Protein 6NPH (pdb70)

Sequence (944 aa):
KFGWIKGVLVRCMLNIWGVMLFIRMTWIVGQAGIAYSCIIVIMATVVTTITGCSTSAIATNGFVRGGGAYYLISRSLGPEFGGSIGLIFAFANAVAVAMYVVGFAETVVELLMDSGLLMIDQTNDIRVIGTITVILLLGISVAGMEWEAKAQIFLLVILITAIFNYFIGSFIAVDSKKKFGFFSYDAGILAENFGPDFRGQTFFSVFSIFFPAATGILAGANISGDLADPQMAIPKGTLLAILITGLVYVGVAISAGACIVRDATGIESNFTLISNCTDAACKYGYDFSSCRPTVEGEVSSCKFGLHNDFQVMSVVSGFSPLISAGIFSATLSSALASLVSAPKVFQALCKDNIYPGIAIFGKGYGKNNEPLRGYFLTFGIALAFILIAELNVIAPIISNFFLASYALINFSVFHASLANSPGWRPSFKYYNMWASLAGAILCCVVMFIINWWAALLTNVIVLSLYIYVSYKKFGWIKGVLVRCMLNIWGVMLFIRMTWIVGQAGIAYSCIIVIMATVVTTITGCSTSAIATNGFVRGGGAYYLISRSLGPEFGGSIGLIFAFANAVAVAMYVVGFAETVVELLMDSGLLMIDQTNDIRVIGTITVILLLGISVAGMEWEAKAQIFLLVILITAIFNYFIGSFIAVDSKKKFGFFSYDAGILAENFGPDFRGQTFFSVFSIFFPAATGILAGANISGDLADPQMAIPKGTLLAILITGLVYVGVAISAGACIVRDATGIESNFTLISNCTDAACKYGYDFSSCRPTVEGEVSSCKFGLHNDFQVMSVVSGFSPLISAGIFSATLSSALASLVSAPKVFQALCKDNIYPGIAIFGKGYGKNNEPLRGYFLTFGIALAFILIAELNVIAPIISNFFLASYALINFSVFHASLANSPGWRPSFKYYNMWASLAGAILCCVVMFIINWWAALLTNVIVLSLYIYVSYK

GO terms:
  GO:0015377 chloride:monoatomic cation symporter activity (F, IDA)
  GO:0016323 basolateral plasma membrane (C, IDA)
  GO:0042472 inner ear morphogenesis (P, IMP)
  GO:0043583 ear development (P, IMP)
  GO:0048798 swim bladder inflation (P, IMP)
  GO:0042802 identical protein binding (F, IPI)

B-factor: mean 64.35, std 16.83, range [41.0, 135.26]

Radius of gyration: 33.5 Å; Cα contacts (8 Å, |Δi|>4): 1575; chains: 2; bounding box: 89×59×74 Å

Secondary structure (DSSP, 8-state):
-B-HIIIIIHHHHHHHS-STTTSSSHHHHHHS-HHHHHHHHHHHHHHHHHHHHHHHHHHTSS--SS--HHHHHHHHS-HHHHHHHHHHHHHHHHHHHHHHHHHHHHHHHHHHHHTT--SS-HHHHHHHHHHHHHHTHHHHHHH-HHHHHHHHHHHHHHHHHHHHHHHHHTT---TTTTTSS--SS-HHHHHHSSS---SS--TTTSHHHHGGGT--GGGTTT-STTBS-HHHHHHHHHHHHHHHHHHHHHHHHHHHHTT--S-B-S---S-SS--TT--SS--SS----S-S-SSSSS-----BSTTT-S-THHHHSSSTTTGGGGHHHHHHHHHHHHHTTHHHHHHHHTTTT-SSGGGGTT--BTTTTB-HHHHHHHHHHHHHHHTS--HHHHHHHHHHHHHHHHHHHHHHHHHHHHHT-TT-----TT--HHHHHHHHHHHHHHHHHH-HHHHHHHHHHHHHHHHHHHT-/-B-HIIIIIHHHHHHHS-STTTSSSHHHHHHS-HHHHHHHHHHHHHHHHHHHHHHHHHHTSS--SS--HHHHHHHHS-HHHHHHHHHHHHHHHHHHHHHHHHHHHHHHHHHHHHTT--SS-HHHHHHHHHHHHHHTHHHHHHH-HHHHHHHHHHHHHHHHHHHHHHHHHTT---TTTTTSS--SS-HHHHHHSSS---SS--TTTSHHHHGGGT--GGGTTT-STTBS-HHHHHHHHHHHHHHHHHHHHHHHHHHHHTT--S-B-S---S-SS--TT--SS--SS----S-S-SSSSS-----BSTTT-S-THHHHSSSTTTGGGGHHHHHHHHHHHHHTTHHHHHHHHTTTT-SSGGGGTT--BTTTTB-HHHHHHHHHHHHHHHTS--HHHHHHHHHHHHHHHHHHHHHHHHHHHHHT-TT-----TT--HHHHHHHHHHHHHHHHHH-HHHHHHHHHHHHHHHHHHHT-

InterPro domains:
  IPR002443 Solute carrier family 12 member 1/2 [PR01207] (268-276)
  IPR002443 Solute carrier family 12 member 1/2 [PR01207] (507-517)
  IPR002443 Solute carrier family 12 member 1/2 [PR01207] (661-672)
  IPR002444 Solute carrier family 12 member 2 [PR01208] (29-41)
  IPR002444 Solute carrier family 12 member 2 [PR01208] (1005-1014)
  IPR002444 Solute carrier family 12 member 2 [PR01208] (1040-1052)
  IPR004841 Amino acid permease/SLC12A domain [PF00324] (212-717)
  IPR004842 SLC12A transporter family [PTHR11827] (140-1134)
  IPR004842 SLC12A transporter family [TIGR00930] (138-1136)
  IPR013612 Amino acid permease, N-terminal [PF08403] (124-175)
  IPR018491 SLC12A transporter, C-terminal [PF03522] (726-1136)

Organism: Danio rerio (NCBI:txid7955)

Structure (mmCIF, N/CA/C/O backbone):
data_6NPH
#
_entry.id   6NPH
#
_cell.length_a   1
_cell.length_b   1
_cell.length_c   1
_cell.angle_alpha   90
_cell.angle_beta   90
_cell.angle_gamma   90
#
_symmetry.space_group_name_H-M   'P 1'
#
loop_
_entity.id
_entity.type
_entity.pdbx_description
1 polymer 'Solute carrier family 12 (sodium/potassium/chloride transporter), member 2'
2 non-polymer '(2S)-3-(hexadecanoyloxy)-2-[(9Z)-octadec-9-enoyloxy]propyl 2-(trimethylammonio)ethyl phosphate'
3 non-polymer 'POTASSIUM ION'
4 non-polymer 'CHLORIDE ION'
#
loop_
_atom_site.group_PDB
_atom_site.id
_atom_site.type_symbol
_atom_site.label_atom_id
_atom_site.label_alt_id
_atom_site.label_comp_id
_atom_site.label_asym_id
_atom_site.label_entity_id
_atom_site.label_seq_id
_atom_site.pdbx_PDB_ins_code
_atom_site.Cartn_x
_atom_site.Cartn_y
_atom_site.Cartn_z
_atom_site.occupancy
_atom_site.B_iso_or_equiv
_atom_site.auth_seq_id
_atom_site.auth_comp_id
_atom_site.auth_asym_id
_atom_site.auth_atom_id
_atom_site.pdbx_PDB_model_num
ATOM 1 N N . LYS A 1 1 ? 77.593 127.156 121.409 1.00 73.20 206 LYS A N 1
ATOM 2 C CA . LYS A 1 1 ? 78.283 125.900 121.154 1.00 73.20 206 LYS A CA 1
ATOM 3 C C . LYS A 1 1 ? 77.626 125.155 120.009 1.00 73.20 206 LYS A C 1
ATOM 4 O O . LYS A 1 1 ? 76.402 125.077 119.933 1.00 73.20 206 LYS A O 1
ATOM 10 N N . PHE A 1 2 ? 78.440 124.598 119.124 1.00 70.55 207 PHE A N 1
ATOM 11 C CA . PHE A 1 2 ? 77.943 123.870 117.970 1.00 70.55 207 PHE A CA 1
ATOM 12 C C . PHE A 1 2 ? 77.968 122.369 118.216 1.00 70.55 207 PHE A C 1
ATOM 13 O O . PHE A 1 2 ? 78.742 121.858 119.025 1.00 70.55 207 PHE A O 1
ATOM 21 N N . GLY A 1 3 ? 77.114 121.662 117.486 1.00 67.26 208 GLY A N 1
ATOM 22 C CA . GLY A 1 3 ? 77.172 120.221 117.447 1.00 67.26 208 GLY A CA 1
ATOM 23 C C . GLY A 1 3 ? 78.299 119.742 116.560 1.00 67.26 208 GLY A C 1
ATOM 24 O O . GLY A 1 3 ? 79.070 120.518 116.001 1.00 67.26 208 GLY A O 1
ATOM 25 N N . TRP A 1 4 ? 78.393 118.424 116.420 1.00 62.90 209 TRP A N 1
ATOM 26 C CA . TRP A 1 4 ? 79.464 117.877 115.606 1.00 62.90 209 TRP A CA 1
ATOM 27 C C . TRP A 1 4 ? 79.193 118.009 114.119 1.00 62.90 209 TRP A C 1
ATOM 28 O O . TRP A 1 4 ? 80.145 118.031 113.336 1.00 62.90 209 TRP A O 1
ATOM 39 N N . ILE A 1 5 ? 77.931 118.098 113.710 1.00 61.03 210 ILE A N 1
ATOM 40 C CA . ILE A 1 5 ? 77.621 118.263 112.295 1.00 61.03 210 ILE A CA 1
ATOM 41 C C . ILE A 1 5 ? 77.914 119.686 111.852 1.00 61.03 210 ILE A C 1
ATOM 42 O O . ILE A 1 5 ? 78.809 119.922 111.034 1.00 61.03 210 ILE A O 1
ATOM 47 N N . LYS A 1 6 ? 77.221 120.653 112.449 1.00 63.50 211 LYS A N 1
ATOM 48 C CA . LYS A 1 6 ? 77.288 122.035 112.000 1.00 63.50 211 LYS A CA 1
ATOM 49 C C . LYS A 1 6 ? 78.600 122.705 112.364 1.00 63.50 211 LYS A C 1
ATOM 50 O O . LYS A 1 6 ? 78.931 123.743 111.786 1.00 63.50 211 LYS A O 1
ATOM 56 N N . GLY A 1 7 ? 79.352 122.146 113.300 1.00 61.78 212 GLY A N 1
ATOM 57 C CA . GLY A 1 7 ? 80.556 122.794 113.764 1.00 61.78 212 GLY A CA 1
ATOM 58 C C . GLY A 1 7 ? 81.831 122.175 113.245 1.00 61.78 212 GLY A C 1
ATOM 59 O O . GLY A 1 7 ? 82.854 122.853 113.156 1.00 61.78 212 GLY A O 1
ATOM 60 N N . VAL A 1 8 ? 81.802 120.888 112.916 1.00 58.10 213 VAL A N 1
ATOM 61 C CA . VAL A 1 8 ? 82.973 120.180 112.418 1.00 58.10 213 VAL A CA 1
ATOM 62 C C . VAL A 1 8 ? 82.761 119.677 110.998 1.00 58.10 213 VAL A C 1
ATOM 63 O O . VAL A 1 8 ? 83.602 119.897 110.123 1.00 58.10 213 VAL A O 1
ATOM 67 N N . LEU A 1 9 ? 81.626 119.019 110.739 1.00 54.93 214 LEU A N 1
ATOM 68 C CA . LEU A 1 9 ? 81.455 118.330 109.465 1.00 54.93 214 LEU A CA 1
ATOM 69 C C . LEU A 1 9 ? 81.253 119.312 108.323 1.00 54.93 214 LEU A C 1
ATOM 70 O O . LEU A 1 9 ? 81.884 119.182 107.268 1.00 54.93 214 LEU A O 1
ATOM 75 N N . VAL A 1 10 ? 80.402 120.316 108.525 1.00 55.84 215 VAL A N 1
ATOM 76 C CA . VAL A 1 10 ? 80.141 121.300 107.485 1.00 55.84 215 VAL A CA 1
ATOM 77 C C . VAL A 1 10 ? 81.361 122.186 107.267 1.00 55.84 215 VAL A C 1
ATOM 78 O O . VAL A 1 10 ? 81.699 122.525 106.127 1.00 55.84 215 VAL A O 1
ATOM 82 N N . ARG A 1 11 ? 82.083 122.508 108.344 1.00 56.52 216 ARG A N 1
ATOM 83 C CA . ARG A 1 11 ? 83.311 123.289 108.229 1.00 56.52 216 ARG A CA 1
ATOM 84 C C . ARG A 1 11 ? 84.393 122.552 107.460 1.00 56.52 216 ARG A C 1
ATOM 85 O O . ARG A 1 11 ? 85.028 123.138 106.576 1.00 56.52 216 ARG A O 1
ATOM 93 N N . CYS A 1 12 ? 84.606 121.271 107.759 1.00 53.38 217 CYS A N 1
ATOM 94 C CA . CYS A 1 12 ? 85.635 120.520 107.060 1.00 53.38 217 CYS A CA 1
ATOM 95 C C . CYS A 1 12 ? 85.244 120.236 105.617 1.00 53.38 217 CYS A C 1
ATOM 96 O O . CYS A 1 12 ? 86.101 120.278 104.733 1.00 53.38 217 CYS A O 1
ATOM 99 N N . MET A 1 13 ? 83.963 119.977 105.343 1.00 52.96 218 MET A N 1
ATOM 100 C CA . MET A 1 13 ? 83.554 119.749 103.962 1.00 52.96 218 MET A CA 1
ATOM 101 C C . MET A 1 13 ? 83.581 121.027 103.142 1.00 52.96 218 MET A C 1
ATOM 102 O O . MET A 1 13 ? 83.782 120.970 101.929 1.00 52.96 218 MET A O 1
ATOM 107 N N . LEU A 1 14 ? 83.396 122.183 103.766 1.00 51.99 219 LEU A N 1
ATOM 108 C CA . LEU A 1 14 ? 83.509 123.415 103.005 1.00 51.99 219 LEU A CA 1
ATOM 109 C C . LEU A 1 14 ? 84.952 123.838 102.812 1.00 51.99 219 LEU A C 1
ATOM 110 O O . LEU A 1 14 ? 85.267 124.482 101.810 1.00 51.99 219 LEU A O 1
ATOM 115 N N . ASN A 1 15 ? 85.840 123.504 103.747 1.00 49.73 220 ASN A N 1
ATOM 116 C CA . ASN A 1 15 ? 87.240 123.841 103.540 1.00 49.73 220 ASN A CA 1
ATOM 117 C C . ASN A 1 15 ? 87.918 122.887 102.569 1.00 49.73 220 ASN A C 1
ATOM 118 O O . ASN A 1 15 ? 88.802 123.307 101.821 1.00 49.73 220 ASN A O 1
ATOM 123 N N . ILE A 1 16 ? 87.515 121.616 102.546 1.00 47.41 221 ILE A N 1
ATOM 124 C CA . ILE A 1 16 ? 88.188 120.644 101.690 1.00 47.41 221 ILE A CA 1
ATOM 125 C C . ILE A 1 16 ? 87.803 120.852 100.231 1.00 47.41 221 ILE A C 1
ATOM 126 O O . ILE A 1 16 ? 88.666 120.906 99.350 1.00 47.41 221 ILE A O 1
ATOM 131 N N . TRP A 1 17 ? 86.512 120.990 99.951 1.00 49.03 222 TRP A N 1
ATOM 132 C CA . TRP A 1 17 ? 86.051 121.215 98.586 1.00 49.03 222 TRP A CA 1
ATOM 133 C C . TRP A 1 17 ? 86.389 122.633 98.157 1.00 49.03 222 TRP A C 1
ATOM 134 O O . TRP A 1 17 ? 85.838 123.597 98.691 1.00 49.03 222 TRP A O 1
ATOM 145 N N . GLY A 1 18 ? 87.295 122.767 97.197 1.00 49.91 223 GLY A N 1
ATOM 146 C CA . GLY A 1 18 ? 87.817 124.064 96.821 1.00 49.91 223 GLY A CA 1
ATOM 147 C C . GLY A 1 18 ? 87.992 124.270 95.334 1.00 49.91 223 GLY A C 1
ATOM 148 O O . GLY A 1 18 ? 87.038 124.135 94.567 1.00 49.91 223 GLY A O 1
ATOM 149 N N . VAL A 1 19 ? 89.213 124.615 94.922 1.00 51.36 224 VAL A N 1
ATOM 150 C CA . VAL A 1 19 ? 89.480 124.938 93.523 1.00 51.36 224 VAL A CA 1
ATOM 151 C C . VAL A 1 19 ? 89.429 123.690 92.657 1.00 51.36 224 VAL A C 1
ATOM 152 O O . VAL A 1 19 ? 88.733 123.653 91.639 1.00 51.36 224 VAL A O 1
ATOM 156 N N . MET A 1 20 ? 90.157 122.647 93.048 1.00 50.71 225 MET A N 1
ATOM 157 C CA . MET A 1 20 ? 90.421 121.525 92.158 1.00 50.71 225 MET A CA 1
ATOM 158 C C . MET A 1 20 ? 89.215 120.638 91.913 1.00 50.71 225 MET A C 1
ATOM 159 O O . MET A 1 20 ? 89.315 119.732 91.089 1.00 50.71 225 MET A O 1
ATOM 164 N N . LEU A 1 21 ? 88.088 120.864 92.582 1.00 53.16 226 LEU A N 1
ATOM 165 C CA . LEU A 1 21 ? 86.934 119.997 92.383 1.00 53.16 226 LEU A CA 1
ATOM 166 C C . LEU A 1 21 ? 86.278 120.248 91.033 1.00 53.16 226 LEU A C 1
ATOM 167 O O . LEU A 1 21 ? 85.938 119.302 90.317 1.00 53.16 226 LEU A O 1
ATOM 172 N N . PHE A 1 22 ? 86.093 121.510 90.662 1.00 54.92 227 PHE A N 1
ATOM 173 C CA . PHE A 1 22 ? 85.429 121.826 89.407 1.00 54.92 227 PHE A CA 1
ATOM 174 C C . PHE A 1 22 ? 86.376 122.315 88.327 1.00 54.92 227 PHE A C 1
ATOM 175 O O . PHE A 1 22 ? 86.054 122.189 87.143 1.00 54.92 227 PHE A O 1
ATOM 183 N N . ILE A 1 23 ? 87.526 122.856 88.700 1.00 56.21 228 ILE A N 1
ATOM 184 C CA . ILE A 1 23 ? 88.462 123.411 87.734 1.00 56.21 228 ILE A CA 1
ATOM 185 C C . ILE A 1 23 ? 89.425 122.354 87.215 1.00 56.21 228 ILE A C 1
ATOM 186 O O . ILE A 1 23 ? 89.600 122.198 86.006 1.00 56.21 228 ILE A O 1
ATOM 191 N N . ARG A 1 24 ? 90.060 121.592 88.103 1.00 55.74 229 ARG A N 1
ATOM 192 C CA . ARG A 1 24 ? 91.229 120.813 87.722 1.00 55.74 229 ARG A CA 1
ATOM 193 C C . ARG A 1 24 ? 91.118 119.334 88.072 1.00 55.74 229 ARG A C 1
ATOM 194 O O . ARG A 1 24 ? 92.138 118.691 88.287 1.00 55.74 229 ARG A O 1
ATOM 202 N N . MET A 1 25 ? 89.918 118.763 88.140 1.00 53.90 230 MET A N 1
ATOM 203 C CA . MET A 1 25 ? 89.848 117.309 88.267 1.00 53.90 230 MET A CA 1
ATOM 204 C C . MET A 1 25 ? 89.917 116.639 86.907 1.00 53.90 230 MET A C 1
ATOM 205 O O . MET A 1 25 ? 90.629 115.644 86.734 1.00 53.90 230 MET A O 1
ATOM 210 N N . THR A 1 26 ? 89.186 117.182 85.935 1.00 54.88 231 THR A N 1
ATOM 211 C CA . THR A 1 26 ? 89.169 116.620 84.594 1.00 54.88 231 THR A CA 1
ATOM 212 C C . THR A 1 26 ? 90.519 116.747 83.906 1.00 54.88 231 THR A C 1
ATOM 213 O O . THR A 1 26 ? 90.895 115.871 83.127 1.00 54.88 231 THR A O 1
ATOM 217 N N . TRP A 1 27 ? 91.276 117.801 84.207 1.00 54.23 232 TRP A N 1
ATOM 218 C CA . TRP A 1 27 ? 92.642 117.898 83.709 1.00 54.23 232 TRP A CA 1
ATOM 219 C C . TRP A 1 27 ? 93.539 116.835 84.321 1.00 54.23 232 TRP A C 1
ATOM 220 O O . TRP A 1 27 ? 94.478 116.373 83.671 1.00 54.23 232 TRP A O 1
ATOM 231 N N . ILE A 1 28 ? 93.256 116.417 85.552 1.00 52.24 233 ILE A N 1
ATOM 232 C CA . ILE A 1 28 ? 94.067 115.393 86.198 1.00 52.24 233 ILE A CA 1
ATOM 233 C C . ILE A 1 28 ? 93.737 114.020 85.627 1.00 52.24 233 ILE A C 1
ATOM 234 O O . ILE A 1 28 ? 94.626 113.183 85.439 1.00 52.24 233 ILE A O 1
ATOM 239 N N . VAL A 1 29 ? 92.473 113.787 85.274 1.00 53.50 234 VAL A N 1
ATOM 240 C CA . VAL A 1 29 ? 92.152 112.566 84.536 1.00 53.50 234 VAL A CA 1
ATOM 241 C C . VAL A 1 29 ? 92.672 112.644 83.101 1.00 53.50 234 VAL A C 1
ATOM 242 O O . VAL A 1 29 ? 92.900 111.618 82.457 1.00 53.50 234 VAL A O 1
ATOM 246 N N . GLY A 1 30 ? 92.883 113.847 82.575 1.00 56.50 235 GLY A N 1
ATOM 247 C CA . GLY A 1 30 ? 93.438 113.957 81.237 1.00 56.50 235 GLY A CA 1
ATOM 248 C C . GLY A 1 30 ? 94.922 113.650 81.191 1.00 56.50 235 GLY A C 1
ATOM 249 O O . GLY A 1 30 ? 95.386 112.920 80.313 1.00 56.50 235 GLY A O 1
ATOM 250 N N . GLN A 1 31 ? 95.685 114.208 82.131 1.00 57.37 236 GLN A N 1
ATOM 251 C CA . GLN A 1 31 ? 97.129 113.995 82.154 1.00 57.37 236 GLN A CA 1
ATOM 252 C C . GLN A 1 31 ? 97.469 112.569 82.550 1.00 57.37 236 GLN A C 1
ATOM 253 O O . GLN A 1 31 ? 98.082 111.829 81.779 1.00 57.37 236 GLN A O 1
ATOM 259 N N . ALA A 1 32 ? 97.056 112.153 83.737 1.00 55.29 237 ALA A N 1
ATOM 260 C CA . ALA A 1 32 ? 97.221 110.772 84.163 1.00 55.29 237 ALA A CA 1
ATOM 261 C C . ALA A 1 32 ? 96.115 109.924 83.544 1.00 55.29 237 ALA A C 1
ATOM 262 O O . ALA A 1 32 ? 95.421 110.339 82.617 1.00 55.29 237 ALA A O 1
ATOM 264 N N . GLY A 1 33 ? 95.938 108.702 84.026 1.00 56.45 238 GLY A N 1
ATOM 265 C CA . GLY A 1 33 ? 94.839 107.871 83.599 1.00 56.45 238 GLY A CA 1
ATOM 266 C C . GLY A 1 33 ? 93.661 107.984 84.542 1.00 56.45 238 GLY A C 1
ATOM 267 O O . GLY A 1 33 ? 93.576 108.881 85.380 1.00 56.45 238 GLY A O 1
ATOM 268 N N . ILE A 1 34 ? 92.728 107.052 84.391 1.00 56.13 239 ILE A N 1
ATOM 269 C CA . ILE A 1 34 ? 91.751 106.841 85.447 1.00 56.13 239 ILE A CA 1
ATOM 270 C C . ILE A 1 34 ? 92.403 106.115 86.610 1.00 56.13 239 ILE A C 1
ATOM 271 O O . ILE A 1 34 ? 92.187 106.461 87.780 1.00 56.13 239 ILE A O 1
ATOM 276 N N . ALA A 1 35 ? 93.264 105.143 86.297 1.00 55.10 240 ALA A N 1
ATOM 277 C CA . ALA A 1 35 ? 93.905 104.325 87.318 1.00 55.10 240 ALA A CA 1
ATOM 278 C C . ALA A 1 35 ? 94.886 105.137 88.150 1.00 55.10 240 ALA A C 1
ATOM 279 O O . ALA A 1 35 ? 94.875 105.064 89.385 1.00 55.10 240 ALA A O 1
ATOM 281 N N . TYR A 1 36 ? 95.727 105.934 87.494 1.00 54.41 241 TYR A N 1
ATOM 282 C CA . TYR A 1 36 ? 96.701 106.731 88.225 1.00 54.41 241 TYR A CA 1
ATOM 283 C C . TYR A 1 36 ? 96.043 107.846 89.018 1.00 54.41 241 TYR A C 1
ATOM 284 O O . TYR A 1 36 ? 96.512 108.176 90.105 1.00 54.41 241 TYR A O 1
ATOM 293 N N . SER A 1 37 ? 94.950 108.419 88.518 1.00 51.07 242 SER A N 1
ATOM 294 C CA . SER A 1 37 ? 94.270 109.449 89.293 1.00 51.07 242 SER A CA 1
ATOM 295 C C . SER A 1 37 ? 93.551 108.860 90.498 1.00 51.07 242 SER A C 1
ATOM 296 O O . SER A 1 37 ? 93.500 109.499 91.553 1.00 51.07 242 SER A O 1
ATOM 299 N N . CYS A 1 38 ? 93.025 107.637 90.385 1.00 51.84 243 CYS A N 1
ATOM 300 C CA . CYS A 1 38 ? 92.462 106.982 91.562 1.00 51.84 243 CYS A CA 1
ATOM 301 C C . CYS A 1 38 ? 93.544 106.630 92.576 1.00 51.84 243 CYS A C 1
ATOM 302 O O . CYS A 1 38 ? 93.317 106.725 93.786 1.00 51.84 243 CYS A O 1
ATOM 305 N N . ILE A 1 39 ? 94.735 106.256 92.102 1.00 48.74 244 ILE A N 1
ATOM 306 C CA . ILE A 1 39 ? 95.865 106.017 93.000 1.00 48.74 244 ILE A CA 1
ATOM 307 C C . ILE A 1 39 ? 96.286 107.310 93.697 1.00 48.74 244 ILE A C 1
ATOM 308 O O . ILE A 1 39 ? 96.616 107.312 94.889 1.00 48.74 244 ILE A O 1
ATOM 313 N N . ILE A 1 40 ? 96.210 108.435 92.983 1.00 46.69 245 ILE A N 1
ATOM 314 C CA . ILE A 1 40 ? 96.531 109.748 93.549 1.00 46.69 245 ILE A CA 1
ATOM 315 C C . ILE A 1 40 ? 95.543 110.125 94.652 1.00 46.69 245 ILE A C 1
ATOM 316 O O . ILE A 1 40 ? 95.935 110.584 95.735 1.00 46.69 245 ILE A O 1
ATOM 321 N N . VAL A 1 41 ? 94.248 109.917 94.397 1.00 45.57 246 VAL A N 1
ATOM 322 C CA . VAL A 1 41 ? 93.224 110.243 95.386 1.00 45.57 246 VAL A CA 1
ATOM 323 C C . VAL A 1 41 ? 93.342 109.338 96.608 1.00 45.57 246 VAL A C 1
ATOM 324 O O . VAL A 1 41 ? 93.206 109.795 97.749 1.00 45.57 246 VAL A O 1
ATOM 328 N N . ILE A 1 42 ? 93.659 108.060 96.397 1.00 44.91 247 ILE A N 1
ATOM 329 C CA . ILE A 1 42 ? 93.814 107.136 97.517 1.00 44.91 247 ILE A CA 1
ATOM 330 C C . ILE A 1 42 ? 95.056 107.475 98.343 1.00 44.91 247 ILE A C 1
ATOM 331 O O . ILE A 1 42 ? 95.030 107.388 99.575 1.00 44.91 247 ILE A O 1
ATOM 336 N N . MET A 1 43 ? 96.130 107.947 97.700 1.00 48.61 248 MET A N 1
ATOM 337 C CA . MET A 1 43 ? 97.320 108.355 98.449 1.00 48.61 248 MET A CA 1
ATOM 338 C C . MET A 1 43 ? 97.071 109.605 99.284 1.00 48.61 248 MET A C 1
ATOM 339 O O . MET A 1 43 ? 97.507 109.681 100.442 1.00 48.61 248 MET A O 1
ATOM 344 N N . ALA A 1 44 ? 96.375 110.594 98.717 1.00 43.48 249 ALA A N 1
ATOM 345 C CA . ALA A 1 44 ? 96.059 111.795 99.484 1.00 43.48 249 ALA A CA 1
ATOM 346 C C . ALA A 1 44 ? 95.089 111.501 100.621 1.00 43.48 249 ALA A C 1
ATOM 347 O O . ALA A 1 44 ? 95.204 112.088 101.703 1.00 43.48 249 ALA A O 1
ATOM 349 N N . THR A 1 45 ? 94.162 110.566 100.410 1.00 43.25 250 THR A N 1
ATOM 350 C CA . THR A 1 45 ? 93.259 110.141 101.471 1.00 43.25 250 THR A CA 1
ATOM 351 C C . THR A 1 45 ? 93.985 109.358 102.558 1.00 43.25 250 THR A C 1
ATOM 352 O O . THR A 1 45 ? 93.636 109.478 103.732 1.00 43.25 250 THR A O 1
ATOM 356 N N . VAL A 1 46 ? 95.016 108.590 102.204 1.00 42.35 251 VAL A N 1
ATOM 357 C CA . VAL A 1 46 ? 95.802 107.879 103.210 1.00 42.35 251 VAL A CA 1
ATOM 358 C C . VAL A 1 46 ? 96.571 108.860 104.087 1.00 42.35 251 VAL A C 1
ATOM 359 O O . VAL A 1 46 ? 96.570 108.741 105.323 1.00 42.35 251 VAL A O 1
ATOM 363 N N . VAL A 1 47 ? 97.196 109.865 103.465 1.00 41.77 252 VAL A N 1
ATOM 364 C CA . VAL A 1 47 ? 97.922 110.897 104.209 1.00 41.77 252 VAL A CA 1
ATOM 365 C C . VAL A 1 47 ? 96.983 111.662 105.139 1.00 41.77 252 VAL A C 1
ATOM 366 O O . VAL A 1 47 ? 97.266 111.832 106.334 1.00 41.77 252 VAL A O 1
ATOM 370 N N . THR A 1 48 ? 95.825 112.084 104.627 1.00 41.64 253 THR A N 1
ATOM 371 C CA . THR A 1 48 ? 94.924 112.856 105.469 1.00 41.64 253 THR A CA 1
ATOM 372 C C . THR A 1 48 ? 94.190 112.003 106.495 1.00 41.64 253 THR A C 1
ATOM 373 O O . THR A 1 48 ? 93.818 112.525 107.541 1.00 41.64 253 THR A O 1
ATOM 377 N N . THR A 1 49 ? 94.027 110.703 106.266 1.00 41.86 254 THR A N 1
ATOM 378 C CA . THR A 1 49 ? 93.420 109.853 107.283 1.00 41.86 254 THR A CA 1
ATOM 379 C C . THR A 1 49 ? 94.375 109.614 108.440 1.00 41.86 254 THR A C 1
ATOM 380 O O . THR A 1 49 ? 93.960 109.624 109.605 1.00 41.86 254 THR A O 1
ATOM 384 N N . ILE A 1 50 ? 95.662 109.420 108.142 1.00 41.00 255 ILE A N 1
ATOM 385 C CA . ILE A 1 50 ? 96.649 109.279 109.209 1.00 41.00 255 ILE A CA 1
ATOM 386 C C . ILE A 1 50 ? 96.786 110.581 109.996 1.00 41.00 255 ILE A C 1
ATOM 387 O O . ILE A 1 50 ? 96.848 110.571 111.234 1.00 41.00 255 ILE A O 1
ATOM 392 N N . THR A 1 51 ? 96.766 111.724 109.303 1.00 41.50 256 THR A N 1
ATOM 393 C CA . THR A 1 51 ? 96.827 113.002 110.007 1.00 41.50 256 THR A CA 1
ATOM 394 C C . THR A 1 51 ? 95.550 113.286 110.792 1.00 41.50 256 THR A C 1
ATOM 395 O O . THR A 1 51 ? 95.603 113.927 111.844 1.00 41.50 256 THR A O 1
ATOM 399 N N . GLY A 1 52 ? 94.403 112.792 110.328 1.00 44.21 257 GLY A N 1
ATOM 400 C CA . GLY A 1 52 ? 93.182 112.941 111.094 1.00 44.21 257 GLY A CA 1
ATOM 401 C C . GLY A 1 52 ? 93.160 112.087 112.339 1.00 44.21 257 GLY A C 1
ATOM 402 O O . GLY A 1 52 ? 92.638 112.511 113.372 1.00 44.21 257 GLY A O 1
ATOM 403 N N . CYS A 1 53 ? 93.743 110.889 112.273 1.00 44.68 258 CYS A N 1
ATOM 404 C CA . CYS A 1 53 ? 93.889 110.075 113.476 1.00 44.68 258 CYS A CA 1
ATOM 405 C C . CYS A 1 53 ? 94.857 110.711 114.466 1.00 44.68 258 CYS A C 1
ATOM 406 O O . CYS A 1 53 ? 94.628 110.661 115.676 1.00 44.68 258 CYS A O 1
ATOM 409 N N . SER A 1 54 ? 95.923 111.343 113.975 1.00 44.09 259 SER A N 1
ATOM 410 C CA . SER A 1 54 ? 96.845 112.041 114.872 1.00 44.09 259 SER A CA 1
ATOM 411 C C . SER A 1 54 ? 96.203 113.272 115.507 1.00 44.09 259 SER A C 1
ATOM 412 O O . SER A 1 54 ? 96.423 113.556 116.690 1.00 44.09 259 SER A O 1
ATOM 415 N N . THR A 1 55 ? 95.397 114.007 114.743 1.00 46.44 260 THR A N 1
ATOM 416 C CA . THR A 1 55 ? 94.692 115.158 115.294 1.00 46.44 260 THR A CA 1
ATOM 417 C C . THR A 1 55 ? 93.640 114.732 116.307 1.00 46.44 260 THR A C 1
ATOM 418 O O . THR A 1 55 ? 93.439 115.406 117.321 1.00 46.44 260 THR A O 1
ATOM 422 N N . SER A 1 56 ? 92.981 113.599 116.070 1.00 48.24 261 SER A N 1
ATOM 423 C CA . SER A 1 56 ? 92.036 113.070 117.043 1.00 48.24 261 SER A CA 1
ATOM 424 C C . SER A 1 56 ? 92.733 112.591 118.309 1.00 48.24 261 SER A C 1
ATOM 425 O O . SER A 1 56 ? 92.188 112.735 119.409 1.00 48.24 261 SER A O 1
ATOM 428 N N . ALA A 1 57 ? 93.935 112.033 118.175 1.00 48.19 262 ALA A N 1
ATOM 429 C CA . ALA A 1 57 ? 94.712 111.658 119.345 1.00 48.19 262 ALA A CA 1
ATOM 430 C C . ALA A 1 57 ? 95.152 112.869 120.150 1.00 48.19 262 ALA A C 1
ATOM 431 O O . ALA A 1 57 ? 95.272 112.777 121.372 1.00 48.19 262 ALA A O 1
ATOM 433 N N . ILE A 1 58 ? 95.422 113.997 119.495 1.00 50.08 263 ILE A N 1
ATOM 434 C CA . ILE A 1 58 ? 95.679 115.225 120.247 1.00 50.08 263 ILE A CA 1
ATOM 435 C C . ILE A 1 58 ? 94.404 115.713 120.922 1.00 50.08 263 ILE A C 1
ATOM 436 O O . ILE A 1 58 ? 94.413 116.097 122.095 1.00 50.08 263 ILE A O 1
ATOM 441 N N . ALA A 1 59 ? 93.283 115.677 120.204 1.00 52.83 264 ALA A N 1
ATOM 442 C CA . ALA A 1 59 ? 92.046 116.262 120.703 1.00 52.83 264 ALA A CA 1
ATOM 443 C C . ALA A 1 59 ? 91.399 115.452 121.812 1.00 52.83 264 ALA A C 1
ATOM 444 O O . ALA A 1 59 ? 90.560 115.992 122.534 1.00 52.83 264 ALA A O 1
ATOM 446 N N . THR A 1 60 ? 91.742 114.176 121.966 1.00 56.67 265 THR A N 1
ATOM 447 C CA . THR A 1 60 ? 91.199 113.380 123.056 1.00 56.67 265 THR A CA 1
ATOM 448 C C . THR A 1 60 ? 92.147 113.278 124.247 1.00 56.67 265 THR A C 1
ATOM 449 O O . THR A 1 60 ? 92.004 112.367 125.065 1.00 56.67 265 THR A O 1
ATOM 453 N N . ASN A 1 61 ? 93.113 114.179 124.358 1.00 62.81 266 ASN A N 1
ATOM 454 C CA . ASN A 1 61 ? 94.079 114.160 125.456 1.00 62.81 266 ASN A CA 1
ATOM 455 C C . ASN A 1 61 ? 93.680 115.149 126.551 1.00 62.81 266 ASN A C 1
ATOM 456 O O . ASN A 1 61 ? 94.433 116.051 126.908 1.00 62.81 266 ASN A O 1
ATOM 461 N N . GLY A 1 62 ? 92.477 114.968 127.097 1.00 74.79 267 GLY A N 1
ATOM 462 C CA . GLY A 1 62 ? 91.962 115.921 128.070 1.00 74.79 267 GLY A CA 1
ATOM 463 C C . GLY A 1 62 ? 91.699 117.276 127.431 1.00 74.79 267 GLY A C 1
ATOM 464 O O . GLY A 1 62 ? 91.394 117.373 126.238 1.00 74.79 267 GLY A O 1
ATOM 465 N N . PHE A 1 63 ? 91.820 118.331 128.249 1.00 83.22 268 PHE A N 1
ATOM 466 C CA . PHE A 1 63 ? 91.906 119.736 127.812 1.00 83.22 268 PHE A CA 1
ATOM 467 C C . PHE A 1 63 ? 90.688 120.175 126.994 1.00 83.22 268 PHE A C 1
ATOM 468 O O . PHE A 1 63 ? 90.791 120.512 125.814 1.00 83.22 268 PHE A O 1
ATOM 476 N N . VAL A 1 64 ? 89.523 120.162 127.639 1.00 89.79 269 VAL A N 1
ATOM 477 C CA . VAL A 1 64 ? 88.286 120.476 126.928 1.00 89.79 269 VAL A CA 1
ATOM 478 C C . VAL A 1 64 ? 88.185 121.973 126.662 1.00 89.79 269 VAL A C 1
ATOM 479 O O . VAL A 1 64 ? 88.219 122.422 125.510 1.00 89.79 269 VAL A O 1
ATOM 483 N N . ARG A 1 65 ? 88.101 122.765 127.724 1.00 94.60 270 ARG A N 1
ATOM 484 C CA . ARG A 1 65 ? 87.712 124.162 127.609 1.00 94.60 270 ARG A CA 1
ATOM 485 C C . ARG A 1 65 ? 88.876 125.033 127.151 1.00 94.60 270 ARG A C 1
ATOM 486 O O . ARG A 1 65 ? 90.044 124.753 127.435 1.00 94.60 270 ARG A O 1
ATOM 494 N N . GLY A 1 66 ? 88.535 126.104 126.436 1.00 87.19 271 GLY A N 1
ATOM 495 C CA . GLY A 1 66 ? 89.518 127.044 125.940 1.00 87.19 271 GLY A CA 1
ATOM 496 C C . GLY A 1 66 ? 90.351 126.469 124.818 1.00 87.19 271 GLY A C 1
ATOM 497 O O . GLY A 1 66 ? 91.551 126.261 124.987 1.00 87.19 271 GLY A O 1
ATOM 498 N N . GLY A 1 67 ? 89.736 126.202 123.675 1.00 79.50 272 GLY A N 1
ATOM 499 C CA . GLY A 1 67 ? 90.385 125.490 122.595 1.00 79.50 272 GLY A CA 1
ATOM 500 C C . GLY A 1 67 ? 90.924 126.369 121.484 1.00 79.50 272 GLY A C 1
ATOM 501 O O . GLY A 1 67 ? 91.133 127.574 121.639 1.00 79.50 272 GLY A O 1
ATOM 502 N N . GLY A 1 68 ? 91.124 125.739 120.340 1.00 70.79 273 GLY A N 1
ATOM 503 C CA . GLY A 1 68 ? 91.843 126.323 119.226 1.00 70.79 273 GLY A CA 1
ATOM 504 C C . GLY A 1 68 ? 92.679 125.246 118.566 1.00 70.79 273 GLY A C 1
ATOM 505 O O . GLY A 1 68 ? 92.701 124.098 118.993 1.00 70.79 273 GLY A O 1
ATOM 506 N N . ALA A 1 69 ? 93.372 125.641 117.502 1.00 66.72 274 ALA A N 1
ATOM 507 C CA . ALA A 1 69 ? 94.248 124.687 116.833 1.00 66.72 274 ALA A CA 1
ATOM 508 C C . ALA A 1 69 ? 95.634 124.697 117.448 1.00 66.72 274 ALA A C 1
ATOM 509 O O . ALA A 1 69 ? 96.232 123.642 117.670 1.00 66.72 274 ALA A O 1
ATOM 511 N N . TYR A 1 70 ? 96.161 125.889 117.716 1.00 65.24 275 TYR A N 1
ATOM 512 C CA . TYR A 1 70 ? 97.473 125.997 118.330 1.00 65.24 275 TYR A CA 1
ATOM 513 C C . TYR A 1 70 ? 97.445 125.565 119.787 1.00 65.24 275 TYR A C 1
ATOM 514 O O . TYR A 1 70 ? 98.438 125.027 120.286 1.00 65.24 275 TYR A O 1
ATOM 523 N N . TYR A 1 71 ? 96.314 125.760 120.466 1.00 68.88 276 TYR A N 1
ATOM 524 C CA . TYR A 1 71 ? 96.242 125.521 121.902 1.00 68.88 276 TYR A CA 1
ATOM 525 C C . TYR A 1 71 ? 96.375 124.041 122.228 1.00 68.88 276 TYR A C 1
ATOM 526 O O . TYR A 1 71 ? 97.154 123.665 123.109 1.00 68.88 276 TYR A O 1
ATOM 535 N N . LEU A 1 72 ? 95.636 123.190 121.512 1.00 66.92 277 LEU A N 1
ATOM 536 C CA . LEU A 1 72 ? 95.669 121.753 121.764 1.00 66.92 277 LEU A CA 1
ATOM 537 C C . LEU A 1 72 ? 97.039 121.160 121.470 1.00 66.92 277 LEU A C 1
ATOM 538 O O . LEU A 1 72 ? 97.549 120.347 122.251 1.00 66.92 277 LEU A O 1
ATOM 543 N N . ILE A 1 73 ? 97.657 121.585 120.370 1.00 61.01 278 ILE A N 1
ATOM 544 C CA . ILE A 1 73 ? 98.957 121.057 119.985 1.00 61.01 278 ILE A CA 1
ATOM 545 C C . ILE A 1 73 ? 100.028 121.516 120.962 1.00 61.01 278 ILE A C 1
ATOM 546 O O . ILE A 1 73 ? 100.833 120.711 121.438 1.00 61.01 278 ILE A O 1
ATOM 551 N N . SER A 1 74 ? 100.027 122.801 121.318 1.00 62.57 279 SER A N 1
ATOM 552 C CA . SER A 1 74 ? 101.069 123.314 122.191 1.00 62.57 279 SER A CA 1
ATOM 553 C C . SER A 1 74 ? 100.875 122.912 123.640 1.00 62.57 279 SER A C 1
ATOM 554 O O . SER A 1 74 ? 101.811 123.045 124.429 1.00 62.57 279 SER A O 1
ATOM 557 N N . ARG A 1 75 ? 99.690 122.447 124.023 1.00 67.32 280 ARG A N 1
ATOM 558 C CA . ARG A 1 75 ? 99.483 122.047 125.406 1.00 67.32 280 ARG A CA 1
ATOM 559 C C . ARG A 1 75 ? 99.586 120.548 125.610 1.00 67.32 280 ARG A C 1
ATOM 560 O O . ARG A 1 75 ? 99.973 120.115 126.696 1.00 67.32 280 ARG A O 1
ATOM 568 N N . SER A 1 76 ? 99.261 119.741 124.598 1.00 63.66 281 SER A N 1
ATOM 569 C CA . SER A 1 76 ? 99.491 118.307 124.712 1.00 63.66 281 SER A CA 1
ATOM 570 C C . SER A 1 76 ? 100.957 117.969 124.494 1.00 63.66 281 SER A C 1
ATOM 571 O O . SER A 1 76 ? 101.558 117.234 125.280 1.00 63.66 281 SER A O 1
ATOM 574 N N . LEU A 1 77 ? 101.540 118.486 123.423 1.00 58.77 282 LEU A N 1
ATOM 575 C CA . LEU A 1 77 ? 102.960 118.351 123.150 1.00 58.77 282 LEU A CA 1
ATOM 576 C C . LEU A 1 77 ? 103.668 119.592 123.685 1.00 58.77 282 LEU A C 1
ATOM 577 O O . LEU A 1 77 ? 103.064 120.428 124.355 1.00 58.77 282 LEU A O 1
ATOM 582 N N . GLY A 1 78 ? 104.948 119.739 123.403 1.00 57.74 283 GLY A N 1
ATOM 583 C CA . GLY A 1 78 ? 105.697 120.828 123.977 1.00 57.74 283 GLY A CA 1
ATOM 584 C C . GLY A 1 78 ? 105.517 122.116 123.214 1.00 57.74 283 GLY A C 1
ATOM 585 O O . GLY A 1 78 ? 104.714 122.226 122.290 1.00 57.74 283 GLY A O 1
ATOM 586 N N . PRO A 1 79 ? 106.274 123.138 123.617 1.00 54.15 284 PRO A N 1
ATOM 587 C CA . PRO A 1 79 ? 106.313 124.365 122.821 1.00 54.15 284 PRO A CA 1
ATOM 588 C C . PRO A 1 79 ? 107.222 124.276 121.616 1.00 54.15 284 PRO A C 1
ATOM 589 O O . PRO A 1 79 ? 107.053 125.072 120.687 1.00 54.15 284 PRO A O 1
ATOM 593 N N . GLU A 1 80 ? 108.165 123.329 121.594 1.00 54.59 285 GLU A N 1
ATOM 594 C CA . GLU A 1 80 ? 109.102 123.224 120.480 1.00 54.59 285 GLU A CA 1
ATOM 595 C C . GLU A 1 80 ? 108.414 122.720 119.227 1.00 54.59 285 GLU A C 1
ATOM 596 O O . GLU A 1 80 ? 108.637 123.251 118.136 1.00 54.59 285 GLU A O 1
ATOM 602 N N . PHE A 1 81 ? 107.583 121.689 119.361 1.00 52.57 286 PHE A N 1
ATOM 603 C CA . PHE A 1 81 ? 106.777 121.256 118.232 1.00 52.57 286 PHE A CA 1
ATOM 604 C C . PHE A 1 81 ? 105.620 122.202 117.986 1.00 52.57 286 PHE A C 1
ATOM 605 O O . PHE A 1 81 ? 105.264 122.441 116.831 1.00 52.57 286 PHE A O 1
ATOM 613 N N . GLY A 1 82 ? 105.047 122.765 119.049 1.00 51.30 287 GLY A N 1
ATOM 614 C CA . GLY A 1 82 ? 103.855 123.580 118.898 1.00 51.30 287 GLY A CA 1
ATOM 615 C C . GLY A 1 82 ? 104.106 124.884 118.171 1.00 51.30 287 GLY A C 1
ATOM 616 O O . GLY A 1 82 ? 103.308 125.289 117.325 1.00 51.30 287 GLY A O 1
ATOM 617 N N . GLY A 1 83 ? 105.230 125.539 118.458 1.00 51.38 288 GLY A N 1
ATOM 618 C CA . GLY A 1 83 ? 105.536 126.789 117.784 1.00 51.38 288 GLY A CA 1
ATOM 619 C C . GLY A 1 83 ? 105.871 126.604 116.318 1.00 51.38 288 GLY A C 1
ATOM 620 O O . GLY A 1 83 ? 105.466 127.406 115.474 1.00 51.38 288 GLY A O 1
ATOM 621 N N . SER A 1 84 ? 106.590 125.532 115.990 1.00 50.24 289 SER A N 1
ATOM 622 C CA . SER A 1 84 ? 106.928 125.270 114.597 1.00 50.24 289 SER A CA 1
ATOM 623 C C . SER A 1 84 ? 105.707 124.841 113.794 1.00 50.24 289 SER A C 1
ATOM 624 O O . SER A 1 84 ? 105.547 125.263 112.642 1.00 50.24 289 SER A O 1
ATOM 627 N N . ILE A 1 85 ? 104.826 124.024 114.384 1.00 48.53 290 ILE A N 1
ATOM 628 C CA . ILE A 1 85 ? 103.582 123.654 113.710 1.00 48.53 290 ILE A CA 1
ATOM 629 C C . ILE A 1 85 ? 102.697 124.876 113.511 1.00 48.53 290 ILE A C 1
ATOM 630 O O . ILE A 1 85 ? 102.120 125.065 112.434 1.00 48.53 290 ILE A O 1
ATOM 635 N N . GLY A 1 86 ? 102.621 125.754 114.515 1.00 49.23 291 GLY A N 1
ATOM 636 C CA . GLY A 1 86 ? 101.875 126.990 114.378 1.00 49.23 291 GLY A CA 1
ATOM 637 C C . GLY A 1 86 ? 102.394 127.921 113.306 1.00 49.23 291 GLY A C 1
ATOM 638 O O . GLY A 1 86 ? 101.593 128.454 112.536 1.00 49.23 291 GLY A O 1
ATOM 639 N N . LEU A 1 87 ? 103.715 128.082 113.197 1.00 48.04 292 LEU A N 1
ATOM 640 C CA . LEU A 1 87 ? 104.281 128.959 112.176 1.00 48.04 292 LEU A CA 1
ATOM 641 C C . LEU A 1 87 ? 104.104 128.395 110.770 1.00 48.04 292 LEU A C 1
ATOM 642 O O . LEU A 1 87 ? 103.712 129.125 109.850 1.00 48.04 292 LEU A O 1
ATOM 647 N N . ILE A 1 88 ? 104.367 127.097 110.585 1.00 46.81 293 ILE A N 1
ATOM 648 C CA . ILE A 1 88 ? 104.242 126.499 109.258 1.00 46.81 293 ILE A CA 1
ATOM 649 C C . ILE A 1 88 ? 102.780 126.432 108.831 1.00 46.81 293 ILE A C 1
ATOM 650 O O . ILE A 1 88 ? 102.451 126.674 107.666 1.00 46.81 293 ILE A O 1
ATOM 655 N N . PHE A 1 89 ? 101.870 126.192 109.776 1.00 48.87 294 PHE A N 1
ATOM 656 C CA . PHE A 1 89 ? 100.453 126.134 109.448 1.00 48.87 294 PHE A CA 1
ATOM 657 C C . PHE A 1 89 ? 99.887 127.517 109.147 1.00 48.87 294 PHE A C 1
ATOM 658 O O . PHE A 1 89 ? 99.048 127.666 108.248 1.00 48.87 294 PHE A O 1
ATOM 666 N N . ALA A 1 90 ? 100.348 128.542 109.870 1.00 47.94 295 ALA A N 1
ATOM 667 C CA . ALA A 1 90 ? 99.933 129.905 109.573 1.00 47.94 295 ALA A CA 1
ATOM 668 C C . ALA A 1 90 ? 100.397 130.335 108.192 1.00 47.94 295 ALA A C 1
ATOM 669 O O . ALA A 1 90 ? 99.619 130.918 107.426 1.00 47.94 295 ALA A O 1
ATOM 671 N N . PHE A 1 91 ? 101.646 130.015 107.838 1.00 45.75 296 PHE A N 1
ATOM 672 C CA . PHE A 1 91 ? 102.134 130.359 106.507 1.00 45.75 296 PHE A CA 1
ATOM 673 C C . PHE A 1 91 ? 101.428 129.566 105.418 1.00 45.75 296 PHE A C 1
ATOM 674 O O . PHE A 1 91 ? 101.184 130.100 104.332 1.00 45.75 296 PHE A O 1
ATOM 682 N N . ALA A 1 92 ? 101.071 128.311 105.699 1.00 45.60 297 ALA A N 1
ATOM 683 C CA . ALA A 1 92 ? 100.393 127.484 104.711 1.00 45.60 297 ALA A CA 1
ATOM 684 C C . ALA A 1 92 ? 99.004 128.009 104.400 1.00 45.60 297 ALA A C 1
ATOM 685 O O . ALA A 1 92 ? 98.608 128.062 103.233 1.00 45.60 297 ALA A O 1
ATOM 687 N N . ASN A 1 93 ? 98.254 128.433 105.418 1.00 46.31 298 ASN A N 1
ATOM 688 C CA . ASN A 1 93 ? 96.936 128.996 105.136 1.00 46.31 298 ASN A CA 1
ATOM 689 C C . ASN A 1 93 ? 97.039 130.373 104.489 1.00 46.31 298 ASN A C 1
ATOM 690 O O . ASN A 1 93 ? 96.242 130.707 103.596 1.00 46.31 298 ASN A O 1
ATOM 695 N N . ALA A 1 94 ? 98.038 131.166 104.894 1.00 47.48 299 ALA A N 1
ATOM 696 C CA . ALA A 1 94 ? 98.228 132.486 104.309 1.00 47.48 299 ALA A CA 1
ATOM 697 C C . ALA A 1 94 ? 98.593 132.413 102.837 1.00 47.48 299 ALA A C 1
ATOM 698 O O . ALA A 1 94 ? 98.198 133.285 102.061 1.00 47.48 299 ALA A O 1
ATOM 700 N N . VAL A 1 95 ? 99.321 131.380 102.425 1.00 47.24 300 VAL A N 1
ATOM 701 C CA . VAL A 1 95 ? 99.610 131.216 101.007 1.00 47.24 300 VAL A CA 1
ATOM 702 C C . VAL A 1 95 ? 98.492 130.474 100.273 1.00 47.24 300 VAL A C 1
ATOM 703 O O . VAL A 1 95 ? 98.338 130.659 99.061 1.00 47.24 300 VAL A O 1
ATOM 707 N N . ALA A 1 96 ? 97.662 129.697 100.981 1.00 46.60 301 ALA A N 1
ATOM 708 C CA . ALA A 1 96 ? 96.551 129.007 100.328 1.00 46.60 301 ALA A CA 1
ATOM 709 C C . ALA A 1 96 ? 95.436 129.957 99.927 1.00 46.60 301 ALA A C 1
ATOM 710 O O . ALA A 1 96 ? 94.687 129.657 98.984 1.00 46.60 301 ALA A O 1
ATOM 712 N N . VAL A 1 97 ? 95.293 131.075 100.655 1.00 49.24 302 VAL A N 1
ATOM 713 C CA . VAL A 1 97 ? 94.360 132.144 100.270 1.00 49.24 302 VAL A CA 1
ATOM 714 C C . VAL A 1 97 ? 94.580 132.577 98.823 1.00 49.24 302 VAL A C 1
ATOM 715 O O . VAL A 1 97 ? 93.624 132.734 98.047 1.00 49.24 302 VAL A O 1
ATOM 719 N N . ALA A 1 98 ? 95.845 132.716 98.427 1.00 49.76 303 ALA A N 1
ATOM 720 C CA . ALA A 1 98 ? 96.184 133.117 97.069 1.00 49.76 303 ALA A CA 1
ATOM 721 C C . ALA A 1 98 ? 95.782 132.067 96.050 1.00 49.76 303 ALA A C 1
ATOM 722 O O . ALA A 1 98 ? 95.319 132.415 94.964 1.00 49.76 303 ALA A O 1
ATOM 724 N N . MET A 1 99 ? 95.929 130.784 96.387 1.00 50.03 304 MET A N 1
ATOM 725 C CA . MET A 1 99 ? 95.557 129.719 95.460 1.00 50.03 304 MET A CA 1
ATOM 726 C C . MET A 1 99 ? 94.060 129.703 95.205 1.00 50.03 304 MET A C 1
ATOM 727 O O . MET A 1 99 ? 93.620 129.602 94.049 1.00 50.03 304 MET A O 1
ATOM 732 N N . TYR A 1 100 ? 93.267 129.857 96.268 1.00 51.02 305 TYR A N 1
ATOM 733 C CA . TYR A 1 100 ? 91.815 129.856 96.101 1.00 51.02 305 TYR A CA 1
ATOM 734 C C . TYR A 1 100 ? 91.330 131.082 95.331 1.00 51.02 305 TYR A C 1
ATOM 735 O O . TYR A 1 100 ? 90.490 130.959 94.428 1.00 51.02 305 TYR A O 1
ATOM 744 N N . VAL A 1 101 ? 91.868 132.268 95.625 1.00 54.33 306 VAL A N 1
ATOM 745 C CA . VAL A 1 101 ? 91.372 133.423 94.881 1.00 54.33 306 VAL A CA 1
ATOM 746 C C . VAL A 1 101 ? 91.951 133.508 93.472 1.00 54.33 306 VAL A C 1
ATOM 747 O O . VAL A 1 101 ? 91.321 134.114 92.601 1.00 54.33 306 VAL A O 1
ATOM 751 N N . VAL A 1 102 ? 93.086 132.864 93.188 1.00 56.38 307 VAL A N 1
ATOM 752 C CA . VAL A 1 102 ? 93.563 132.800 91.811 1.00 56.38 307 VAL A CA 1
ATOM 753 C C . VAL A 1 102 ? 92.693 131.852 90.995 1.00 56.38 307 VAL A C 1
ATOM 754 O O . VAL A 1 102 ? 92.381 132.131 89.832 1.00 56.38 307 VAL A O 1
ATOM 758 N N . GLY A 1 103 ? 92.234 130.752 91.605 1.00 58.50 308 GLY A N 1
ATOM 759 C CA . GLY A 1 103 ? 91.261 129.899 90.927 1.00 58.50 308 GLY A CA 1
ATOM 760 C C . GLY A 1 103 ? 89.942 130.600 90.645 1.00 58.50 308 GLY A C 1
ATOM 761 O O . GLY A 1 103 ? 89.373 130.465 89.552 1.00 58.50 308 GLY A O 1
ATOM 762 N N . PHE A 1 104 ? 89.460 131.389 91.613 1.00 59.23 309 PHE A N 1
ATOM 763 C CA . PHE A 1 104 ? 88.250 132.184 91.404 1.00 59.23 309 PHE A CA 1
ATOM 764 C C . PHE A 1 104 ? 88.430 133.203 90.285 1.00 59.23 309 PHE A C 1
ATOM 765 O O . PHE A 1 104 ? 87.551 133.355 89.423 1.00 59.23 309 PHE A O 1
ATOM 773 N N . ALA A 1 105 ? 89.564 133.907 90.282 1.00 63.63 310 ALA A N 1
ATOM 774 C CA . ALA A 1 105 ? 89.814 134.924 89.271 1.00 63.63 310 ALA A CA 1
ATOM 775 C C . ALA A 1 105 ? 89.972 134.311 87.892 1.00 63.63 310 ALA A C 1
ATOM 776 O O . ALA A 1 105 ? 89.537 134.899 86.903 1.00 63.63 310 ALA A O 1
ATOM 778 N N . GLU A 1 106 ? 90.563 133.120 87.808 1.00 65.67 311 GLU A N 1
ATOM 779 C CA . GLU A 1 106 ? 90.706 132.444 86.524 1.00 65.67 311 GLU A CA 1
ATOM 780 C C . GLU A 1 106 ? 89.354 132.028 85.965 1.00 65.67 311 GLU A C 1
ATOM 781 O O . GLU A 1 106 ? 89.112 132.155 84.757 1.00 65.67 311 GLU A O 1
ATOM 787 N N . THR A 1 107 ? 88.446 131.572 86.837 1.00 66.63 312 THR A N 1
ATOM 788 C CA . THR A 1 107 ? 87.092 131.246 86.390 1.00 66.63 312 THR A CA 1
ATOM 789 C C . THR A 1 107 ? 86.341 132.480 85.899 1.00 66.63 312 THR A C 1
ATOM 790 O O . THR A 1 107 ? 85.655 132.430 84.869 1.00 66.63 312 THR A O 1
ATOM 794 N N . VAL A 1 108 ? 86.470 133.599 86.616 1.00 68.72 313 VAL A N 1
ATOM 795 C CA . VAL A 1 108 ? 85.787 134.826 86.207 1.00 68.72 313 VAL A CA 1
ATOM 796 C C . VAL A 1 108 ? 86.375 135.370 84.907 1.00 68.72 313 VAL A C 1
ATOM 797 O O . VAL A 1 108 ? 85.645 135.864 84.040 1.00 68.72 313 VAL A O 1
ATOM 801 N N . VAL A 1 109 ? 87.687 135.222 84.716 1.00 72.60 314 VAL A N 1
ATOM 802 C CA . VAL A 1 109 ? 88.329 135.698 83.493 1.00 72.60 314 VAL A CA 1
ATOM 803 C C . VAL A 1 109 ? 87.909 134.859 82.293 1.00 72.60 314 VAL A C 1
ATOM 804 O O . VAL A 1 109 ? 87.633 135.399 81.216 1.00 72.60 314 VAL A O 1
ATOM 808 N N . GLU A 1 110 ? 87.809 133.536 82.460 1.00 76.91 315 GLU A N 1
ATOM 809 C CA . GLU A 1 110 ? 87.332 132.706 81.357 1.00 76.91 315 GLU A CA 1
ATOM 810 C C . GLU A 1 110 ? 85.859 132.949 81.054 1.00 76.91 315 GLU A C 1
ATOM 811 O O . GLU A 1 110 ? 85.456 132.894 79.885 1.00 76.91 315 GLU A O 1
ATOM 817 N N . LEU A 1 111 ? 85.053 133.258 82.074 1.00 75.95 316 LEU A N 1
ATOM 818 C CA . LEU A 1 111 ? 83.665 133.627 81.813 1.00 75.95 316 LEU A CA 1
ATOM 819 C C . LEU A 1 111 ? 83.558 134.965 81.096 1.00 75.95 316 LEU A C 1
ATOM 820 O O . LEU A 1 111 ? 82.635 135.163 80.302 1.00 75.95 316 LEU A O 1
ATOM 825 N N . LEU A 1 112 ? 84.477 135.891 81.364 1.00 79.68 317 LEU A N 1
ATOM 826 C CA . LEU A 1 112 ? 84.467 137.158 80.640 1.00 79.68 317 LEU A CA 1
ATOM 827 C C . LEU A 1 112 ? 84.939 136.978 79.205 1.00 79.68 317 LEU A C 1
ATOM 828 O O . LEU A 1 112 ? 84.394 137.599 78.287 1.00 79.68 317 LEU A O 1
ATOM 833 N N . MET A 1 113 ? 85.952 136.137 78.990 1.00 84.90 318 MET A N 1
ATOM 834 C CA . MET A 1 113 ? 86.465 135.916 77.643 1.00 84.90 318 MET A CA 1
ATOM 835 C C . MET A 1 113 ? 85.520 135.088 76.789 1.00 84.90 318 MET A C 1
ATOM 836 O O . MET A 1 113 ? 85.624 135.134 75.560 1.00 84.90 318 MET A O 1
ATOM 841 N N . ASP A 1 114 ? 84.617 134.318 77.400 1.00 87.53 319 ASP A N 1
ATOM 842 C CA . ASP A 1 114 ? 83.559 133.704 76.604 1.00 87.53 319 ASP A CA 1
ATOM 843 C C . ASP A 1 114 ? 82.589 134.752 76.073 1.00 87.53 319 ASP A C 1
ATOM 844 O O . ASP A 1 114 ? 81.956 134.540 75.035 1.00 87.53 319 ASP A O 1
ATOM 849 N N . SER A 1 115 ? 82.461 135.876 76.768 1.00 87.89 320 SER A N 1
ATOM 850 C CA . SER A 1 115 ? 81.778 137.056 76.262 1.00 87.89 320 SER A CA 1
ATOM 851 C C . SER A 1 115 ? 82.812 137.956 75.582 1.00 87.89 320 SER A C 1
ATOM 852 O O . SER A 1 115 ? 83.920 137.517 75.266 1.00 87.89 320 SER A O 1
ATOM 855 N N . GLY A 1 116 ? 82.469 139.210 75.329 1.00 90.74 321 GLY A N 1
ATOM 856 C CA . GLY A 1 116 ? 83.433 140.113 74.743 1.00 90.74 321 GLY A CA 1
ATOM 857 C C . GLY A 1 116 ? 84.240 140.947 75.713 1.00 90.74 321 GLY A C 1
ATOM 858 O O . GLY A 1 116 ? 85.082 141.738 75.278 1.00 90.74 321 GLY A O 1
ATOM 859 N N . LEU A 1 117 ? 84.021 140.797 77.014 1.00 91.23 322 LEU A N 1
ATOM 860 C CA . LEU A 1 117 ? 84.702 141.619 78.005 1.00 91.23 322 LEU A CA 1
ATOM 861 C C . LEU A 1 117 ? 86.149 141.165 78.155 1.00 91.23 322 LEU A C 1
ATOM 862 O O . LEU A 1 117 ? 86.409 140.049 78.615 1.00 91.23 322 LEU A O 1
ATOM 867 N N . LEU A 1 118 ? 87.088 142.030 77.778 1.00 94.66 323 LEU A N 1
ATOM 868 C CA . LEU A 1 118 ? 88.509 141.700 77.870 1.00 94.66 323 LEU A CA 1
ATOM 869 C C . LEU A 1 118 ? 89.293 143.002 77.964 1.00 94.66 323 LEU A C 1
ATOM 870 O O . LEU A 1 118 ? 89.414 143.718 76.968 1.00 94.66 323 LEU A O 1
ATOM 875 N N . MET A 1 119 ? 89.823 143.304 79.150 1.00 94.18 324 MET A N 1
ATOM 876 C CA . MET A 1 119 ? 90.512 144.573 79.365 1.00 94.18 324 MET A CA 1
ATOM 877 C C . MET A 1 119 ? 91.970 144.506 78.920 1.00 94.18 324 MET A C 1
ATOM 878 O O . MET A 1 119 ? 92.396 145.242 78.025 1.00 94.18 324 MET A O 1
ATOM 883 N N . ILE A 1 120 ? 92.751 143.631 79.551 1.00 88.72 325 ILE A N 1
ATOM 884 C CA . ILE A 1 120 ? 94.159 143.417 79.234 1.00 88.72 325 ILE A CA 1
ATOM 885 C C . ILE A 1 120 ? 94.282 141.945 78.864 1.00 88.72 325 ILE A C 1
ATOM 886 O O . ILE A 1 120 ? 93.265 141.270 78.678 1.00 88.72 325 ILE A O 1
ATOM 891 N N . ASP A 1 121 ? 95.510 141.448 78.700 1.00 86.82 326 ASP A N 1
ATOM 892 C CA . ASP A 1 121 ? 95.755 140.037 78.411 1.00 86.82 326 ASP A CA 1
ATOM 893 C C . ASP A 1 121 ? 95.222 139.126 79.525 1.00 86.82 326 ASP A C 1
ATOM 894 O O . ASP A 1 121 ? 94.835 139.570 80.608 1.00 86.82 326 ASP A O 1
ATOM 899 N N . GLN A 1 122 ? 95.218 137.821 79.237 1.00 83.55 327 GLN A N 1
ATOM 900 C CA . GLN A 1 122 ? 94.531 136.870 80.105 1.00 83.55 327 GLN A CA 1
ATOM 901 C C . GLN A 1 122 ? 95.241 136.706 81.440 1.00 83.55 327 GLN A C 1
ATOM 902 O O . GLN A 1 122 ? 94.589 136.568 82.478 1.00 83.55 327 GLN A O 1
ATOM 908 N N . THR A 1 123 ? 96.569 136.738 81.444 1.00 77.35 328 THR A N 1
ATOM 909 C CA . THR A 1 123 ? 97.296 136.605 82.698 1.00 77.35 328 THR A CA 1
ATOM 910 C C . THR A 1 123 ? 97.370 137.899 83.492 1.00 77.35 328 THR A C 1
ATOM 911 O O . THR A 1 123 ? 97.781 137.863 84.653 1.00 77.35 328 THR A O 1
ATOM 915 N N . ASN A 1 124 ? 97.002 139.034 82.903 1.00 78.01 329 ASN A N 1
ATOM 916 C CA . ASN A 1 124 ? 96.940 140.285 83.643 1.00 78.01 329 ASN A CA 1
ATOM 917 C C . ASN A 1 124 ? 95.547 140.597 84.155 1.00 78.01 329 ASN A C 1
ATOM 918 O O . ASN A 1 124 ? 95.407 141.419 85.063 1.00 78.01 329 ASN A O 1
ATOM 923 N N . ASP A 1 125 ? 94.515 139.979 83.586 1.00 79.65 330 ASP A N 1
ATOM 924 C CA . ASP A 1 125 ? 93.176 140.129 84.134 1.00 79.65 330 ASP A CA 1
ATOM 925 C C . ASP A 1 125 ? 92.990 139.307 85.397 1.00 79.65 330 ASP A C 1
ATOM 926 O O . ASP A 1 125 ? 92.158 139.655 86.240 1.00 79.65 330 ASP A O 1
ATOM 931 N N . ILE A 1 126 ? 93.744 138.219 85.540 1.00 71.61 331 ILE A N 1
ATOM 932 C CA . ILE A 1 126 ? 93.727 137.454 86.779 1.00 71.61 331 ILE A CA 1
ATOM 933 C C . ILE A 1 126 ? 94.393 138.245 87.896 1.00 71.61 331 ILE A C 1
ATOM 934 O O . ILE A 1 126 ? 93.975 138.179 89.056 1.00 71.61 331 ILE A O 1
ATOM 939 N N . ARG A 1 127 ? 95.422 139.028 87.564 1.00 69.14 332 ARG A N 1
ATOM 940 C CA . ARG A 1 127 ? 96.053 139.887 88.558 1.00 69.14 332 ARG A CA 1
ATOM 941 C C . ARG A 1 127 ? 95.136 141.020 88.989 1.00 69.14 332 ARG A C 1
ATOM 942 O O . ARG A 1 127 ? 95.200 141.458 90.139 1.00 69.14 332 ARG A O 1
ATOM 950 N N . VAL A 1 128 ? 94.283 141.505 88.091 1.00 69.78 333 VAL A N 1
ATOM 951 C CA . VAL A 1 128 ? 93.390 142.605 88.433 1.00 69.78 333 VAL A CA 1
ATOM 952 C C . VAL A 1 128 ? 92.190 142.100 89.221 1.00 69.78 333 VAL A C 1
ATOM 953 O O . VAL A 1 128 ? 91.873 142.624 90.292 1.00 69.78 333 VAL A O 1
ATOM 957 N N . ILE A 1 129 ? 91.512 141.071 88.707 1.00 69.07 334 ILE A N 1
ATOM 958 C CA . ILE A 1 129 ? 90.341 140.515 89.383 1.00 69.07 334 ILE A CA 1
ATOM 959 C C . ILE A 1 129 ? 90.740 139.820 90.677 1.00 69.07 334 ILE A C 1
ATOM 960 O O . ILE A 1 129 ? 90.016 139.890 91.674 1.00 69.07 334 ILE A O 1
ATOM 965 N N . GLY A 1 130 ? 91.917 139.198 90.708 1.00 67.57 335 GLY A N 1
ATOM 966 C CA . GLY A 1 130 ? 92.393 138.579 91.931 1.00 67.57 335 GLY A CA 1
ATOM 967 C C . GLY A 1 130 ? 92.761 139.570 93.016 1.00 67.57 335 GLY A C 1
ATOM 968 O O . GLY A 1 130 ? 92.684 139.248 94.202 1.00 67.57 335 GLY A O 1
ATOM 969 N N . THR A 1 131 ? 93.156 140.785 92.636 1.00 67.85 336 THR A N 1
ATOM 970 C CA . THR A 1 131 ? 93.461 141.809 93.629 1.00 67.85 336 THR A CA 1
ATOM 971 C C . THR A 1 131 ? 92.192 142.403 94.226 1.00 67.85 336 THR A C 1
ATOM 972 O O . THR A 1 131 ? 92.142 142.677 95.428 1.00 67.85 336 THR A O 1
ATOM 976 N N . ILE A 1 132 ? 91.158 142.599 93.408 1.00 66.28 337 ILE A N 1
ATOM 977 C CA . ILE A 1 132 ? 89.899 143.143 93.905 1.00 66.28 337 ILE A CA 1
ATOM 978 C C . ILE A 1 132 ? 89.210 142.144 94.827 1.00 66.28 337 ILE A C 1
ATOM 979 O O . ILE A 1 132 ? 88.618 142.521 95.843 1.00 66.28 337 ILE A O 1
ATOM 984 N N . THR A 1 133 ? 89.313 140.858 94.521 1.00 65.30 338 THR A N 1
ATOM 985 C CA . THR A 1 133 ? 88.615 139.852 95.305 1.00 65.30 338 THR A CA 1
ATOM 986 C C . THR A 1 133 ? 89.355 139.445 96.570 1.00 65.30 338 THR A C 1
ATOM 987 O O . THR A 1 133 ? 88.828 138.635 97.332 1.00 65.30 338 THR A O 1
ATOM 991 N N . VAL A 1 134 ? 90.554 139.960 96.815 1.00 65.13 339 VAL A N 1
ATOM 992 C CA . VAL A 1 134 ? 91.232 139.721 98.080 1.00 65.13 339 VAL A CA 1
ATOM 993 C C . VAL A 1 134 ? 91.228 140.955 98.975 1.00 65.13 339 VAL A C 1
ATOM 994 O O . VAL A 1 134 ? 91.437 140.818 100.189 1.00 65.13 339 VAL A O 1
ATOM 998 N N . ILE A 1 135 ? 90.961 142.147 98.436 1.00 66.59 340 ILE A N 1
ATOM 999 C CA . ILE A 1 135 ? 90.698 143.295 99.295 1.00 66.59 340 ILE A CA 1
ATOM 1000 C C . ILE A 1 135 ? 89.223 143.410 99.634 1.00 66.59 340 ILE A C 1
ATOM 1001 O O . ILE A 1 135 ? 88.862 144.203 100.513 1.00 66.59 340 ILE A O 1
ATOM 1006 N N . LEU A 1 136 ? 88.357 142.653 98.963 1.00 66.34 341 LEU A N 1
ATOM 1007 C CA . LEU A 1 136 ? 86.972 142.517 99.390 1.00 66.34 341 LEU A CA 1
ATOM 1008 C C . LEU A 1 136 ? 86.783 141.359 100.347 1.00 66.34 341 LEU A C 1
ATOM 1009 O O . LEU A 1 136 ? 85.896 141.411 101.202 1.00 66.34 341 LEU A O 1
ATOM 1014 N N . LEU A 1 137 ? 87.589 140.307 100.208 1.00 66.46 342 LEU A N 1
ATOM 1015 C CA . LEU A 1 137 ? 87.584 139.229 101.186 1.00 66.46 342 LEU A CA 1
ATOM 1016 C C . LEU A 1 137 ? 88.205 139.669 102.501 1.00 66.46 342 LEU A C 1
ATOM 1017 O O . LEU A 1 137 ? 87.900 139.092 103.547 1.00 66.46 342 LEU A O 1
ATOM 1022 N N . LEU A 1 138 ? 89.083 140.672 102.468 1.00 67.97 343 LEU A N 1
ATOM 1023 C CA . LEU A 1 138 ? 89.638 141.208 103.703 1.00 67.97 343 LEU A CA 1
ATOM 1024 C C . LEU A 1 138 ? 88.608 142.023 104.468 1.00 67.97 343 LEU A C 1
ATOM 1025 O O . LEU A 1 138 ? 88.619 142.024 105.702 1.00 67.97 343 LEU A O 1
ATOM 1030 N N . GLY A 1 139 ? 87.712 142.713 103.760 1.00 70.70 344 GLY A N 1
ATOM 1031 C CA . GLY A 1 139 ? 86.709 143.519 104.437 1.00 70.70 344 GLY A CA 1
ATOM 1032 C C . GLY A 1 139 ? 85.661 142.683 105.146 1.00 70.70 344 GLY A C 1
ATOM 1033 O O . GLY A 1 139 ? 85.161 143.070 106.205 1.00 70.70 344 GLY A O 1
ATOM 1034 N N . ILE A 1 140 ? 85.328 141.521 104.580 1.00 70.37 345 ILE A N 1
ATOM 1035 C CA . ILE A 1 140 ? 84.379 140.612 105.213 1.00 70.37 345 ILE A CA 1
ATOM 1036 C C . ILE A 1 140 ? 84.967 140.031 106.490 1.00 70.37 345 ILE A C 1
ATOM 1037 O O . ILE A 1 140 ? 84.264 139.855 107.490 1.00 70.37 345 ILE A O 1
ATOM 1042 N N . SER A 1 141 ? 86.273 139.768 106.494 1.00 71.34 346 SER A N 1
ATOM 1043 C CA . SER A 1 141 ? 86.904 139.126 107.637 1.00 71.34 346 SER A CA 1
ATOM 1044 C C . SER A 1 141 ? 87.030 140.050 108.838 1.00 71.34 346 SER A C 1
ATOM 1045 O O . SER A 1 141 ? 87.109 139.563 109.969 1.00 71.34 346 SER A O 1
ATOM 1048 N N . VAL A 1 142 ? 87.047 141.363 108.629 1.00 75.45 347 VAL A N 1
ATOM 1049 C CA . VAL A 1 142 ? 87.161 142.311 109.726 1.00 75.45 347 VAL A CA 1
ATOM 1050 C C . VAL A 1 142 ? 85.900 143.126 109.923 1.00 75.45 347 VAL A C 1
ATOM 1051 O O . VAL A 1 142 ? 85.867 143.980 110.817 1.00 75.45 347 VAL A O 1
ATOM 1055 N N . ALA A 1 143 ? 84.858 142.902 109.127 1.00 79.33 348 ALA A N 1
ATOM 1056 C CA . ALA A 1 143 ? 83.622 143.627 109.376 1.00 79.33 348 ALA A CA 1
ATOM 1057 C C . ALA A 1 143 ? 82.350 142.801 109.281 1.00 79.33 348 ALA A C 1
ATOM 1058 O O . ALA A 1 143 ? 81.296 143.314 109.663 1.00 79.33 348 ALA A O 1
ATOM 1060 N N . GLY A 1 144 ? 82.389 141.565 108.795 1.00 84.07 349 GLY A N 1
ATOM 1061 C CA . GLY A 1 144 ? 81.162 140.825 108.566 1.00 84.07 349 GLY A CA 1
ATOM 1062 C C . GLY A 1 144 ? 81.197 139.379 109.013 1.00 84.07 349 GLY A C 1
ATOM 1063 O O . GLY A 1 144 ? 80.571 138.519 108.388 1.00 84.07 349 GLY A O 1
ATOM 1064 N N . MET A 1 145 ? 81.918 139.099 110.098 1.00 90.02 350 MET A N 1
ATOM 1065 C CA . MET A 1 145 ? 82.110 137.731 110.565 1.00 90.02 350 MET A CA 1
ATOM 1066 C C . MET A 1 145 ? 80.865 137.125 111.199 1.00 90.02 350 MET A C 1
ATOM 1067 O O . MET A 1 145 ? 80.833 135.909 111.412 1.00 90.02 350 MET A O 1
ATOM 1072 N N . GLU A 1 146 ? 79.852 137.929 111.511 1.00 92.73 351 GLU A N 1
ATOM 1073 C CA . GLU A 1 146 ? 78.666 137.405 112.175 1.00 92.73 351 GLU A CA 1
ATOM 1074 C C . GLU A 1 146 ? 77.784 136.619 111.214 1.00 92.73 351 GLU A C 1
ATOM 1075 O O . GLU A 1 146 ? 77.254 135.564 111.578 1.00 92.73 351 GLU A O 1
ATOM 1081 N N . TRP A 1 147 ? 77.619 137.112 109.987 1.00 91.93 352 TRP A N 1
ATOM 1082 C CA . TRP A 1 147 ? 76.753 136.459 109.012 1.00 91.93 352 TRP A CA 1
ATOM 1083 C C . TRP A 1 147 ? 77.378 135.198 108.432 1.00 91.93 352 TRP A C 1
ATOM 1084 O O . TRP A 1 147 ? 76.653 134.342 107.907 1.00 91.93 352 TRP A O 1
ATOM 1095 N N . GLU A 1 148 ? 78.704 135.076 108.522 1.00 85.14 353 GLU A N 1
ATOM 1096 C CA . GLU A 1 148 ? 79.425 133.961 107.922 1.00 85.14 353 GLU A CA 1
ATOM 1097 C C . GLU A 1 148 ? 79.121 132.646 108.630 1.00 85.14 353 GLU A C 1
ATOM 1098 O O . GLU A 1 148 ? 79.200 131.579 108.015 1.00 85.14 353 GLU A O 1
ATOM 1104 N N . ALA A 1 149 ? 78.755 132.699 109.906 1.00 83.81 354 ALA A N 1
ATOM 1105 C CA . ALA A 1 149 ? 78.361 131.488 110.607 1.00 83.81 354 ALA A CA 1
ATOM 1106 C C . ALA A 1 149 ? 76.994 130.986 110.174 1.00 83.81 354 ALA A C 1
ATOM 1107 O O . ALA A 1 149 ? 76.688 129.809 110.382 1.00 83.81 354 ALA A O 1
ATOM 1109 N N . LYS A 1 150 ? 76.167 131.848 109.588 1.00 83.81 355 LYS A N 1
ATOM 1110 C CA . LYS A 1 150 ? 74.880 131.421 109.059 1.00 83.81 355 LYS A CA 1
ATOM 1111 C C . LYS A 1 150 ? 74.944 131.081 107.581 1.00 83.81 355 LYS A C 1
ATOM 1112 O O . LYS A 1 150 ? 74.150 130.262 107.106 1.00 83.81 355 LYS A O 1
ATOM 1118 N N . ALA A 1 151 ? 75.875 131.690 106.849 1.00 77.14 356 ALA A N 1
ATOM 1119 C CA . ALA A 1 151 ? 75.939 131.510 105.404 1.00 77.14 356 ALA A CA 1
ATOM 1120 C C . ALA A 1 151 ? 76.547 130.182 104.971 1.00 77.14 356 ALA A C 1
ATOM 1121 O O . ALA A 1 151 ? 76.473 129.850 103.781 1.00 77.14 356 ALA A O 1
ATOM 1123 N N . GLN A 1 152 ? 77.129 129.408 105.885 1.00 71.28 357 GLN A N 1
ATOM 1124 C CA . GLN A 1 152 ? 77.881 128.241 105.443 1.00 71.28 357 GLN A CA 1
ATOM 1125 C C . GLN A 1 152 ? 76.978 127.079 105.051 1.00 71.28 357 GLN A C 1
ATOM 1126 O O . GLN A 1 152 ? 77.339 126.301 104.160 1.00 71.28 357 GLN A O 1
ATOM 1132 N N . ILE A 1 153 ? 75.783 126.976 105.634 1.00 69.41 358 ILE A N 1
ATOM 1133 C CA . ILE A 1 153 ? 74.858 125.940 105.185 1.00 69.41 358 ILE A CA 1
ATOM 1134 C C . ILE A 1 153 ? 74.284 126.295 103.813 1.00 69.41 358 ILE A C 1
ATOM 1135 O O . ILE A 1 153 ? 74.003 125.406 102.999 1.00 69.41 358 ILE A O 1
ATOM 1140 N N . PHE A 1 154 ? 74.226 127.600 103.542 1.00 69.25 359 PHE A N 1
ATOM 1141 C CA . PHE A 1 154 ? 73.787 128.095 102.216 1.00 69.25 359 PHE A CA 1
ATOM 1142 C C . PHE A 1 154 ? 74.844 127.669 101.197 1.00 69.25 359 PHE A C 1
ATOM 1143 O O . PHE A 1 154 ? 74.484 127.078 100.173 1.00 69.25 359 PHE A O 1
ATOM 1151 N N . LEU A 1 155 ? 76.117 127.936 101.504 1.00 62.07 360 LEU A N 1
ATOM 1152 C CA . LEU A 1 155 ? 77.225 127.586 100.618 1.00 62.07 360 LEU A CA 1
ATOM 1153 C C . LEU A 1 155 ? 77.291 126.083 100.371 1.00 62.07 360 LEU A C 1
ATOM 1154 O O . LEU A 1 155 ? 77.564 125.641 99.248 1.00 62.07 360 LEU A O 1
ATOM 1159 N N . LEU A 1 156 ? 76.999 125.283 101.394 1.00 61.29 361 LEU A N 1
ATOM 1160 C CA . LEU A 1 156 ? 77.044 123.837 101.217 1.00 61.29 361 LEU A CA 1
ATOM 1161 C C . LEU A 1 156 ? 75.885 123.333 100.364 1.00 61.29 361 LEU A C 1
ATOM 1162 O O . LEU A 1 156 ? 76.060 122.409 99.561 1.00 61.29 361 LEU A O 1
ATOM 1167 N N . VAL A 1 157 ? 74.695 123.925 100.500 1.00 62.59 362 VAL A N 1
ATOM 1168 C CA . VAL A 1 157 ? 73.610 123.481 99.626 1.00 62.59 362 VAL A CA 1
ATOM 1169 C C . VAL A 1 157 ? 73.700 124.071 98.230 1.00 62.59 362 VAL A C 1
ATOM 1170 O O . VAL A 1 157 ? 72.994 123.603 97.335 1.00 62.59 362 VAL A O 1
ATOM 1174 N N . ILE A 1 158 ? 74.538 125.083 98.008 1.00 61.26 363 ILE A N 1
ATOM 1175 C CA . ILE A 1 158 ? 74.870 125.443 96.633 1.00 61.26 363 ILE A CA 1
ATOM 1176 C C . ILE A 1 158 ? 75.844 124.432 96.040 1.00 61.26 363 ILE A C 1
ATOM 1177 O O . ILE A 1 158 ? 75.665 123.962 94.906 1.00 61.26 363 ILE A O 1
ATOM 1182 N N . LEU A 1 159 ? 76.858 124.048 96.822 1.00 59.07 364 LEU A N 1
ATOM 1183 C CA . LEU A 1 159 ? 77.920 123.170 96.340 1.00 59.07 364 LEU A CA 1
ATOM 1184 C C . LEU A 1 159 ? 77.414 121.764 96.029 1.00 59.07 364 LEU A C 1
ATOM 1185 O O . LEU A 1 159 ? 77.783 121.176 95.002 1.00 59.07 364 LEU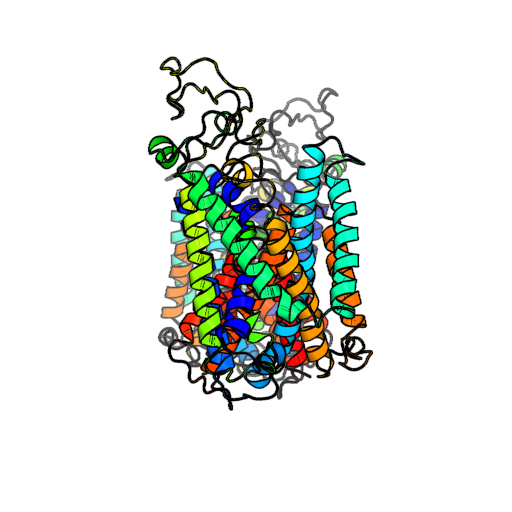 A O 1
ATOM 1190 N N . ILE A 1 160 ? 76.567 121.206 96.896 1.00 61.10 365 ILE A N 1
ATOM 1191 C CA . ILE A 1 160 ? 76.081 119.849 96.658 1.00 61.10 365 ILE A CA 1
ATOM 1192 C C . ILE A 1 160 ? 75.090 119.823 95.495 1.00 61.10 365 ILE A C 1
ATOM 1193 O O . ILE A 1 160 ? 75.038 118.843 94.738 1.00 61.10 365 ILE A O 1
ATOM 1198 N N . THR A 1 161 ? 74.347 120.911 95.277 1.00 63.31 366 THR A N 1
ATOM 1199 C CA . THR A 1 161 ? 73.515 120.982 94.079 1.00 63.31 366 THR A CA 1
ATOM 1200 C C . THR A 1 161 ? 74.352 121.096 92.815 1.00 63.31 366 THR A C 1
ATOM 1201 O O . THR A 1 161 ? 73.959 120.559 91.778 1.00 63.31 366 THR A O 1
ATOM 1205 N N . ALA A 1 162 ? 75.512 121.756 92.886 1.00 61.17 367 ALA A N 1
ATOM 1206 C CA . ALA A 1 162 ? 76.433 121.767 91.749 1.00 61.17 367 ALA A CA 1
ATOM 1207 C C . ALA A 1 162 ? 76.952 120.370 91.426 1.00 61.17 367 ALA A C 1
ATOM 1208 O O . ALA A 1 162 ? 77.012 119.974 90.251 1.00 61.17 367 ALA A O 1
ATOM 1210 N N . ILE A 1 163 ? 77.326 119.611 92.460 1.00 59.94 368 ILE A N 1
ATOM 1211 C CA . ILE A 1 163 ? 77.834 118.253 92.266 1.00 59.94 368 ILE A CA 1
ATOM 1212 C C . ILE A 1 163 ? 76.755 117.343 91.687 1.00 59.94 368 ILE A C 1
ATOM 1213 O O . ILE A 1 163 ? 77.013 116.560 90.761 1.00 59.94 368 ILE A O 1
ATOM 1218 N N . PHE A 1 164 ? 75.526 117.454 92.190 1.00 64.12 369 PHE A N 1
ATOM 1219 C CA . PHE A 1 164 ? 74.441 116.647 91.641 1.00 64.12 369 PHE A CA 1
ATOM 1220 C C . PHE A 1 164 ? 74.070 117.076 90.231 1.00 64.12 369 PHE A C 1
ATOM 1221 O O . PHE A 1 164 ? 73.674 116.231 89.424 1.00 64.12 369 PHE A O 1
ATOM 1229 N N . ASN A 1 165 ? 74.219 118.365 89.915 1.00 65.75 370 ASN A N 1
ATOM 1230 C CA . ASN A 1 165 ? 73.989 118.850 88.559 1.00 65.75 370 ASN A CA 1
ATOM 1231 C C . ASN A 1 165 ? 74.961 118.224 87.578 1.00 65.75 370 ASN A C 1
ATOM 1232 O O . ASN A 1 165 ? 74.555 117.770 86.503 1.00 65.75 370 ASN A O 1
ATOM 1237 N N . TYR A 1 166 ? 76.241 118.156 87.952 1.00 62.64 371 TYR A N 1
ATOM 1238 C CA . TYR A 1 166 ? 77.230 117.505 87.095 1.00 62.64 371 TYR A CA 1
ATOM 1239 C C . TYR A 1 166 ? 76.941 116.015 86.938 1.00 62.64 371 TYR A C 1
ATOM 1240 O O . TYR A 1 166 ? 76.971 115.477 85.821 1.00 62.64 371 TYR A O 1
ATOM 1249 N N . PHE A 1 167 ? 76.646 115.333 88.049 1.00 61.53 372 PHE A N 1
ATOM 1250 C CA . PHE A 1 167 ? 76.509 113.881 87.995 1.00 61.53 372 PHE A CA 1
ATOM 1251 C C . PHE A 1 167 ? 75.232 113.439 87.295 1.00 61.53 372 PHE A C 1
ATOM 1252 O O . PHE A 1 167 ? 75.206 112.348 86.720 1.00 61.53 372 PHE A O 1
ATOM 1260 N N . ILE A 1 168 ? 74.170 114.248 87.314 1.00 64.26 373 ILE A N 1
ATOM 1261 C CA . ILE A 1 168 ? 72.998 113.888 86.523 1.00 64.26 373 ILE A CA 1
ATOM 1262 C C . ILE A 1 168 ? 73.058 114.457 85.116 1.00 64.26 373 ILE A C 1
ATOM 1263 O O . ILE A 1 168 ? 72.297 114.009 84.251 1.00 64.26 373 ILE A O 1
ATOM 1268 N N . GLY A 1 169 ? 73.936 115.426 84.851 1.00 66.69 374 GLY A N 1
ATOM 1269 C CA . GLY A 1 169 ? 74.130 115.842 83.481 1.00 66.69 374 GLY A CA 1
ATOM 1270 C C . GLY A 1 169 ? 75.040 114.937 82.695 1.00 66.69 374 GLY A C 1
ATOM 1271 O O . GLY A 1 169 ? 75.044 115.005 81.464 1.00 66.69 374 GLY A O 1
ATOM 1272 N N . SER A 1 170 ? 75.829 114.108 83.385 1.00 67.12 375 SER A N 1
ATOM 1273 C CA . SER A 1 170 ? 76.660 113.133 82.683 1.00 67.12 375 SER A CA 1
ATOM 1274 C C . SER A 1 170 ? 75.832 112.101 81.933 1.00 67.12 375 SER A C 1
ATOM 1275 O O . SER A 1 170 ? 76.226 111.669 80.847 1.00 67.12 375 SER A O 1
ATOM 1278 N N . PHE A 1 171 ? 74.685 111.703 82.475 1.00 68.03 376 PHE A N 1
ATOM 1279 C CA . PHE A 1 171 ? 73.884 110.649 81.866 1.00 68.03 376 PHE A CA 1
ATOM 1280 C C . PHE A 1 171 ? 73.038 111.131 80.696 1.00 68.03 376 PHE A C 1
ATOM 1281 O O . PHE A 1 171 ? 72.453 110.300 79.996 1.00 68.03 376 PHE A O 1
ATOM 1289 N N . ILE A 1 172 ? 72.946 112.437 80.469 1.00 70.96 377 ILE A N 1
ATOM 1290 C CA . ILE A 1 172 ? 72.086 112.983 79.428 1.00 70.96 377 ILE A CA 1
ATOM 1291 C C . ILE A 1 172 ? 72.953 113.204 78.195 1.00 70.96 377 ILE A C 1
ATOM 1292 O O . ILE A 1 172 ? 73.728 114.156 78.127 1.00 70.96 377 ILE A O 1
ATOM 1297 N N . ALA A 1 173 ? 72.813 112.323 77.212 1.00 74.50 378 ALA A N 1
ATOM 1298 C CA . ALA A 1 173 ? 73.568 112.425 75.970 1.00 74.50 378 ALA A CA 1
ATOM 1299 C C . ALA A 1 173 ? 72.938 113.495 75.092 1.00 74.50 378 ALA A C 1
ATOM 1300 O O . ALA A 1 173 ? 71.838 113.307 74.567 1.00 74.50 378 ALA A O 1
ATOM 1302 N N . VAL A 1 174 ? 73.631 114.615 74.931 1.00 75.78 379 VAL A N 1
ATOM 1303 C CA . VAL A 1 174 ? 73.183 115.706 74.078 1.00 75.78 379 VAL A CA 1
ATOM 1304 C C . VAL A 1 174 ? 74.078 115.740 72.850 1.00 75.78 379 VAL A C 1
ATOM 1305 O O . VAL A 1 174 ? 75.307 115.707 72.971 1.00 75.78 379 VAL A O 1
ATOM 1309 N N . ASP A 1 175 ? 73.464 115.777 71.665 1.00 80.27 380 ASP A N 1
ATOM 1310 C CA . ASP A 1 175 ? 74.230 115.798 70.426 1.00 80.27 380 ASP A CA 1
ATOM 1311 C C . ASP A 1 175 ? 74.935 117.124 70.196 1.00 80.27 380 ASP A C 1
ATOM 1312 O O . ASP A 1 175 ? 75.903 117.170 69.432 1.00 80.27 380 ASP A O 1
ATOM 1317 N N . SER A 1 176 ? 74.477 118.200 70.824 1.00 78.01 381 SER A N 1
ATOM 1318 C CA . SER A 1 176 ? 75.166 119.474 70.707 1.00 78.01 381 SER A CA 1
ATOM 1319 C C . SER A 1 176 ? 76.418 119.542 71.564 1.00 78.01 381 SER A C 1
ATOM 1320 O O . SER A 1 176 ? 77.319 120.324 71.255 1.00 78.01 381 SER A O 1
ATOM 1323 N N . LYS A 1 177 ? 76.490 118.750 72.634 1.00 75.51 382 LYS A N 1
ATOM 1324 C CA . LYS A 1 177 ? 77.651 118.772 73.510 1.00 75.51 382 LYS A CA 1
ATOM 1325 C C . LYS A 1 177 ? 78.818 117.980 72.953 1.00 75.51 382 LYS A C 1
ATOM 1326 O O . LYS A 1 177 ? 79.952 118.207 73.380 1.00 75.51 382 LYS A O 1
ATOM 1332 N N . LYS A 1 178 ? 78.573 117.061 72.017 1.00 81.28 383 LYS A N 1
ATOM 1333 C CA . LYS A 1 178 ? 79.645 116.559 71.174 1.00 81.28 383 LYS A CA 1
ATOM 1334 C C . LYS A 1 178 ? 80.224 117.710 70.367 1.00 81.28 383 LYS A C 1
ATOM 1335 O O . LYS A 1 178 ? 79.541 118.700 70.101 1.00 81.28 383 LYS A O 1
ATOM 1341 N N . LYS A 1 179 ? 81.470 117.518 69.920 1.00 81.81 384 LYS A N 1
ATOM 1342 C CA . LYS A 1 179 ? 82.489 118.430 69.398 1.00 81.81 384 LYS A CA 1
ATOM 1343 C C . LYS A 1 179 ? 83.170 119.210 70.517 1.00 81.81 384 LYS A C 1
ATOM 1344 O O . LYS A 1 179 ? 84.203 119.824 70.271 1.00 81.81 384 LYS A O 1
ATOM 1350 N N . PHE A 1 180 ? 82.681 119.150 71.751 1.00 79.05 385 PHE A N 1
ATOM 1351 C CA . PHE A 1 180 ? 83.450 119.609 72.898 1.00 79.05 385 PHE A CA 1
ATOM 1352 C C . PHE A 1 180 ? 83.986 118.440 73.704 1.00 79.05 385 PHE A C 1
ATOM 1353 O O . PHE A 1 180 ? 84.236 118.575 74.903 1.00 79.05 385 PHE A O 1
ATOM 1361 N N . GLY A 1 181 ? 84.185 117.295 73.061 1.00 75.84 386 GLY A N 1
ATOM 1362 C CA . GLY A 1 181 ? 84.278 116.073 73.819 1.00 75.84 386 GLY A CA 1
ATOM 1363 C C . GLY A 1 181 ? 82.880 115.691 74.258 1.00 75.84 386 GLY A C 1
ATOM 1364 O O . GLY A 1 181 ? 81.890 116.062 73.628 1.00 75.84 386 GLY A O 1
ATOM 1365 N N . PHE A 1 182 ? 82.804 114.957 75.364 1.00 73.50 387 PHE A N 1
ATOM 1366 C CA . PHE A 1 182 ? 81.558 114.564 76.020 1.00 73.50 387 PHE A CA 1
ATOM 1367 C C . PHE A 1 182 ? 80.586 113.800 75.131 1.00 73.50 387 PHE A C 1
ATOM 1368 O O . PHE A 1 182 ? 79.637 114.368 74.586 1.00 73.50 387 PHE A O 1
ATOM 1376 N N . PHE A 1 183 ? 80.883 112.544 74.885 1.00 77.75 388 PHE A N 1
ATOM 1377 C CA . PHE A 1 183 ? 79.864 111.603 74.467 1.00 77.75 388 PHE A CA 1
ATOM 1378 C C . PHE A 1 183 ? 79.213 111.045 75.731 1.00 77.75 388 PHE A C 1
ATOM 1379 O O . PHE A 1 183 ? 79.437 111.543 76.834 1.00 77.75 388 PHE A O 1
ATOM 1387 N N . SER A 1 184 ? 78.413 109.997 75.611 1.00 77.49 389 SER A N 1
ATOM 1388 C CA . SER A 1 184 ? 77.742 109.432 76.776 1.00 77.49 389 SER A CA 1
ATOM 1389 C C . SER A 1 184 ? 78.726 108.589 77.591 1.00 77.49 389 SER A C 1
ATOM 1390 O O . SER A 1 184 ? 79.938 108.614 77.373 1.00 77.49 389 SER A O 1
ATOM 1393 N N . TYR A 1 185 ? 78.221 107.835 78.559 1.00 71.44 390 TYR A N 1
ATOM 1394 C CA . TYR A 1 185 ? 79.053 106.829 79.202 1.00 71.44 390 TYR A CA 1
ATOM 1395 C C . TYR A 1 185 ? 79.336 105.713 78.212 1.00 71.44 390 TYR A C 1
ATOM 1396 O O . TYR A 1 185 ? 78.421 104.999 77.794 1.00 71.44 390 TYR A O 1
ATOM 1405 N N . ASP A 1 186 ? 80.593 105.578 77.816 1.00 78.40 391 ASP A N 1
ATOM 1406 C CA . ASP A 1 186 ? 80.978 104.652 76.767 1.00 78.40 391 ASP A CA 1
ATOM 1407 C C . ASP A 1 186 ? 82.121 103.774 77.249 1.00 78.40 391 ASP A C 1
ATOM 1408 O O . ASP A 1 186 ? 82.923 104.180 78.089 1.00 78.40 391 ASP A O 1
ATOM 1413 N N . ALA A 1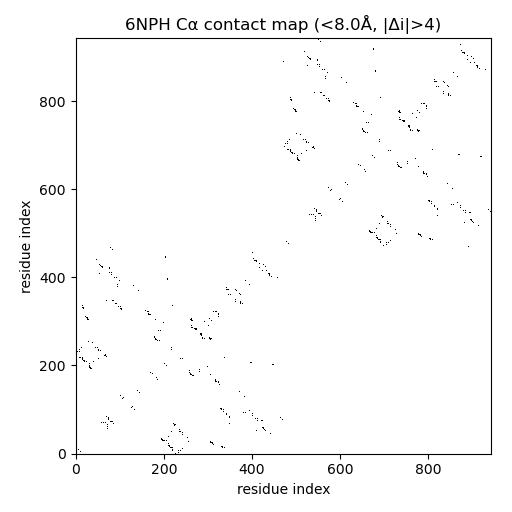 187 ? 82.185 102.559 76.711 1.00 75.20 392 ALA A N 1
ATOM 1414 C CA . ALA A 1 187 ? 83.271 101.658 77.066 1.00 75.20 392 ALA A CA 1
ATOM 1415 C C . ALA A 1 187 ? 84.544 101.968 76.296 1.00 75.20 392 ALA A C 1
ATOM 1416 O O . ALA A 1 187 ? 85.644 101.708 76.797 1.00 75.20 392 ALA A O 1
ATOM 1418 N N . GLY A 1 188 ? 84.418 102.519 75.089 1.00 73.51 393 GLY A N 1
ATOM 1419 C CA . GLY A 1 188 ? 85.600 102.851 74.316 1.00 73.51 393 GLY A CA 1
ATOM 1420 C C . GLY A 1 188 ? 86.371 104.007 74.914 1.00 73.51 393 GLY A C 1
ATOM 1421 O O . GLY A 1 188 ? 87.602 103.977 74.977 1.00 73.51 393 GLY A O 1
ATOM 1422 N N . ILE A 1 189 ? 85.656 105.021 75.399 1.00 70.34 394 ILE A N 1
ATOM 1423 C CA . ILE A 1 189 ? 86.300 106.158 76.041 1.00 70.34 394 ILE A CA 1
ATOM 1424 C C . ILE A 1 189 ? 86.874 105.757 77.392 1.00 70.34 394 ILE A C 1
ATOM 1425 O O . ILE A 1 189 ? 87.922 106.268 77.805 1.00 70.34 394 ILE A O 1
ATOM 1430 N N . LEU A 1 190 ? 86.224 104.818 78.083 1.00 68.45 395 LEU A N 1
ATOM 1431 C CA . LEU A 1 190 ? 86.739 104.315 79.351 1.00 68.45 395 LEU A CA 1
ATOM 1432 C C . LEU A 1 190 ? 88.019 103.517 79.154 1.00 68.45 395 LEU A C 1
ATOM 1433 O O . LEU A 1 190 ? 88.949 103.621 79.958 1.00 68.45 395 LEU A O 1
ATOM 1438 N N . ALA A 1 191 ? 88.091 102.722 78.088 1.00 69.31 396 ALA A N 1
ATOM 1439 C CA . ALA A 1 191 ? 89.318 101.989 77.815 1.00 69.31 396 ALA A CA 1
ATOM 1440 C C . ALA A 1 191 ? 90.418 102.892 77.282 1.00 69.31 396 ALA A C 1
ATOM 1441 O O . ALA A 1 191 ? 91.596 102.647 77.552 1.00 69.31 396 ALA A O 1
ATOM 1443 N N . GLU A 1 192 ? 90.061 103.934 76.534 1.00 71.45 397 GLU A N 1
ATOM 1444 C CA . GLU A 1 192 ? 91.066 104.841 75.997 1.00 71.45 397 GLU A CA 1
ATOM 1445 C C . GLU A 1 192 ? 91.665 105.729 77.079 1.00 71.45 397 GLU A C 1
ATOM 1446 O O . GLU A 1 192 ? 92.874 105.980 77.069 1.00 71.45 397 GLU A O 1
ATOM 1452 N N . ASN A 1 193 ? 90.854 106.201 78.024 1.00 65.94 398 ASN A N 1
ATOM 1453 C CA . ASN A 1 193 ? 91.345 107.060 79.093 1.00 65.94 398 ASN A CA 1
ATOM 1454 C C . ASN A 1 193 ? 91.952 106.291 80.258 1.00 65.94 398 ASN A C 1
ATOM 1455 O O . ASN A 1 193 ? 92.353 106.913 81.242 1.00 65.94 398 ASN A O 1
ATOM 1460 N N . PHE A 1 194 ? 92.026 104.964 80.179 1.00 65.56 399 PHE A N 1
ATOM 1461 C CA . PHE A 1 194 ? 92.595 104.140 81.246 1.00 65.56 399 PHE A CA 1
ATOM 1462 C C . PHE A 1 194 ? 94.075 103.949 80.942 1.00 65.56 399 PHE A C 1
ATOM 1463 O O . PHE A 1 194 ? 94.498 102.966 80.336 1.00 65.56 399 PHE A O 1
ATOM 1471 N N . GLY A 1 195 ? 94.874 104.918 81.352 1.00 62.49 400 GLY A N 1
ATOM 1472 C CA . GLY A 1 195 ? 96.286 104.865 81.077 1.00 62.49 400 GLY A CA 1
ATOM 1473 C C . GLY A 1 195 ? 96.859 106.236 80.816 1.00 62.49 400 GLY A C 1
ATOM 1474 O O . GLY A 1 195 ? 96.231 107.082 80.177 1.00 62.49 400 GLY A O 1
ATOM 1475 N N . PRO A 1 196 ? 98.080 106.468 81.281 1.00 60.23 401 PRO A N 1
ATOM 1476 C CA . PRO A 1 196 ? 98.602 107.832 81.359 1.00 60.23 401 PRO A CA 1
ATOM 1477 C C . PRO A 1 196 ? 98.965 108.405 80.002 1.00 60.23 401 PRO A C 1
ATOM 1478 O O . PRO A 1 196 ? 99.220 107.687 79.037 1.00 60.23 401 PRO A O 1
ATOM 1482 N N . ASP A 1 197 ? 98.955 109.732 79.935 1.00 63.38 402 ASP A N 1
ATOM 1483 C CA . ASP A 1 197 ? 99.470 110.437 78.772 1.00 63.38 402 ASP A CA 1
ATOM 1484 C C . ASP A 1 197 ? 100.585 111.403 79.131 1.00 63.38 402 ASP A C 1
ATOM 1485 O O . ASP A 1 197 ? 101.636 111.379 78.479 1.00 63.38 402 ASP A O 1
ATOM 1490 N N . PHE A 1 198 ? 100.383 112.238 80.152 1.00 57.51 403 PHE A N 1
ATOM 1491 C CA . PHE A 1 198 ? 101.408 113.100 80.753 1.00 57.51 403 PHE A CA 1
ATOM 1492 C C . PHE A 1 198 ? 102.018 114.049 79.723 1.00 57.51 403 PHE A C 1
ATOM 1493 O O . PHE A 1 198 ? 103.205 114.008 79.414 1.00 57.51 403 PHE A O 1
ATOM 1501 N N . ARG A 1 199 ? 101.165 114.911 79.189 1.00 66.65 404 ARG A N 1
ATOM 1502 C CA . ARG A 1 199 ? 101.531 115.789 78.084 1.00 66.65 404 ARG A CA 1
ATOM 1503 C C . ARG A 1 199 ? 102.160 117.068 78.637 1.00 66.65 404 ARG A C 1
ATOM 1504 O O . ARG A 1 199 ? 101.612 118.164 78.555 1.00 66.65 404 ARG A O 1
ATOM 1512 N N . GLY A 1 200 ? 103.348 116.903 79.209 1.00 58.84 405 GLY A N 1
ATOM 1513 C CA . GLY A 1 200 ? 104.096 118.003 79.783 1.00 58.84 405 GLY A CA 1
ATOM 1514 C C . GLY A 1 200 ? 104.333 117.901 81.271 1.00 58.84 405 GLY A C 1
ATOM 1515 O O . GLY A 1 200 ? 105.107 118.700 81.809 1.00 58.84 405 GLY A O 1
ATOM 1516 N N . GLN A 1 201 ? 103.704 116.950 81.952 1.00 55.54 406 GLN A N 1
ATOM 1517 C CA . GLN A 1 201 ? 103.821 116.759 83.390 1.00 55.54 406 GLN A CA 1
ATOM 1518 C C . GLN A 1 201 ? 104.369 115.364 83.674 1.00 55.54 406 GLN A C 1
ATOM 1519 O O . GLN A 1 201 ? 104.781 114.640 82.771 1.00 55.54 406 GLN A O 1
ATOM 1525 N N . THR A 1 202 ? 104.372 114.996 84.952 1.00 51.87 407 THR A N 1
ATOM 1526 C CA . THR A 1 202 ? 104.724 113.659 85.402 1.00 51.87 407 THR A CA 1
ATOM 1527 C C . THR A 1 202 ? 103.794 113.279 86.538 1.00 51.87 407 THR A C 1
ATOM 1528 O O . THR A 1 202 ? 103.070 114.114 87.070 1.00 51.87 407 THR A O 1
ATOM 1532 N N . PHE A 1 203 ? 103.803 112.003 86.904 1.00 50.85 408 PHE A N 1
ATOM 1533 C CA . PHE A 1 203 ? 103.321 111.618 88.220 1.00 50.85 408 PHE A CA 1
ATOM 1534 C C . PHE A 1 203 ? 104.240 112.261 89.244 1.00 50.85 408 PHE A C 1
ATOM 1535 O O . PHE A 1 203 ? 105.447 112.375 89.010 1.00 50.85 408 PHE A O 1
ATOM 1543 N N . PHE A 1 204 ? 103.653 112.709 90.358 1.00 48.02 409 PHE A N 1
ATOM 1544 C CA . PHE A 1 204 ? 104.177 113.578 91.418 1.00 48.02 409 PHE A CA 1
ATOM 1545 C C . PHE A 1 204 ? 104.322 115.019 90.974 1.00 48.02 409 PHE A C 1
ATOM 1546 O O . PHE A 1 204 ? 104.691 115.859 91.787 1.00 48.02 409 PHE A O 1
ATOM 1554 N N . SER A 1 205 ? 104.051 115.336 89.717 1.00 48.35 410 SER A N 1
ATOM 1555 C CA . SER A 1 205 ? 103.767 116.700 89.315 1.00 48.35 410 SER A CA 1
ATOM 1556 C C . SER A 1 205 ? 102.279 116.955 89.206 1.00 48.35 410 SER A C 1
ATOM 1557 O O . SER A 1 205 ? 101.834 118.084 89.416 1.00 48.35 410 SER A O 1
ATOM 1560 N N . VAL A 1 206 ? 101.512 115.917 88.883 1.00 47.63 411 VAL A N 1
ATOM 1561 C CA . VAL A 1 206 ? 100.060 115.972 88.925 1.00 47.63 411 VAL A CA 1
ATOM 1562 C C . VAL A 1 206 ? 99.565 115.768 90.353 1.00 47.63 411 VAL A C 1
ATOM 1563 O O . VAL A 1 206 ? 98.547 116.346 90.751 1.00 47.63 411 VAL A O 1
ATOM 1567 N N . PHE A 1 207 ? 100.286 114.975 91.149 1.00 45.78 412 PHE A N 1
ATOM 1568 C CA . PHE A 1 207 ? 99.948 114.806 92.559 1.00 45.78 412 PHE A CA 1
ATOM 1569 C C . PHE A 1 207 ? 100.109 116.107 93.329 1.00 45.78 412 PHE A C 1
ATOM 1570 O O . PHE A 1 207 ? 99.334 116.387 94.247 1.00 45.78 412 PHE A O 1
ATOM 1578 N N . SER A 1 208 ? 101.118 116.905 92.988 1.00 45.96 413 SER A N 1
ATOM 1579 C CA . SER A 1 208 ? 101.338 118.158 93.694 1.00 45.96 413 SER A CA 1
ATOM 1580 C C . SER A 1 208 ? 100.264 119.181 93.393 1.00 45.96 413 SER A C 1
ATOM 1581 O O . SER A 1 208 ? 100.063 120.099 94.189 1.00 45.96 413 SER A O 1
ATOM 1584 N N . ILE A 1 209 ? 99.576 119.049 92.267 1.00 47.15 414 ILE A N 1
ATOM 1585 C CA . ILE A 1 209 ? 98.443 119.908 91.969 1.00 47.15 414 ILE A CA 1
ATOM 1586 C C . ILE A 1 209 ? 97.143 119.320 92.515 1.00 47.15 414 ILE A C 1
ATOM 1587 O O . ILE A 1 209 ? 96.225 120.069 92.862 1.00 47.15 414 ILE A O 1
ATOM 1592 N N . PHE A 1 210 ? 97.047 117.997 92.660 1.00 45.25 415 PHE A N 1
ATOM 1593 C CA . PHE A 1 210 ? 95.847 117.454 93.285 1.00 45.25 415 PHE A CA 1
ATOM 1594 C C . PHE A 1 210 ? 95.822 117.720 94.778 1.00 45.25 415 PHE A C 1
ATOM 1595 O O . PHE A 1 210 ? 94.772 118.081 95.310 1.00 45.25 415 PHE A O 1
ATOM 1603 N N . PHE A 1 211 ? 96.947 117.509 95.466 1.00 44.74 416 PHE A N 1
ATOM 1604 C CA . PHE A 1 211 ? 96.948 117.453 96.929 1.00 44.74 416 PHE A CA 1
ATOM 1605 C C . PHE A 1 211 ? 96.392 118.675 97.673 1.00 44.74 416 PHE A C 1
ATOM 1606 O O . PHE A 1 211 ? 95.880 118.474 98.787 1.00 44.74 416 PHE A O 1
ATOM 1614 N N . PRO A 1 212 ? 96.404 119.910 97.151 1.00 44.88 417 PRO A N 1
ATOM 1615 C CA . PRO A 1 212 ? 95.602 120.960 97.796 1.00 44.88 417 PRO A CA 1
ATOM 1616 C C . PRO A 1 212 ? 94.107 120.698 97.849 1.00 44.88 417 PRO A C 1
ATOM 1617 O O . PRO A 1 212 ? 93.427 121.330 98.659 1.00 44.88 417 PRO A O 1
ATOM 1621 N N . ALA A 1 213 ? 93.568 119.787 97.041 1.00 45.44 418 ALA A N 1
ATOM 1622 C CA . ALA A 1 213 ? 92.165 119.425 97.163 1.00 45.44 418 ALA A CA 1
ATOM 1623 C C . ALA A 1 213 ? 91.889 118.485 98.320 1.00 45.44 418 ALA A C 1
ATOM 1624 O O . ALA A 1 213 ? 90.722 118.225 98.613 1.00 45.44 418 ALA A O 1
ATOM 1626 N N . ALA A 1 214 ? 92.916 117.961 98.975 1.00 44.42 419 ALA A N 1
ATOM 1627 C CA . ALA A 1 214 ? 92.724 117.113 100.136 1.00 44.42 419 ALA A CA 1
ATOM 1628 C C . ALA A 1 214 ? 93.036 117.819 101.445 1.00 44.42 419 ALA A C 1
ATOM 1629 O O . ALA A 1 214 ? 92.705 117.289 102.505 1.00 44.42 419 ALA A O 1
ATOM 1631 N N . THR A 1 215 ? 93.655 118.992 101.399 1.00 45.70 420 THR A N 1
ATOM 1632 C CA . THR A 1 215 ? 93.967 119.747 102.598 1.00 45.70 420 THR A CA 1
ATOM 1633 C C . THR A 1 215 ? 92.724 120.456 103.114 1.00 45.70 420 THR A C 1
ATOM 1634 O O . THR A 1 215 ? 91.666 120.453 102.488 1.00 45.70 420 THR A O 1
ATOM 1638 N N . GLY A 1 216 ? 92.859 121.096 104.264 1.00 47.85 421 GLY A N 1
ATOM 1639 C CA . GLY A 1 216 ? 91.744 121.753 104.899 1.00 47.85 421 GLY A CA 1
ATOM 1640 C C . GLY A 1 216 ? 91.059 120.939 105.964 1.00 47.85 421 GLY A C 1
ATOM 1641 O O . GLY A 1 216 ? 89.971 121.320 106.401 1.00 47.85 421 GLY A O 1
ATOM 1642 N N . ILE A 1 217 ? 91.665 119.836 106.407 1.00 49.28 422 ILE A N 1
ATOM 1643 C CA . ILE A 1 217 ? 91.020 118.949 107.369 1.00 49.28 422 ILE A CA 1
ATOM 1644 C C . ILE A 1 217 ? 91.104 119.448 108.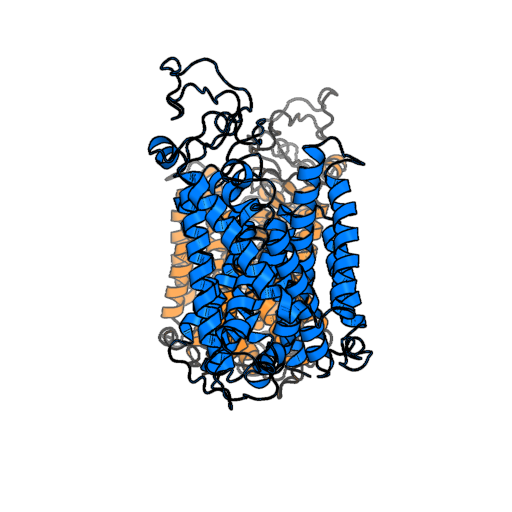798 1.00 49.28 422 ILE A C 1
ATOM 1645 O O . ILE A 1 217 ? 90.388 118.932 109.660 1.00 49.28 422 ILE A O 1
ATOM 1650 N N . LEU A 1 218 ? 91.949 120.436 109.085 1.00 53.38 423 LEU A N 1
ATOM 1651 C CA . LEU A 1 218 ? 92.030 121.008 110.421 1.00 53.38 423 LEU A CA 1
ATOM 1652 C C . LEU A 1 218 ? 91.117 122.203 110.594 1.00 53.38 423 LEU A C 1
ATOM 1653 O O . LEU A 1 218 ? 91.401 123.071 111.421 1.00 53.38 423 LEU A O 1
ATOM 1658 N N . ALA A 1 219 ? 90.041 122.283 109.819 1.00 55.00 424 ALA A N 1
ATOM 1659 C CA . ALA A 1 219 ? 89.062 123.341 109.991 1.00 55.00 424 ALA A CA 1
ATOM 1660 C C . ALA A 1 219 ? 88.096 123.053 111.126 1.00 55.00 424 ALA A C 1
ATOM 1661 O O . ALA A 1 219 ? 87.395 123.964 111.573 1.00 55.00 424 ALA A O 1
ATOM 1663 N N . GLY A 1 220 ? 88.031 121.810 111.585 1.00 61.12 425 GLY A N 1
ATOM 1664 C CA . GLY A 1 220 ? 87.184 121.452 112.698 1.00 61.12 425 GLY A CA 1
ATOM 1665 C C . GLY A 1 220 ? 87.921 121.586 114.006 1.00 61.12 425 GLY A C 1
ATOM 1666 O O . GLY A 1 220 ? 87.344 121.998 115.012 1.00 61.12 425 GLY A O 1
ATOM 1667 N N . ALA A 1 221 ? 89.207 121.250 114.005 1.00 61.24 426 ALA A N 1
ATOM 1668 C CA . ALA A 1 221 ? 90.031 121.434 115.187 1.00 61.24 426 ALA A CA 1
ATOM 1669 C C . ALA A 1 221 ? 90.437 122.884 115.402 1.00 61.24 426 ALA A C 1
ATOM 1670 O O . ALA A 1 221 ? 90.936 123.216 116.479 1.00 61.24 426 ALA A O 1
ATOM 1672 N N . ASN A 1 222 ? 90.234 123.753 114.416 1.00 62.86 427 ASN A N 1
ATOM 1673 C CA . ASN A 1 222 ? 90.575 125.161 114.554 1.00 62.86 427 ASN A CA 1
ATOM 1674 C C . ASN A 1 222 ? 89.565 125.943 115.374 1.00 62.86 427 ASN A C 1
ATOM 1675 O O . ASN A 1 222 ? 89.829 127.103 115.700 1.00 62.86 427 ASN A O 1
ATOM 1680 N N . ILE A 1 223 ? 88.470 125.278 115.748 1.00 67.00 428 ILE A N 1
ATOM 1681 C CA . ILE A 1 223 ? 87.419 125.890 116.613 1.00 67.00 428 ILE A CA 1
ATOM 1682 C C . ILE A 1 223 ? 87.039 124.895 117.718 1.00 67.00 428 ILE A C 1
ATOM 1683 O O . ILE A 1 223 ? 85.934 124.346 117.649 1.00 67.00 428 ILE A O 1
ATOM 1688 N N . SER A 1 224 ? 87.920 124.665 118.698 1.00 71.03 429 SER A N 1
ATOM 1689 C CA . SER A 1 224 ? 87.602 123.740 119.768 1.00 71.03 429 SER A CA 1
ATOM 1690 C C . SER A 1 224 ? 86.995 124.443 120.966 1.00 71.03 429 SER A C 1
ATOM 1691 O O . SER A 1 224 ? 86.376 123.784 121.807 1.00 71.03 429 SER A O 1
ATOM 1694 N N . GLY A 1 225 ? 87.156 125.754 121.061 1.00 74.40 430 GLY A N 1
ATOM 1695 C CA . GLY A 1 225 ? 86.512 126.531 122.088 1.00 74.40 430 GLY A CA 1
ATOM 1696 C C . GLY A 1 225 ? 85.093 126.913 121.778 1.00 74.40 430 GLY A C 1
ATOM 1697 O O . GLY A 1 225 ? 84.415 127.487 122.632 1.00 74.40 430 GLY A O 1
ATOM 1698 N N . ASP A 1 226 ? 84.617 126.611 120.573 1.00 72.77 431 ASP A N 1
ATOM 1699 C CA . ASP A 1 226 ? 83.240 126.871 120.187 1.00 72.77 431 ASP A CA 1
ATOM 1700 C C . ASP A 1 226 ? 82.438 125.596 119.994 1.00 72.77 431 ASP A C 1
ATOM 1701 O O . ASP A 1 226 ? 81.318 125.653 119.484 1.00 72.77 431 ASP A O 1
ATOM 1706 N N . LEU A 1 227 ? 82.980 124.453 120.381 1.00 70.87 432 LEU A N 1
ATOM 1707 C CA . LEU A 1 227 ? 82.284 123.187 120.241 1.00 70.87 432 LEU A CA 1
ATOM 1708 C C . LEU A 1 227 ? 81.627 122.792 121.554 1.00 70.87 432 LEU A C 1
ATOM 1709 O O . LEU A 1 227 ? 82.001 123.260 122.629 1.00 70.87 432 LEU A O 1
ATOM 1714 N N . ALA A 1 228 ? 80.629 121.917 121.451 1.00 71.24 433 ALA A N 1
ATOM 1715 C CA . ALA A 1 228 ? 79.960 121.417 122.644 1.00 71.24 433 ALA A CA 1
ATOM 1716 C C . ALA A 1 228 ? 80.851 120.441 123.395 1.00 71.24 433 ALA A C 1
ATOM 1717 O O . ALA A 1 228 ? 81.181 120.653 124.566 1.00 71.24 433 ALA A O 1
ATOM 1719 N N . ASP A 1 229 ? 81.254 119.364 122.729 1.00 72.53 434 ASP A N 1
ATOM 1720 C CA . ASP A 1 229 ? 82.092 118.329 123.327 1.00 72.53 434 ASP A CA 1
ATOM 1721 C C . ASP A 1 229 ? 83.180 117.974 122.326 1.00 72.53 434 ASP A C 1
ATOM 1722 O O . ASP A 1 229 ? 82.956 117.128 121.445 1.00 72.53 434 ASP A O 1
ATOM 1727 N N . PRO A 1 230 ? 84.359 118.594 122.423 1.00 67.92 435 PRO A N 1
ATOM 1728 C CA . PRO A 1 230 ? 85.394 118.373 121.405 1.00 67.92 435 PRO A CA 1
ATOM 1729 C C . PRO A 1 230 ? 86.002 116.985 121.412 1.00 67.92 435 PRO A C 1
ATOM 1730 O O . PRO A 1 230 ? 86.629 116.609 120.420 1.00 67.92 435 PRO A O 1
ATOM 1734 N N . GLN A 1 231 ? 85.812 116.233 122.490 1.00 69.31 436 GLN A N 1
ATOM 1735 C CA . GLN A 1 231 ? 86.347 114.850 122.564 1.00 69.31 436 GLN A CA 1
ATOM 1736 C C . GLN A 1 231 ? 85.591 113.939 121.588 1.00 69.31 436 GLN A C 1
ATOM 1737 O O . GLN A 1 231 ? 86.158 112.907 121.209 1.00 69.31 436 GLN A O 1
ATOM 1743 N N . MET A 1 232 ? 84.352 114.288 121.223 1.00 69.13 437 MET A N 1
ATOM 1744 C CA . MET A 1 232 ? 83.527 113.398 120.361 1.00 69.13 437 MET A CA 1
ATOM 1745 C C . MET A 1 232 ? 83.222 114.063 119.018 1.00 69.13 437 MET A C 1
ATOM 1746 O O . MET A 1 232 ? 82.825 113.342 118.096 1.00 69.13 437 MET A O 1
ATOM 1751 N N . ALA A 1 233 ? 83.399 115.379 118.915 1.00 61.24 438 ALA A N 1
ATOM 1752 C CA . ALA A 1 233 ? 83.068 116.078 117.685 1.00 61.24 438 ALA A CA 1
ATOM 1753 C C . ALA A 1 233 ? 84.214 116.113 116.695 1.00 61.24 438 ALA A C 1
ATOM 1754 O O . ALA A 1 233 ? 83.976 116.034 115.489 1.00 61.24 438 ALA A O 1
ATOM 1756 N N . ILE A 1 234 ? 85.447 116.237 117.166 1.00 58.16 439 ILE A N 1
ATOM 1757 C CA . ILE A 1 234 ? 86.594 116.379 116.273 1.00 58.16 439 ILE A CA 1
ATOM 1758 C C . ILE A 1 234 ? 86.982 115.049 115.622 1.00 58.16 439 ILE A C 1
ATOM 1759 O O . ILE A 1 234 ? 87.203 115.051 114.405 1.00 58.16 439 ILE A O 1
ATOM 1764 N N . PRO A 1 235 ? 87.066 113.892 116.306 1.00 55.56 440 PRO A N 1
ATOM 1765 C CA . PRO A 1 235 ? 87.313 112.653 115.547 1.00 55.56 440 PRO A CA 1
ATOM 1766 C C . PRO A 1 235 ? 86.162 112.207 114.665 1.00 55.56 440 PRO A C 1
ATOM 1767 O O . PRO A 1 235 ? 86.396 111.453 113.718 1.00 55.56 440 PRO A O 1
ATOM 1771 N N . LYS A 1 236 ? 84.937 112.645 114.929 1.00 57.63 441 LYS A N 1
ATOM 1772 C CA . LYS A 1 236 ? 83.795 112.204 114.137 1.00 57.63 441 LYS A CA 1
ATOM 1773 C C . LYS A 1 236 ? 83.727 112.945 112.810 1.00 57.63 441 LYS A C 1
ATOM 1774 O O . LYS A 1 236 ? 83.777 112.334 111.736 1.00 57.63 441 LYS A O 1
ATOM 1780 N N . GLY A 1 237 ? 83.620 114.270 112.876 1.00 54.18 442 GLY A N 1
ATOM 1781 C CA . GLY A 1 237 ? 83.405 115.057 111.680 1.00 54.18 442 GLY A CA 1
ATOM 1782 C C . GLY A 1 237 ? 84.590 115.091 110.744 1.00 54.18 442 GLY A C 1
ATOM 1783 O O . GLY A 1 237 ? 84.408 115.109 109.527 1.00 54.18 442 GLY A O 1
ATOM 1784 N N . THR A 1 238 ? 85.808 115.071 111.287 1.00 50.35 443 THR A N 1
ATOM 1785 C CA . THR A 1 238 ? 87.002 115.095 110.449 1.00 50.35 443 THR A CA 1
ATOM 1786 C C . THR A 1 238 ? 87.131 113.818 109.633 1.00 50.35 443 THR A C 1
ATOM 1787 O O . THR A 1 238 ? 87.261 113.861 108.402 1.00 50.35 443 THR A O 1
ATOM 1791 N N . LEU A 1 239 ? 87.060 112.670 110.297 1.00 48.56 444 LEU A N 1
ATOM 1792 C CA . LEU A 1 239 ? 87.196 111.399 109.610 1.00 48.56 444 LEU A CA 1
ATOM 1793 C C . LEU A 1 239 ? 85.959 111.023 108.812 1.00 48.56 444 LEU A C 1
ATOM 1794 O O . LEU A 1 239 ? 86.034 110.094 108.006 1.00 48.56 444 LEU A O 1
ATOM 1799 N N . LEU A 1 240 ? 84.830 111.701 109.007 1.00 48.71 445 LEU A N 1
ATOM 1800 C CA . LEU A 1 240 ? 83.715 111.509 108.090 1.00 48.71 445 LEU A CA 1
ATOM 1801 C C . LEU A 1 240 ? 83.819 112.404 106.861 1.00 48.71 445 LEU A C 1
ATOM 1802 O O . LEU A 1 240 ? 83.495 111.968 105.749 1.00 48.71 445 LEU A O 1
ATOM 1807 N N . ALA A 1 241 ? 84.279 113.645 107.038 1.00 47.98 446 ALA A N 1
ATOM 1808 C CA . ALA A 1 241 ? 84.420 114.566 105.920 1.00 47.98 446 ALA A CA 1
ATOM 1809 C C . ALA A 1 241 ? 85.508 114.117 104.963 1.00 47.98 446 ALA A C 1
ATOM 1810 O O . ALA A 1 241 ? 85.377 114.298 103.747 1.00 47.98 446 ALA A O 1
ATOM 1812 N N . ILE A 1 242 ? 86.576 113.512 105.492 1.00 45.00 447 ILE A N 1
ATOM 1813 C CA . ILE A 1 242 ? 87.640 112.975 104.645 1.00 45.00 447 ILE A CA 1
ATOM 1814 C C . ILE A 1 242 ? 87.108 111.865 103.744 1.00 45.00 447 ILE A C 1
ATOM 1815 O O . ILE A 1 242 ? 87.367 111.853 102.534 1.00 45.00 447 ILE A O 1
ATOM 1820 N N . LEU A 1 243 ? 86.289 110.971 104.302 1.00 46.49 448 LEU A N 1
ATOM 1821 C CA . LEU A 1 243 ? 85.710 109.873 103.533 1.00 46.49 448 LEU A CA 1
ATOM 1822 C C . LEU A 1 243 ? 84.729 110.370 102.480 1.00 46.49 448 LEU A C 1
ATOM 1823 O O . LEU A 1 243 ? 84.765 109.910 101.331 1.00 46.49 448 LEU A O 1
ATOM 1828 N N . ILE A 1 244 ? 83.867 111.324 102.846 1.00 46.89 449 ILE A N 1
ATOM 1829 C CA . ILE A 1 244 ? 82.864 111.836 101.913 1.00 46.89 449 ILE A CA 1
ATOM 1830 C C . ILE A 1 244 ? 83.524 112.561 100.745 1.00 46.89 449 ILE A C 1
ATOM 1831 O O . ILE A 1 244 ? 83.212 112.297 99.574 1.00 46.89 449 ILE A O 1
ATOM 1836 N N . THR A 1 245 ? 84.474 113.455 101.040 1.00 46.22 450 THR A N 1
ATOM 1837 C CA . THR A 1 245 ? 85.116 114.207 99.971 1.00 46.22 450 THR A CA 1
ATOM 1838 C C . THR A 1 245 ? 86.015 113.329 99.110 1.00 46.22 450 THR A C 1
ATOM 1839 O O . THR A 1 245 ? 86.091 113.543 97.895 1.00 46.22 450 THR A O 1
ATOM 1843 N N . GLY A 1 246 ? 86.659 112.316 99.694 1.00 46.45 451 GLY A N 1
ATOM 1844 C CA . GLY A 1 246 ? 87.447 111.399 98.889 1.00 46.45 451 GLY A CA 1
ATOM 1845 C C . GLY A 1 246 ? 86.604 110.560 97.951 1.00 46.45 451 GLY A C 1
ATOM 1846 O O . GLY A 1 246 ? 86.994 110.319 96.803 1.00 46.45 451 GLY A O 1
ATOM 1847 N N . LEU A 1 247 ? 85.428 110.122 98.410 1.00 46.54 452 LEU A N 1
ATOM 1848 C CA . LEU A 1 247 ? 84.548 109.373 97.520 1.00 46.54 452 LEU A CA 1
ATOM 1849 C C . LEU A 1 247 ? 83.980 110.247 96.413 1.00 46.54 452 LEU A C 1
ATOM 1850 O O . LEU A 1 247 ? 83.797 109.767 95.289 1.00 46.54 452 LEU A O 1
ATOM 1855 N N . VAL A 1 248 ? 83.715 111.525 96.696 1.00 46.56 453 VAL A N 1
ATOM 1856 C CA . VAL A 1 248 ? 83.256 112.412 95.630 1.00 46.56 453 VAL A CA 1
ATOM 1857 C C . VAL A 1 248 ? 84.368 112.666 94.614 1.00 46.56 453 VAL A C 1
ATOM 1858 O O . VAL A 1 248 ? 84.106 112.716 93.406 1.00 46.56 453 VAL A O 1
ATOM 1862 N N . TYR A 1 249 ? 85.626 112.753 95.064 1.00 45.28 454 TYR A N 1
ATOM 1863 C CA . TYR A 1 249 ? 86.742 112.909 94.128 1.00 45.28 454 TYR A CA 1
ATOM 1864 C C . TYR A 1 249 ? 86.926 111.678 93.248 1.00 45.28 454 TYR A C 1
ATOM 1865 O O . TYR A 1 249 ? 87.174 111.808 92.044 1.00 45.28 454 TYR A O 1
ATOM 1874 N N . VAL A 1 250 ? 86.795 110.480 93.822 1.00 47.48 455 VAL A N 1
ATOM 1875 C CA . VAL A 1 250 ? 86.925 109.256 93.031 1.00 47.48 455 VAL A CA 1
ATOM 1876 C C . VAL A 1 250 ? 85.780 109.130 92.028 1.00 47.48 455 VAL A C 1
ATOM 1877 O O . VAL A 1 250 ? 85.996 108.762 90.863 1.00 47.48 455 VAL A O 1
ATOM 1881 N N . GLY A 1 251 ? 84.562 109.483 92.442 1.00 49.81 456 GLY A N 1
ATOM 1882 C CA . GLY A 1 251 ? 83.438 109.447 91.522 1.00 49.81 456 GLY A CA 1
ATOM 1883 C C . GLY A 1 251 ? 83.563 110.447 90.390 1.00 49.81 456 GLY A C 1
ATOM 1884 O O . GLY A 1 251 ? 83.262 110.127 89.240 1.00 49.81 456 GLY A O 1
ATOM 1885 N N . VAL A 1 252 ? 84.045 111.653 90.694 1.00 52.43 457 VAL A N 1
ATOM 1886 C CA . VAL A 1 252 ? 84.252 112.673 89.668 1.00 52.43 457 VAL A CA 1
ATOM 1887 C C . VAL A 1 252 ? 85.332 112.239 88.687 1.00 52.43 457 VAL A C 1
ATOM 1888 O O . VAL A 1 252 ? 85.176 112.400 87.473 1.00 52.43 457 VAL A O 1
ATOM 1892 N N . ALA A 1 253 ? 86.406 111.621 89.186 1.00 53.51 458 ALA A N 1
ATOM 1893 C CA . ALA A 1 253 ? 87.496 111.181 88.318 1.00 53.51 458 ALA A CA 1
ATOM 1894 C C . ALA A 1 253 ? 87.056 110.067 87.372 1.00 53.51 458 ALA A C 1
ATOM 1895 O O . ALA A 1 253 ? 87.306 110.139 86.163 1.00 53.51 458 ALA A O 1
ATOM 1897 N N . ILE A 1 254 ? 86.371 109.048 87.896 1.00 54.57 459 ILE A N 1
ATOM 1898 C CA . ILE A 1 254 ? 85.934 107.937 87.052 1.00 54.57 459 ILE A CA 1
ATOM 1899 C C . ILE A 1 254 ? 84.855 108.387 86.070 1.00 54.57 459 ILE A C 1
ATOM 1900 O O . ILE A 1 254 ? 84.886 108.027 84.883 1.00 54.57 459 ILE A O 1
ATOM 1905 N N . SER A 1 255 ? 83.920 109.226 86.528 1.00 58.24 460 SER A N 1
ATOM 1906 C CA . SER A 1 255 ? 82.853 109.703 85.662 1.00 58.24 460 SER A CA 1
ATOM 1907 C C . SER A 1 255 ? 83.364 110.643 84.584 1.00 58.24 460 SER A C 1
ATOM 1908 O O . SER A 1 255 ? 82.833 110.645 83.473 1.00 58.24 460 SER A O 1
ATOM 1911 N N . ALA A 1 256 ? 84.391 111.438 84.876 1.00 59.77 461 ALA A N 1
ATOM 1912 C CA . ALA A 1 256 ? 84.959 112.294 83.847 1.00 59.77 461 ALA A CA 1
ATOM 1913 C C . ALA A 1 256 ? 85.766 111.485 82.851 1.00 59.77 461 ALA A C 1
ATOM 1914 O O . ALA A 1 256 ? 85.743 111.771 81.653 1.00 59.77 461 ALA A O 1
ATOM 1916 N N . GLY A 1 257 ? 86.479 110.464 83.320 1.00 62.75 462 GLY A N 1
ATOM 1917 C CA . GLY A 1 257 ? 87.298 109.688 82.413 1.00 62.75 462 GLY A CA 1
ATOM 1918 C C . GLY A 1 257 ? 86.505 108.790 81.494 1.00 62.75 462 GLY A C 1
ATOM 1919 O O . GLY A 1 257 ? 86.950 108.493 80.385 1.00 62.75 462 GLY A O 1
ATOM 1920 N N . ALA A 1 258 ? 85.326 108.353 81.921 1.00 65.21 463 ALA A N 1
ATOM 1921 C CA . ALA A 1 258 ? 84.572 107.393 81.130 1.00 65.21 463 ALA A CA 1
ATOM 1922 C C . ALA A 1 258 ? 83.558 108.028 80.188 1.00 65.21 463 ALA A C 1
ATOM 1923 O O . ALA A 1 258 ? 82.736 107.306 79.624 1.00 65.21 463 ALA A O 1
ATOM 1925 N N . CYS A 1 259 ? 83.560 109.349 80.021 1.00 68.38 464 CYS A N 1
ATOM 1926 C CA . CYS A 1 259 ? 82.622 109.947 79.083 1.00 68.38 464 CYS A CA 1
ATOM 1927 C C . CYS A 1 259 ? 83.159 111.126 78.283 1.00 68.38 464 CYS A C 1
ATOM 1928 O O . CYS A 1 259 ? 82.410 111.673 77.473 1.00 68.38 464 CYS A O 1
ATOM 1931 N N . ILE A 1 260 ? 84.412 111.536 78.464 1.00 64.75 465 ILE A N 1
ATOM 1932 C CA . ILE A 1 260 ? 84.987 112.667 77.743 1.00 64.75 465 ILE A CA 1
ATOM 1933 C C . ILE A 1 260 ? 86.287 112.209 77.097 1.00 64.75 465 ILE A C 1
ATOM 1934 O O . ILE A 1 260 ? 87.096 111.536 77.741 1.00 64.75 465 ILE A O 1
ATOM 1939 N N . VAL A 1 261 ? 86.486 112.563 75.830 1.00 66.14 466 VAL A N 1
ATOM 1940 C CA . VAL A 1 261 ? 87.725 112.218 75.150 1.00 66.14 466 VAL A CA 1
ATOM 1941 C C . VAL A 1 261 ? 88.786 113.269 75.451 1.00 66.14 466 VAL A C 1
ATOM 1942 O O . VAL A 1 261 ? 88.489 114.381 75.883 1.00 66.14 466 VAL A O 1
ATOM 1946 N N . ARG A 1 262 ? 90.045 112.908 75.207 1.00 64.60 467 ARG A N 1
ATOM 1947 C CA . ARG A 1 262 ? 91.154 113.755 75.630 1.00 64.60 467 ARG A CA 1
ATOM 1948 C C . ARG A 1 262 ? 91.321 114.998 74.766 1.00 64.60 467 ARG A C 1
ATOM 1949 O O . ARG A 1 262 ? 91.678 116.055 75.289 1.00 64.60 467 ARG A O 1
ATOM 1957 N N . ASP A 1 263 ? 91.085 114.906 73.461 1.00 74.91 468 ASP A N 1
ATOM 1958 C CA . ASP A 1 263 ? 91.187 116.063 72.583 1.00 74.91 468 ASP A CA 1
ATOM 1959 C C . ASP A 1 263 ? 89.946 116.144 71.711 1.00 74.91 468 ASP A C 1
ATOM 1960 O O . ASP A 1 263 ? 89.344 115.121 71.383 1.00 74.91 468 ASP A O 1
ATOM 1965 N N . ALA A 1 264 ? 89.577 117.369 71.333 1.00 78.34 469 ALA A N 1
ATOM 1966 C CA . ALA A 1 264 ? 88.391 117.596 70.517 1.00 78.34 469 ALA A CA 1
ATOM 1967 C C . ALA A 1 264 ? 88.457 118.970 69.872 1.00 78.34 469 ALA A C 1
ATOM 1968 O O . ALA A 1 264 ? 88.683 119.964 70.562 1.00 78.34 469 ALA A O 1
ATOM 1970 N N . THR A 1 265 ? 88.247 119.022 68.560 1.00 84.43 470 THR A N 1
ATOM 1971 C CA . THR A 1 265 ? 88.046 120.286 67.866 1.00 84.43 470 THR A CA 1
ATOM 1972 C C . THR A 1 265 ? 86.612 120.741 68.042 1.00 84.43 470 THR A C 1
ATOM 1973 O O . THR A 1 265 ? 85.680 119.954 67.878 1.00 84.43 470 THR A O 1
ATOM 1977 N N . GLY A 1 266 ? 86.423 122.030 68.292 1.00 85.25 471 GLY A N 1
ATOM 1978 C CA . GLY A 1 266 ? 85.081 122.542 68.499 1.00 85.25 471 GLY A CA 1
ATOM 1979 C C . GLY A 1 266 ? 84.280 122.798 67.237 1.00 85.25 471 GLY A C 1
ATOM 1980 O O . GLY A 1 266 ? 83.549 123.788 67.155 1.00 85.25 471 GLY A O 1
ATOM 1981 N N . ILE A 1 267 ? 84.402 121.911 66.251 1.00 87.27 472 ILE A N 1
ATOM 1982 C CA . ILE A 1 267 ? 83.726 122.018 64.965 1.00 87.27 472 ILE A CA 1
ATOM 1983 C C . ILE A 1 267 ? 82.900 120.756 64.783 1.00 87.27 472 ILE A C 1
ATOM 1984 O O . ILE A 1 267 ? 83.433 119.645 64.887 1.00 87.27 472 ILE A O 1
ATOM 1989 N N . GLU A 1 268 ? 81.609 120.918 64.506 1.00 95.35 473 GLU A N 1
ATOM 1990 C CA . GLU A 1 268 ? 80.751 119.758 64.325 1.00 95.35 473 GLU A CA 1
ATOM 1991 C C . GLU A 1 268 ? 80.996 119.112 62.965 1.00 95.35 473 GLU A C 1
ATOM 1992 O O . GLU A 1 268 ? 81.454 119.748 62.015 1.00 95.35 473 GLU A O 1
ATOM 1998 N N . SER A 1 269 ? 80.687 117.823 62.885 1.00 102.99 474 SER A N 1
ATOM 1999 C CA . SER A 1 269 ? 80.867 117.049 61.668 1.00 102.99 474 SER A CA 1
ATOM 2000 C C . SER A 1 269 ? 79.524 116.508 61.208 1.00 102.99 474 SER A C 1
ATOM 2001 O O . SER A 1 269 ? 78.721 116.045 62.022 1.00 102.99 474 SER A O 1
ATOM 2004 N N . ASN A 1 270 ? 79.297 116.553 59.894 1.00 110.32 475 ASN A N 1
ATOM 2005 C CA . ASN A 1 270 ? 78.026 116.115 59.333 1.00 110.32 475 ASN A CA 1
ATOM 2006 C C . ASN A 1 270 ? 77.885 114.599 59.327 1.00 110.32 475 ASN A C 1
ATOM 2007 O O . ASN A 1 270 ? 76.761 114.094 59.242 1.00 110.32 475 ASN A O 1
ATOM 2012 N N . PHE A 1 271 ? 78.987 113.866 59.426 1.00 111.23 476 PHE A N 1
ATOM 2013 C CA . PHE A 1 271 ? 78.935 112.414 59.402 1.00 111.23 476 PHE A CA 1
ATOM 2014 C C . PHE A 1 271 ? 78.410 111.864 60.723 1.00 111.23 476 PHE A C 1
ATOM 2015 O O . PHE A 1 271 ? 78.473 112.520 61.765 1.00 111.23 476 PHE A O 1
ATOM 2023 N N . THR A 1 272 ? 77.878 110.644 60.665 1.00 113.91 477 THR A N 1
ATOM 2024 C CA . THR A 1 272 ? 77.466 109.909 61.853 1.00 113.91 477 THR A CA 1
ATOM 2025 C C . THR A 1 272 ? 78.321 108.678 62.114 1.00 113.91 477 THR A C 1
ATOM 2026 O O . THR A 1 272 ? 78.355 108.189 63.243 1.00 113.91 477 THR A O 1
ATOM 2030 N N . LEU A 1 273 ? 79.023 108.177 61.101 1.00 119.11 478 LEU A N 1
ATOM 2031 C CA . LEU A 1 273 ? 80.043 107.150 61.277 1.00 119.11 478 LEU A CA 1
ATOM 2032 C C . LEU A 1 273 ? 81.161 107.417 60.282 1.00 119.11 478 LEU A C 1
ATOM 2033 O O . LEU A 1 273 ? 80.914 107.471 59.074 1.00 119.11 478 LEU A O 1
ATOM 2038 N N . ILE A 1 274 ? 82.366 107.667 60.810 1.00 123.45 479 ILE A N 1
ATOM 2039 C CA . ILE A 1 274 ? 83.586 108.023 60.019 1.00 123.45 479 ILE A CA 1
ATOM 2040 C C . ILE A 1 274 ? 84.161 106.796 59.301 1.00 123.45 479 ILE A C 1
ATOM 2041 O O . ILE A 1 274 ? 83.917 105.669 59.771 1.00 123.45 479 ILE A O 1
ATOM 2046 N N . SER A 1 275 ? 84.903 107.026 58.208 1.00 131.65 480 SER A N 1
ATOM 2047 C CA . SER A 1 275 ? 85.533 105.948 57.461 1.00 131.65 480 SER A CA 1
ATOM 2048 C C . SER A 1 275 ? 86.494 105.179 58.357 1.00 131.65 480 SER A C 1
ATOM 2049 O O . SER A 1 275 ? 87.221 105.766 59.162 1.00 131.65 480 SER A O 1
ATOM 2052 N N . ASN A 1 276 ? 86.493 103.853 58.213 1.00 135.14 481 ASN A N 1
ATOM 2053 C CA . ASN A 1 276 ? 87.198 102.962 59.136 1.00 135.14 481 ASN A CA 1
ATOM 2054 C C . ASN A 1 276 ? 88.694 102.997 58.841 1.00 135.14 481 ASN A C 1
ATOM 2055 O O . ASN A 1 276 ? 89.277 102.078 58.263 1.00 135.14 481 ASN A O 1
ATOM 2060 N N . CYS A 1 277 ? 89.325 104.089 59.260 1.00 135.26 482 CYS A N 1
ATOM 2061 C CA . CYS A 1 277 ? 90.763 104.238 59.125 1.00 135.26 482 CYS A CA 1
ATOM 2062 C C . CYS A 1 277 ? 91.411 104.841 60.360 1.00 135.26 482 CYS A C 1
ATOM 2063 O O . CYS A 1 277 ? 92.638 104.978 60.383 1.00 135.26 482 CYS A O 1
ATOM 2066 N N . THR A 1 278 ? 90.637 105.198 61.384 1.00 128.05 483 THR A N 1
ATOM 2067 C CA . THR A 1 278 ? 91.177 105.803 62.592 1.00 128.05 483 THR A CA 1
ATOM 2068 C C . THR A 1 278 ? 91.099 104.861 63.785 1.00 128.05 483 THR A C 1
ATOM 2069 O O . THR A 1 278 ? 92.141 104.513 64.351 1.00 128.05 483 THR A O 1
ATOM 2073 N N . ASP A 1 279 ? 89.890 104.414 64.138 1.00 120.81 484 ASP A N 1
ATOM 2074 C CA . ASP A 1 279 ? 89.600 103.621 65.337 1.00 120.81 484 ASP A CA 1
ATOM 2075 C C . ASP A 1 279 ? 90.166 104.284 66.593 1.00 120.81 484 ASP A C 1
ATOM 2076 O O . ASP A 1 279 ? 91.030 103.744 67.283 1.00 120.81 484 ASP A O 1
ATOM 2081 N N . ALA A 1 280 ? 89.675 105.490 66.861 1.00 109.33 485 ALA A N 1
ATOM 2082 C CA . ALA A 1 280 ? 90.059 106.267 68.031 1.00 109.33 485 ALA A CA 1
ATOM 2083 C C . ALA A 1 280 ? 88.855 106.520 68.926 1.00 109.33 485 ALA A C 1
ATOM 2084 O O . ALA A 1 280 ? 88.699 107.603 69.494 1.00 109.33 485 ALA A O 1
ATOM 2086 N N . ALA A 1 281 ? 87.957 105.535 69.001 1.00 101.05 486 ALA A N 1
ATOM 2087 C CA . ALA A 1 281 ? 86.807 105.419 69.902 1.00 101.05 486 ALA A CA 1
ATOM 2088 C C . ALA A 1 281 ? 85.713 106.454 69.675 1.00 101.05 486 ALA A C 1
ATOM 2089 O O . ALA A 1 281 ? 84.675 106.372 70.333 1.00 101.05 486 ALA A O 1
ATOM 2091 N N . CYS A 1 282 ? 85.889 107.407 68.765 1.00 101.49 487 CYS A N 1
ATOM 2092 C CA . CYS A 1 282 ? 84.825 108.337 68.406 1.00 101.49 487 CYS A CA 1
ATOM 2093 C C . CYS A 1 282 ? 84.206 107.837 67.107 1.00 101.49 487 CYS A C 1
ATOM 2094 O O . CYS A 1 282 ? 84.430 108.367 66.020 1.00 101.49 487 CYS A O 1
ATOM 2097 N N . LYS A 1 283 ? 83.421 106.773 67.242 1.00 102.63 488 LYS A N 1
ATOM 2098 C CA . LYS A 1 283 ? 82.628 106.194 66.170 1.00 102.63 488 LYS A CA 1
ATOM 2099 C C . LYS A 1 283 ? 81.304 106.912 65.980 1.00 102.63 488 LYS A C 1
ATOM 2100 O O . LYS A 1 283 ? 80.492 106.478 65.159 1.00 102.63 488 LYS A O 1
ATOM 2106 N N . TYR A 1 284 ? 81.071 107.991 66.721 1.00 97.42 489 TYR A N 1
ATOM 2107 C CA . TYR A 1 284 ? 79.853 108.781 66.653 1.00 97.42 489 TYR A CA 1
ATOM 2108 C C . TYR A 1 284 ? 79.865 109.786 65.516 1.00 97.42 489 TYR A C 1
ATOM 2109 O O . TYR A 1 284 ? 78.988 110.652 65.469 1.00 97.42 489 TYR A O 1
ATOM 2118 N N . GLY A 1 285 ? 80.825 109.694 64.606 1.00 102.32 490 GLY A N 1
ATOM 2119 C CA . GLY A 1 285 ? 80.913 110.602 63.490 1.00 102.32 490 GLY A CA 1
ATOM 2120 C C . GLY A 1 285 ? 81.907 111.720 63.649 1.00 102.32 490 GLY A C 1
ATOM 2121 O O . GLY A 1 285 ? 81.891 112.652 62.840 1.00 102.32 490 GLY A O 1
ATOM 2122 N N . TYR A 1 286 ? 82.777 111.655 64.649 1.00 93.78 491 TYR A N 1
ATOM 2123 C CA . TYR A 1 286 ? 83.730 112.717 64.924 1.00 93.78 491 TYR A CA 1
ATOM 2124 C C . TYR A 1 286 ? 85.140 112.191 64.744 1.00 93.78 491 TYR A C 1
ATOM 2125 O O . TYR A 1 286 ? 85.483 111.126 65.261 1.00 93.78 491 TYR A O 1
ATOM 2134 N N . ASP A 1 287 ? 85.939 112.926 63.989 1.00 94.01 492 ASP A N 1
ATOM 2135 C CA . ASP A 1 287 ? 87.325 112.576 63.714 1.00 94.01 492 ASP A CA 1
ATOM 2136 C C . ASP A 1 287 ? 88.191 113.587 64.448 1.00 94.01 492 ASP A C 1
ATOM 2137 O O . ASP A 1 287 ? 88.395 114.707 63.971 1.00 94.01 492 ASP A O 1
ATOM 2142 N N . PHE A 1 288 ? 88.694 113.195 65.614 1.00 87.30 493 PHE A N 1
ATOM 2143 C CA . PHE A 1 288 ? 89.447 114.098 66.472 1.00 87.30 493 PHE A CA 1
ATOM 2144 C C . PHE A 1 288 ? 90.950 113.947 66.294 1.00 87.30 493 PHE A C 1
ATOM 2145 O O . PHE A 1 288 ? 91.717 114.193 67.230 1.00 87.30 493 PHE A O 1
ATOM 2153 N N . SER A 1 289 ? 91.381 113.543 65.105 1.00 93.57 494 SER A N 1
ATOM 2154 C CA . SER A 1 289 ? 92.775 113.651 64.721 1.00 93.57 494 SER A CA 1
ATOM 2155 C C . SER A 1 289 ? 93.069 115.084 64.290 1.00 93.57 494 SER A C 1
ATOM 2156 O O . SER A 1 289 ? 92.173 115.930 64.220 1.00 93.57 494 SER A O 1
ATOM 2159 N N . SER A 1 290 ? 94.346 115.347 63.995 1.00 95.53 495 SER A N 1
ATOM 2160 C CA . SER A 1 290 ? 94.937 116.682 63.837 1.00 95.53 495 SER A CA 1
ATOM 2161 C C . SER A 1 290 ? 94.756 117.547 65.079 1.00 95.53 495 SER A C 1
ATOM 2162 O O . SER A 1 290 ? 94.711 118.777 64.985 1.00 95.53 495 SER A O 1
ATOM 2165 N N . CYS A 1 291 ? 94.641 116.918 66.243 1.00 93.57 496 CYS A N 1
ATOM 2166 C CA . CYS A 1 291 ? 94.740 117.600 67.521 1.00 93.57 496 CYS A CA 1
ATOM 2167 C C . CYS A 1 291 ? 95.669 116.904 68.487 1.00 93.57 496 CYS A C 1
ATOM 2168 O O . CYS A 1 291 ? 96.085 117.530 69.467 1.00 93.57 496 CYS A O 1
ATOM 2171 N N . ARG A 1 292 ? 95.993 115.639 68.259 1.00 97.41 497 ARG A N 1
ATOM 2172 C CA . ARG A 1 292 ? 97.060 115.000 69.000 1.00 97.41 497 ARG A CA 1
ATOM 2173 C C . ARG A 1 292 ? 98.395 115.639 68.622 1.00 97.41 497 ARG A C 1
ATOM 2174 O O . ARG A 1 292 ? 98.625 115.944 67.449 1.00 97.41 497 ARG A O 1
ATOM 2182 N N . PRO A 1 293 ? 99.274 115.879 69.589 1.00 98.17 498 PRO A N 1
ATOM 2183 C CA . PRO A 1 293 ? 100.524 116.574 69.285 1.00 98.17 498 PRO A CA 1
ATOM 2184 C C . PRO A 1 293 ? 101.485 115.678 68.527 1.00 98.17 498 PRO A C 1
ATOM 2185 O O . PRO A 1 293 ? 101.503 114.456 68.695 1.00 98.17 498 PRO A O 1
ATOM 2189 N N . THR A 1 294 ? 102.282 116.307 67.665 1.00 105.48 499 THR A N 1
ATOM 2190 C CA . THR A 1 294 ? 103.171 115.560 66.786 1.00 105.48 499 THR A CA 1
ATOM 2191 C C . THR A 1 294 ? 104.375 115.021 67.545 1.00 105.48 499 THR A C 1
ATOM 2192 O O . THR A 1 294 ? 104.558 113.806 67.662 1.00 105.48 499 THR A O 1
ATOM 2196 N N . VAL A 1 295 ? 105.200 115.915 68.080 1.00 110.47 500 VAL A N 1
ATOM 2197 C CA . VAL A 1 295 ? 106.381 115.523 68.837 1.00 110.47 500 VAL A CA 1
ATOM 2198 C C . VAL A 1 295 ? 105.976 115.224 70.271 1.00 110.47 500 VAL A C 1
ATOM 2199 O O . VAL A 1 295 ? 104.843 115.499 70.678 1.00 110.47 500 VAL A O 1
ATOM 2203 N N . GLU A 1 296 ? 106.894 114.647 71.042 1.00 116.15 501 GLU A N 1
ATOM 2204 C CA . GLU A 1 296 ? 106.683 114.395 72.465 1.00 116.15 501 GLU A CA 1
ATOM 2205 C C . GLU A 1 296 ? 107.345 115.460 73.323 1.00 116.15 501 GLU A C 1
ATOM 2206 O O . GLU A 1 296 ? 107.862 115.171 74.404 1.00 116.15 501 GLU A O 1
ATOM 2212 N N . GLY A 1 297 ? 107.351 116.701 72.850 1.00 114.61 502 GLY A N 1
ATOM 2213 C CA . GLY A 1 297 ? 107.927 117.795 73.601 1.00 114.61 502 GLY A CA 1
ATOM 2214 C C . GLY A 1 297 ? 107.102 119.058 73.490 1.00 114.61 502 GLY A C 1
ATOM 2215 O O . GLY A 1 297 ? 107.629 120.167 73.616 1.00 114.61 502 GLY A O 1
ATOM 2216 N N . GLU A 1 298 ? 105.802 118.902 73.251 1.00 107.96 503 GLU A N 1
ATOM 2217 C CA . GLU A 1 298 ? 104.921 120.041 73.062 1.00 107.96 503 GLU A CA 1
ATOM 2218 C C . GLU A 1 298 ? 103.524 119.693 73.556 1.00 107.96 503 GLU A C 1
ATOM 2219 O O . GLU A 1 298 ? 103.160 118.523 73.699 1.00 107.96 503 GLU A O 1
ATOM 2225 N N . VAL A 1 299 ? 102.751 120.735 73.826 1.00 98.27 504 VAL A N 1
ATOM 2226 C CA . VAL A 1 299 ? 101.356 120.594 74.201 1.00 98.27 504 VAL A CA 1
ATOM 2227 C C . VAL A 1 299 ? 100.516 120.593 72.929 1.00 98.27 504 VAL A C 1
ATOM 2228 O O . VAL A 1 299 ? 100.972 120.990 71.853 1.00 98.27 504 VAL A O 1
ATOM 2232 N N . SER A 1 300 ? 99.284 120.110 73.040 1.00 90.59 505 SER A N 1
ATOM 2233 C CA . SER A 1 300 ? 98.402 120.028 71.889 1.00 90.59 505 SER A CA 1
ATOM 2234 C C . SER A 1 300 ? 97.881 121.400 71.507 1.00 90.59 505 SER A C 1
ATOM 2235 O O . SER A 1 300 ? 97.574 122.228 72.367 1.00 90.59 505 SER A O 1
ATOM 2238 N N . SER A 1 301 ? 97.778 121.635 70.205 1.00 90.62 506 SER A N 1
ATOM 2239 C CA . SER A 1 301 ? 97.172 122.852 69.677 1.00 90.62 506 SER A CA 1
ATOM 2240 C C . SER A 1 301 ? 95.689 122.647 69.406 1.00 90.62 506 SER A C 1
ATOM 2241 O O . SER A 1 301 ? 95.181 122.922 68.322 1.00 90.62 506 SER A O 1
ATOM 2244 N N . CYS A 1 302 ? 94.991 122.146 70.412 1.00 86.29 507 CYS A N 1
ATOM 2245 C CA . CYS A 1 302 ? 93.554 121.967 70.414 1.00 86.29 507 CYS A CA 1
ATOM 2246 C C . CYS A 1 302 ? 92.947 122.993 71.356 1.00 86.29 507 CYS A C 1
ATOM 2247 O O . CYS A 1 302 ? 93.634 123.880 71.868 1.00 86.29 507 CYS A O 1
ATOM 2250 N N . LYS A 1 303 ? 91.650 122.876 71.592 1.00 79.57 508 LYS A N 1
ATOM 2251 C CA . LYS A 1 303 ? 90.951 123.837 72.428 1.00 79.57 508 LYS A CA 1
ATOM 2252 C C . LYS A 1 303 ? 89.984 123.219 73.422 1.00 79.57 508 LYS A C 1
ATOM 2253 O O . LYS A 1 303 ? 89.587 123.909 74.364 1.00 79.57 508 LYS A O 1
ATOM 2259 N N . PHE A 1 304 ? 89.600 121.955 73.260 1.00 75.59 509 PHE A N 1
ATOM 2260 C CA . PHE A 1 304 ? 88.623 121.319 74.127 1.00 75.59 509 PHE A CA 1
ATOM 2261 C C . PHE A 1 304 ? 89.096 119.908 74.443 1.00 75.59 509 PHE A C 1
ATOM 2262 O O . PHE A 1 304 ? 90.178 119.490 74.028 1.00 75.59 509 PHE A O 1
ATOM 2270 N N . GLY A 1 305 ? 88.281 119.171 75.185 1.00 69.08 510 GLY A N 1
ATOM 2271 C CA . GLY A 1 305 ? 88.647 117.850 75.655 1.00 69.08 510 GLY A CA 1
ATOM 2272 C C . GLY A 1 305 ? 89.124 117.874 77.091 1.00 69.08 510 GLY A C 1
ATOM 2273 O O . GLY A 1 305 ? 89.082 118.894 77.779 1.00 69.08 510 GLY A O 1
ATOM 2274 N N . LEU A 1 306 ? 89.594 116.713 77.549 1.00 61.58 511 LEU A N 1
ATOM 2275 C CA . LEU A 1 306 ? 90.078 116.607 78.921 1.00 61.58 511 LEU A CA 1
ATOM 2276 C C . LEU A 1 306 ? 91.395 117.337 79.118 1.00 61.58 511 LEU A C 1
ATOM 2277 O O . LEU A 1 306 ? 91.659 117.846 80.209 1.00 61.58 511 LEU A O 1
ATOM 2282 N N . HIS A 1 307 ? 92.221 117.416 78.086 1.00 64.31 512 HIS A N 1
ATOM 2283 C CA . HIS A 1 307 ? 93.560 117.963 78.223 1.00 64.31 512 HIS A CA 1
ATOM 2284 C C . HIS A 1 307 ? 93.608 119.477 78.175 1.00 64.31 512 HIS A C 1
ATOM 2285 O O . HIS A 1 307 ? 94.602 120.059 78.617 1.00 64.31 512 HIS A O 1
ATOM 2292 N N . ASN A 1 308 ? 92.577 120.129 77.653 1.00 71.55 513 ASN A N 1
ATOM 2293 C CA . ASN A 1 308 ? 92.761 121.471 77.124 1.00 71.55 513 ASN A CA 1
ATOM 2294 C C . ASN A 1 308 ? 91.949 122.551 77.818 1.00 71.55 513 ASN A C 1
ATOM 2295 O O . ASN A 1 308 ? 92.512 123.591 78.172 1.00 71.55 513 ASN A O 1
ATOM 2300 N N . ASP A 1 309 ? 90.645 122.370 78.004 1.00 71.62 514 ASP A N 1
ATOM 2301 C CA . ASP A 1 309 ? 89.804 123.548 78.183 1.00 71.62 514 ASP A CA 1
ATOM 2302 C C . ASP A 1 309 ? 89.600 123.985 79.628 1.00 71.62 514 ASP A C 1
ATOM 2303 O O . ASP A 1 309 ? 89.101 125.097 79.838 1.00 71.62 514 ASP A O 1
ATOM 2308 N N . PHE A 1 310 ? 89.895 123.129 80.611 1.00 62.97 515 PHE A N 1
ATOM 2309 C CA . PHE A 1 310 ? 89.844 123.373 82.059 1.00 62.97 515 PHE A CA 1
ATOM 2310 C C . PHE A 1 310 ? 88.445 123.589 82.619 1.00 62.97 515 PHE A C 1
ATOM 2311 O O . PHE A 1 310 ? 88.307 123.684 83.834 1.00 62.97 515 PHE A O 1
ATOM 2319 N N . GLN A 1 311 ? 87.407 123.670 81.793 1.00 68.63 516 GLN A N 1
ATOM 2320 C CA . GLN A 1 311 ? 86.067 123.989 82.265 1.00 68.63 516 GLN A CA 1
ATOM 2321 C C . GLN A 1 311 ? 85.046 123.026 81.693 1.00 68.63 516 GLN A C 1
ATOM 2322 O O . GLN A 1 311 ? 83.890 123.391 81.486 1.00 68.63 516 GLN A O 1
ATOM 2328 N N . VAL A 1 312 ? 85.457 121.785 81.438 1.00 67.82 517 VAL A N 1
ATOM 2329 C CA . VAL A 1 312 ? 84.579 120.844 80.757 1.00 67.82 517 VAL A CA 1
ATOM 2330 C C . VAL A 1 312 ? 83.486 120.311 81.665 1.00 67.82 517 VAL A C 1
ATOM 2331 O O . VAL A 1 312 ? 82.513 119.741 81.167 1.00 67.82 517 VAL A O 1
ATOM 2335 N N . MET A 1 313 ? 83.582 120.519 82.980 1.00 67.30 518 MET A N 1
ATOM 2336 C CA . MET A 1 313 ? 82.477 120.142 83.851 1.00 67.30 518 MET A CA 1
ATOM 2337 C C . MET A 1 313 ? 81.276 121.058 83.682 1.00 67.30 518 MET A C 1
ATOM 2338 O O . MET A 1 313 ? 80.154 120.639 83.972 1.00 67.30 518 MET A O 1
ATOM 2343 N N . SER A 1 314 ? 81.478 122.284 83.206 1.00 68.91 519 SER A N 1
ATOM 2344 C CA . SER A 1 314 ? 80.354 123.132 82.840 1.00 68.91 519 SER A CA 1
ATOM 2345 C C . SER A 1 314 ? 79.711 122.709 81.531 1.00 68.91 519 SER A C 1
ATOM 2346 O O . SER A 1 314 ? 78.552 123.052 81.288 1.00 68.91 519 SER A O 1
ATOM 2349 N N . VAL A 1 315 ? 80.437 121.990 80.679 1.00 68.52 520 VAL A N 1
ATOM 2350 C CA . VAL A 1 315 ? 79.850 121.473 79.451 1.00 68.52 520 VAL A CA 1
ATOM 2351 C C . VAL A 1 315 ? 79.020 120.232 79.739 1.00 68.52 520 VAL A C 1
ATOM 2352 O O . VAL A 1 315 ? 77.916 120.077 79.213 1.00 68.52 520 VAL A O 1
ATOM 2356 N N . VAL A 1 316 ? 79.523 119.349 80.602 1.00 69.05 521 VAL A N 1
ATOM 2357 C CA . VAL A 1 316 ? 78.818 118.121 80.955 1.00 69.05 521 VAL A CA 1
ATOM 2358 C C . VAL A 1 316 ? 77.557 118.418 81.765 1.00 69.05 521 VAL A C 1
ATOM 2359 O O . VAL A 1 316 ? 76.569 117.681 81.673 1.00 69.05 521 VAL A O 1
ATOM 2363 N N . SER A 1 317 ? 77.547 119.523 82.511 1.00 71.13 522 SER A N 1
ATOM 2364 C CA . SER A 1 317 ? 76.465 119.851 83.433 1.00 71.13 522 SER A CA 1
ATOM 2365 C C . SER A 1 317 ? 75.150 120.105 82.710 1.00 71.13 522 SER A C 1
ATOM 2366 O O . SER A 1 317 ? 75.119 120.589 81.578 1.00 71.13 522 SER A O 1
ATOM 2369 N N . GLY A 1 318 ? 74.054 119.764 83.387 1.00 70.85 523 GLY A N 1
ATOM 2370 C CA . GLY A 1 318 ? 72.741 119.938 82.791 1.00 70.85 523 GLY A CA 1
ATOM 2371 C C . GLY A 1 318 ? 72.356 121.397 82.659 1.00 70.85 523 GLY A C 1
ATOM 2372 O O . GLY A 1 318 ? 71.850 121.829 81.622 1.00 70.85 523 GLY A O 1
ATOM 2373 N N . PHE A 1 319 ? 72.591 122.176 83.706 1.00 76.26 524 PHE A N 1
ATOM 2374 C CA . PHE A 1 319 ? 72.451 123.624 83.644 1.00 76.26 524 PHE A CA 1
ATOM 2375 C C . PHE A 1 319 ? 73.769 124.233 84.089 1.00 76.26 524 PHE A C 1
ATOM 2376 O O . PHE A 1 319 ? 74.098 124.210 85.277 1.00 76.26 524 PHE A O 1
ATOM 2384 N N . SER A 1 320 ? 74.596 124.606 83.112 1.00 75.73 525 SER A N 1
ATOM 2385 C CA . SER A 1 320 ? 75.981 125.123 83.308 1.00 75.73 525 SER A CA 1
ATOM 2386 C C . SER A 1 320 ? 76.120 126.513 83.950 1.00 75.73 525 SER A C 1
ATOM 2387 O O . SER A 1 320 ? 77.010 126.667 84.799 1.00 75.73 525 SER A O 1
ATOM 2390 N N . PRO A 1 321 ? 75.302 127.528 83.604 1.00 78.98 526 PRO A N 1
ATOM 2391 C CA . PRO A 1 321 ? 75.544 128.915 84.055 1.00 78.98 526 PRO A CA 1
ATOM 2392 C C . PRO A 1 321 ? 75.497 129.316 85.535 1.00 78.98 526 PRO A C 1
ATOM 2393 O O . PRO A 1 321 ? 76.358 130.043 85.978 1.00 78.98 526 PRO A O 1
ATOM 2397 N N . LEU A 1 322 ? 74.494 128.811 86.238 1.00 78.55 527 LEU A N 1
ATOM 2398 C CA . LEU A 1 322 ? 74.155 129.144 87.607 1.00 78.55 527 LEU A CA 1
ATOM 2399 C C . LEU A 1 322 ? 74.512 128.026 88.565 1.00 78.55 527 LEU A C 1
ATOM 2400 O O . LEU A 1 322 ? 75.062 128.286 89.638 1.00 78.55 527 LEU A O 1
ATOM 2405 N N . ILE A 1 323 ? 74.224 126.780 88.205 1.00 73.66 528 ILE A N 1
ATOM 2406 C CA . ILE A 1 323 ? 74.456 125.722 89.171 1.00 73.66 528 ILE A CA 1
ATOM 2407 C C . ILE A 1 323 ? 75.924 125.342 89.199 1.00 73.66 528 ILE A C 1
ATOM 2408 O O . ILE A 1 323 ? 76.493 125.151 90.273 1.00 73.66 528 ILE A O 1
ATOM 2413 N N . SER A 1 324 ? 76.597 125.298 88.048 1.00 69.77 529 SER A N 1
ATOM 2414 C CA . SER A 1 324 ? 78.028 125.035 88.063 1.00 69.77 529 SER A CA 1
ATOM 2415 C C . SER A 1 324 ? 78.846 126.297 88.310 1.00 69.77 529 SER A C 1
ATOM 2416 O O . SER A 1 324 ? 80.069 126.277 88.147 1.00 69.77 529 SER A O 1
ATOM 2419 N N . ALA A 1 325 ? 78.190 127.393 88.697 1.00 67.65 530 ALA A N 1
ATOM 2420 C CA . ALA A 1 325 ? 78.807 128.514 89.390 1.00 67.65 530 ALA A CA 1
ATOM 2421 C C . ALA A 1 325 ? 78.776 128.333 90.902 1.00 67.65 530 ALA A C 1
ATOM 2422 O O . ALA A 1 325 ? 78.623 129.308 91.642 1.00 67.65 530 ALA A O 1
ATOM 2424 N N . GLY A 1 326 ? 78.829 127.086 91.366 1.00 62.00 531 GLY A N 1
ATOM 2425 C CA . GLY A 1 326 ? 79.295 126.701 92.673 1.00 62.00 531 GLY A CA 1
ATOM 2426 C C . GLY A 1 326 ? 80.796 126.700 92.801 1.00 62.00 531 GLY A C 1
ATOM 2427 O O . GLY A 1 326 ? 81.314 126.441 93.889 1.00 62.00 531 GLY A O 1
ATOM 2428 N N . ILE A 1 327 ? 81.509 126.983 91.703 1.00 60.11 532 ILE A N 1
ATOM 2429 C CA . ILE A 1 327 ? 82.933 127.300 91.767 1.00 60.11 532 ILE A CA 1
ATOM 2430 C C . ILE A 1 327 ? 83.160 128.513 92.651 1.00 60.11 532 ILE A C 1
ATOM 2431 O O . ILE A 1 327 ? 84.114 128.560 93.437 1.00 60.11 532 ILE A O 1
ATOM 2436 N N . PHE A 1 328 ? 82.274 129.504 92.545 1.00 59.05 533 PHE A N 1
ATOM 2437 C CA . PHE A 1 328 ? 82.390 130.703 93.363 1.00 59.05 533 PHE A CA 1
ATOM 2438 C C . PHE A 1 328 ? 82.164 130.373 94.828 1.00 59.05 533 PHE A C 1
ATOM 2439 O O . PHE A 1 328 ? 82.909 130.841 95.692 1.00 59.05 533 PHE A O 1
ATOM 2447 N N . SER A 1 329 ? 81.190 129.506 95.109 1.00 57.59 534 SER A N 1
ATOM 2448 C CA . SER A 1 329 ? 80.916 129.074 96.476 1.00 57.59 534 SER A CA 1
ATOM 2449 C C . SER A 1 329 ? 82.095 128.320 97.073 1.00 57.59 534 SER A C 1
ATOM 2450 O O . SER A 1 329 ? 82.549 128.641 98.175 1.00 57.59 534 SER A O 1
ATOM 2453 N N . ALA A 1 330 ? 82.642 127.359 96.323 1.00 54.40 535 ALA A N 1
ATOM 2454 C CA . ALA A 1 330 ? 83.742 126.534 96.813 1.00 54.40 535 ALA A CA 1
ATOM 2455 C C . ALA A 1 330 ? 85.007 127.351 97.037 1.00 54.40 535 ALA A C 1
ATOM 2456 O O . ALA A 1 330 ? 85.596 127.309 98.127 1.00 54.40 535 ALA A O 1
ATOM 2458 N N . THR A 1 331 ? 85.416 128.134 96.032 1.00 53.26 536 THR A N 1
ATOM 2459 C CA . THR A 1 331 ? 86.650 128.903 96.134 1.00 53.26 536 THR A CA 1
ATOM 2460 C C . THR A 1 331 ? 86.550 130.011 97.171 1.00 53.26 536 THR A C 1
ATOM 2461 O O . THR A 1 331 ? 87.484 130.203 97.955 1.00 53.26 536 THR A O 1
ATOM 2465 N N . LEU A 1 332 ? 85.433 130.745 97.213 1.00 54.45 537 LEU A N 1
ATOM 2466 C CA . LEU A 1 332 ? 85.336 131.838 98.168 1.00 54.45 537 LEU A CA 1
ATOM 2467 C C . LEU A 1 332 ? 85.140 131.336 99.590 1.00 54.45 537 LEU A C 1
ATOM 2468 O O . LEU A 1 332 ? 85.651 131.960 100.522 1.00 54.45 537 LEU A O 1
ATOM 2473 N N . SER A 1 333 ? 84.466 130.197 99.785 1.00 51.52 538 SER A N 1
ATOM 2474 C CA . SER A 1 333 ? 84.351 129.640 101.125 1.00 51.52 538 SER A CA 1
ATOM 2475 C C . SER A 1 333 ? 85.692 129.138 101.636 1.00 51.52 538 SER A C 1
ATOM 2476 O O . SER A 1 333 ? 86.032 129.359 102.802 1.00 51.52 538 SER A O 1
ATOM 2479 N N . SER A 1 334 ? 86.489 128.498 100.773 1.00 51.41 539 SER A N 1
ATOM 2480 C CA . SER A 1 334 ? 87.797 128.029 101.216 1.00 51.41 539 SER A CA 1
ATOM 2481 C C . SER A 1 334 ? 88.767 129.185 101.440 1.00 51.41 539 SER A C 1
ATOM 2482 O O . SER A 1 334 ? 89.554 129.160 102.395 1.00 51.41 539 SER A O 1
ATOM 2485 N N . ALA A 1 335 ? 88.704 130.225 100.603 1.00 52.30 540 ALA A N 1
ATOM 2486 C CA . ALA A 1 335 ? 89.575 131.382 100.789 1.00 52.30 540 ALA A CA 1
ATOM 2487 C C . ALA A 1 335 ? 89.199 132.173 102.028 1.00 52.30 540 ALA A C 1
ATOM 2488 O O . ALA A 1 335 ? 90.073 132.708 102.716 1.00 52.30 540 ALA A O 1
ATOM 2490 N N . LEU A 1 336 ? 87.908 132.260 102.336 1.00 56.95 541 LEU A N 1
ATOM 2491 C CA . LEU A 1 336 ? 87.495 132.964 103.536 1.00 56.95 541 LEU A CA 1
ATOM 2492 C C . LEU A 1 336 ? 87.786 132.150 104.785 1.00 56.95 541 LEU A C 1
ATOM 2493 O O . LEU A 1 336 ? 88.073 132.723 105.837 1.00 56.95 541 LEU A O 1
ATOM 2498 N N . ALA A 1 337 ? 87.738 130.822 104.694 1.00 53.16 542 ALA A N 1
ATOM 2499 C CA . ALA A 1 337 ? 88.117 130.006 105.838 1.00 53.16 542 ALA A CA 1
ATOM 2500 C C . ALA A 1 337 ? 89.617 130.036 106.078 1.00 53.16 542 ALA A C 1
ATOM 2501 O O . ALA A 1 337 ? 90.058 129.850 107.213 1.00 53.16 542 ALA A O 1
ATOM 2503 N N . SER A 1 338 ? 90.415 130.248 105.038 1.00 52.45 543 SER A N 1
ATOM 2504 C CA . SER A 1 338 ? 91.852 130.372 105.234 1.00 52.45 543 SER A CA 1
ATOM 2505 C C . SER A 1 338 ? 92.305 131.793 105.537 1.00 52.45 543 SER A C 1
ATOM 2506 O O . SER A 1 338 ? 93.435 131.978 105.994 1.00 52.45 543 SER A O 1
ATOM 2509 N N . LEU A 1 339 ? 91.470 132.801 105.293 1.00 57.27 544 LEU A N 1
ATOM 2510 C CA . LEU A 1 339 ? 91.836 134.159 105.671 1.00 57.27 544 LEU A CA 1
ATOM 2511 C C . LEU A 1 339 ? 91.594 134.443 107.142 1.00 57.27 544 LEU A C 1
ATOM 2512 O O . LEU A 1 339 ? 92.197 135.370 107.680 1.00 57.27 544 LEU A O 1
ATOM 2517 N N . VAL A 1 340 ? 90.718 133.692 107.808 1.00 57.48 545 VAL A N 1
ATOM 2518 C CA . VAL A 1 340 ? 90.471 133.913 109.228 1.00 57.48 545 VAL A CA 1
ATOM 2519 C C . VAL A 1 340 ? 91.210 132.925 110.108 1.00 57.48 545 VAL A C 1
ATOM 2520 O O . VAL A 1 340 ? 91.223 133.099 111.335 1.00 57.48 545 VAL A O 1
ATOM 2524 N N . SER A 1 341 ? 91.834 131.904 109.530 1.00 56.28 546 SER A N 1
ATOM 2525 C CA . SER A 1 341 ? 92.500 130.868 110.300 1.00 56.28 546 SER A CA 1
ATOM 2526 C C . SER A 1 341 ? 94.003 131.051 110.387 1.00 56.28 546 SER A C 1
ATOM 2527 O O . SER A 1 341 ? 94.624 130.495 111.293 1.00 56.28 546 SER A O 1
ATOM 2530 N N . ALA A 1 342 ? 94.600 131.787 109.472 1.00 56.54 547 ALA A N 1
ATOM 2531 C CA . ALA A 1 342 ? 96.023 132.084 109.552 1.00 56.54 547 ALA A CA 1
ATOM 2532 C C . ALA A 1 342 ? 96.370 133.215 110.526 1.00 56.54 547 ALA A C 1
ATOM 2533 O O . ALA A 1 342 ? 97.383 133.085 111.218 1.00 56.54 547 ALA A O 1
ATOM 2535 N N . PRO A 1 343 ? 95.629 134.336 110.629 1.00 60.23 548 PRO A N 1
ATOM 2536 C CA . PRO A 1 343 ? 95.938 135.272 111.716 1.00 60.23 548 PRO A CA 1
ATOM 2537 C C . PRO A 1 343 ? 95.508 134.783 113.076 1.00 60.23 548 PRO A C 1
ATOM 2538 O O . PRO A 1 343 ? 96.029 135.278 114.075 1.00 60.23 548 PRO A O 1
ATOM 2542 N N . LYS A 1 344 ? 94.571 133.845 113.150 1.00 60.07 549 LYS A N 1
ATOM 2543 C CA . LYS A 1 344 ? 94.131 133.323 114.437 1.00 60.07 549 LYS A CA 1
ATOM 2544 C C . LYS A 1 344 ? 95.226 132.492 115.091 1.00 60.07 549 LYS A C 1
ATOM 2545 O O . LYS A 1 344 ? 95.562 132.699 116.265 1.00 60.07 549 LYS A O 1
ATOM 2551 N N . VAL A 1 345 ? 95.796 131.553 114.333 1.00 59.28 550 VAL A N 1
ATOM 2552 C CA . VAL A 1 345 ? 96.908 130.726 114.798 1.00 59.28 550 VAL A CA 1
ATOM 2553 C C . VAL A 1 345 ? 98.125 131.587 115.103 1.00 59.28 550 VAL A C 1
ATOM 2554 O O . VAL A 1 345 ? 98.801 131.398 116.119 1.00 59.28 550 VAL A O 1
ATOM 2558 N N . PHE A 1 346 ? 98.388 132.578 114.257 1.00 60.91 551 PHE A N 1
ATOM 2559 C CA . PHE A 1 346 ? 99.546 133.438 114.449 1.00 60.91 551 PHE A CA 1
ATOM 2560 C C . PHE A 1 346 ? 99.373 134.372 115.639 1.00 60.91 551 PHE A C 1
ATOM 2561 O O . PHE A 1 346 ? 100.353 134.682 116.319 1.00 60.91 551 PHE A O 1
ATOM 2569 N N . GLN A 1 347 ? 98.150 134.822 115.922 1.00 66.84 552 GLN A N 1
ATOM 2570 C CA . GLN A 1 347 ? 97.953 135.632 117.118 1.00 66.84 552 GLN A CA 1
ATOM 2571 C C . GLN A 1 347 ? 98.032 134.788 118.375 1.00 66.84 552 GLN A C 1
ATOM 2572 O O . GLN A 1 347 ? 98.519 135.263 119.401 1.00 66.84 552 GLN A O 1
ATOM 2578 N N . ALA A 1 348 ? 97.566 133.541 118.321 1.00 63.93 553 ALA A N 1
ATOM 2579 C CA . ALA A 1 348 ? 97.716 132.666 119.478 1.00 63.93 553 ALA A CA 1
ATOM 2580 C C . ALA A 1 348 ? 99.170 132.294 119.712 1.00 63.93 553 ALA A C 1
ATOM 2581 O O . ALA A 1 348 ? 99.568 132.048 120.851 1.00 63.93 553 ALA A O 1
ATOM 2583 N N . LEU A 1 349 ? 99.970 132.250 118.652 1.00 63.14 554 LEU A N 1
ATOM 2584 C CA . LEU A 1 349 ? 101.394 131.980 118.790 1.00 63.14 554 LEU A CA 1
ATOM 2585 C C . LEU A 1 349 ? 102.152 133.203 119.284 1.00 63.14 554 LEU A C 1
ATOM 2586 O O . LEU A 1 349 ? 103.103 133.074 120.055 1.00 63.14 554 LEU A O 1
ATOM 2591 N N . CYS A 1 350 ? 101.747 134.398 118.872 1.00 66.36 555 CYS A N 1
ATOM 2592 C CA . CYS A 1 350 ? 102.449 135.601 119.294 1.00 66.36 555 CYS A CA 1
ATOM 2593 C C . CYS A 1 350 ? 102.065 136.069 120.689 1.00 66.36 555 CYS A C 1
ATOM 2594 O O . CYS A 1 350 ? 102.588 137.091 121.140 1.00 66.36 555 CYS A O 1
ATOM 2597 N N . LYS A 1 351 ? 101.164 135.373 121.375 1.00 67.37 556 LYS A N 1
ATOM 2598 C CA . LYS A 1 351 ? 100.867 135.694 122.762 1.00 67.37 556 LYS A CA 1
ATOM 2599 C C . LYS A 1 351 ? 101.759 134.944 123.736 1.00 67.37 556 LYS A C 1
ATOM 2600 O O . LYS A 1 351 ? 102.029 135.453 124.826 1.00 67.37 556 LYS A O 1
ATOM 2606 N N . ASP A 1 352 ? 102.208 133.745 123.386 1.00 68.01 557 ASP A N 1
ATOM 2607 C CA . ASP A 1 352 ? 103.307 133.103 124.092 1.00 68.01 557 ASP A CA 1
ATOM 2608 C C . ASP A 1 352 ? 104.593 133.589 123.453 1.00 68.01 557 ASP A C 1
ATOM 2609 O O . ASP A 1 352 ? 104.845 133.299 122.282 1.00 68.01 557 ASP A O 1
ATOM 2614 N N . ASN A 1 353 ? 105.417 134.311 124.203 1.00 69.15 558 ASN A N 1
ATOM 2615 C CA . ASN A 1 353 ? 106.631 134.884 123.625 1.00 69.15 558 ASN A CA 1
ATOM 2616 C C . ASN A 1 353 ? 107.661 133.777 123.417 1.00 69.15 558 ASN A C 1
ATOM 2617 O O . ASN A 1 353 ? 108.628 133.627 124.164 1.00 69.15 558 ASN A O 1
ATOM 2622 N N . ILE A 1 354 ? 107.445 132.989 122.368 1.00 61.79 559 ILE A N 1
ATOM 2623 C CA . ILE A 1 354 ? 108.356 131.911 122.010 1.00 61.79 559 ILE A CA 1
ATOM 2624 C C . ILE A 1 354 ? 109.446 132.410 121.086 1.00 61.79 559 ILE A C 1
ATOM 2625 O O . ILE A 1 354 ? 110.635 132.281 121.381 1.00 61.79 559 ILE A O 1
ATOM 2630 N N . TYR A 1 355 ? 109.056 132.994 119.964 1.00 59.64 560 TYR A N 1
ATOM 2631 C CA . TYR A 1 355 ? 109.930 133.628 118.996 1.00 59.64 560 TYR A CA 1
ATOM 2632 C C . TYR A 1 355 ? 110.026 135.116 119.285 1.00 59.64 560 TYR A C 1
ATOM 2633 O O . TYR A 1 355 ? 109.020 135.740 119.623 1.00 59.64 560 TYR A O 1
ATOM 2642 N N . PRO A 1 356 ? 111.225 135.695 119.191 1.00 65.19 561 PRO A N 1
ATOM 2643 C CA . PRO A 1 356 ? 111.464 137.011 119.799 1.00 65.19 561 PRO A CA 1
ATOM 2644 C C . PRO A 1 356 ? 110.740 138.192 119.172 1.00 65.19 561 PRO A C 1
ATOM 2645 O O . PRO A 1 356 ? 110.034 138.922 119.872 1.00 65.19 561 PRO A O 1
ATOM 2649 N N . GLY A 1 357 ? 110.886 138.389 117.872 1.00 69.57 562 GLY A N 1
ATOM 2650 C CA . GLY A 1 357 ? 110.527 139.677 117.321 1.00 69.57 562 GLY A CA 1
ATOM 2651 C C . GLY A 1 357 ? 109.118 139.830 116.833 1.00 69.57 562 GLY A C 1
ATOM 2652 O O . GLY A 1 357 ? 108.712 140.944 116.497 1.00 69.57 562 GLY A O 1
ATOM 2653 N N . ILE A 1 358 ? 108.344 138.752 116.800 1.00 69.06 563 ILE A N 1
ATOM 2654 C CA . ILE A 1 358 ? 107.071 138.767 116.096 1.00 69.06 563 ILE A CA 1
ATOM 2655 C C . ILE A 1 358 ? 105.942 139.181 117.024 1.00 69.06 563 ILE A C 1
ATOM 2656 O O . ILE A 1 358 ? 104.770 139.084 116.657 1.00 69.06 563 ILE A O 1
ATOM 2661 N N . ALA A 1 359 ? 106.278 139.687 118.211 1.00 71.15 564 ALA A N 1
ATOM 2662 C CA . ALA A 1 359 ? 105.286 139.900 119.260 1.00 71.15 564 ALA A CA 1
ATOM 2663 C C . ALA A 1 359 ? 104.317 141.039 118.975 1.00 71.15 564 ALA A C 1
ATOM 2664 O O . ALA A 1 359 ? 103.343 141.189 119.717 1.00 71.15 564 ALA A O 1
ATOM 2666 N N . ILE A 1 360 ? 104.545 141.835 117.930 1.00 72.89 565 ILE A N 1
ATOM 2667 C CA . ILE A 1 360 ? 103.641 142.937 117.628 1.00 72.89 565 ILE A CA 1
ATOM 2668 C C . ILE A 1 360 ? 102.408 142.491 116.861 1.00 72.89 565 ILE A C 1
ATOM 2669 O O . ILE A 1 360 ? 101.442 143.254 116.772 1.00 72.89 565 ILE A O 1
ATOM 2674 N N . PHE A 1 361 ? 102.405 141.286 116.301 1.00 71.85 566 PHE A N 1
ATOM 2675 C CA . PHE A 1 361 ? 101.222 140.770 115.615 1.00 71.85 566 PHE A CA 1
ATOM 2676 C C . PHE A 1 361 ? 100.327 139.987 116.565 1.00 71.85 566 PHE A C 1
ATOM 2677 O O . PHE A 1 361 ? 99.858 138.904 116.241 1.00 71.85 566 PHE A O 1
ATOM 2685 N N . GLY A 1 362 ? 100.066 140.536 117.741 1.00 76.60 567 GLY A N 1
ATOM 2686 C CA . GLY A 1 362 ? 99.224 139.860 118.699 1.00 76.60 567 GLY A CA 1
ATOM 2687 C C . GLY A 1 362 ? 98.216 140.802 119.307 1.00 76.60 567 GLY A C 1
ATOM 2688 O O . GLY A 1 362 ? 97.269 140.379 119.974 1.00 76.60 567 GLY A O 1
ATOM 2689 N N . LYS A 1 363 ? 98.405 142.093 119.063 1.00 86.91 568 LYS A N 1
ATOM 2690 C CA . LYS A 1 363 ? 97.583 143.126 119.680 1.00 86.91 568 LYS A CA 1
ATOM 2691 C C . LYS A 1 363 ? 96.282 143.221 118.906 1.00 86.91 568 LYS A C 1
ATOM 2692 O O . LYS A 1 363 ? 96.204 143.892 117.877 1.00 86.91 568 LYS A O 1
ATOM 2698 N N . GLY A 1 364 ? 95.253 142.546 119.398 1.00 89.36 569 GLY A N 1
ATOM 2699 C CA . GLY A 1 364 ? 93.981 142.546 118.713 1.00 89.36 569 GLY A CA 1
ATOM 2700 C C . GLY A 1 364 ? 93.196 143.823 118.912 1.00 89.36 569 GLY A C 1
ATOM 2701 O O . GLY A 1 364 ? 92.767 144.127 120.026 1.00 89.36 569 GLY A O 1
ATOM 2702 N N . TYR A 1 365 ? 93.006 144.579 117.838 1.00 92.20 570 TYR A N 1
ATOM 2703 C CA . TYR A 1 365 ? 92.185 145.774 117.906 1.00 92.20 570 TYR A CA 1
ATOM 2704 C C . TYR A 1 365 ? 90.712 145.401 118.025 1.00 92.20 570 TYR A C 1
ATOM 2705 O O . TYR A 1 365 ? 90.274 144.338 117.583 1.00 92.20 570 TYR A O 1
ATOM 2714 N N . GLY A 1 366 ? 89.946 146.291 118.637 1.00 97.83 571 GLY A N 1
ATOM 2715 C CA . GLY A 1 366 ? 88.513 146.101 118.737 1.00 97.83 571 GLY A CA 1
ATOM 2716 C C . GLY A 1 366 ? 88.081 145.396 120.009 1.00 97.83 571 GLY A C 1
ATOM 2717 O O . GLY A 1 366 ? 88.793 145.342 121.015 1.00 97.83 571 GLY A O 1
ATOM 2718 N N . LYS A 1 367 ? 86.873 144.839 119.946 1.00 101.77 572 LYS A N 1
ATOM 2719 C CA . LYS A 1 367 ? 86.223 144.235 121.102 1.00 101.77 572 LYS A CA 1
ATOM 2720 C C . LYS A 1 367 ? 86.431 142.735 121.199 1.00 101.77 572 LYS A C 1
ATOM 2721 O O . LYS A 1 367 ? 86.491 142.201 122.310 1.00 101.77 572 LYS A O 1
ATOM 2727 N N . ASN A 1 368 ? 86.535 142.044 120.069 1.00 100.74 573 ASN A N 1
ATOM 2728 C CA . ASN A 1 368 ? 86.804 140.614 120.050 1.00 100.74 573 ASN A CA 1
ATOM 2729 C C . ASN A 1 368 ? 88.289 140.304 119.970 1.00 100.74 573 ASN A C 1
ATOM 2730 O O . ASN A 1 368 ? 88.653 139.124 119.912 1.00 100.74 573 ASN A O 1
ATOM 2735 N N . ASN A 1 369 ? 89.136 141.343 119.977 1.00 93.18 574 ASN A N 1
ATOM 2736 C CA . ASN A 1 369 ? 90.592 141.244 119.828 1.00 93.18 574 ASN A CA 1
ATOM 2737 C C . ASN A 1 369 ? 90.976 140.489 118.558 1.00 93.18 574 ASN A C 1
ATOM 2738 O O . ASN A 1 369 ? 91.772 139.551 118.579 1.00 93.18 574 ASN A O 1
ATOM 2743 N N . GLU A 1 370 ? 90.386 140.894 117.452 1.00 88.12 575 GLU A N 1
ATOM 2744 C CA . GLU A 1 370 ? 90.772 140.332 116.171 1.00 88.12 575 GLU A CA 1
ATOM 2745 C C . GLU A 1 370 ? 92.127 140.893 115.766 1.00 88.12 575 GLU A C 1
ATOM 2746 O O . GLU A 1 370 ? 92.329 142.107 115.833 1.00 88.12 575 GLU A O 1
ATOM 2752 N N . PRO A 1 371 ? 93.072 140.056 115.366 1.00 76.62 576 PRO A N 1
ATOM 2753 C CA . PRO A 1 371 ? 94.417 140.562 115.080 1.00 76.62 576 PRO A CA 1
ATOM 2754 C C . PRO A 1 371 ? 94.492 141.301 113.758 1.00 76.62 576 PRO A C 1
ATOM 2755 O O . PRO A 1 371 ? 94.578 140.681 112.699 1.00 76.62 576 PRO A O 1
ATOM 2759 N N . LEU A 1 372 ? 94.513 142.628 113.799 1.00 76.57 577 LEU A N 1
ATOM 2760 C CA . LEU A 1 372 ? 94.445 143.370 112.550 1.00 76.57 577 LEU A CA 1
ATOM 2761 C C . LEU A 1 372 ? 95.788 143.418 111.842 1.00 76.57 577 LEU A C 1
ATOM 2762 O O . LEU A 1 372 ? 95.834 143.390 110.606 1.00 76.57 577 LEU A O 1
ATOM 2767 N N . ARG A 1 373 ? 96.883 143.474 112.598 1.00 75.89 578 ARG A N 1
ATOM 2768 C CA . ARG A 1 373 ? 98.201 143.364 111.988 1.00 75.89 578 ARG A CA 1
ATOM 2769 C C . ARG A 1 373 ? 98.423 141.977 111.403 1.00 75.89 578 ARG A C 1
ATOM 2770 O O . ARG A 1 373 ? 99.081 141.842 110.366 1.00 75.89 578 ARG A O 1
ATOM 2778 N N . GLY A 1 374 ? 97.847 140.947 112.024 1.00 69.75 579 GLY A N 1
ATOM 2779 C CA . GLY A 1 374 ? 97.901 139.619 111.441 1.00 69.75 579 GLY A CA 1
ATOM 2780 C C . GLY A 1 374 ? 97.094 139.507 110.162 1.00 69.75 579 GLY A C 1
ATOM 2781 O O . GLY A 1 374 ? 97.523 138.852 109.208 1.00 69.75 579 GLY A O 1
ATOM 2782 N N . TYR A 1 375 ? 95.924 140.156 110.118 1.00 69.05 580 TYR A N 1
ATOM 2783 C CA . TYR A 1 375 ? 95.123 140.176 108.898 1.00 69.05 580 TYR A CA 1
ATOM 2784 C C . TYR A 1 375 ? 95.846 140.902 107.776 1.00 69.05 580 TYR A C 1
ATOM 2785 O O . TYR A 1 375 ? 95.809 140.463 106.623 1.00 69.05 580 TYR A O 1
ATOM 2794 N N . PHE A 1 376 ? 96.547 141.990 108.098 1.00 69.48 581 PHE A N 1
ATOM 2795 C CA . PHE A 1 376 ? 97.250 142.719 107.048 1.00 69.48 581 PHE A CA 1
ATOM 2796 C C . PHE A 1 376 ? 98.505 141.984 106.596 1.00 69.48 581 PHE A C 1
ATOM 2797 O O . PHE A 1 376 ? 98.865 142.054 105.418 1.00 69.48 581 PHE A O 1
ATOM 2805 N N . LEU A 1 377 ? 99.154 141.237 107.493 1.00 65.37 582 LEU A N 1
ATOM 2806 C CA . LEU A 1 377 ? 100.293 140.418 107.083 1.00 65.37 582 LEU A CA 1
ATOM 2807 C C . LEU A 1 377 ? 99.853 139.250 106.209 1.00 65.37 582 LEU A C 1
ATOM 2808 O O . LEU A 1 377 ? 100.532 138.912 105.231 1.00 65.37 582 LEU A O 1
ATOM 2813 N N . THR A 1 378 ? 98.718 138.627 106.538 1.00 62.73 583 THR A N 1
ATOM 2814 C CA . THR A 1 378 ? 98.182 137.561 105.697 1.00 62.73 583 THR A CA 1
ATOM 2815 C C . THR A 1 378 ? 97.756 138.097 104.339 1.00 62.73 583 THR A C 1
ATOM 2816 O O . THR A 1 378 ? 97.995 137.455 103.313 1.00 62.73 583 THR A O 1
ATOM 2820 N N . PHE A 1 379 ? 97.163 139.292 104.314 1.00 63.27 584 PHE A N 1
ATOM 2821 C CA . PHE A 1 379 ? 96.820 139.945 103.056 1.00 63.27 584 PHE A CA 1
ATOM 2822 C C . PHE A 1 379 ? 98.054 140.270 102.223 1.00 63.27 584 PHE A C 1
ATOM 2823 O O . PHE A 1 379 ? 98.022 140.120 101.001 1.00 63.27 584 PHE A O 1
ATOM 2831 N N . GLY A 1 380 ? 99.158 140.659 102.860 1.00 60.55 585 GLY A N 1
ATOM 2832 C CA . GLY A 1 380 ? 100.380 140.912 102.113 1.00 60.55 585 GLY A CA 1
ATOM 2833 C C . GLY A 1 380 ? 101.009 139.653 101.544 1.00 60.55 585 GLY A C 1
ATOM 2834 O O . GLY A 1 380 ? 101.440 139.635 100.387 1.00 60.55 585 GLY A O 1
ATOM 2835 N N . ILE A 1 381 ? 101.056 138.581 102.341 1.00 56.85 586 ILE A N 1
ATOM 2836 C CA . ILE A 1 381 ? 101.622 137.315 101.871 1.00 56.85 586 ILE A CA 1
ATOM 2837 C C . ILE A 1 381 ? 100.749 136.708 100.776 1.00 56.85 586 ILE A C 1
ATOM 2838 O O . ILE A 1 381 ? 101.257 136.127 99.811 1.00 56.85 586 ILE A O 1
ATOM 2843 N N . ALA A 1 382 ? 99.431 136.883 100.870 1.00 55.58 587 ALA A N 1
ATOM 2844 C CA . ALA A 1 382 ? 98.547 136.390 99.822 1.00 55.58 587 ALA A CA 1
ATOM 2845 C C . ALA A 1 382 ? 98.687 137.207 98.548 1.00 55.58 587 ALA A C 1
ATOM 2846 O O . ALA A 1 382 ? 98.777 136.639 97.455 1.00 55.58 587 ALA A O 1
ATOM 2848 N N . LEU A 1 383 ? 98.736 138.536 98.665 1.00 57.66 588 LEU A N 1
ATOM 2849 C CA . LEU A 1 383 ? 98.837 139.392 97.494 1.00 57.66 588 LEU A CA 1
ATOM 2850 C C . LEU A 1 383 ? 100.187 139.282 96.806 1.00 57.66 588 LEU A C 1
ATOM 2851 O O . LEU A 1 383 ? 100.283 139.587 95.617 1.00 57.66 588 LEU A O 1
ATOM 2856 N N . ALA A 1 384 ? 101.230 138.847 97.514 1.00 57.40 589 ALA A N 1
ATOM 2857 C CA . ALA A 1 384 ? 102.489 138.582 96.829 1.00 57.40 589 ALA A CA 1
ATOM 2858 C C . ALA A 1 384 ? 102.390 137.373 95.909 1.00 57.40 589 ALA A C 1
ATOM 2859 O O . ALA A 1 384 ? 103.046 137.341 94.866 1.00 57.40 589 ALA A O 1
ATOM 2861 N N . PHE A 1 385 ? 101.572 136.385 96.262 1.00 56.58 590 PHE A N 1
ATOM 2862 C CA . PHE A 1 385 ? 101.429 135.177 95.461 1.00 56.58 590 PHE A CA 1
ATOM 2863 C C . PHE A 1 385 ? 100.289 135.248 94.453 1.00 56.58 590 PHE A C 1
ATOM 2864 O O . PHE A 1 385 ? 100.248 134.421 93.541 1.00 56.58 590 PHE A O 1
ATOM 2872 N N . ILE A 1 386 ? 99.357 136.192 94.598 1.00 57.28 591 ILE A N 1
ATOM 2873 C CA . ILE A 1 386 ? 98.322 136.366 93.582 1.00 57.28 591 ILE A CA 1
ATOM 2874 C C . ILE A 1 386 ? 98.928 136.919 92.297 1.00 57.28 591 ILE A C 1
ATOM 2875 O O . ILE A 1 386 ? 98.493 136.567 91.194 1.00 57.28 591 ILE A O 1
ATOM 2880 N N . LEU A 1 387 ? 99.989 137.721 92.406 1.00 59.89 592 LEU A N 1
ATOM 2881 C CA . LEU A 1 387 ? 100.673 138.258 91.233 1.00 59.89 592 LEU A CA 1
ATOM 2882 C C . LEU A 1 387 ? 101.382 137.195 90.401 1.00 59.89 592 LEU A C 1
ATOM 2883 O O . LEU A 1 387 ? 101.783 137.494 89.275 1.00 59.89 592 LEU A O 1
ATOM 2888 N N . ILE A 1 388 ? 101.565 135.983 90.918 1.00 59.64 593 ILE A N 1
ATOM 2889 C CA . ILE A 1 388 ? 101.884 134.826 90.067 1.00 59.64 593 ILE A CA 1
ATOM 2890 C C . ILE A 1 388 ? 100.541 134.2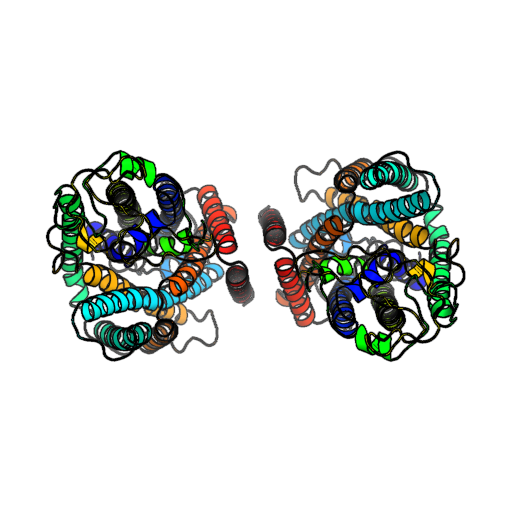74 89.621 1.00 59.64 593 ILE A C 1
ATOM 2891 O O . ILE A 1 388 ? 99.988 133.337 90.195 1.00 59.64 593 ILE A O 1
ATOM 2896 N N . ALA A 1 389 ? 100.003 134.852 88.554 1.00 63.67 594 ALA A N 1
ATOM 2897 C CA . ALA A 1 389 ? 98.618 134.585 88.177 1.00 63.67 594 ALA A CA 1
ATOM 2898 C C . ALA A 1 389 ? 98.483 133.280 87.390 1.00 63.67 594 ALA A C 1
ATOM 2899 O O . ALA A 1 389 ? 97.992 133.240 86.265 1.00 63.67 594 ALA A O 1
ATOM 2901 N N . GLU A 1 390 ? 98.901 132.188 88.021 1.00 61.12 595 GLU A N 1
ATOM 2902 C CA . GLU A 1 390 ? 98.868 130.875 87.393 1.00 61.12 595 GLU A CA 1
ATOM 2903 C C . GLU A 1 390 ? 98.700 129.842 88.489 1.00 61.12 595 GLU A C 1
ATOM 2904 O O . GLU A 1 390 ? 99.500 129.806 89.420 1.00 61.12 595 GLU A O 1
ATOM 2910 N N . LEU A 1 391 ? 97.670 129.008 88.372 1.00 55.08 596 LEU A N 1
ATOM 2911 C CA . LEU A 1 391 ? 97.339 128.074 89.439 1.00 55.08 596 LEU A CA 1
ATOM 2912 C C . LEU A 1 391 ? 98.339 126.933 89.534 1.00 55.08 596 LEU A C 1
ATOM 2913 O O . LEU A 1 391 ? 98.654 126.474 90.638 1.00 55.08 596 LEU A O 1
ATOM 2918 N N . ASN A 1 392 ? 98.862 126.477 88.400 1.00 54.86 597 ASN A N 1
ATOM 2919 C CA . ASN A 1 392 ? 99.729 125.311 88.365 1.00 54.86 597 ASN A CA 1
ATOM 2920 C C . ASN A 1 392 ? 101.118 125.571 88.925 1.00 54.86 597 ASN A C 1
ATOM 2921 O O . ASN A 1 392 ? 101.878 124.617 89.098 1.00 54.86 597 ASN A O 1
ATOM 2926 N N . VAL A 1 393 ? 101.477 126.821 89.201 1.00 52.98 598 VAL A N 1
ATOM 2927 C CA . VAL A 1 393 ? 102.699 127.115 89.934 1.00 52.98 598 VAL A CA 1
ATOM 2928 C C . VAL A 1 393 ? 102.434 127.524 91.376 1.00 52.98 598 VAL A C 1
ATOM 2929 O O . VAL A 1 393 ? 103.357 127.442 92.199 1.00 52.98 598 VAL A O 1
ATOM 2933 N N . ILE A 1 394 ? 101.222 127.960 91.717 1.00 49.80 599 ILE A N 1
ATOM 2934 C CA . ILE A 1 394 ? 100.909 128.209 93.117 1.00 49.80 599 ILE A CA 1
ATOM 2935 C C . ILE A 1 394 ? 100.704 126.897 93.850 1.00 49.80 599 ILE A C 1
ATOM 2936 O O . ILE A 1 394 ? 101.202 126.720 94.963 1.00 49.80 599 ILE A O 1
ATOM 2941 N N . ALA A 1 395 ? 100.003 125.952 93.222 1.00 46.64 600 ALA A N 1
ATOM 2942 C CA . ALA A 1 395 ? 99.560 124.747 93.924 1.00 46.64 600 ALA A CA 1
ATOM 2943 C C . ALA A 1 395 ? 100.663 123.817 94.440 1.00 46.64 600 ALA A C 1
ATOM 2944 O O . ALA A 1 395 ? 100.460 123.236 95.521 1.00 46.64 600 ALA A O 1
ATOM 2946 N N . PRO A 1 396 ? 101.817 123.618 93.776 1.00 45.64 601 PRO A N 1
ATOM 2947 C CA . PRO A 1 396 ? 102.880 122.850 94.445 1.00 45.64 601 PRO A CA 1
ATOM 2948 C C . PRO A 1 396 ? 103.476 123.515 95.675 1.00 45.64 601 PRO A C 1
ATOM 2949 O O . PRO A 1 396 ? 103.973 122.799 96.549 1.00 45.64 601 PRO A O 1
ATOM 2953 N N . ILE A 1 397 ? 103.417 124.843 95.793 1.00 44.13 602 ILE A N 1
ATOM 2954 C CA . ILE A 1 397 ? 103.901 125.515 96.998 1.00 44.13 602 ILE A CA 1
ATOM 2955 C C . ILE A 1 397 ? 103.008 125.180 98.185 1.00 44.13 602 ILE A C 1
ATOM 2956 O O . ILE A 1 397 ? 103.486 124.871 99.287 1.00 44.13 602 ILE A O 1
ATOM 2961 N N . ILE A 1 398 ? 101.693 125.238 97.968 1.00 44.18 603 ILE A N 1
ATOM 2962 C CA . ILE A 1 398 ? 100.725 124.910 99.008 1.00 44.18 603 ILE A CA 1
ATOM 2963 C C . ILE A 1 398 ? 100.838 123.447 99.376 1.00 44.18 603 ILE A C 1
ATOM 2964 O O . ILE A 1 398 ? 100.694 123.072 100.546 1.00 44.18 603 ILE A O 1
ATOM 2969 N N . SER A 1 399 ? 101.102 122.599 98.379 1.00 44.17 604 SER A N 1
ATOM 2970 C CA . SER A 1 399 ? 101.283 121.178 98.635 1.00 44.17 604 SER A CA 1
ATOM 2971 C C . SER A 1 399 ? 102.509 120.925 99.496 1.00 44.17 604 SER A C 1
ATOM 2972 O O . SER A 1 399 ? 102.459 120.116 100.427 1.00 44.17 604 SER A O 1
ATOM 2975 N N . ASN A 1 400 ? 103.597 121.651 99.235 1.00 44.14 605 ASN A N 1
ATOM 2976 C CA . ASN A 1 400 ? 104.812 121.542 100.037 1.00 44.14 605 ASN A CA 1
ATOM 2977 C C . ASN A 1 400 ? 104.581 121.940 101.489 1.00 44.14 605 ASN A C 1
ATOM 2978 O O . ASN A 1 400 ? 104.954 121.199 102.407 1.00 44.14 605 ASN A O 1
ATOM 2983 N N . PHE A 1 401 ? 103.940 123.084 101.723 1.00 44.10 606 PHE A N 1
ATOM 2984 C CA . PHE A 1 401 ? 103.771 123.529 103.106 1.00 44.10 606 PHE A CA 1
ATOM 2985 C C . PHE A 1 401 ? 102.718 122.736 103.870 1.00 44.10 606 PHE A C 1
ATOM 2986 O O . PHE A 1 401 ? 102.865 122.533 105.082 1.00 44.10 606 PHE A O 1
ATOM 2994 N N . PHE A 1 402 ? 101.687 122.226 103.203 1.00 43.93 607 PHE A N 1
ATOM 2995 C CA . PHE A 1 402 ? 100.741 121.393 103.929 1.00 43.93 607 PHE A CA 1
ATOM 2996 C C . PHE A 1 402 ? 101.278 119.996 104.191 1.00 43.93 607 PHE A C 1
ATOM 2997 O O . PHE A 1 402 ? 100.968 119.414 105.237 1.00 43.93 607 PHE A O 1
ATOM 3005 N N . LEU A 1 403 ? 102.099 119.449 103.290 1.00 42.18 608 LEU A N 1
ATOM 3006 C CA . LEU A 1 403 ? 102.783 118.203 103.603 1.00 42.18 608 LEU A CA 1
ATOM 3007 C C . LEU A 1 403 ? 103.766 118.384 104.748 1.00 42.18 608 LEU A C 1
ATOM 3008 O O . LEU A 1 403 ? 103.909 117.481 105.575 1.00 42.18 608 LEU A O 1
ATOM 3013 N N . ALA A 1 404 ? 104.405 119.554 104.843 1.00 42.23 609 ALA A N 1
ATOM 3014 C CA . ALA A 1 404 ? 105.295 119.827 105.968 1.00 42.23 609 ALA A CA 1
ATOM 3015 C C . ALA A 1 404 ? 104.540 119.897 107.288 1.00 42.23 609 ALA A C 1
ATOM 3016 O O . ALA A 1 404 ? 104.983 119.316 108.285 1.00 42.23 609 ALA A O 1
ATOM 3018 N N . SER A 1 405 ? 103.396 120.591 107.315 1.00 42.29 610 SER A N 1
ATOM 3019 C CA . SER A 1 405 ? 102.619 120.701 108.551 1.00 42.29 610 SER A CA 1
ATOM 3020 C C . SER A 1 405 ? 102.055 119.356 108.991 1.00 42.29 610 SER A C 1
ATOM 3021 O O . SER A 1 405 ? 102.074 119.028 110.185 1.00 42.29 610 SER A O 1
ATOM 3024 N N . TYR A 1 406 ? 101.573 118.550 108.043 1.00 43.17 611 TYR A N 1
ATOM 3025 C CA . TYR A 1 406 ? 101.024 117.247 108.400 1.00 43.17 611 TYR A CA 1
ATOM 3026 C C . TYR A 1 406 ? 102.114 116.276 108.837 1.00 43.17 611 TYR A C 1
ATOM 3027 O O . TYR A 1 406 ? 101.893 115.468 109.751 1.00 43.17 611 TYR A O 1
ATOM 3036 N N . ALA A 1 407 ? 103.301 116.361 108.229 1.00 43.07 612 ALA A N 1
ATOM 3037 C CA . ALA A 1 407 ? 104.426 115.551 108.673 1.00 43.07 612 ALA A CA 1
ATOM 3038 C C . ALA A 1 407 ? 104.865 115.933 110.074 1.00 43.07 612 ALA A C 1
ATOM 3039 O O . ALA A 1 407 ? 105.221 115.062 110.873 1.00 43.07 612 ALA A O 1
ATOM 3041 N N . LEU A 1 408 ? 104.826 117.226 110.396 1.00 44.91 613 LEU A N 1
ATOM 3042 C CA . LEU A 1 408 ? 105.184 117.665 111.740 1.00 44.91 613 LEU A CA 1
ATOM 3043 C C . LEU A 1 408 ? 104.180 117.188 112.777 1.00 44.91 613 LEU A C 1
ATOM 3044 O O . LEU A 1 408 ? 104.573 116.806 113.881 1.00 44.91 613 LEU A O 1
ATOM 3049 N N . ILE A 1 409 ? 102.886 117.188 112.441 1.00 42.36 614 ILE A N 1
ATOM 3050 C CA . ILE A 1 409 ? 101.866 116.716 113.383 1.00 42.36 614 ILE A CA 1
ATOM 3051 C C . ILE A 1 409 ? 102.036 115.227 113.661 1.00 42.36 614 ILE A C 1
ATOM 3052 O O . ILE A 1 409 ? 102.023 114.783 114.822 1.00 42.36 614 ILE A O 1
ATOM 3057 N N . ASN A 1 410 ? 102.237 114.441 112.599 1.00 43.86 615 ASN A N 1
ATOM 3058 C CA . ASN A 1 410 ? 102.401 113.000 112.760 1.00 43.86 615 ASN A CA 1
ATOM 3059 C C . ASN A 1 410 ? 103.679 112.657 113.514 1.00 43.86 615 ASN A C 1
ATOM 3060 O O . ASN A 1 410 ? 103.675 111.782 114.389 1.00 43.86 615 ASN A O 1
ATOM 3065 N N . PHE A 1 411 ? 104.772 113.362 113.227 1.00 46.53 616 PHE A N 1
ATOM 3066 C CA . PHE A 1 411 ? 106.006 113.092 113.945 1.00 46.53 616 PHE A CA 1
ATOM 3067 C C . PHE A 1 411 ? 105.932 113.554 115.387 1.00 46.53 616 PHE A C 1
ATOM 3068 O O . PHE A 1 411 ? 106.551 112.936 116.251 1.00 46.53 616 PHE A O 1
ATOM 3076 N N . SER A 1 412 ? 105.166 114.603 115.680 1.00 46.49 617 SER A N 1
ATOM 3077 C CA . SER A 1 412 ? 105.072 115.058 117.059 1.00 46.49 617 SER A CA 1
ATOM 3078 C C . SER A 1 412 ? 104.268 114.090 117.911 1.00 46.49 617 SER A C 1
ATOM 3079 O O . SER A 1 412 ? 104.634 113.831 119.063 1.00 46.49 617 SER A O 1
ATOM 3082 N N . VAL A 1 413 ? 103.194 113.510 117.364 1.00 46.66 618 VAL A N 1
ATOM 3083 C CA . VAL A 1 413 ? 102.477 112.531 118.181 1.00 46.66 618 VAL A CA 1
ATOM 3084 C C . VAL A 1 413 ? 103.252 111.223 118.286 1.00 46.66 618 VAL A C 1
ATOM 3085 O O . VAL A 1 413 ? 103.192 110.561 119.330 1.00 46.66 618 VAL A O 1
ATOM 3089 N N . PHE A 1 414 ? 104.030 110.850 117.258 1.00 46.77 619 PHE A N 1
ATOM 3090 C CA . PHE A 1 414 ? 104.891 109.675 117.396 1.00 46.77 619 PHE A CA 1
ATOM 3091 C C . PHE A 1 414 ? 105.957 109.898 118.452 1.00 46.77 619 PHE A C 1
ATOM 3092 O O . PHE A 1 414 ? 106.231 109.008 119.260 1.00 46.77 619 PHE A O 1
ATOM 3100 N N . HIS A 1 415 ? 106.578 111.075 118.450 1.00 50.82 620 HIS A N 1
ATOM 3101 C CA . HIS A 1 415 ? 107.650 111.359 119.386 1.00 50.82 620 HIS A CA 1
ATOM 3102 C C . HIS A 1 415 ? 107.134 111.490 120.806 1.00 50.82 620 HIS A C 1
ATOM 3103 O O . HIS A 1 415 ? 107.834 111.116 121.747 1.00 50.82 620 HIS A O 1
ATOM 3110 N N . ALA A 1 416 ? 105.911 111.987 120.987 1.00 51.15 621 ALA A N 1
ATOM 311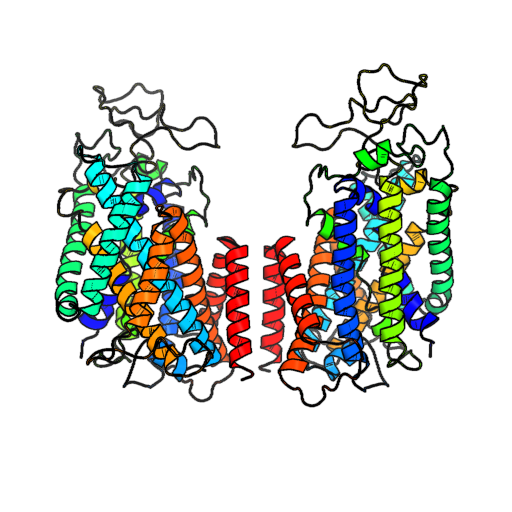1 C CA . ALA A 1 416 ? 105.348 112.031 122.327 1.00 51.15 621 ALA A CA 1
ATOM 3112 C C . ALA A 1 416 ? 104.947 110.650 122.814 1.00 51.15 621 ALA A C 1
ATOM 3113 O O . ALA A 1 416 ? 105.043 110.376 124.011 1.00 51.15 621 ALA A O 1
ATOM 3115 N N . SER A 1 417 ? 104.498 109.768 121.921 1.00 51.63 622 SER A N 1
ATOM 3116 C CA . SER A 1 417 ? 104.214 108.404 122.353 1.00 51.63 622 SER A CA 1
ATOM 3117 C C . SER A 1 417 ? 105.490 107.634 122.650 1.00 51.63 622 SER A C 1
ATOM 3118 O O . SER A 1 417 ? 105.513 106.796 123.554 1.00 51.63 622 SER A O 1
ATOM 3121 N N . LEU A 1 418 ? 106.559 107.898 121.904 1.00 53.02 623 LEU A N 1
ATOM 3122 C CA . LEU A 1 418 ? 107.805 107.165 122.088 1.00 53.02 623 LEU A CA 1
ATOM 3123 C C . LEU A 1 418 ? 108.559 107.641 123.316 1.00 53.02 623 LEU A C 1
ATOM 3124 O O . LEU A 1 418 ? 109.068 106.827 124.090 1.00 53.02 623 LEU A O 1
ATOM 3129 N N . ALA A 1 419 ? 108.626 108.955 123.517 1.00 56.33 624 ALA A N 1
ATOM 3130 C CA . ALA A 1 419 ? 109.407 109.530 124.597 1.00 56.33 624 ALA A CA 1
ATOM 3131 C C . ALA A 1 419 ? 108.771 109.347 125.959 1.00 56.33 624 ALA A C 1
ATOM 3132 O O . ALA A 1 419 ? 109.443 109.623 126.956 1.00 56.33 624 ALA A O 1
ATOM 3134 N N . ASN A 1 420 ? 107.517 108.895 126.015 1.00 61.28 625 ASN A N 1
ATOM 3135 C CA . ASN A 1 420 ? 106.699 108.814 127.226 1.00 61.28 625 ASN A CA 1
ATOM 3136 C C . ASN A 1 420 ? 106.638 110.170 127.925 1.00 61.28 625 ASN A C 1
ATOM 3137 O O . ASN A 1 420 ? 107.183 110.376 129.005 1.00 61.28 625 ASN A O 1
ATOM 3142 N N . SER A 1 421 ? 105.993 111.101 127.229 1.00 62.57 626 SER A N 1
ATOM 3143 C CA . SER A 1 421 ? 105.794 112.447 127.737 1.00 62.57 626 SER A CA 1
ATOM 3144 C C . SER A 1 421 ? 104.930 112.413 129.000 1.00 62.57 626 SER A C 1
ATOM 3145 O O . SER A 1 421 ? 104.163 111.467 129.204 1.00 62.57 626 SER A O 1
ATOM 3148 N N . PRO A 1 422 ? 105.060 113.413 129.885 1.00 65.60 627 PRO A N 1
ATOM 3149 C CA . PRO A 1 422 ? 104.340 113.334 131.170 1.00 65.60 627 PRO A CA 1
ATOM 3150 C C . PRO A 1 422 ? 102.827 113.438 131.061 1.00 65.60 627 PRO A C 1
ATOM 3151 O O . PRO A 1 422 ? 102.119 112.702 131.757 1.00 65.60 627 PRO A O 1
ATOM 3155 N N . GLY A 1 423 ? 102.306 114.310 130.212 1.00 61.55 628 GLY A N 1
ATOM 3156 C CA . GLY A 1 423 ? 100.869 114.457 130.137 1.00 61.55 628 GLY A CA 1
ATOM 3157 C C . GLY A 1 423 ? 100.259 113.946 128.851 1.00 61.55 628 GLY A C 1
ATOM 3158 O O . GLY A 1 423 ? 99.358 114.579 128.298 1.00 61.55 628 GLY A O 1
ATOM 3159 N N . TRP A 1 424 ? 100.725 112.801 128.368 1.00 56.54 629 TRP A N 1
ATOM 3160 C CA . TRP A 1 424 ? 100.319 112.285 127.065 1.00 56.54 629 TRP A CA 1
ATOM 3161 C C . TRP A 1 424 ? 99.650 110.928 127.250 1.00 56.54 629 TRP A C 1
ATOM 3162 O O . TRP A 1 424 ? 100.325 109.899 127.322 1.00 56.54 629 TRP A O 1
ATOM 3173 N N . ARG A 1 425 ? 98.319 110.938 127.319 1.00 61.35 630 ARG A N 1
ATOM 3174 C CA . ARG A 1 425 ? 97.503 109.701 127.425 1.00 61.35 630 ARG A CA 1
ATOM 3175 C C . ARG A 1 425 ? 96.377 109.821 126.397 1.00 61.35 630 ARG A C 1
ATOM 3176 O O . ARG A 1 425 ? 95.249 110.122 126.811 1.00 61.35 630 ARG A O 1
ATOM 3184 N N . PRO A 1 426 ? 96.622 109.588 125.089 1.00 58.72 631 PRO A N 1
ATOM 3185 C CA . PRO A 1 426 ? 95.601 109.814 124.059 1.00 58.72 631 PRO A CA 1
ATOM 3186 C C . PRO A 1 426 ? 94.518 108.746 123.992 1.00 58.72 631 PRO A C 1
ATOM 3187 O O . PRO A 1 426 ? 94.671 107.747 123.286 1.00 58.72 631 PRO A O 1
ATOM 3191 N N . SER A 1 427 ? 93.426 108.918 124.729 1.00 60.00 632 SER A N 1
ATOM 3192 C CA . SER A 1 427 ? 92.351 107.933 124.688 1.00 60.00 632 SER A CA 1
ATOM 3193 C C . SER A 1 427 ? 91.530 107.997 123.407 1.00 60.00 632 SER A C 1
ATOM 3194 O O . SER A 1 427 ? 90.354 108.365 123.445 1.00 60.00 632 SER A O 1
ATOM 3197 N N . PHE A 1 428 ? 92.126 107.630 122.277 1.00 55.29 633 PHE A N 1
ATOM 3198 C CA . PHE A 1 428 ? 91.424 107.517 121.009 1.00 55.29 633 PHE A CA 1
ATOM 3199 C C . PHE A 1 428 ? 91.638 106.111 120.483 1.00 55.29 633 PHE A C 1
ATOM 3200 O O . PHE A 1 428 ? 92.749 105.584 120.544 1.00 55.29 633 PHE A O 1
ATOM 3208 N N . LYS A 1 429 ? 90.568 105.509 119.965 1.00 59.06 634 LYS A N 1
ATOM 3209 C CA . LYS A 1 429 ? 90.563 104.073 119.712 1.00 59.06 634 LYS A CA 1
ATOM 3210 C C . LYS A 1 429 ? 91.421 103.685 118.514 1.00 59.06 634 LYS A C 1
ATOM 3211 O O . LYS A 1 429 ? 91.952 102.573 118.474 1.00 59.06 634 LYS A O 1
ATOM 3217 N N . TYR A 1 430 ? 91.582 104.572 117.543 1.00 58.60 635 TYR A N 1
ATOM 3218 C CA . TYR A 1 430 ? 92.254 104.252 116.291 1.00 58.60 635 TYR A CA 1
ATOM 3219 C C . TYR A 1 430 ? 93.531 105.057 116.124 1.00 58.60 635 TYR A C 1
ATOM 3220 O O . TYR A 1 430 ? 93.841 105.543 115.041 1.00 58.60 635 TYR A O 1
ATOM 3229 N N . TYR A 1 431 ? 94.290 105.209 117.197 1.00 54.07 636 TYR A N 1
ATOM 3230 C CA . TYR A 1 431 ? 95.577 105.877 117.148 1.00 54.07 636 TYR A CA 1
ATOM 3231 C C . TYR A 1 431 ? 96.669 104.865 117.444 1.00 54.07 636 TYR A C 1
ATOM 3232 O O . TYR A 1 431 ? 96.603 104.152 118.447 1.00 54.07 636 TYR A O 1
ATOM 3241 N N . ASN A 1 432 ? 97.668 104.813 116.575 1.00 55.11 637 ASN A N 1
ATOM 3242 C CA . ASN A 1 432 ? 98.842 103.977 116.748 1.00 55.11 637 ASN A CA 1
ATOM 3243 C C . ASN A 1 432 ? 100.050 104.825 116.402 1.00 55.11 637 ASN A C 1
ATOM 3244 O O . ASN A 1 432 ? 99.993 105.620 115.466 1.00 55.11 637 ASN A O 1
ATOM 3249 N N . MET A 1 433 ? 101.133 104.678 117.158 1.00 54.14 638 MET A N 1
ATOM 3250 C CA . MET A 1 433 ? 102.280 105.551 116.941 1.00 54.14 638 MET A CA 1
ATOM 3251 C C . MET A 1 433 ? 103.045 105.185 115.682 1.00 54.14 638 MET A C 1
ATOM 3252 O O . MET A 1 433 ? 103.682 106.051 115.073 1.00 54.14 638 MET A O 1
ATOM 3257 N N . TRP A 1 434 ? 102.980 103.925 115.261 1.00 54.53 639 TRP A N 1
ATOM 3258 C CA . TRP A 1 434 ? 103.708 103.523 114.070 1.00 54.53 639 TRP A CA 1
ATOM 3259 C C . TRP A 1 434 ? 102.979 103.931 112.806 1.00 54.53 639 TRP A C 1
ATOM 3260 O O . TRP A 1 434 ? 103.621 104.185 111.785 1.00 54.53 639 TRP A O 1
ATOM 3271 N N . ALA A 1 435 ? 101.655 104.056 112.869 1.00 49.62 640 ALA A N 1
ATOM 3272 C CA . ALA A 1 435 ? 100.919 104.654 111.765 1.00 49.62 640 ALA A CA 1
ATOM 3273 C C . ALA A 1 435 ? 101.258 106.130 111.613 1.00 49.62 640 ALA A C 1
ATOM 3274 O O . ALA A 1 435 ? 101.390 106.626 110.490 1.00 49.62 640 ALA A O 1
ATOM 3276 N N . SER A 1 436 ? 101.446 106.835 112.727 1.00 47.09 641 SER A N 1
ATOM 3277 C CA . SER A 1 436 ? 101.860 108.231 112.663 1.00 47.09 641 SER A CA 1
ATOM 3278 C C . SER A 1 436 ? 103.276 108.374 112.124 1.00 47.09 641 SER A C 1
ATOM 3279 O O . SER A 1 436 ? 103.555 109.294 111.350 1.00 47.09 641 SER A O 1
ATOM 3282 N N . LEU A 1 437 ? 104.179 107.473 112.511 1.00 47.70 642 LEU A N 1
ATOM 3283 C CA . LEU A 1 437 ? 105.531 107.508 111.961 1.00 47.70 642 LEU A CA 1
ATOM 3284 C C . LEU A 1 437 ? 105.532 107.221 110.465 1.00 47.70 642 LEU A C 1
ATOM 3285 O O . LEU A 1 437 ? 106.261 107.871 109.706 1.00 47.70 642 LEU A O 1
ATOM 3290 N N . ALA A 1 438 ? 104.706 106.270 110.023 1.00 49.44 643 ALA A N 1
ATOM 3291 C CA . ALA A 1 438 ? 104.597 105.974 108.599 1.00 49.44 643 ALA A CA 1
ATOM 3292 C C . ALA A 1 438 ? 104.032 107.155 107.824 1.00 49.44 643 ALA A C 1
ATOM 3293 O O . ALA A 1 438 ? 104.504 107.464 106.726 1.00 49.44 643 ALA A O 1
ATOM 3295 N N . GLY A 1 439 ? 103.051 107.852 108.400 1.00 46.96 644 GLY A N 1
ATOM 3296 C CA . GLY A 1 439 ? 102.513 109.036 107.751 1.00 46.96 644 GLY A CA 1
ATOM 3297 C C . GLY A 1 439 ? 103.509 110.176 107.668 1.00 46.96 644 GLY A C 1
ATOM 3298 O O . GLY A 1 439 ? 103.565 110.883 106.661 1.00 46.96 644 GLY A O 1
ATOM 3299 N N . ALA A 1 440 ? 104.332 110.351 108.705 1.00 46.71 645 ALA A N 1
ATOM 3300 C CA . ALA A 1 440 ? 105.333 111.414 108.680 1.00 46.71 645 ALA A CA 1
ATOM 3301 C C . ALA A 1 440 ? 106.434 111.128 107.670 1.00 46.71 645 ALA A C 1
ATOM 3302 O O . ALA A 1 440 ? 106.860 112.031 106.938 1.00 46.71 645 ALA A O 1
ATOM 3304 N N . ILE A 1 441 ? 106.898 109.878 107.606 1.00 49.42 646 ILE A N 1
ATOM 3305 C CA . ILE A 1 441 ? 107.919 109.505 106.628 1.00 49.42 646 ILE A CA 1
ATOM 3306 C C . ILE A 1 441 ? 107.370 109.618 105.211 1.00 49.42 646 ILE A C 1
ATOM 3307 O O . ILE A 1 441 ? 108.056 110.108 104.307 1.00 49.42 646 ILE A O 1
ATOM 3312 N N . LEU A 1 442 ? 106.108 109.231 105.010 1.00 47.88 647 LEU A N 1
ATOM 3313 C CA . LEU A 1 442 ? 105.490 109.326 103.692 1.00 47.88 647 LEU A CA 1
ATOM 3314 C C . LEU A 1 442 ? 105.318 110.772 103.248 1.00 47.88 647 LEU A C 1
ATOM 3315 O O . LEU A 1 442 ? 105.602 111.101 102.091 1.00 47.88 647 LEU A O 1
ATOM 3320 N N . CYS A 1 443 ? 104.903 111.657 104.159 1.00 47.07 648 CYS A N 1
ATOM 3321 C CA . CYS A 1 443 ? 104.768 113.069 103.814 1.00 47.07 648 CYS A CA 1
ATOM 3322 C C . CYS A 1 443 ? 106.116 113.713 103.519 1.00 47.07 648 CYS A C 1
ATOM 3323 O O . CYS A 1 443 ? 106.226 114.511 102.587 1.00 47.07 648 CYS A O 1
ATOM 3326 N N . CYS A 1 444 ? 107.158 113.357 104.276 1.00 48.83 649 CYS A N 1
ATOM 3327 C CA . CYS A 1 444 ? 108.478 113.936 104.032 1.00 48.83 649 CYS A CA 1
ATOM 3328 C C . CYS A 1 444 ? 109.079 113.450 102.714 1.00 48.83 649 CYS A C 1
ATOM 3329 O O . CYS A 1 444 ? 109.675 114.239 101.968 1.00 48.83 649 CYS A O 1
ATOM 3332 N N . VAL A 1 445 ? 108.904 112.168 102.390 1.00 47.97 650 VAL A N 1
ATOM 3333 C CA . VAL A 1 445 ? 109.457 111.637 101.150 1.00 47.97 650 VAL A CA 1
ATOM 3334 C C . VAL A 1 445 ? 108.710 112.195 99.945 1.00 47.97 650 VAL A C 1
ATOM 3335 O O . VAL A 1 445 ? 109.329 112.545 98.934 1.00 47.97 650 VAL A O 1
ATOM 3339 N N . VAL A 1 446 ? 107.385 112.344 100.042 1.00 44.26 651 VAL A N 1
ATOM 3340 C CA . VAL A 1 446 ? 106.629 112.929 98.937 1.00 44.26 651 VAL A CA 1
ATOM 3341 C C . VAL A 1 446 ? 106.970 114.406 98.770 1.00 44.26 651 VAL A C 1
ATOM 3342 O O . VAL A 1 446 ? 107.119 114.897 97.643 1.00 44.26 651 VAL A O 1
ATOM 3346 N N . MET A 1 447 ? 107.180 115.115 99.882 1.00 47.31 652 MET A N 1
ATOM 3347 C CA . MET A 1 447 ? 107.603 116.511 99.838 1.00 47.31 652 MET A CA 1
ATOM 3348 C C . MET A 1 447 ? 108.968 116.669 99.180 1.00 47.31 652 MET A C 1
ATOM 3349 O O . MET A 1 447 ? 109.213 117.662 98.492 1.00 47.31 652 MET A O 1
ATOM 3354 N N . PHE A 1 448 ? 109.849 115.682 99.331 1.00 47.39 653 PHE A N 1
ATOM 3355 C CA . PHE A 1 448 ? 111.127 115.745 98.629 1.00 47.39 653 PHE A CA 1
ATOM 3356 C C . PHE A 1 448 ? 111.032 115.321 97.169 1.00 47.39 653 PHE A C 1
ATOM 3357 O O . PHE A 1 448 ? 111.799 115.822 96.347 1.00 47.39 653 PHE A O 1
ATOM 3365 N N . ILE A 1 449 ? 110.129 114.401 96.825 1.00 47.33 654 ILE A N 1
ATOM 3366 C CA . ILE A 1 449 ? 109.977 113.995 95.428 1.00 47.33 654 ILE A CA 1
ATOM 3367 C C . ILE A 1 449 ? 109.389 115.131 94.600 1.00 47.33 654 ILE A C 1
ATOM 3368 O O . ILE A 1 449 ? 109.792 115.349 93.453 1.00 47.33 654 ILE A O 1
ATOM 3373 N N . ILE A 1 450 ? 108.465 115.899 95.185 1.00 47.56 655 ILE A N 1
ATOM 3374 C CA . ILE A 1 450 ? 107.800 116.986 94.464 1.00 47.56 655 ILE A CA 1
ATOM 3375 C C . ILE A 1 450 ? 108.795 118.077 94.078 1.00 47.56 655 ILE A C 1
ATOM 3376 O O . ILE A 1 450 ? 108.856 118.498 92.919 1.00 47.56 655 ILE A O 1
ATOM 3381 N N . ASN A 1 451 ? 109.607 118.526 95.033 1.00 50.16 656 ASN A N 1
ATOM 3382 C CA . ASN A 1 451 ? 110.593 119.576 94.782 1.00 50.16 656 ASN A CA 1
ATOM 3383 C C . ASN A 1 451 ? 111.634 119.499 95.886 1.00 50.16 656 ASN A C 1
ATOM 3384 O O . ASN A 1 451 ? 111.315 119.811 97.032 1.00 50.16 656 ASN A O 1
ATOM 3389 N N . TRP A 1 452 ? 112.868 119.116 95.555 1.00 49.54 657 TRP A N 1
ATOM 3390 C CA . TRP A 1 452 ? 113.810 118.777 96.615 1.00 49.54 657 TRP A CA 1
ATOM 3391 C C . TRP A 1 452 ? 114.406 119.995 97.301 1.00 49.54 657 TRP A C 1
ATOM 3392 O O . TRP A 1 452 ? 114.715 119.921 98.490 1.00 49.54 657 TRP A O 1
ATOM 3403 N N . TRP A 1 453 ? 114.594 121.111 96.602 1.00 49.81 658 TRP A N 1
ATOM 3404 C CA . TRP A 1 453 ? 115.245 122.237 97.263 1.00 49.81 658 TRP A CA 1
ATOM 3405 C C . TRP A 1 453 ? 114.280 123.032 98.126 1.00 49.81 658 TRP A C 1
ATOM 3406 O O . TRP A 1 453 ? 114.681 123.543 99.174 1.00 49.81 658 TRP A O 1
ATOM 3417 N N . ALA A 1 454 ? 113.008 123.110 97.737 1.00 46.73 659 ALA A N 1
ATOM 3418 C CA . ALA A 1 454 ? 111.999 123.686 98.617 1.00 46.73 659 ALA A CA 1
ATOM 3419 C C . ALA A 1 454 ? 111.774 122.813 99.840 1.00 46.73 659 ALA A C 1
ATOM 3420 O O . ALA A 1 454 ? 111.565 123.323 100.945 1.00 46.73 659 ALA A O 1
ATOM 3422 N N . ALA A 1 455 ? 111.844 121.496 99.668 1.00 46.26 660 ALA A N 1
ATOM 3423 C CA . ALA A 1 455 ? 111.749 120.592 100.804 1.00 46.26 660 ALA A CA 1
ATOM 3424 C C . ALA A 1 455 ? 112.944 120.735 101.731 1.00 46.26 660 ALA A C 1
ATOM 3425 O O . ALA A 1 455 ? 112.787 120.711 102.953 1.00 46.26 660 ALA A O 1
ATOM 3427 N N . LEU A 1 456 ? 114.142 120.894 101.170 1.00 48.66 661 LEU A N 1
ATOM 3428 C CA . LEU A 1 456 ? 115.335 121.074 101.990 1.00 48.66 661 LEU A CA 1
ATOM 3429 C C . LEU A 1 456 ? 115.289 122.388 102.752 1.00 48.66 661 LEU A C 1
ATOM 3430 O O . LEU A 1 456 ? 115.657 122.436 103.929 1.00 48.66 661 LEU A O 1
ATOM 3435 N N . LEU A 1 457 ? 114.796 123.446 102.110 1.00 49.07 662 LEU A N 1
ATOM 3436 C CA . LEU A 1 457 ? 114.614 124.724 102.786 1.00 49.07 662 LEU A CA 1
ATOM 3437 C C . LEU A 1 457 ? 113.616 124.617 103.930 1.00 49.07 662 LEU A C 1
ATOM 3438 O O . LEU A 1 457 ? 113.884 125.094 105.035 1.00 49.07 662 LEU A O 1
ATOM 3443 N N . THR A 1 458 ? 112.471 123.972 103.689 1.00 48.30 663 THR A N 1
ATOM 3444 C CA . THR A 1 458 ? 111.443 123.858 104.721 1.00 48.30 663 THR A CA 1
ATOM 3445 C C . THR A 1 458 ? 111.914 123.003 105.891 1.00 48.30 663 THR A C 1
ATOM 3446 O O . THR A 1 458 ? 111.674 123.349 107.053 1.00 48.30 663 THR A O 1
ATOM 3450 N N . ASN A 1 459 ? 112.638 121.920 105.609 1.00 49.63 664 ASN A N 1
ATOM 3451 C CA . ASN A 1 459 ? 113.126 121.053 106.674 1.00 49.63 664 ASN A CA 1
ATOM 3452 C C . ASN A 1 459 ? 114.224 121.721 107.488 1.00 49.63 664 ASN A C 1
ATOM 3453 O O . ASN A 1 459 ? 114.280 121.546 108.710 1.00 49.63 664 ASN A O 1
ATOM 3458 N N . VAL A 1 460 ? 115.090 122.507 106.841 1.00 49.90 665 VAL A N 1
ATOM 3459 C CA . VAL A 1 460 ? 116.126 123.235 107.568 1.00 49.90 665 VAL A CA 1
ATOM 3460 C C . VAL A 1 460 ? 115.509 124.313 108.450 1.00 49.90 665 VAL A C 1
ATOM 3461 O O . VAL A 1 460 ? 115.922 124.496 109.602 1.00 49.90 665 VAL A O 1
ATOM 3465 N N . ILE A 1 461 ? 114.479 125.003 107.949 1.00 49.89 666 ILE A N 1
ATOM 3466 C CA . ILE A 1 461 ? 113.790 126.028 108.733 1.00 49.89 666 ILE A CA 1
ATOM 3467 C C . ILE A 1 461 ? 113.097 125.416 109.945 1.00 49.89 666 ILE A C 1
ATOM 3468 O O . ILE A 1 461 ? 113.181 125.949 111.056 1.00 49.89 666 ILE A O 1
ATOM 3473 N N . VAL A 1 462 ? 112.452 124.265 109.767 1.00 48.70 667 VAL A N 1
ATOM 3474 C CA . VAL A 1 462 ? 111.752 123.620 110.876 1.00 48.70 667 VAL A CA 1
ATOM 3475 C C . VAL A 1 462 ? 112.738 123.068 111.908 1.00 48.70 667 VAL A C 1
ATOM 3476 O O . VAL A 1 462 ? 112.504 123.171 113.121 1.00 48.70 667 VAL A O 1
ATOM 3480 N N . LEU A 1 463 ? 113.877 122.553 111.435 1.00 51.08 668 LEU A N 1
ATOM 3481 C CA . LEU A 1 463 ? 114.955 122.058 112.337 1.00 51.08 668 LEU A CA 1
ATOM 3482 C C . LEU A 1 463 ? 115.523 123.234 113.141 1.00 51.08 668 LEU A C 1
ATOM 3483 O O . LEU A 1 463 ? 115.818 123.031 114.318 1.00 51.08 668 LEU A O 1
ATOM 3488 N N . SER A 1 464 ? 115.699 124.404 112.516 1.00 50.57 669 SER A N 1
ATOM 3489 C CA . SER A 1 464 ? 116.209 125.582 113.208 1.00 50.57 669 SER A CA 1
ATOM 3490 C C . SER A 1 464 ? 115.217 126.102 114.235 1.00 50.57 669 SER A C 1
ATOM 3491 O O . SER A 1 464 ? 115.606 126.483 115.341 1.00 50.57 669 SER A O 1
ATOM 3494 N N . LEU A 1 465 ? 113.931 126.109 113.897 1.00 50.88 670 LEU A N 1
ATOM 3495 C CA . LEU A 1 465 ? 112.919 126.545 114.849 1.00 50.88 670 LEU A CA 1
ATOM 3496 C C . LEU A 1 465 ? 112.705 125.548 115.978 1.00 50.88 670 LEU A C 1
ATOM 3497 O O . LEU A 1 465 ? 112.174 125.924 117.019 1.00 50.88 670 LEU A O 1
ATOM 3502 N N . TYR A 1 466 ? 113.077 124.286 115.799 1.00 52.80 671 TYR A N 1
ATOM 3503 C CA . TYR A 1 466 ? 113.016 123.350 116.916 1.00 52.80 671 TYR A CA 1
ATOM 3504 C C . TYR A 1 466 ? 114.204 123.532 117.855 1.00 52.80 671 TYR A C 1
ATOM 3505 O O . TYR A 1 466 ? 114.040 123.573 119.083 1.00 52.80 671 TYR A O 1
ATOM 3514 N N . ILE A 1 467 ? 115.412 123.642 117.292 1.00 52.31 672 ILE A N 1
ATOM 3515 C CA . ILE A 1 467 ? 116.612 123.810 118.108 1.00 52.31 672 ILE A CA 1
ATOM 3516 C C . ILE A 1 467 ? 116.650 125.180 118.780 1.00 52.31 672 ILE A C 1
ATOM 3517 O O . ILE A 1 467 ? 117.245 125.322 119.852 1.00 52.31 672 ILE A O 1
ATOM 3522 N N . TYR A 1 468 ? 115.970 126.184 118.227 1.00 54.88 673 TYR A N 1
ATOM 3523 C CA . TYR A 1 468 ? 115.903 127.473 118.905 1.00 54.88 673 TYR A CA 1
ATOM 3524 C C . TYR A 1 468 ? 115.075 127.396 120.179 1.00 54.88 673 TYR A C 1
ATOM 3525 O O . TYR A 1 468 ? 115.476 127.920 121.220 1.00 54.88 673 TYR A O 1
ATOM 3534 N N . VAL A 1 469 ? 113.907 126.763 120.115 1.00 53.37 674 VAL A N 1
ATOM 3535 C CA . VAL A 1 469 ? 113.031 126.720 121.277 1.00 53.37 674 VAL A CA 1
ATOM 3536 C C . VAL A 1 469 ? 113.507 125.696 122.299 1.00 53.37 674 VAL A C 1
ATOM 3537 O O . VAL A 1 469 ? 113.195 125.833 123.487 1.00 53.37 674 VAL A O 1
ATOM 3541 N N . SER A 1 470 ? 114.291 124.697 121.888 1.00 55.17 675 SER A N 1
ATOM 3542 C CA . SER A 1 470 ? 114.827 123.747 122.860 1.00 55.17 675 SER A CA 1
ATOM 3543 C C . SER A 1 470 ? 115.814 124.416 123.811 1.00 55.17 675 SER A C 1
ATOM 3544 O O . SER A 1 470 ? 115.688 124.306 125.033 1.00 55.17 675 SER A O 1
ATOM 3547 N N . TYR A 1 471 ? 116.803 125.116 123.273 1.00 57.76 676 TYR A N 1
ATOM 3548 C CA . TYR A 1 471 ? 117.801 125.783 124.101 1.00 57.76 676 TYR A CA 1
ATOM 3549 C C . TYR A 1 471 ? 117.500 127.277 124.182 1.00 57.76 676 TYR A C 1
ATOM 3550 O O . TYR A 1 471 ? 118.164 128.114 123.575 1.00 57.76 676 TYR A O 1
ATOM 3559 N N . LYS A 1 472 ? 116.475 127.596 124.963 1.00 60.19 677 LYS A N 1
ATOM 3560 C CA . LYS A 1 472 ? 116.105 128.980 125.228 1.00 60.19 677 LYS A CA 1
ATOM 3561 C C . LYS A 1 472 ? 116.163 129.239 126.726 1.00 60.19 677 LYS A C 1
ATOM 3562 O O . LYS A 1 472 ? 116.081 130.379 127.179 1.00 60.19 677 LYS A O 1
ATOM 3568 N N . LYS B 1 1 ? 155.414 105.817 121.391 1.00 72.02 206 LYS B N 1
ATOM 3569 C CA . LYS B 1 1 ? 154.721 107.072 121.140 1.00 72.02 206 LYS B CA 1
ATOM 3570 C C . LYS B 1 1 ? 155.375 107.822 119.997 1.00 72.02 206 LYS B C 1
ATOM 3571 O O . LYS B 1 1 ? 156.599 107.902 119.920 1.00 72.02 206 LYS B O 1
ATOM 3577 N N . PHE B 1 2 ? 154.559 108.379 119.114 1.00 69.18 207 PHE B N 1
ATOM 3578 C CA . PHE B 1 2 ? 155.053 109.111 117.961 1.00 69.18 207 PHE B CA 1
ATOM 3579 C C . PHE B 1 2 ? 155.026 110.612 118.212 1.00 69.18 207 PHE B C 1
ATOM 3580 O O . PHE B 1 2 ? 154.251 111.119 119.023 1.00 69.18 207 PHE B O 1
ATOM 3588 N N . GLY B 1 3 ? 155.878 111.323 117.483 1.00 66.56 208 GLY B N 1
ATOM 3589 C CA . GLY B 1 3 ? 155.817 112.763 117.448 1.00 66.56 208 GLY B CA 1
ATOM 3590 C C . GLY B 1 3 ? 154.688 113.243 116.563 1.00 66.56 208 GLY B C 1
ATOM 3591 O O . GLY B 1 3 ? 153.918 112.467 116.002 1.00 66.56 208 GLY B O 1
ATOM 3592 N N . TRP B 1 4 ? 154.591 114.561 116.427 1.00 62.58 209 TRP B N 1
ATOM 3593 C CA . TRP B 1 4 ? 153.518 115.108 115.616 1.00 62.58 209 TRP B CA 1
ATOM 3594 C C . TRP B 1 4 ? 153.787 114.981 114.128 1.00 62.58 209 TRP B C 1
ATOM 3595 O O . TRP B 1 4 ? 152.835 114.959 113.346 1.00 62.58 209 TRP B O 1
ATOM 3606 N N . ILE B 1 5 ? 155.050 114.895 113.717 1.00 61.04 210 ILE B N 1
ATOM 3607 C CA . ILE B 1 5 ? 155.358 114.734 112.301 1.00 61.04 210 ILE B CA 1
ATOM 3608 C C . ILE B 1 5 ? 155.067 113.312 111.855 1.00 61.04 210 ILE B C 1
ATOM 3609 O O . ILE B 1 5 ? 154.172 113.076 111.037 1.00 61.04 210 ILE B O 1
ATOM 3614 N N . LYS B 1 6 ? 155.763 112.345 112.448 1.00 63.80 211 LYS B N 1
ATOM 3615 C CA . LYS B 1 6 ? 155.697 110.964 111.996 1.00 63.80 211 LYS B CA 1
ATOM 3616 C C . LYS B 1 6 ? 154.387 110.290 112.359 1.00 63.80 211 LYS B C 1
ATOM 3617 O O . LYS B 1 6 ? 154.058 109.253 111.779 1.00 63.80 211 LYS B O 1
ATOM 3623 N N . GLY B 1 7 ? 153.636 110.845 113.297 1.00 61.75 212 GLY B N 1
ATOM 3624 C CA . GLY B 1 7 ? 152.433 110.194 113.761 1.00 61.75 212 GLY B CA 1
ATOM 3625 C C . GLY B 1 7 ? 151.157 110.812 113.246 1.00 61.75 212 GLY B C 1
ATOM 3626 O O . GLY B 1 7 ? 150.135 110.132 113.156 1.00 61.75 212 GLY B O 1
ATOM 3627 N N . VAL B 1 8 ? 151.183 112.100 112.920 1.00 58.39 213 VAL B N 1
ATOM 3628 C CA . VAL B 1 8 ? 150.010 112.806 112.425 1.00 58.39 213 VAL B CA 1
ATOM 3629 C C . VAL B 1 8 ? 150.219 113.314 111.007 1.00 58.39 213 VAL B C 1
ATOM 3630 O O . VAL B 1 8 ? 149.378 113.095 110.132 1.00 58.39 213 VAL B O 1
ATOM 3634 N N . LEU B 1 9 ? 151.352 113.975 110.748 1.00 55.10 214 LEU B N 1
ATOM 3635 C CA . LEU B 1 9 ? 151.520 114.667 109.476 1.00 55.10 214 LEU B CA 1
ATOM 3636 C C . LEU B 1 9 ? 151.723 113.689 108.330 1.00 55.10 214 LEU B C 1
ATOM 3637 O O . LEU B 1 9 ? 151.091 113.821 107.277 1.00 55.10 214 LEU B O 1
ATOM 3642 N N . VAL B 1 10 ? 152.576 112.687 108.529 1.00 55.76 215 VAL B N 1
ATOM 3643 C CA . VAL B 1 10 ? 152.838 111.705 107.486 1.00 55.76 215 VAL B CA 1
ATOM 3644 C C . VAL B 1 10 ? 151.620 110.818 107.267 1.00 55.76 215 VAL B C 1
ATOM 3645 O O . VAL B 1 10 ? 151.281 110.481 106.127 1.00 55.76 215 VAL B O 1
ATOM 3649 N N . ARG B 1 11 ? 150.900 110.491 108.344 1.00 56.61 216 ARG B N 1
ATOM 3650 C CA . ARG B 1 11 ? 149.673 109.708 108.229 1.00 56.61 216 ARG B CA 1
ATOM 3651 C C . ARG B 1 11 ? 148.588 110.446 107.463 1.00 56.61 216 ARG B C 1
ATOM 3652 O O . ARG B 1 11 ? 147.954 109.861 106.578 1.00 56.61 216 ARG B O 1
ATOM 3660 N N . CYS B 1 12 ? 148.374 111.725 107.765 1.00 53.13 217 CYS B N 1
ATOM 3661 C CA . CYS B 1 12 ? 147.342 112.476 107.069 1.00 53.13 217 CYS B CA 1
ATOM 3662 C C . CYS B 1 12 ? 147.731 112.765 105.627 1.00 53.13 217 CYS B C 1
ATOM 3663 O O . CYS B 1 12 ? 146.873 112.724 104.744 1.00 53.13 217 CYS B O 1
ATOM 3666 N N . MET B 1 13 ? 149.012 113.027 105.352 1.00 52.94 218 MET B N 1
ATOM 3667 C CA . MET B 1 13 ? 149.418 113.260 103.971 1.00 52.94 218 MET B CA 1
ATOM 3668 C C . MET B 1 13 ? 149.392 111.984 103.148 1.00 52.94 218 MET B C 1
ATOM 3669 O O . MET B 1 13 ? 149.190 112.044 101.935 1.00 52.94 218 MET B O 1
ATOM 3674 N N . LEU B 1 14 ? 149.581 110.827 103.769 1.00 52.23 219 LEU B N 1
ATOM 3675 C CA . LEU B 1 14 ? 149.469 109.596 103.004 1.00 52.23 219 LEU B CA 1
ATOM 3676 C C . LEU B 1 14 ? 148.027 109.171 102.812 1.00 52.23 219 LEU B C 1
ATOM 3677 O O . LEU B 1 14 ? 147.712 108.529 101.808 1.00 52.23 219 LEU B O 1
ATOM 3682 N N . ASN B 1 15 ? 147.139 109.500 103.749 1.00 49.87 220 ASN B N 1
ATOM 3683 C CA . ASN B 1 15 ? 145.739 109.161 103.542 1.00 49.87 220 ASN B CA 1
ATOM 3684 C C . ASN B 1 15 ? 145.059 110.117 102.575 1.00 49.87 220 ASN B C 1
ATOM 3685 O O . ASN B 1 15 ? 144.174 109.698 101.827 1.00 49.87 220 ASN B O 1
ATOM 3690 N N . ILE B 1 16 ? 145.459 111.389 102.555 1.00 47.35 221 ILE B N 1
ATOM 3691 C CA . ILE B 1 16 ? 144.784 112.362 101.702 1.00 47.35 221 ILE B CA 1
ATOM 3692 C C . ILE B 1 16 ? 145.167 112.158 100.242 1.00 47.35 221 ILE B C 1
ATOM 3693 O O . ILE B 1 16 ? 144.303 112.105 99.362 1.00 47.35 221 ILE B O 1
ATOM 3698 N N . TRP B 1 17 ? 146.457 112.024 99.960 1.00 49.24 222 TRP B N 1
ATOM 3699 C CA . TRP B 1 17 ? 146.918 111.804 98.594 1.00 49.24 222 TRP B CA 1
ATOM 3700 C C . TRP B 1 17 ? 146.582 110.385 98.162 1.00 49.24 222 TRP B C 1
ATOM 3701 O O . TRP B 1 17 ? 147.135 109.422 98.693 1.00 49.24 222 TRP B O 1
ATOM 3712 N N . GLY B 1 18 ? 145.675 110.253 97.202 1.00 50.53 223 GLY B N 1
ATOM 3713 C CA . GLY B 1 18 ? 145.155 108.956 96.824 1.00 50.53 223 GLY B CA 1
ATOM 3714 C C . GLY B 1 18 ? 144.979 108.754 95.336 1.00 50.53 223 GLY B C 1
ATOM 3715 O O . GLY B 1 18 ? 145.931 108.892 94.569 1.00 50.53 223 GLY B O 1
ATOM 3716 N N . VAL B 1 19 ? 143.758 108.407 94.925 1.00 51.94 224 VAL B N 1
ATOM 3717 C CA . VAL B 1 19 ? 143.490 108.088 93.526 1.00 51.94 224 VAL B CA 1
ATOM 3718 C C . VAL B 1 19 ? 143.537 109.338 92.662 1.00 51.94 224 VAL B C 1
ATOM 3719 O O . VAL B 1 19 ? 144.233 109.379 91.644 1.00 51.94 224 VAL B O 1
ATOM 3723 N N . MET B 1 20 ? 142.807 110.379 93.057 1.00 51.11 225 MET B N 1
ATOM 3724 C CA . MET B 1 20 ? 142.541 111.502 92.171 1.00 51.11 225 MET B CA 1
ATOM 3725 C C . MET B 1 20 ? 143.745 112.393 91.926 1.00 51.11 225 MET B C 1
ATOM 3726 O O . MET B 1 20 ? 143.642 113.301 91.105 1.00 51.11 225 MET B O 1
ATOM 3731 N N . LEU B 1 21 ? 144.873 112.167 92.594 1.00 53.56 226 LEU B N 1
ATOM 3732 C CA . LEU B 1 21 ? 146.025 113.036 92.396 1.00 53.56 226 LEU B CA 1
ATOM 3733 C C . LEU B 1 21 ? 146.680 112.791 91.044 1.00 53.56 226 LEU B C 1
ATOM 3734 O O . LEU B 1 21 ? 147.018 113.739 90.331 1.00 53.56 226 LEU B O 1
ATOM 3739 N N . PHE B 1 22 ? 146.867 111.529 90.669 1.00 54.97 227 PHE B N 1
ATOM 3740 C CA . PHE B 1 22 ? 147.530 111.219 89.413 1.00 54.97 227 PHE B CA 1
ATOM 3741 C C . PHE B 1 22 ? 146.583 110.731 88.332 1.00 54.97 227 PHE B C 1
ATOM 3742 O O . PHE B 1 22 ? 146.903 110.860 87.149 1.00 54.97 227 PHE B O 1
ATOM 3750 N N . ILE B 1 23 ? 145.434 110.186 88.705 1.00 56.71 228 ILE B N 1
ATOM 3751 C CA . ILE B 1 23 ? 144.498 109.632 87.739 1.00 56.71 228 ILE B CA 1
ATOM 3752 C C . ILE B 1 23 ? 143.532 110.689 87.225 1.00 56.71 228 ILE B C 1
ATOM 3753 O O . ILE B 1 23 ? 143.356 110.848 86.016 1.00 56.71 228 ILE B O 1
ATOM 3758 N N . ARG B 1 24 ? 142.897 111.448 88.115 1.00 56.26 229 ARG B N 1
ATOM 3759 C CA . ARG B 1 24 ? 141.726 112.225 87.737 1.00 56.26 229 ARG B CA 1
ATOM 3760 C C . ARG B 1 24 ? 141.834 113.703 88.091 1.00 56.26 229 ARG B C 1
ATOM 3761 O O . ARG B 1 24 ? 140.813 114.343 88.309 1.00 56.26 229 ARG B O 1
ATOM 3769 N N . MET B 1 25 ? 143.034 114.276 88.159 1.00 54.09 230 MET B N 1
ATOM 3770 C CA . MET B 1 25 ? 143.101 115.730 88.290 1.00 54.09 230 MET B CA 1
ATOM 3771 C C . MET B 1 25 ? 143.029 116.403 86.932 1.00 54.09 230 MET B C 1
ATOM 3772 O O . MET B 1 25 ? 142.315 117.398 86.763 1.00 54.09 230 MET B O 1
ATOM 3777 N N . THR B 1 26 ? 143.760 115.865 85.958 1.00 54.39 231 THR B N 1
ATOM 3778 C CA . THR B 1 26 ? 143.774 116.430 84.618 1.00 54.39 231 THR B CA 1
ATOM 3779 C C . THR B 1 26 ? 142.424 116.302 83.932 1.00 54.39 231 THR B C 1
ATOM 3780 O O . THR B 1 26 ? 142.045 117.180 83.156 1.00 54.39 231 THR B O 1
ATOM 3784 N N . TRP B 1 27 ? 141.669 115.246 84.231 1.00 54.29 232 TRP B N 1
ATOM 3785 C CA . TRP B 1 27 ? 140.303 115.148 83.734 1.00 54.29 232 TRP B CA 1
ATOM 3786 C C . TRP B 1 27 ? 139.404 116.208 84.350 1.00 54.29 232 TRP B C 1
ATOM 3787 O O . TRP B 1 27 ? 138.464 116.670 83.702 1.00 54.29 232 TRP B O 1
ATOM 3798 N N . ILE B 1 28 ? 139.688 116.622 85.582 1.00 52.22 233 ILE B N 1
ATOM 3799 C CA . ILE B 1 28 ? 138.876 117.643 86.231 1.00 52.22 233 ILE B CA 1
ATOM 3800 C C . ILE B 1 28 ? 139.202 119.019 85.664 1.00 52.22 233 ILE B C 1
ATOM 3801 O O . ILE B 1 28 ? 138.312 119.855 85.479 1.00 52.22 233 ILE B O 1
ATOM 3806 N N . VAL B 1 29 ? 140.466 119.255 85.310 1.00 53.14 234 VAL B N 1
ATOM 3807 C CA . VAL B 1 29 ? 140.784 120.479 84.575 1.00 53.14 234 VAL B CA 1
ATOM 3808 C C . VAL B 1 29 ? 140.262 120.403 83.140 1.00 53.14 234 VAL B C 1
ATOM 3809 O O . VAL B 1 29 ? 140.031 121.431 82.499 1.00 53.14 234 VAL B O 1
ATOM 3813 N N . GLY B 1 30 ? 140.053 119.202 82.611 1.00 55.77 235 GLY B N 1
ATOM 3814 C CA . GLY B 1 30 ? 139.496 119.095 81.274 1.00 55.77 235 GLY B CA 1
ATOM 3815 C C . GLY B 1 30 ? 138.012 119.398 81.230 1.00 55.77 235 GLY B C 1
ATOM 3816 O O . GLY B 1 30 ? 137.546 120.130 80.355 1.00 55.77 235 GLY B O 1
ATOM 3817 N N . GLN B 1 31 ? 137.250 118.837 82.170 1.00 56.81 236 GLN B N 1
ATOM 3818 C CA . GLN B 1 31 ? 135.806 119.047 82.195 1.00 56.81 236 GLN B CA 1
ATOM 3819 C C . GLN B 1 31 ? 135.464 120.471 82.595 1.00 56.81 236 GLN B C 1
ATOM 3820 O O . GLN B 1 31 ? 134.849 121.212 81.827 1.00 56.81 236 GLN B O 1
ATOM 3826 N N . ALA B 1 32 ? 135.878 120.884 83.783 1.00 55.14 237 ALA B N 1
ATOM 3827 C CA . ALA B 1 32 ? 135.710 122.264 84.212 1.00 55.14 237 ALA B CA 1
ATOM 3828 C C . ALA B 1 32 ? 136.814 123.116 83.595 1.00 55.14 237 ALA B C 1
ATOM 3829 O O . ALA B 1 32 ? 137.508 122.704 82.666 1.00 55.14 237 ALA B O 1
ATOM 3831 N N . GLY B 1 33 ? 136.989 124.337 84.080 1.00 56.31 238 GLY B N 1
ATOM 3832 C CA . GLY B 1 33 ? 138.087 125.171 83.654 1.00 56.31 238 GLY B CA 1
ATOM 3833 C C . GLY B 1 33 ? 139.266 125.058 84.595 1.00 56.31 238 GLY B C 1
ATOM 3834 O O . GLY B 1 33 ? 139.353 124.159 85.430 1.00 56.31 238 GLY B O 1
ATOM 3835 N N . ILE B 1 34 ? 140.197 125.992 84.445 1.00 56.19 239 ILE B N 1
ATOM 3836 C CA . ILE B 1 34 ? 141.174 126.202 85.500 1.00 56.19 239 ILE B CA 1
ATOM 3837 C C . ILE B 1 34 ? 140.522 126.924 86.667 1.00 56.19 239 ILE B C 1
ATOM 3838 O O . ILE B 1 34 ? 140.741 126.575 87.835 1.00 56.19 239 ILE B O 1
ATOM 3843 N N . ALA B 1 35 ? 139.660 127.894 86.357 1.00 54.50 240 ALA B N 1
ATOM 3844 C CA . ALA B 1 35 ? 139.018 128.709 87.381 1.00 54.50 240 ALA B CA 1
ATOM 3845 C C . ALA B 1 35 ? 138.040 127.893 88.212 1.00 54.50 240 ALA B C 1
ATOM 3846 O O . ALA B 1 35 ? 138.052 127.962 89.447 1.00 54.50 240 ALA B O 1
ATOM 3848 N N . TYR B 1 36 ? 137.199 127.096 87.554 1.00 53.90 241 TYR B N 1
ATOM 3849 C CA . TYR B 1 36 ? 136.227 126.295 88.285 1.00 53.90 241 TYR B CA 1
ATOM 3850 C C . TYR B 1 36 ? 136.889 125.179 89.074 1.00 53.90 241 TYR B C 1
ATOM 3851 O O . TYR B 1 36 ? 136.421 124.845 90.161 1.00 53.90 241 TYR B O 1
ATOM 3860 N N . SER B 1 37 ? 137.982 124.610 88.572 1.00 50.75 242 SER B N 1
ATOM 3861 C CA . SER B 1 37 ? 138.665 123.579 89.343 1.00 50.75 242 SER B CA 1
ATOM 3862 C C . SER B 1 37 ? 139.385 124.166 90.549 1.00 50.75 242 SER B C 1
ATOM 3863 O O . SER B 1 37 ? 139.438 123.524 91.601 1.00 50.75 242 SER B O 1
ATOM 3866 N N . CYS B 1 38 ? 139.908 125.390 90.438 1.00 52.17 243 CYS B N 1
ATOM 3867 C CA . CYS B 1 38 ? 140.471 126.043 91.616 1.00 52.17 243 CYS B CA 1
ATOM 3868 C C . CYS B 1 38 ? 139.389 126.391 92.632 1.00 52.17 243 CYS B C 1
ATOM 3869 O O . CYS B 1 38 ? 139.619 126.292 93.842 1.00 52.17 243 CYS B O 1
ATOM 3872 N N . ILE B 1 39 ? 138.197 126.763 92.161 1.00 48.84 244 ILE B N 1
ATOM 3873 C CA . ILE B 1 39 ? 137.068 126.997 93.061 1.00 48.84 244 ILE B CA 1
ATOM 3874 C C . ILE B 1 39 ? 136.650 125.702 93.755 1.00 48.84 244 ILE B C 1
ATOM 3875 O O . ILE B 1 39 ? 136.322 125.696 94.947 1.00 48.84 244 ILE B O 1
ATOM 3880 N N . ILE B 1 40 ? 136.728 124.579 93.038 1.00 46.86 245 ILE B N 1
ATOM 3881 C CA . ILE B 1 40 ? 136.410 123.264 93.600 1.00 46.86 245 ILE B CA 1
ATOM 3882 C C . ILE B 1 40 ? 137.400 122.886 94.701 1.00 46.86 245 ILE B C 1
ATOM 3883 O O . ILE B 1 40 ? 137.010 122.423 95.784 1.00 46.86 245 ILE B O 1
ATOM 3888 N N . VAL B 1 41 ? 138.694 123.097 94.445 1.00 45.73 246 VAL B N 1
ATOM 3889 C CA . VAL B 1 41 ? 139.720 122.770 95.432 1.00 45.73 246 VAL B CA 1
ATOM 3890 C C . VAL B 1 41 ? 139.602 123.672 96.657 1.00 45.73 246 VAL B C 1
ATOM 3891 O O . VAL B 1 41 ? 139.740 123.212 97.797 1.00 45.73 246 VAL B O 1
ATOM 3895 N N . ILE B 1 42 ? 139.281 124.950 96.450 1.00 45.37 247 ILE B N 1
ATOM 3896 C CA . ILE B 1 42 ? 139.127 125.870 97.573 1.00 45.37 247 ILE B CA 1
ATOM 3897 C C . ILE B 1 42 ? 137.886 125.527 98.399 1.00 45.37 247 ILE B C 1
ATOM 3898 O O . ILE B 1 42 ? 137.913 125.610 99.631 1.00 45.37 247 ILE B O 1
ATOM 3903 N N . MET B 1 43 ? 136.813 125.054 97.756 1.00 48.63 248 MET B N 1
ATOM 3904 C CA . MET B 1 43 ? 135.624 124.642 98.505 1.00 48.63 248 MET B CA 1
ATOM 3905 C C . MET B 1 43 ? 135.876 123.390 99.336 1.00 48.63 248 MET B C 1
ATOM 3906 O O . MET B 1 43 ? 135.441 123.310 100.495 1.00 48.63 248 MET B O 1
ATOM 3911 N N . ALA B 1 44 ? 136.573 122.405 98.766 1.00 43.58 249 ALA B N 1
ATOM 3912 C CA . ALA B 1 44 ? 136.893 121.202 99.529 1.00 43.58 249 ALA B CA 1
ATOM 3913 C C . ALA B 1 44 ? 137.864 121.494 100.666 1.00 43.58 249 ALA B C 1
ATOM 3914 O O . ALA B 1 44 ? 137.751 120.904 101.746 1.00 43.58 249 ALA B O 1
ATOM 3916 N N . THR B 1 45 ? 138.788 122.432 100.457 1.00 43.38 250 THR B N 1
ATOM 3917 C CA . THR B 1 45 ? 139.692 122.856 101.517 1.00 43.38 250 THR B CA 1
ATOM 3918 C C . THR B 1 45 ? 138.965 123.635 102.608 1.00 43.38 250 THR B C 1
ATOM 3919 O O . THR B 1 45 ? 139.316 123.512 103.780 1.00 43.38 250 THR B O 1
ATOM 3923 N N . VAL B 1 46 ? 137.933 124.401 102.257 1.00 43.00 251 VAL B N 1
ATOM 3924 C CA . VAL B 1 46 ? 137.146 125.108 103.266 1.00 43.00 251 VAL B CA 1
ATOM 3925 C C . VAL B 1 46 ? 136.381 124.123 104.141 1.00 43.00 251 VAL B C 1
ATOM 3926 O O . VAL B 1 46 ? 136.383 124.239 105.377 1.00 43.00 251 VAL B O 1
ATOM 3930 N N . VAL B 1 47 ? 135.757 123.119 103.517 1.00 42.11 252 VAL B N 1
ATOM 3931 C CA . VAL B 1 47 ? 135.034 122.083 104.259 1.00 42.11 252 VAL B CA 1
ATOM 3932 C C . VAL B 1 47 ? 135.975 121.318 105.186 1.00 42.11 252 VAL B C 1
ATOM 3933 O O . VAL B 1 47 ? 135.693 121.144 106.381 1.00 42.11 252 VAL B O 1
ATOM 3937 N N . THR B 1 48 ? 137.133 120.900 104.671 1.00 42.04 253 THR B N 1
ATOM 3938 C CA . THR B 1 48 ? 138.036 120.127 105.510 1.00 42.04 253 THR B CA 1
ATOM 3939 C C . THR B 1 48 ? 138.770 120.978 106.537 1.00 42.04 253 THR B C 1
ATOM 3940 O O . THR B 1 48 ? 139.144 120.454 107.582 1.00 42.04 253 THR B O 1
ATOM 3944 N N . THR B 1 49 ? 138.931 122.280 106.312 1.00 41.90 254 THR B N 1
ATOM 3945 C CA . THR B 1 49 ? 139.537 123.128 107.331 1.00 41.90 254 THR B CA 1
ATOM 3946 C C . THR B 1 49 ? 138.583 123.361 108.489 1.00 41.90 254 THR B C 1
ATOM 3947 O O . THR B 1 49 ? 138.999 123.350 109.654 1.00 41.90 254 THR B O 1
ATOM 3951 N N . ILE B 1 50 ? 137.296 123.554 108.194 1.00 41.23 255 ILE B N 1
ATOM 3952 C CA . ILE B 1 50 ? 136.309 123.690 109.262 1.00 41.23 255 ILE B CA 1
ATOM 3953 C C . ILE B 1 50 ? 136.176 122.386 110.045 1.00 41.23 255 ILE B C 1
ATOM 3954 O O . ILE B 1 50 ? 136.115 122.392 111.284 1.00 41.23 255 ILE B O 1
ATOM 3959 N N . THR B 1 51 ? 136.197 121.245 109.350 1.00 41.51 256 THR B N 1
ATOM 3960 C CA . THR B 1 51 ? 136.139 119.965 110.050 1.00 41.51 256 THR B CA 1
ATOM 3961 C C . THR B 1 51 ? 137.418 119.681 110.832 1.00 41.51 256 THR B C 1
ATOM 3962 O O . THR B 1 51 ? 137.367 119.037 111.883 1.00 41.51 256 THR B O 1
ATOM 3966 N N . GLY B 1 52 ? 138.563 120.179 110.369 1.00 44.40 257 GLY B N 1
ATOM 3967 C CA . GLY B 1 52 ? 139.785 120.030 111.133 1.00 44.40 257 GLY B CA 1
ATOM 3968 C C . GLY B 1 52 ? 139.808 120.881 112.380 1.00 44.40 257 GLY B C 1
ATOM 3969 O O . GLY B 1 52 ? 140.332 120.455 113.412 1.00 44.40 257 GLY B O 1
ATOM 3970 N N . CYS B 1 53 ? 139.222 122.077 112.318 1.00 44.48 258 CYS B N 1
ATOM 3971 C CA . CYS B 1 53 ? 139.075 122.888 113.524 1.00 44.48 258 CYS B CA 1
ATOM 3972 C C . CYS B 1 53 ? 138.110 122.248 114.513 1.00 44.48 258 CYS B C 1
ATOM 3973 O O . CYS B 1 53 ? 138.341 122.295 115.723 1.00 44.48 258 CYS B O 1
ATOM 3976 N N . SER B 1 54 ? 137.045 121.615 114.021 1.00 44.45 259 SER B N 1
ATOM 3977 C CA . SER B 1 54 ? 136.126 120.913 114.917 1.00 44.45 259 SER B CA 1
ATOM 3978 C C . SER B 1 54 ? 136.770 119.681 115.548 1.00 44.45 259 SER B C 1
ATOM 3979 O O . SER B 1 54 ? 136.552 119.394 116.731 1.00 44.45 259 SER B O 1
ATOM 3982 N N . THR B 1 55 ? 137.576 118.949 114.782 1.00 46.77 260 THR B N 1
ATOM 3983 C CA . THR B 1 55 ? 138.285 117.798 115.328 1.00 46.77 260 THR B CA 1
ATOM 3984 C C . THR B 1 55 ? 139.337 118.224 116.342 1.00 46.77 260 THR B C 1
ATOM 3985 O O . THR B 1 55 ? 139.540 117.547 117.353 1.00 46.77 260 THR B O 1
ATOM 3989 N N . SER B 1 56 ? 139.993 119.359 116.107 1.00 48.49 261 SER B N 1
ATOM 3990 C CA . SER B 1 56 ? 140.939 119.887 117.081 1.00 48.49 261 SER B CA 1
ATOM 3991 C C . SER B 1 56 ? 140.243 120.362 118.348 1.00 48.49 261 SER B C 1
ATOM 3992 O O . SER B 1 56 ? 140.789 120.216 119.447 1.00 48.49 261 SER B O 1
ATOM 3995 N N . ALA B 1 57 ? 139.039 120.917 118.217 1.00 48.86 262 ALA B N 1
ATOM 3996 C CA . ALA B 1 57 ? 138.263 121.287 119.389 1.00 48.86 262 ALA B CA 1
ATOM 3997 C C . ALA B 1 57 ? 137.826 120.074 120.191 1.00 48.86 262 ALA B C 1
ATOM 3998 O O . ALA B 1 57 ? 137.708 120.162 121.413 1.00 48.86 262 ALA B O 1
ATOM 4000 N N . ILE B 1 58 ? 137.557 118.947 119.534 1.00 50.74 263 ILE B N 1
ATOM 4001 C CA . ILE B 1 58 ? 137.304 117.716 120.282 1.00 50.74 263 ILE B CA 1
ATOM 4002 C C . ILE B 1 58 ? 138.580 117.229 120.954 1.00 50.74 263 ILE B C 1
ATOM 4003 O O . ILE B 1 58 ? 138.573 116.842 122.127 1.00 50.74 263 ILE B O 1
ATOM 4008 N N . ALA B 1 59 ? 139.701 117.269 120.236 1.00 52.95 264 ALA B N 1
ATOM 4009 C CA . ALA B 1 59 ? 140.939 116.685 120.732 1.00 52.95 264 ALA B CA 1
ATOM 4010 C C . ALA B 1 59 ? 141.586 117.494 121.842 1.00 52.95 264 ALA B C 1
ATOM 4011 O O . ALA B 1 59 ? 142.427 116.953 122.562 1.00 52.95 264 ALA B O 1
ATOM 4013 N N . THR B 1 60 ? 141.241 118.768 121.999 1.00 56.74 265 THR B N 1
ATOM 4014 C CA . THR B 1 60 ? 141.784 119.563 123.091 1.00 56.74 265 THR B CA 1
ATOM 4015 C C . THR B 1 60 ? 140.837 119.659 124.284 1.00 56.74 265 THR B C 1
ATOM 4016 O O . THR B 1 60 ? 140.979 120.568 125.104 1.00 56.74 265 THR B O 1
ATOM 4020 N N . ASN B 1 61 ? 139.872 118.756 124.393 1.00 63.75 266 ASN B N 1
ATOM 4021 C CA . ASN B 1 61 ? 138.907 118.770 125.493 1.00 63.75 266 ASN B CA 1
ATOM 4022 C C . ASN B 1 61 ? 139.310 117.779 126.584 1.00 63.75 266 ASN B C 1
ATOM 4023 O O . ASN B 1 61 ? 138.559 116.874 126.940 1.00 63.75 266 ASN B O 1
ATOM 4028 N N . GLY B 1 62 ? 140.513 117.961 127.130 1.00 76.78 267 GLY B N 1
ATOM 4029 C CA . GLY B 1 62 ? 141.031 117.006 128.099 1.00 76.78 267 GLY B CA 1
ATOM 4030 C C . GLY B 1 62 ? 141.296 115.653 127.456 1.00 76.78 267 GLY B C 1
ATOM 4031 O O . GLY B 1 62 ? 141.600 115.560 126.262 1.00 76.78 267 GLY B O 1
ATOM 4032 N N . PHE B 1 63 ? 141.178 114.596 128.272 1.00 85.52 268 PHE B N 1
ATOM 4033 C CA . PHE B 1 63 ? 141.094 113.192 127.830 1.00 85.52 268 PHE B CA 1
ATOM 4034 C C . PHE B 1 63 ? 142.312 112.758 127.010 1.00 85.52 268 PHE B C 1
ATOM 4035 O O . PHE B 1 63 ? 142.208 112.423 125.830 1.00 85.52 268 PHE B O 1
ATOM 4043 N N . VAL B 1 64 ? 143.477 112.771 127.654 1.00 91.44 269 VAL B N 1
ATOM 4044 C CA . VAL B 1 64 ? 144.714 112.462 126.941 1.00 91.44 269 VAL B CA 1
ATOM 4045 C C . VAL B 1 64 ? 144.818 110.965 126.670 1.00 91.44 269 VAL B C 1
ATOM 4046 O O . VAL B 1 64 ? 144.783 110.519 125.517 1.00 91.44 269 VAL B O 1
ATOM 4050 N N . ARG B 1 65 ? 144.905 110.170 127.731 1.00 96.77 270 ARG B N 1
ATOM 4051 C CA . ARG B 1 65 ? 145.296 108.775 127.611 1.00 96.77 270 ARG B CA 1
ATOM 4052 C C . ARG B 1 65 ? 144.134 107.903 127.152 1.00 96.77 270 ARG B C 1
ATOM 4053 O O . ARG B 1 65 ? 142.965 108.179 127.439 1.00 96.77 270 ARG B O 1
ATOM 4061 N N . GLY B 1 66 ? 144.475 106.834 126.434 1.00 88.55 271 GLY B N 1
ATOM 4062 C CA . GLY B 1 66 ? 143.494 105.894 125.936 1.00 88.55 271 GLY B CA 1
ATOM 4063 C C . GLY B 1 66 ? 142.658 106.470 124.817 1.00 88.55 271 GLY B C 1
ATOM 4064 O O . GLY B 1 66 ? 141.458 106.676 124.987 1.00 88.55 271 GLY B O 1
ATOM 4065 N N . GLY B 1 67 ? 143.271 106.742 123.674 1.00 80.22 272 GLY B N 1
ATOM 4066 C CA . GLY B 1 67 ? 142.620 107.455 122.597 1.00 80.22 272 GLY B CA 1
ATOM 4067 C C . GLY B 1 67 ? 142.081 106.578 121.484 1.00 80.22 272 GLY B C 1
ATOM 4068 O O . GLY B 1 67 ? 141.875 105.372 121.635 1.00 80.22 272 GLY B O 1
ATOM 4069 N N . GLY B 1 68 ? 141.879 107.210 120.342 1.00 71.57 273 GLY B N 1
ATOM 4070 C CA . GLY B 1 68 ? 141.160 106.628 119.227 1.00 71.57 273 GLY B CA 1
ATOM 4071 C C . GLY B 1 68 ? 140.321 107.706 118.571 1.00 71.57 273 GLY B C 1
ATOM 4072 O O . GLY B 1 68 ? 140.297 108.853 119.001 1.00 71.57 273 GLY B O 1
ATOM 4073 N N . ALA B 1 69 ? 139.628 107.312 117.506 1.00 67.37 274 ALA B N 1
ATOM 4074 C CA . ALA B 1 69 ? 138.748 108.267 116.841 1.00 67.37 274 ALA B CA 1
ATOM 4075 C C . ALA B 1 69 ? 137.363 108.252 117.458 1.00 67.37 274 ALA B C 1
ATOM 4076 O O . ALA B 1 69 ? 136.764 109.305 117.683 1.00 67.37 274 ALA B O 1
ATOM 4078 N N . TYR B 1 70 ? 136.839 107.058 117.723 1.00 66.12 275 TYR B N 1
ATOM 4079 C CA . TYR B 1 70 ? 135.527 106.946 118.339 1.00 66.12 275 TYR B CA 1
ATOM 4080 C C . TYR B 1 70 ? 135.557 107.374 119.797 1.00 66.12 275 TYR B C 1
ATOM 4081 O O . TYR B 1 70 ? 134.563 107.909 120.299 1.00 66.12 275 TYR B O 1
ATOM 4090 N N . TYR B 1 71 ? 136.689 107.179 120.474 1.00 70.34 276 TYR B N 1
ATOM 4091 C CA . TYR B 1 71 ? 136.762 107.415 121.910 1.00 70.34 276 TYR B CA 1
ATOM 4092 C C . TYR B 1 71 ? 136.626 108.893 122.241 1.00 70.34 276 TYR B C 1
ATOM 4093 O O . TYR B 1 71 ? 135.848 109.266 123.123 1.00 70.34 276 TYR B O 1
ATOM 4102 N N . LEU B 1 72 ? 137.363 109.748 121.526 1.00 68.13 277 LEU B N 1
ATOM 4103 C CA . LEU B 1 72 ? 137.328 111.185 121.782 1.00 68.13 277 LEU B CA 1
ATOM 4104 C C . LEU B 1 72 ? 135.957 111.775 121.491 1.00 68.13 277 LEU B C 1
ATOM 4105 O O . LEU B 1 72 ? 135.445 112.585 122.275 1.00 68.13 277 LEU B O 1
ATOM 4110 N N . ILE B 1 73 ? 135.338 111.352 120.390 1.00 62.49 278 ILE B N 1
ATOM 4111 C CA . ILE B 1 73 ? 134.036 111.879 120.009 1.00 62.49 278 ILE B CA 1
ATOM 4112 C C . ILE B 1 73 ? 132.967 111.415 120.986 1.00 62.49 278 ILE B C 1
ATOM 4113 O O . ILE B 1 73 ? 132.161 112.217 121.465 1.00 62.49 278 ILE B O 1
ATOM 4118 N N . SER B 1 74 ? 132.971 110.129 121.338 1.00 63.90 279 SER B N 1
ATOM 4119 C CA . SER B 1 74 ? 131.931 109.612 122.211 1.00 63.90 279 SER B CA 1
ATOM 4120 C C . SER B 1 74 ? 132.127 110.010 123.661 1.00 63.90 279 SER B C 1
ATOM 4121 O O . SER B 1 74 ? 131.192 109.873 124.451 1.00 63.90 279 SER B O 1
ATOM 4124 N N . ARG B 1 75 ? 133.311 110.476 124.044 1.00 68.97 280 ARG B N 1
ATOM 4125 C CA . ARG B 1 75 ? 133.518 110.873 125.428 1.00 68.97 280 ARG B CA 1
ATOM 4126 C C . ARG B 1 75 ? 133.413 112.371 125.636 1.00 68.97 280 ARG B C 1
ATOM 4127 O O . ARG B 1 75 ? 133.027 112.801 126.723 1.00 68.97 280 ARG B O 1
ATOM 4135 N N . SER B 1 76 ? 133.736 113.181 124.625 1.00 65.28 281 SER B N 1
ATOM 4136 C CA . SER B 1 76 ? 133.503 114.615 124.744 1.00 65.28 281 SER B CA 1
ATOM 4137 C C . SER B 1 76 ? 132.036 114.950 124.528 1.00 65.28 281 SER B C 1
ATOM 4138 O O . SER B 1 76 ? 131.434 115.683 125.317 1.00 65.28 281 SER B O 1
ATOM 4141 N N . LEU B 1 77 ? 131.453 114.435 123.456 1.00 60.42 282 LEU B N 1
ATOM 4142 C CA . LEU B 1 77 ? 130.032 114.569 123.186 1.00 60.42 282 LEU B CA 1
ATOM 4143 C C . LEU B 1 77 ? 129.327 113.325 123.718 1.00 60.42 282 LEU B C 1
ATOM 4144 O O . LEU B 1 77 ? 129.933 112.488 124.385 1.00 60.42 282 LEU B O 1
ATOM 4149 N N . GLY B 1 78 ? 128.046 113.176 123.437 1.00 58.84 283 GLY B N 1
ATOM 4150 C CA . GLY B 1 78 ? 127.300 112.084 124.009 1.00 58.84 283 GLY B CA 1
ATOM 4151 C C . GLY B 1 78 ? 127.482 110.798 123.243 1.00 58.84 283 GLY B C 1
ATOM 4152 O O . GLY B 1 78 ? 128.285 110.693 122.317 1.00 58.84 283 GLY B O 1
ATOM 4153 N N . PRO B 1 79 ? 126.728 109.774 123.644 1.00 55.30 284 PRO B N 1
ATOM 4154 C CA . PRO B 1 79 ? 126.690 108.549 122.844 1.00 55.30 284 PRO B CA 1
ATOM 4155 C C . PRO B 1 79 ? 125.779 108.639 121.641 1.00 55.30 284 PRO B C 1
ATOM 4156 O O . PRO B 1 79 ? 125.949 107.846 120.709 1.00 55.30 284 PRO B O 1
ATOM 4160 N N . GLU B 1 80 ? 124.835 109.584 121.622 1.00 55.57 285 GLU B N 1
ATOM 4161 C CA . GLU B 1 80 ? 123.896 109.691 120.509 1.00 55.57 285 GLU B CA 1
ATOM 4162 C C . GLU B 1 80 ? 124.581 110.200 119.257 1.00 55.57 285 GLU B C 1
ATOM 4163 O O . GLU B 1 80 ? 124.358 109.672 118.165 1.00 55.57 285 GLU B O 1
ATOM 4169 N N . PHE B 1 81 ? 125.411 111.232 119.393 1.00 52.58 286 PHE B N 1
ATOM 4170 C CA . PHE B 1 81 ? 126.214 111.670 118.264 1.00 52.58 286 PHE B CA 1
ATOM 4171 C C . PHE B 1 81 ? 127.373 110.726 118.014 1.00 52.58 286 PHE B C 1
ATOM 4172 O O . PHE B 1 81 ? 127.728 110.491 116.858 1.00 52.58 286 PHE B O 1
ATOM 4180 N N . GLY B 1 82 ? 127.948 110.161 119.075 1.00 51.45 287 GLY B N 1
ATOM 4181 C CA . GLY B 1 82 ? 129.142 109.349 118.921 1.00 51.45 287 GLY B CA 1
ATOM 4182 C C . GLY B 1 82 ? 128.892 108.047 118.190 1.00 51.45 287 GLY B C 1
ATOM 4183 O O . GLY B 1 82 ? 129.691 107.646 117.342 1.00 51.45 287 GLY B O 1
ATOM 4184 N N . GLY B 1 83 ? 127.770 107.389 118.477 1.00 51.31 288 GLY B N 1
ATOM 4185 C CA . GLY B 1 83 ? 127.465 106.141 117.800 1.00 51.31 288 GLY B CA 1
ATOM 4186 C C . GLY B 1 83 ? 127.128 106.329 116.334 1.00 51.31 288 GLY B C 1
ATOM 4187 O O . GLY B 1 83 ? 127.534 105.530 115.488 1.00 51.31 288 GLY B O 1
ATOM 4188 N N . SER B 1 84 ? 126.408 107.400 116.010 1.00 49.87 289 SER B N 1
ATOM 4189 C CA . SER B 1 84 ? 126.067 107.665 114.619 1.00 49.87 289 SER B CA 1
ATOM 4190 C C . SER B 1 84 ? 127.286 108.098 113.815 1.00 49.87 289 SER B C 1
ATOM 4191 O O . SER B 1 84 ? 127.445 107.680 112.661 1.00 49.87 289 SER B O 1
ATOM 4194 N N . ILE B 1 85 ? 128.167 108.916 114.407 1.00 48.50 290 ILE B N 1
ATOM 4195 C CA . ILE B 1 85 ? 129.409 109.290 113.732 1.00 48.50 290 ILE B CA 1
ATOM 4196 C C . ILE B 1 85 ? 130.296 108.070 113.528 1.00 48.50 290 ILE B C 1
ATOM 4197 O O . ILE B 1 85 ? 130.872 107.885 112.451 1.00 48.50 290 ILE B O 1
ATOM 4202 N N . GLY B 1 86 ? 130.374 107.190 114.530 1.00 48.89 291 GLY B N 1
ATOM 4203 C CA . GLY B 1 86 ? 131.123 105.955 114.389 1.00 48.89 291 GLY B CA 1
ATOM 4204 C C . GLY B 1 86 ? 130.605 105.026 113.315 1.00 48.89 291 GLY B C 1
ATOM 4205 O O . GLY B 1 86 ? 131.406 104.497 112.543 1.00 48.89 291 GLY B O 1
ATOM 4206 N N . LEU B 1 87 ? 129.284 104.863 113.207 1.00 47.95 292 LEU B N 1
ATOM 4207 C CA . LEU B 1 87 ? 128.718 103.987 112.185 1.00 47.95 292 LEU B CA 1
ATOM 4208 C C . LEU B 1 87 ? 128.892 104.556 110.779 1.00 47.95 292 LEU B C 1
ATOM 4209 O O . LEU B 1 87 ? 129.285 103.829 109.857 1.00 47.95 292 LEU B O 1
ATOM 4214 N N . ILE B 1 88 ? 128.627 105.854 110.598 1.00 46.38 293 ILE B N 1
ATOM 4215 C CA . ILE B 1 88 ? 128.749 106.455 109.273 1.00 46.38 293 ILE B CA 1
ATOM 4216 C C . ILE B 1 88 ? 130.211 106.527 108.844 1.00 46.38 293 ILE B C 1
ATOM 4217 O O . ILE B 1 88 ? 130.539 106.289 107.678 1.00 46.38 293 ILE B O 1
ATOM 4222 N N . PHE B 1 89 ? 131.121 106.766 109.789 1.00 48.52 294 PHE B N 1
ATOM 4223 C CA . PHE B 1 89 ? 132.538 106.827 109.459 1.00 48.52 294 PHE B CA 1
ATOM 4224 C C . PHE B 1 89 ? 133.105 105.446 109.155 1.00 48.52 294 PHE B C 1
ATOM 4225 O O . PHE B 1 89 ? 133.944 105.302 108.253 1.00 48.52 294 PHE B O 1
ATOM 4233 N N . ALA B 1 90 ? 132.647 104.418 109.875 1.00 47.46 295 ALA B N 1
ATOM 4234 C CA . ALA B 1 90 ? 133.065 103.057 109.573 1.00 47.46 295 ALA B CA 1
ATOM 4235 C C . ALA B 1 90 ? 132.600 102.630 108.192 1.00 47.46 295 ALA B C 1
ATOM 4236 O O . ALA B 1 90 ? 133.378 102.050 107.423 1.00 47.46 295 ALA B O 1
ATOM 4238 N N . PHE B 1 91 ? 131.350 102.948 107.840 1.00 44.87 296 PHE B N 1
ATOM 4239 C CA . PHE B 1 91 ? 130.861 102.607 106.510 1.00 44.87 296 PHE B CA 1
ATOM 4240 C C . PHE B 1 91 ? 131.565 103.405 105.422 1.00 44.87 296 PHE B C 1
ATOM 4241 O O . PHE B 1 91 ? 131.808 102.874 104.333 1.00 44.87 296 PHE B O 1
ATOM 4249 N N . ALA B 1 92 ? 131.920 104.659 105.705 1.00 45.35 297 ALA B N 1
ATOM 4250 C CA . ALA B 1 92 ? 132.595 105.491 104.719 1.00 45.35 297 ALA B CA 1
ATOM 4251 C C . ALA B 1 92 ? 133.985 104.969 104.405 1.00 45.35 297 ALA B C 1
ATOM 4252 O O . ALA B 1 92 ? 134.379 104.920 103.237 1.00 45.35 297 ALA B O 1
ATOM 4254 N N . ASN B 1 93 ? 134.736 104.544 105.421 1.00 46.03 298 ASN B N 1
ATOM 4255 C CA . ASN B 1 93 ? 136.055 103.984 105.136 1.00 46.03 298 ASN B CA 1
ATOM 4256 C C . ASN B 1 93 ? 135.954 102.609 104.485 1.00 46.03 298 ASN B C 1
ATOM 4257 O O . ASN B 1 93 ? 136.751 102.278 103.590 1.00 46.03 298 ASN B O 1
ATOM 4262 N N . ALA B 1 94 ? 134.957 101.813 104.890 1.00 46.68 299 ALA B N 1
ATOM 4263 C CA . ALA B 1 94 ? 134.769 100.493 104.300 1.00 46.68 299 ALA B CA 1
ATOM 4264 C C . ALA B 1 94 ? 134.402 100.570 102.829 1.00 46.68 299 ALA B C 1
ATOM 4265 O O . ALA B 1 94 ? 134.798 99.701 102.051 1.00 46.68 299 ALA B O 1
ATOM 4267 N N . VAL B 1 95 ? 133.672 101.603 102.421 1.00 46.63 300 VAL B N 1
ATOM 4268 C CA . VAL B 1 95 ? 133.381 101.770 101.004 1.00 46.63 300 VAL B CA 1
ATOM 4269 C C . VAL B 1 95 ? 134.496 102.516 100.271 1.00 46.63 300 VAL B C 1
ATOM 4270 O O . VAL B 1 95 ? 134.650 102.335 99.058 1.00 46.63 300 VAL B O 1
ATOM 4274 N N . ALA B 1 96 ? 135.326 103.293 100.979 1.00 46.55 301 ALA B N 1
ATOM 4275 C CA . ALA B 1 96 ? 136.434 103.986 100.328 1.00 46.55 301 ALA B CA 1
ATOM 4276 C C . ALA B 1 96 ? 137.551 103.040 99.923 1.00 46.55 301 ALA B C 1
ATOM 4277 O O . ALA B 1 96 ? 138.298 103.344 98.980 1.00 46.55 301 ALA B O 1
ATOM 4279 N N . VAL B 1 97 ? 137.697 101.920 100.647 1.00 49.03 302 VAL B N 1
ATOM 4280 C CA . VAL B 1 97 ? 138.631 100.854 100.258 1.00 49.03 302 VAL B CA 1
ATOM 4281 C C . VAL B 1 97 ? 138.411 100.424 98.810 1.00 49.03 302 VAL B C 1
ATOM 4282 O O . VAL B 1 97 ? 139.366 100.271 98.032 1.00 49.03 302 VAL B O 1
ATOM 4286 N N . ALA B 1 98 ? 137.145 100.284 98.415 1.00 50.21 303 ALA B N 1
ATOM 4287 C CA . ALA B 1 98 ? 136.806 99.887 97.057 1.00 50.21 303 ALA B CA 1
ATOM 4288 C C . ALA B 1 98 ? 137.204 100.939 96.040 1.00 50.21 303 ALA B C 1
ATOM 4289 O O . ALA B 1 98 ? 137.667 100.596 94.953 1.00 50.21 303 ALA B O 1
ATOM 4291 N N . MET B 1 99 ? 137.055 102.221 96.380 1.00 50.35 304 MET B N 1
ATOM 4292 C CA . MET B 1 99 ? 137.424 103.290 95.456 1.00 50.35 304 MET B CA 1
ATOM 4293 C C . MET B 1 99 ? 138.921 103.309 95.200 1.00 50.35 304 MET B C 1
ATOM 4294 O O . MET B 1 99 ? 139.359 103.414 94.044 1.00 50.35 304 MET B O 1
ATOM 4299 N N . TYR B 1 100 ? 139.716 103.154 96.262 1.00 51.35 305 TYR B N 1
ATOM 4300 C CA . TYR B 1 100 ? 141.167 103.158 96.093 1.00 51.35 305 TYR B CA 1
ATOM 4301 C C . TYR B 1 100 ? 141.654 101.935 95.319 1.00 51.35 305 TYR B C 1
ATOM 4302 O O . TYR B 1 100 ? 142.492 102.062 94.415 1.00 51.35 305 TYR B O 1
ATOM 4311 N N . VAL B 1 101 ? 141.118 100.747 95.610 1.00 54.79 306 VAL B N 1
ATOM 4312 C CA . VAL B 1 101 ? 141.616 99.595 94.863 1.00 54.79 306 VAL B CA 1
ATOM 4313 C C . VAL B 1 101 ? 141.035 99.513 93.454 1.00 54.79 306 VAL B C 1
ATOM 4314 O O . VAL B 1 101 ? 141.665 98.911 92.581 1.00 54.79 306 VAL B O 1
ATOM 4318 N N . VAL B 1 102 ? 139.899 100.155 93.173 1.00 56.15 307 VAL B N 1
ATOM 4319 C CA . VAL B 1 102 ? 139.420 100.223 91.797 1.00 56.15 307 VAL B CA 1
ATOM 4320 C C . VAL B 1 102 ? 140.287 101.175 90.983 1.00 56.15 307 VAL B C 1
ATOM 4321 O O . VAL B 1 102 ? 140.598 100.899 89.818 1.00 56.15 307 VAL B O 1
ATOM 4325 N N . GLY B 1 103 ? 140.745 102.274 91.594 1.00 58.02 308 GLY B N 1
ATOM 4326 C CA . GLY B 1 103 ? 141.715 103.130 90.918 1.00 58.02 308 GLY B CA 1
ATOM 4327 C C . GLY B 1 103 ? 143.036 102.432 90.633 1.00 58.02 308 GLY B C 1
ATOM 4328 O O . GLY B 1 103 ? 143.602 102.571 89.539 1.00 58.02 308 GLY B O 1
ATOM 4329 N N . PHE B 1 104 ? 143.519 101.642 91.597 1.00 59.38 309 PHE B N 1
ATOM 4330 C CA . PHE B 1 104 ? 144.731 100.850 91.385 1.00 59.38 309 PHE B CA 1
ATOM 4331 C C . PHE B 1 104 ? 144.552 99.833 90.263 1.00 59.38 309 PHE B C 1
ATOM 4332 O O . PHE B 1 104 ? 145.430 99.685 89.400 1.00 59.38 309 PHE B O 1
ATOM 4340 N N . ALA B 1 105 ? 143.419 99.127 90.260 1.00 63.24 310 ALA B N 1
ATOM 4341 C CA . ALA B 1 105 ? 143.169 98.113 89.247 1.00 63.24 310 ALA B CA 1
ATOM 4342 C C . ALA B 1 105 ? 143.009 98.729 87.869 1.00 63.24 310 ALA B C 1
ATOM 4343 O O . ALA B 1 105 ? 143.444 98.144 86.878 1.00 63.24 310 ALA B O 1
ATOM 4345 N N . GLU B 1 106 ? 142.415 99.919 87.790 1.00 64.90 311 GLU B N 1
ATOM 4346 C CA . GLU B 1 106 ? 142.270 100.599 86.508 1.00 64.90 311 GLU B CA 1
ATOM 4347 C C . GLU B 1 106 ? 143.620 101.018 85.948 1.00 64.90 311 GLU B C 1
ATOM 4348 O O . GLU B 1 106 ? 143.861 100.895 84.739 1.00 64.90 311 GLU B O 1
ATOM 4354 N N . THR B 1 107 ? 144.528 101.474 86.820 1.00 65.99 312 THR B N 1
ATOM 4355 C CA . THR B 1 107 ? 145.882 101.803 86.372 1.00 65.99 312 THR B CA 1
ATOM 4356 C C . THR B 1 107 ? 146.634 100.572 85.877 1.00 65.99 312 THR B C 1
ATOM 4357 O O . THR B 1 107 ? 147.319 100.626 84.846 1.00 65.99 312 THR B O 1
ATOM 4361 N N . VAL B 1 108 ? 146.508 99.451 86.591 1.00 68.19 313 VAL B N 1
ATOM 4362 C CA . VAL B 1 108 ? 147.193 98.227 86.178 1.00 68.19 313 VAL B CA 1
ATOM 4363 C C . VAL B 1 108 ? 146.604 97.685 84.877 1.00 68.19 313 VAL B C 1
ATOM 4364 O O . VAL B 1 108 ? 147.334 97.195 84.008 1.00 68.19 313 VAL B O 1
ATOM 4368 N N . VAL B 1 109 ? 145.292 97.831 84.688 1.00 71.78 314 VAL B N 1
ATOM 4369 C CA . VAL B 1 109 ? 144.649 97.357 83.465 1.00 71.78 314 VAL B CA 1
ATOM 4370 C C . VAL B 1 109 ? 145.067 98.200 82.266 1.00 71.78 314 VAL B C 1
ATOM 4371 O O . VAL B 1 109 ? 145.342 97.664 81.188 1.00 71.78 314 VAL B O 1
ATOM 4375 N N . GLU B 1 110 ? 145.164 99.522 82.437 1.00 76.23 315 GLU B N 1
ATOM 4376 C CA . GLU B 1 110 ? 145.638 100.357 81.335 1.00 76.23 315 GLU B CA 1
ATOM 4377 C C . GLU B 1 110 ? 147.111 100.117 81.030 1.00 76.23 315 GLU B C 1
ATOM 4378 O O . GLU B 1 110 ? 147.513 100.176 79.860 1.00 76.23 315 GLU B O 1
ATOM 4384 N N . LEU B 1 111 ? 147.919 99.807 82.048 1.00 74.61 316 LEU B N 1
ATOM 4385 C CA . LEU B 1 111 ? 149.307 99.441 81.785 1.00 74.61 316 LEU B CA 1
ATOM 4386 C C . LEU B 1 111 ? 149.417 98.106 81.065 1.00 74.61 316 LEU B C 1
ATOM 4387 O O . LEU B 1 111 ? 150.339 97.911 80.268 1.00 74.61 316 LEU B O 1
ATOM 4392 N N . LEU B 1 112 ? 148.499 97.177 81.331 1.00 77.83 317 LEU B N 1
ATOM 4393 C CA . LEU B 1 112 ? 148.511 95.912 80.603 1.00 77.83 317 LEU B CA 1
ATOM 4394 C C . LEU B 1 112 ? 148.037 96.095 79.169 1.00 77.83 317 LEU B C 1
ATOM 4395 O O . LEU B 1 112 ? 148.582 95.477 78.249 1.00 77.83 317 LEU B O 1
ATOM 4400 N N . MET B 1 113 ? 147.022 96.934 78.957 1.00 83.20 318 MET B N 1
ATOM 4401 C CA . MET B 1 113 ? 146.507 97.158 77.612 1.00 83.20 318 MET B CA 1
ATOM 4402 C C . MET B 1 113 ? 147.449 97.990 76.759 1.00 83.20 318 MET B C 1
ATOM 4403 O O . MET B 1 113 ? 147.344 97.947 75.530 1.00 83.20 318 MET B O 1
ATOM 4408 N N . ASP B 1 114 ? 148.351 98.761 77.371 1.00 85.51 319 ASP B N 1
ATOM 4409 C CA . ASP B 1 114 ? 149.408 99.378 76.576 1.00 85.51 319 ASP B CA 1
ATOM 4410 C C . ASP B 1 114 ? 150.379 98.334 76.041 1.00 85.51 319 ASP B C 1
ATOM 4411 O O . ASP B 1 114 ? 151.011 98.550 75.002 1.00 85.51 319 ASP B O 1
ATOM 4416 N N . SER B 1 115 ? 150.510 97.209 76.732 1.00 84.69 320 SER B N 1
ATOM 4417 C CA . SER B 1 115 ? 151.194 96.031 76.222 1.00 84.69 320 SER B CA 1
ATOM 4418 C C . SER B 1 115 ? 150.161 95.131 75.541 1.00 84.69 320 SER B C 1
ATOM 4419 O O . SER B 1 115 ? 149.052 95.569 75.228 1.00 84.69 320 SER B O 1
ATOM 4422 N N . GLY B 1 116 ? 150.506 93.879 75.285 1.00 87.12 321 GLY B N 1
ATOM 4423 C CA . GLY B 1 116 ? 149.544 92.975 74.697 1.00 87.12 321 GLY B CA 1
ATOM 4424 C C . GLY B 1 116 ? 148.739 92.137 75.665 1.00 87.12 321 GLY B C 1
ATOM 4425 O O . GLY B 1 116 ? 147.899 91.345 75.230 1.00 87.12 321 GLY B O 1
ATOM 4426 N N . LEU B 1 117 ? 148.960 92.284 76.967 1.00 88.21 322 LEU B N 1
ATOM 4427 C CA . LEU B 1 117 ? 148.282 91.457 77.957 1.00 88.21 322 LEU B CA 1
ATOM 4428 C C . LEU B 1 117 ? 146.834 91.909 78.110 1.00 88.21 322 LEU B C 1
ATOM 4429 O O . LEU B 1 117 ? 146.572 93.023 78.573 1.00 88.21 322 LEU B O 1
ATOM 4434 N N . LEU B 1 118 ? 145.896 91.043 77.731 1.00 92.17 323 LEU B N 1
ATOM 4435 C CA . LEU B 1 118 ? 144.475 91.370 77.826 1.00 92.17 323 LEU B CA 1
ATOM 4436 C C . LEU B 1 118 ? 143.693 90.066 77.917 1.00 92.17 323 LEU B C 1
ATOM 4437 O O . LEU B 1 118 ? 143.572 89.352 76.919 1.00 92.17 323 LEU B O 1
ATOM 4442 N N . MET B 1 119 ? 143.165 89.760 79.103 1.00 91.53 324 MET B N 1
ATOM 4443 C CA . MET B 1 119 ? 142.478 88.489 79.316 1.00 91.53 324 MET B CA 1
ATOM 4444 C C . MET B 1 119 ? 141.020 88.555 78.872 1.00 91.53 324 MET B C 1
ATOM 4445 O O . MET B 1 119 ? 140.594 87.820 77.975 1.00 91.53 324 MET B O 1
ATOM 4450 N N . ILE B 1 120 ? 140.264 89.416 79.546 1.00 87.02 325 ILE B N 1
ATOM 4451 C CA . ILE B 1 120 ? 138.843 89.657 79.172 1.00 87.02 325 ILE B CA 1
ATOM 4452 C C . ILE B 1 120 ? 138.706 91.142 78.824 1.00 87.02 325 ILE B C 1
ATOM 4453 O O . ILE B 1 120 ? 139.731 91.836 78.681 1.00 87.02 325 ILE B O 1
ATOM 4458 N N . ASP B 1 121 ? 137.474 91.606 78.664 1.00 84.97 326 ASP B N 1
ATOM 4459 C CA . ASP B 1 121 ? 137.226 93.018 78.380 1.00 84.97 326 ASP B CA 1
ATOM 4460 C C . ASP B 1 121 ? 137.758 93.926 79.495 1.00 84.97 326 ASP B C 1
ATOM 4461 O O . ASP B 1 121 ? 138.148 93.480 80.576 1.00 84.97 326 ASP B O 1
ATOM 4466 N N . GLN B 1 122 ? 137.759 95.232 79.211 1.00 81.91 327 GLN B N 1
ATOM 4467 C CA . GLN B 1 122 ? 138.446 96.182 80.080 1.00 81.91 327 GLN B CA 1
ATOM 4468 C C . GLN B 1 122 ? 137.737 96.342 81.417 1.00 81.91 327 GLN B C 1
ATOM 4469 O O . GLN B 1 122 ? 138.390 96.478 82.454 1.00 81.91 327 GLN B O 1
ATOM 4475 N N . THR B 1 123 ? 136.409 96.306 81.423 1.00 76.25 328 THR B N 1
ATOM 4476 C CA . THR B 1 123 ? 135.683 96.435 82.678 1.00 76.25 328 THR B CA 1
ATOM 4477 C C . THR B 1 123 ? 135.613 95.138 83.468 1.00 76.25 328 THR B C 1
ATOM 4478 O O . THR B 1 123 ? 135.203 95.171 84.629 1.00 76.25 328 THR B O 1
ATOM 4482 N N . ASN B 1 124 ? 135.982 94.006 82.876 1.00 77.18 329 ASN B N 1
ATOM 4483 C CA . ASN B 1 124 ? 136.048 92.753 83.612 1.00 77.18 329 ASN B CA 1
ATOM 4484 C C . ASN B 1 124 ? 137.442 92.443 84.122 1.00 77.18 329 ASN B C 1
ATOM 4485 O O . ASN B 1 124 ? 137.584 91.618 85.028 1.00 77.18 329 ASN B O 1
ATOM 4490 N N . ASP B 1 125 ? 138.472 93.064 83.553 1.00 78.46 330 ASP B N 1
ATOM 4491 C CA . ASP B 1 125 ? 139.812 92.915 84.100 1.00 78.46 330 ASP B CA 1
ATOM 4492 C C . ASP B 1 125 ? 139.998 93.734 85.364 1.00 78.46 330 ASP B C 1
ATOM 4493 O O . ASP B 1 125 ? 140.832 93.385 86.205 1.00 78.46 330 ASP B O 1
ATOM 4498 N N . ILE B 1 126 ? 139.242 94.820 85.511 1.00 70.72 331 ILE B N 1
ATOM 4499 C CA . ILE B 1 126 ? 139.259 95.582 86.752 1.00 70.72 331 ILE B CA 1
ATOM 4500 C C . ILE B 1 126 ? 138.595 94.786 87.868 1.00 70.72 331 ILE B C 1
ATOM 4501 O O . ILE B 1 126 ? 139.015 94.851 89.028 1.00 70.72 331 ILE B O 1
ATOM 4506 N N . ARG B 1 127 ? 137.568 94.003 87.535 1.00 68.74 332 ARG B N 1
ATOM 4507 C CA . ARG B 1 127 ? 136.940 93.140 88.528 1.00 68.74 332 ARG B CA 1
ATOM 4508 C C . ARG B 1 127 ? 137.859 92.007 88.954 1.00 68.74 332 ARG B C 1
ATOM 4509 O O . ARG B 1 127 ? 137.797 91.566 90.103 1.00 68.74 332 ARG B O 1
ATOM 4517 N N . VAL B 1 128 ? 138.712 91.526 88.054 1.00 69.26 333 VAL B N 1
ATOM 4518 C CA . VAL B 1 128 ? 139.607 90.427 88.392 1.00 69.26 333 VAL B CA 1
ATOM 4519 C C . VAL B 1 128 ? 140.807 90.933 89.180 1.00 69.26 333 VAL B C 1
ATOM 4520 O O . VAL B 1 128 ? 141.127 90.406 90.249 1.00 69.26 333 VAL B O 1
ATOM 4524 N N . ILE B 1 129 ? 141.483 91.964 88.668 1.00 68.50 334 ILE B N 1
ATOM 4525 C CA . ILE B 1 129 ? 142.653 92.520 89.344 1.00 68.50 334 ILE B CA 1
ATOM 4526 C C . ILE B 1 129 ? 142.255 93.211 90.640 1.00 68.50 334 ILE B C 1
ATOM 4527 O O . ILE B 1 129 ? 142.980 93.139 91.636 1.00 68.50 334 ILE B O 1
ATOM 4532 N N . GLY B 1 130 ? 141.076 93.831 90.674 1.00 67.06 335 GLY B N 1
ATOM 4533 C CA . GLY B 1 130 ? 140.601 94.446 91.900 1.00 67.06 335 GLY B CA 1
ATOM 4534 C C . GLY B 1 130 ? 140.237 93.450 92.982 1.00 67.06 335 GLY B C 1
ATOM 4535 O O . GLY B 1 130 ? 140.314 93.770 94.169 1.00 67.06 335 GLY B O 1
ATOM 4536 N N . THR B 1 131 ? 139.843 92.236 92.599 1.00 67.61 336 THR B N 1
ATOM 4537 C CA . THR B 1 131 ? 139.541 91.208 93.590 1.00 67.61 336 THR B CA 1
ATOM 4538 C C . THR B 1 131 ? 140.812 90.615 94.184 1.00 67.61 336 THR B C 1
ATOM 4539 O O . THR B 1 131 ? 140.864 90.338 95.386 1.00 67.61 336 THR B O 1
ATOM 4543 N N . ILE B 1 132 ? 141.846 90.424 93.364 1.00 65.85 337 ILE B N 1
ATOM 4544 C CA . ILE B 1 132 ? 143.106 89.881 93.858 1.00 65.85 337 ILE B CA 1
ATOM 4545 C C . ILE B 1 132 ? 143.794 90.878 94.782 1.00 65.85 337 ILE B C 1
ATOM 4546 O O . ILE B 1 132 ? 144.388 90.500 95.796 1.00 65.85 337 ILE B O 1
ATOM 4551 N N . THR B 1 133 ? 143.689 92.165 94.480 1.00 64.97 338 THR B N 1
ATOM 4552 C CA . THR B 1 133 ? 144.386 93.170 95.266 1.00 64.97 338 THR B CA 1
ATOM 4553 C C . THR B 1 133 ? 143.646 93.573 96.532 1.00 64.97 338 THR B C 1
ATOM 4554 O O . THR B 1 133 ? 144.173 94.382 97.297 1.00 64.97 338 THR B O 1
ATOM 4558 N N . VAL B 1 134 ? 142.448 93.055 96.777 1.00 64.50 339 VAL B N 1
ATOM 4559 C CA . VAL B 1 134 ? 141.771 93.289 98.044 1.00 64.50 339 VAL B CA 1
ATOM 4560 C C . VAL B 1 134 ? 141.779 92.052 98.936 1.00 64.50 339 VAL B C 1
ATOM 4561 O O . VAL B 1 134 ? 141.571 92.185 100.151 1.00 64.50 339 VAL B O 1
ATOM 4565 N N . ILE B 1 135 ? 142.047 90.863 98.393 1.00 66.00 340 ILE B N 1
ATOM 4566 C CA . ILE B 1 135 ? 142.313 89.712 99.248 1.00 66.00 340 ILE B CA 1
ATOM 4567 C C . ILE B 1 135 ? 143.789 89.599 99.586 1.00 66.00 340 ILE B C 1
ATOM 4568 O O . ILE B 1 135 ? 144.153 88.805 100.462 1.00 66.00 340 ILE B O 1
ATOM 4573 N N . LEU B 1 136 ? 144.653 90.360 98.916 1.00 65.90 341 LEU B N 1
ATOM 4574 C CA . LEU B 1 136 ? 146.038 90.498 99.341 1.00 65.90 341 LEU B CA 1
ATOM 4575 C C . LEU B 1 136 ? 146.226 91.653 100.301 1.00 65.90 341 LEU B C 1
ATOM 4576 O O . LEU B 1 136 ? 147.114 91.601 101.155 1.00 65.90 341 LEU B O 1
ATOM 4581 N N . LEU B 1 137 ? 145.418 92.704 100.166 1.00 65.84 342 LEU B N 1
ATOM 4582 C CA . LEU B 1 137 ? 145.422 93.77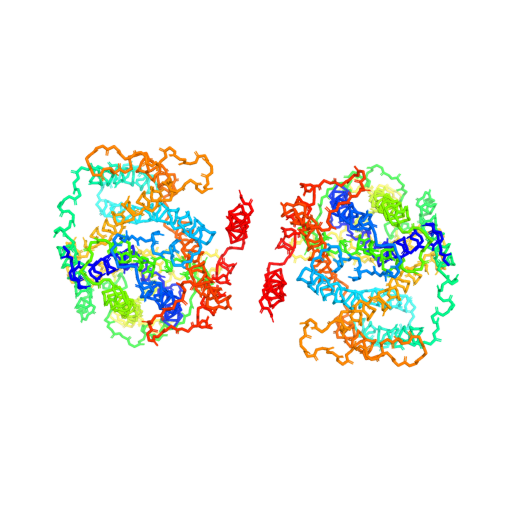9 101.147 1.00 65.84 342 LEU B CA 1
ATOM 4583 C C . LEU B 1 137 ? 144.803 93.335 102.461 1.00 65.84 342 LEU B C 1
ATOM 4584 O O . LEU B 1 137 ? 145.108 93.909 103.509 1.00 65.84 342 LEU B O 1
ATOM 4589 N N . LEU B 1 138 ? 143.928 92.330 102.427 1.00 68.00 343 LEU B N 1
ATOM 4590 C CA . LEU B 1 138 ? 143.375 91.790 103.661 1.00 68.00 343 LEU B CA 1
ATOM 4591 C C . LEU B 1 138 ? 144.407 90.974 104.423 1.00 68.00 343 LEU B C 1
ATOM 4592 O O . LEU B 1 138 ? 144.398 90.970 105.657 1.00 68.00 343 LEU B O 1
ATOM 4597 N N . GLY B 1 139 ? 145.303 90.288 103.712 1.00 70.68 344 GLY B N 1
ATOM 4598 C CA . GLY B 1 139 ? 146.309 89.483 104.385 1.00 70.68 344 GLY B CA 1
ATOM 4599 C C . GLY B 1 139 ? 147.356 90.319 105.095 1.00 70.68 344 GLY B C 1
ATOM 4600 O O . GLY B 1 139 ? 147.859 89.930 106.153 1.00 70.68 344 GLY B O 1
ATOM 4601 N N . ILE B 1 140 ? 147.686 91.483 104.532 1.00 70.40 345 ILE B N 1
ATOM 4602 C CA . ILE B 1 140 ? 148.634 92.392 105.166 1.00 70.40 345 ILE B CA 1
ATOM 4603 C C . ILE B 1 140 ? 148.046 92.968 106.446 1.00 70.40 345 ILE B C 1
ATOM 4604 O O . ILE B 1 140 ? 148.750 93.142 107.446 1.00 70.40 345 ILE B O 1
ATOM 4609 N N . SER B 1 141 ? 146.740 93.229 106.452 1.00 70.86 346 SER B N 1
ATOM 4610 C CA . SER B 1 141 ? 146.109 93.866 107.598 1.00 70.86 346 SER B CA 1
ATOM 4611 C C . SER B 1 141 ? 145.987 92.939 108.796 1.00 70.86 346 SER B C 1
ATOM 4612 O O . SER B 1 141 ? 145.908 93.422 109.928 1.00 70.86 346 SER B O 1
ATOM 4615 N N . VAL B 1 142 ? 145.971 91.627 108.584 1.00 75.83 347 VAL B N 1
ATOM 4616 C CA . VAL B 1 142 ? 145.861 90.676 109.678 1.00 75.83 347 VAL B CA 1
ATOM 4617 C C . VAL B 1 142 ? 147.124 89.862 109.871 1.00 75.83 347 VAL B C 1
ATOM 4618 O O . VAL B 1 142 ? 147.159 89.006 110.763 1.00 75.83 347 VAL B O 1
ATOM 4622 N N . ALA B 1 143 ? 148.165 90.091 109.075 1.00 79.82 348 ALA B N 1
ATOM 4623 C CA . ALA B 1 143 ? 149.402 89.367 109.320 1.00 79.82 348 ALA B CA 1
ATOM 4624 C C . ALA B 1 143 ? 150.672 90.195 109.226 1.00 79.82 348 ALA B C 1
ATOM 4625 O O . ALA B 1 143 ? 151.728 89.683 109.606 1.00 79.82 348 ALA B O 1
ATOM 462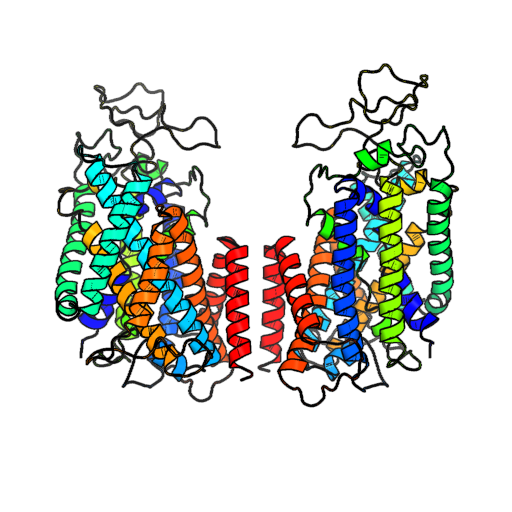7 N N . GLY B 1 144 ? 150.631 91.433 108.744 1.00 85.52 349 GLY B N 1
ATOM 4628 C CA . GLY B 1 144 ? 151.856 92.176 108.515 1.00 85.52 349 GLY B CA 1
ATOM 4629 C C . GLY B 1 144 ? 151.819 93.620 108.966 1.00 85.52 349 GLY B C 1
ATOM 4630 O O . GLY B 1 144 ? 152.442 94.483 108.343 1.00 85.52 349 GLY B O 1
ATOM 4631 N N . MET B 1 145 ? 151.098 93.897 110.053 1.00 90.40 350 MET B N 1
ATOM 4632 C CA . MET B 1 145 ? 150.904 95.263 110.523 1.00 90.40 350 MET B CA 1
ATOM 4633 C C . MET B 1 145 ? 152.148 95.869 111.158 1.00 90.40 350 MET B C 1
ATOM 4634 O O . MET B 1 145 ? 152.179 97.084 111.374 1.00 90.40 350 MET B O 1
ATOM 4639 N N . GLU B 1 146 ? 153.164 95.066 111.467 1.00 93.63 351 GLU B N 1
ATOM 4640 C CA . GLU B 1 146 ? 154.350 95.591 112.130 1.00 93.63 351 GLU B CA 1
ATOM 4641 C C . GLU B 1 146 ? 155.229 96.381 111.171 1.00 93.63 351 GLU B C 1
ATOM 4642 O O . GLU B 1 146 ? 155.757 97.436 111.536 1.00 93.63 351 GLU B O 1
ATOM 4648 N N . TRP B 1 147 ? 155.393 95.892 109.942 1.00 92.99 352 TRP B N 1
ATOM 4649 C CA . TRP B 1 147 ? 156.256 96.549 108.968 1.00 92.99 352 TRP B CA 1
ATOM 4650 C C . TRP B 1 147 ? 155.629 97.810 108.392 1.00 92.99 352 TRP B C 1
ATOM 4651 O O . TRP B 1 147 ? 156.352 98.670 107.869 1.00 92.99 352 TRP B O 1
ATOM 4662 N N . GLU B 1 148 ? 154.303 97.930 108.484 1.00 85.71 353 GLU B N 1
ATOM 4663 C CA . GLU B 1 148 ? 153.579 99.045 107.888 1.00 85.71 353 GLU B CA 1
ATOM 4664 C C . GLU B 1 148 ? 153.881 100.358 108.599 1.00 85.71 353 GLU B C 1
ATOM 4665 O O . GLU B 1 148 ? 153.800 101.427 107.987 1.00 85.71 353 GLU B O 1
ATOM 4671 N N . ALA B 1 149 ? 154.248 100.303 109.875 1.00 84.04 354 ALA B N 1
ATOM 4672 C CA . ALA B 1 149 ? 154.641 101.512 110.578 1.00 84.04 354 ALA B CA 1
ATOM 4673 C C . ALA B 1 149 ? 156.007 102.018 110.145 1.00 84.04 354 ALA B C 1
ATOM 4674 O O . ALA B 1 149 ? 156.311 103.196 110.356 1.00 84.04 354 ALA B O 1
ATOM 4676 N N . LYS B 1 150 ? 156.834 101.160 109.556 1.00 85.02 355 LYS B N 1
ATOM 4677 C CA . LYS B 1 150 ? 158.120 101.591 109.026 1.00 85.02 355 LYS B CA 1
ATOM 4678 C C . LYS B 1 150 ? 158.054 101.934 107.549 1.00 85.02 355 LYS B C 1
ATOM 4679 O O . LYS B 1 150 ? 158.845 102.756 107.076 1.00 85.02 355 LYS B O 1
ATOM 4685 N N . ALA B 1 151 ? 157.124 101.325 106.817 1.00 77.78 356 ALA B N 1
ATOM 4686 C CA . ALA B 1 151 ? 157.057 101.510 105.373 1.00 77.78 356 ALA B CA 1
ATOM 4687 C C . ALA B 1 151 ? 156.446 102.837 104.944 1.00 77.78 356 ALA B C 1
ATOM 4688 O O . ALA B 1 151 ? 156.518 103.173 103.754 1.00 77.78 356 ALA B O 1
ATOM 4690 N N . GLN B 1 152 ? 155.864 103.608 105.860 1.00 71.46 357 GLN B N 1
ATOM 4691 C CA . GLN B 1 152 ? 155.109 104.774 105.423 1.00 71.46 357 GLN B CA 1
ATOM 4692 C C . GLN B 1 152 ? 156.010 105.939 105.032 1.00 71.46 357 GLN B C 1
ATOM 4693 O O . GLN B 1 152 ? 155.646 106.719 104.144 1.00 71.46 357 GLN B O 1
ATOM 4699 N N . ILE B 1 153 ? 157.205 106.043 105.614 1.00 70.16 358 ILE B N 1
ATOM 4700 C CA . ILE B 1 153 ? 158.127 107.082 105.167 1.00 70.16 358 ILE B CA 1
ATOM 4701 C C . ILE B 1 153 ? 158.701 106.731 103.793 1.00 70.16 358 ILE B C 1
ATOM 4702 O O . ILE B 1 153 ? 158.978 107.624 102.982 1.00 70.16 358 ILE B O 1
ATOM 4707 N N . PHE B 1 154 ? 158.758 105.426 103.519 1.00 70.16 359 PHE B N 1
ATOM 4708 C CA . PHE B 1 154 ? 159.197 104.925 102.196 1.00 70.16 359 PHE B CA 1
ATOM 4709 C C . PHE B 1 154 ? 158.142 105.349 101.172 1.00 70.16 359 PHE B C 1
ATOM 4710 O O . PHE B 1 154 ? 158.508 105.926 100.141 1.00 70.16 359 PHE B O 1
ATOM 4718 N N . LEU B 1 155 ? 156.868 105.094 101.482 1.00 61.79 360 LEU B N 1
ATOM 4719 C CA . LEU B 1 155 ? 155.758 105.443 100.598 1.00 61.79 360 LEU B CA 1
ATOM 4720 C C . LEU B 1 155 ? 155.689 106.947 100.356 1.00 61.79 360 LEU B C 1
ATOM 4721 O O . LEU B 1 155 ? 155.414 107.391 99.235 1.00 61.79 360 LEU B O 1
ATOM 4726 N N . LEU B 1 156 ? 155.981 107.746 101.381 1.00 61.70 361 LEU B N 1
ATOM 4727 C CA . LEU B 1 156 ? 155.932 109.192 101.208 1.00 61.70 361 LEU B CA 1
ATOM 4728 C C . LEU B 1 156 ? 157.089 109.700 100.354 1.00 61.70 361 LEU B C 1
ATOM 4729 O O . LEU B 1 156 ? 156.912 110.626 99.555 1.00 61.70 361 LEU B O 1
ATOM 4734 N N . VAL B 1 157 ? 158.281 109.110 100.488 1.00 62.84 362 VAL B N 1
ATOM 4735 C CA . VAL B 1 157 ? 159.364 109.558 99.613 1.00 62.84 362 VAL B CA 1
ATOM 4736 C C . VAL B 1 157 ? 159.273 108.972 98.216 1.00 62.84 362 VAL B C 1
ATOM 4737 O O . VAL B 1 157 ? 159.977 109.444 97.321 1.00 62.84 362 VAL B O 1
ATOM 4741 N N . ILE B 1 158 ? 158.437 107.959 97.992 1.00 60.88 363 ILE B N 1
ATOM 4742 C CA . ILE B 1 158 ? 158.105 107.602 96.616 1.00 60.88 363 ILE B CA 1
ATOM 4743 C C . ILE B 1 158 ? 157.128 108.613 96.027 1.00 60.88 363 ILE B C 1
ATOM 4744 O O . ILE B 1 158 ? 157.304 109.086 94.895 1.00 60.88 363 ILE B O 1
ATOM 4749 N N . LEU B 1 159 ? 156.114 108.992 96.812 1.00 58.39 364 LEU B N 1
ATOM 4750 C CA . LEU B 1 159 ? 155.049 109.870 96.333 1.00 58.39 364 LEU B CA 1
ATOM 4751 C C . LEU B 1 159 ? 155.552 111.278 96.026 1.00 58.39 364 LEU B C 1
ATOM 4752 O O . LEU B 1 159 ? 155.181 111.867 95.001 1.00 58.39 364 LEU B O 1
ATOM 4757 N N . ILE B 1 160 ? 156.399 111.835 96.893 1.00 60.89 365 ILE B N 1
ATOM 4758 C CA . ILE B 1 160 ? 156.883 113.193 96.658 1.00 60.89 365 ILE B CA 1
ATOM 4759 C C . ILE B 1 160 ? 157.872 113.225 95.494 1.00 60.89 365 ILE B C 1
ATOM 4760 O O . ILE B 1 160 ? 157.921 114.206 94.739 1.00 60.89 365 ILE B O 1
ATOM 4765 N N . THR B 1 161 ? 158.617 112.139 95.272 1.00 62.86 366 THR B N 1
ATOM 4766 C CA . THR B 1 161 ? 159.448 112.073 94.073 1.00 62.86 366 THR B CA 1
ATOM 4767 C C . THR B 1 161 ? 158.610 111.960 92.809 1.00 62.86 366 THR B C 1
ATOM 4768 O O . THR B 1 161 ? 159.001 112.501 91.773 1.00 62.86 366 THR B O 1
ATOM 4772 N N . ALA B 1 162 ? 157.451 111.298 92.881 1.00 59.89 367 ALA B N 1
ATOM 4773 C CA . ALA B 1 162 ? 156.529 111.288 91.744 1.00 59.89 367 ALA B CA 1
ATOM 4774 C C . ALA B 1 162 ? 156.007 112.685 91.425 1.00 59.89 367 ALA B C 1
ATOM 4775 O O . ALA B 1 162 ? 155.944 113.084 90.252 1.00 59.89 367 ALA B O 1
ATOM 4777 N N . ILE B 1 163 ? 155.632 113.440 92.462 1.00 58.99 368 ILE B N 1
ATOM 4778 C CA . ILE B 1 163 ? 155.121 114.799 92.273 1.00 58.99 368 ILE B CA 1
ATOM 4779 C C . ILE B 1 163 ? 156.198 115.712 91.695 1.00 58.99 368 ILE B C 1
ATOM 4780 O O . ILE B 1 163 ? 155.938 116.497 90.771 1.00 58.99 368 ILE B O 1
ATOM 4785 N N . PHE B 1 164 ? 157.428 115.602 92.196 1.00 63.04 369 PHE B N 1
ATOM 4786 C CA . PHE B 1 164 ? 158.510 116.413 91.648 1.00 63.04 369 PHE B CA 1
ATOM 4787 C C . PHE B 1 164 ? 158.881 115.988 90.237 1.00 63.04 369 PHE B C 1
ATOM 4788 O O . PHE B 1 164 ? 159.274 116.836 89.431 1.00 63.04 369 PHE B O 1
ATOM 4796 N N . ASN B 1 165 ? 158.734 114.700 89.917 1.00 65.11 370 ASN B N 1
ATOM 4797 C CA . ASN B 1 165 ? 158.963 114.219 88.560 1.00 65.11 370 ASN B CA 1
ATOM 4798 C C . ASN B 1 165 ? 157.989 114.845 87.582 1.00 65.11 370 ASN B C 1
ATOM 4799 O O . ASN B 1 165 ? 158.392 115.303 86.507 1.00 65.11 370 ASN B O 1
ATOM 4804 N N . TYR B 1 166 ? 156.710 114.910 87.957 1.00 62.42 371 TYR B N 1
ATOM 4805 C CA . TYR B 1 166 ? 155.718 115.562 87.103 1.00 62.42 371 TYR B CA 1
ATOM 4806 C C . TYR B 1 166 ? 156.004 117.052 86.949 1.00 62.42 371 TYR B C 1
ATOM 4807 O O . TYR B 1 166 ? 155.971 117.593 85.834 1.00 62.42 371 TYR B O 1
ATOM 4816 N N . PHE B 1 167 ? 156.299 117.732 88.062 1.00 61.07 372 PHE B N 1
ATOM 4817 C CA . PHE B 1 167 ? 156.433 119.184 88.012 1.00 61.07 372 PHE B CA 1
ATOM 4818 C C . PHE B 1 167 ? 157.708 119.631 87.311 1.00 61.07 372 PHE B C 1
ATOM 4819 O O . PHE B 1 167 ? 157.732 120.723 86.740 1.00 61.07 372 PHE B O 1
ATOM 4827 N N . ILE B 1 168 ? 158.772 118.824 87.327 1.00 64.11 373 ILE B N 1
ATOM 4828 C CA . ILE B 1 168 ? 159.942 119.188 86.536 1.00 64.11 373 ILE B CA 1
ATOM 4829 C C . ILE B 1 168 ? 159.882 118.623 85.127 1.00 64.11 373 ILE B C 1
ATOM 4830 O O . ILE B 1 168 ? 160.641 119.074 84.263 1.00 64.11 373 ILE B O 1
ATOM 4835 N N . GLY B 1 169 ? 159.005 117.653 84.861 1.00 66.63 374 GLY B N 1
ATOM 4836 C CA . GLY B 1 169 ? 158.810 117.240 83.490 1.00 66.63 374 GLY B CA 1
ATOM 4837 C C . GLY B 1 169 ? 157.898 118.146 82.708 1.00 66.63 374 GLY B C 1
ATOM 4838 O O . GLY B 1 169 ? 157.893 118.081 81.477 1.00 66.63 374 GLY B O 1
ATOM 4839 N N . SER B 1 170 ? 157.108 118.971 83.400 1.00 67.15 375 SER B N 1
ATOM 4840 C CA . SER B 1 170 ? 156.274 119.946 82.703 1.00 67.15 375 SER B CA 1
ATOM 4841 C C . SER B 1 170 ? 157.100 120.982 81.954 1.00 67.15 375 SER B C 1
ATOM 4842 O O . SER B 1 170 ? 156.704 121.416 80.870 1.00 67.15 375 SER B O 1
ATOM 4845 N N . PHE B 1 171 ? 158.246 121.381 82.496 1.00 68.28 376 PHE B N 1
ATOM 4846 C CA . PHE B 1 171 ? 159.045 122.437 81.888 1.00 68.28 376 PHE B CA 1
ATOM 4847 C C . PHE B 1 171 ? 159.890 121.960 80.717 1.00 68.28 376 PHE B C 1
ATOM 4848 O O . PHE B 1 171 ? 160.473 122.795 80.018 1.00 68.28 376 PHE B O 1
ATOM 4856 N N . ILE B 1 172 ? 159.984 120.655 80.486 1.00 70.42 377 ILE B N 1
ATOM 4857 C CA . ILE B 1 172 ? 160.844 120.114 79.442 1.00 70.42 377 ILE B CA 1
ATOM 4858 C C . ILE B 1 172 ? 159.976 119.895 78.210 1.00 70.42 377 ILE B C 1
ATOM 4859 O O . ILE B 1 172 ? 159.203 118.941 78.140 1.00 70.42 377 ILE B O 1
ATOM 4864 N N . ALA B 1 173 ? 160.114 120.779 77.229 1.00 74.91 378 ALA B N 1
ATOM 4865 C CA . ALA B 1 173 ? 159.357 120.679 75.987 1.00 74.91 378 ALA B CA 1
ATOM 4866 C C . ALA B 1 173 ? 159.988 119.613 75.106 1.00 74.91 378 ALA B C 1
ATOM 4867 O O . ALA B 1 173 ? 161.088 119.803 74.580 1.00 74.91 378 ALA B O 1
ATOM 4869 N N . VAL B 1 174 ? 159.297 118.491 74.943 1.00 76.46 379 VAL B N 1
ATOM 4870 C CA . VAL B 1 174 ? 159.746 117.403 74.086 1.00 76.46 379 VAL B CA 1
ATOM 4871 C C . VAL B 1 174 ? 158.850 117.371 72.859 1.00 76.46 379 VAL B C 1
ATOM 4872 O O . VAL B 1 174 ? 157.621 117.401 72.981 1.00 76.46 379 VAL B O 1
ATOM 4876 N N . ASP B 1 175 ? 159.463 117.339 71.673 1.00 81.21 380 ASP B N 1
ATOM 4877 C CA . ASP B 1 175 ? 158.695 117.320 70.436 1.00 81.21 380 ASP B CA 1
ATOM 4878 C C . ASP B 1 175 ? 157.992 115.992 70.202 1.00 81.21 380 ASP B C 1
ATOM 4879 O O . ASP B 1 175 ? 157.024 115.947 69.439 1.00 81.21 380 ASP B O 1
ATOM 4884 N N . SER B 1 176 ? 158.454 114.916 70.827 1.00 78.04 381 SER B N 1
ATOM 4885 C CA . SER B 1 176 ? 157.767 113.640 70.707 1.00 78.04 381 SER B CA 1
ATOM 4886 C C . SER B 1 176 ? 156.516 113.568 71.566 1.00 78.04 381 SER B C 1
ATOM 4887 O O . SER B 1 176 ? 155.616 112.785 71.255 1.00 78.04 381 SER B O 1
ATOM 4890 N N . LYS B 1 177 ? 156.444 114.357 72.638 1.00 75.60 382 LYS B N 1
ATOM 4891 C CA . LYS B 1 177 ? 155.283 114.330 73.515 1.00 75.60 382 LYS B CA 1
ATOM 4892 C C . LYS B 1 177 ? 154.114 115.122 72.961 1.00 75.60 382 LYS B C 1
ATOM 4893 O O . LYS B 1 177 ? 152.981 114.891 73.390 1.00 75.60 382 LYS B O 1
ATOM 4899 N N . LYS B 1 178 ? 154.357 116.043 72.028 1.00 81.00 383 LYS B N 1
ATOM 4900 C CA . LYS B 1 178 ? 153.282 116.546 71.187 1.00 81.00 383 LYS B CA 1
ATOM 4901 C C . LYS B 1 178 ? 152.704 115.396 70.378 1.00 81.00 383 LYS B C 1
ATOM 4902 O O . LYS B 1 178 ? 153.389 114.408 70.108 1.00 81.00 383 LYS B O 1
ATOM 4908 N N . LYS B 1 179 ? 151.458 115.586 69.933 1.00 81.17 384 LYS B N 1
ATOM 4909 C CA . LYS B 1 179 ? 150.440 114.674 69.410 1.00 81.17 384 LYS B CA 1
ATOM 4910 C C . LYS B 1 179 ? 149.762 113.890 70.527 1.00 81.17 384 LYS B C 1
ATOM 4911 O O . LYS B 1 179 ? 148.729 113.274 70.281 1.00 81.17 384 LYS B O 1
ATOM 4917 N N . PHE B 1 180 ? 150.252 113.948 71.761 1.00 77.83 385 PHE B N 1
ATOM 4918 C CA . PHE B 1 180 ? 149.486 113.484 72.908 1.00 77.83 385 PHE B CA 1
ATOM 4919 C C . PHE B 1 180 ? 148.948 114.650 73.717 1.00 77.83 385 PHE B C 1
ATOM 4920 O O . PHE B 1 180 ? 148.700 114.511 74.917 1.00 77.83 385 PHE B O 1
ATOM 4928 N N . GLY B 1 181 ? 148.746 115.796 73.077 1.00 74.88 386 GLY B N 1
ATOM 4929 C CA . GLY B 1 181 ? 148.651 117.016 73.840 1.00 74.88 386 GLY B CA 1
ATOM 4930 C C . GLY B 1 181 ? 150.049 117.399 74.277 1.00 74.88 386 GLY B C 1
ATOM 4931 O O . GLY B 1 181 ? 151.039 117.032 73.646 1.00 74.88 386 GLY B O 1
ATOM 4932 N N . PHE B 1 182 ? 150.125 118.130 75.385 1.00 73.33 387 PHE B N 1
ATOM 4933 C CA . PHE B 1 182 ? 151.372 118.524 76.041 1.00 73.33 387 PHE B CA 1
ATOM 4934 C C . PHE B 1 182 ? 152.341 119.293 75.153 1.00 73.33 387 PHE B C 1
ATOM 4935 O O . PHE B 1 182 ? 153.290 118.727 74.605 1.00 73.33 387 PHE B O 1
ATOM 4943 N N . PHE B 1 183 ? 152.041 120.548 74.911 1.00 78.02 388 PHE B N 1
ATOM 4944 C CA . PHE B 1 183 ? 153.058 121.492 74.494 1.00 78.02 388 PHE B CA 1
ATOM 4945 C C . PHE B 1 183 ? 153.709 122.049 75.759 1.00 78.02 388 PHE B C 1
ATOM 4946 O O . PHE B 1 183 ? 153.487 121.547 76.860 1.00 78.02 388 PHE B O 1
ATOM 4954 N N . SER B 1 184 ? 154.507 123.098 75.640 1.00 77.80 389 SER B N 1
ATOM 4955 C CA . SER B 1 184 ? 155.178 123.661 76.806 1.00 77.80 389 SER B CA 1
ATOM 4956 C C . SER B 1 184 ? 154.194 124.500 77.625 1.00 77.80 389 SER B C 1
ATOM 4957 O O . SER B 1 184 ? 152.981 124.474 77.408 1.00 77.80 389 SER B O 1
ATOM 4960 N N . TYR B 1 185 ? 154.698 125.253 78.594 1.00 71.51 390 TYR B N 1
ATOM 4961 C CA . TYR B 1 185 ? 153.866 126.255 79.241 1.00 71.51 390 TYR B CA 1
ATOM 4962 C C . TYR B 1 185 ? 153.579 127.374 78.254 1.00 71.51 390 TYR B C 1
ATOM 4963 O O . TYR B 1 185 ? 154.492 128.090 77.837 1.00 71.51 390 TYR B O 1
ATOM 4972 N N . ASP B 1 186 ? 152.321 127.507 77.861 1.00 78.22 391 ASP B N 1
ATOM 4973 C CA . ASP B 1 186 ? 151.933 128.435 76.814 1.00 78.22 391 ASP B CA 1
ATOM 4974 C C . ASP B 1 186 ? 150.790 129.310 77.300 1.00 78.22 391 ASP B C 1
ATOM 4975 O O . ASP B 1 186 ? 149.989 128.900 78.140 1.00 78.22 391 ASP B O 1
ATOM 4980 N N . ALA B 1 187 ? 150.723 130.526 76.765 1.00 75.71 392 ALA B N 1
ATOM 4981 C CA . ALA B 1 187 ? 149.635 131.424 77.124 1.00 75.71 392 ALA B CA 1
ATOM 4982 C C . ALA B 1 187 ? 148.362 131.113 76.355 1.00 75.71 392 ALA B C 1
ATOM 4983 O O . ALA B 1 187 ? 147.262 131.370 76.858 1.00 75.71 392 ALA B O 1
ATOM 4985 N N . GLY B 1 188 ? 148.487 130.566 75.146 1.00 73.77 393 GLY B N 1
ATOM 4986 C CA . GLY B 1 188 ? 147.305 130.234 74.373 1.00 73.77 393 GLY B CA 1
ATOM 4987 C C . GLY B 1 188 ? 146.537 129.075 74.969 1.00 73.77 393 GLY B C 1
ATOM 4988 O O . GLY B 1 188 ? 145.306 129.102 75.034 1.00 73.77 393 GLY B O 1
ATOM 4989 N N . ILE B 1 189 ? 147.255 128.061 75.450 1.00 69.85 394 ILE B N 1
ATOM 4990 C CA . ILE B 1 189 ? 146.614 126.921 76.091 1.00 69.85 394 ILE B CA 1
ATOM 4991 C C . ILE B 1 189 ? 146.040 127.317 77.443 1.00 69.85 394 ILE B C 1
ATOM 4992 O O . ILE B 1 189 ? 144.994 126.803 77.856 1.00 69.85 394 ILE B O 1
ATOM 4997 N N . LEU B 1 190 ? 146.690 128.255 78.136 1.00 68.20 395 LEU B N 1
ATOM 4998 C CA . LEU B 1 190 ? 146.174 128.755 79.406 1.00 68.20 395 LEU B CA 1
ATOM 4999 C C . LEU B 1 190 ? 144.893 129.550 79.213 1.00 68.20 395 LEU B C 1
ATOM 5000 O O . LEU B 1 190 ? 143.964 129.442 80.017 1.00 68.20 395 LEU B O 1
ATOM 5005 N N . ALA B 1 191 ? 144.818 130.348 78.149 1.00 69.57 396 ALA B N 1
ATOM 5006 C CA . ALA B 1 191 ? 143.589 131.080 77.879 1.00 69.57 396 ALA B CA 1
ATOM 5007 C C . ALA B 1 191 ? 142.490 130.176 77.345 1.00 69.57 396 ALA B C 1
ATOM 5008 O O . ALA B 1 191 ? 141.313 130.418 77.617 1.00 69.57 396 ALA B O 1
ATOM 5010 N N . GLU B 1 192 ? 142.848 129.136 76.593 1.00 71.60 397 GLU B N 1
ATOM 5011 C CA . GLU B 1 192 ? 141.845 128.229 76.055 1.00 71.60 397 GLU B CA 1
ATOM 5012 C C . GLU B 1 192 ? 141.249 127.337 77.136 1.00 71.60 397 GLU B C 1
ATOM 5013 O O . GLU B 1 192 ? 140.040 127.084 77.127 1.00 71.60 397 GLU B O 1
ATOM 5019 N N . ASN B 1 193 ? 142.062 126.864 78.078 1.00 65.92 398 ASN B N 1
ATOM 5020 C CA . ASN B 1 193 ? 141.574 126.001 79.146 1.00 65.92 398 ASN B CA 1
ATOM 5021 C C . ASN B 1 193 ? 140.967 126.766 80.313 1.00 65.92 398 ASN B C 1
ATOM 5022 O O . ASN B 1 193 ? 140.568 126.140 81.296 1.00 65.92 398 ASN B O 1
ATOM 5027 N N . PHE B 1 194 ? 140.890 128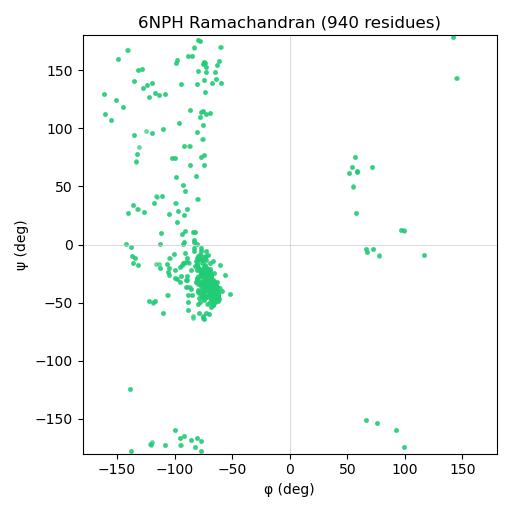.093 80.238 1.00 65.21 399 PHE B N 1
ATOM 5028 C CA . PHE B 1 194 ? 140.320 128.912 81.308 1.00 65.21 399 PHE B CA 1
ATOM 5029 C C . PHE B 1 194 ? 138.840 129.102 81.007 1.00 65.21 399 PHE B C 1
ATOM 5030 O O . PHE B 1 194 ? 138.414 130.086 80.404 1.00 65.21 399 PHE B O 1
ATOM 5038 N N . GLY B 1 195 ? 138.043 128.130 81.415 1.00 62.25 400 GLY B N 1
ATOM 5039 C CA . GLY B 1 195 ? 136.630 128.181 81.141 1.00 62.25 400 GLY B CA 1
ATOM 5040 C C . GLY B 1 195 ? 136.060 126.809 80.877 1.00 62.25 400 GLY B C 1
ATOM 5041 O O . GLY B 1 195 ? 136.689 125.967 80.235 1.00 62.25 400 GLY B O 1
ATOM 5042 N N . PRO B 1 196 ? 134.840 126.574 81.344 1.00 60.11 401 PRO B N 1
ATOM 5043 C CA . PRO B 1 196 ? 134.320 125.209 81.418 1.00 60.11 401 PRO B CA 1
ATOM 5044 C C . PRO B 1 196 ? 133.958 124.639 80.060 1.00 60.11 401 PRO B C 1
ATOM 5045 O O . PRO B 1 196 ? 133.700 125.359 79.098 1.00 60.11 401 PRO B O 1
ATOM 5049 N N . ASP B 1 197 ? 133.970 123.312 79.989 1.00 63.26 402 ASP B N 1
ATOM 5050 C CA . ASP B 1 197 ? 133.454 122.609 78.825 1.00 63.26 402 ASP B CA 1
ATOM 5051 C C . ASP B 1 197 ? 132.342 121.640 79.182 1.00 63.26 402 ASP B C 1
ATOM 5052 O O . ASP B 1 197 ? 131.291 121.664 78.532 1.00 63.26 402 ASP B O 1
ATOM 5057 N N . PHE B 1 198 ? 132.546 120.803 80.202 1.00 57.12 403 PHE B N 1
ATOM 5058 C CA . PHE B 1 198 ? 131.525 119.937 80.801 1.00 57.12 403 PHE B CA 1
ATOM 5059 C C . PHE B 1 198 ? 130.915 118.989 79.769 1.00 57.12 403 PHE B C 1
ATOM 5060 O O . PHE B 1 198 ? 129.727 119.030 79.462 1.00 57.12 403 PHE B O 1
ATOM 5068 N N . ARG B 1 199 ? 131.769 118.131 79.232 1.00 65.58 404 ARG B N 1
ATOM 5069 C CA . ARG B 1 199 ? 131.403 117.255 78.125 1.00 65.58 404 ARG B CA 1
ATOM 5070 C C . ARG B 1 199 ? 130.777 115.974 78.676 1.00 65.58 404 ARG B C 1
ATOM 5071 O O . ARG B 1 199 ? 131.327 114.879 78.590 1.00 65.58 404 ARG B O 1
ATOM 5079 N N . GLY B 1 200 ? 129.590 116.134 79.249 1.00 57.38 405 GLY B N 1
ATOM 5080 C CA . GLY B 1 200 ? 128.844 115.032 79.821 1.00 57.38 405 GLY B CA 1
ATOM 5081 C C . GLY B 1 200 ? 128.609 115.129 81.310 1.00 57.38 405 GLY B C 1
ATOM 5082 O O . GLY B 1 200 ? 127.837 114.328 81.846 1.00 57.38 405 GLY B O 1
ATOM 5083 N N . GLN B 1 201 ? 129.237 116.079 81.992 1.00 54.09 406 GLN B N 1
ATOM 5084 C CA . GLN B 1 201 ? 129.121 116.267 83.431 1.00 54.09 406 GLN B CA 1
ATOM 5085 C C . GLN B 1 201 ? 128.571 117.660 83.720 1.00 54.09 406 GLN B C 1
ATOM 5086 O O . GLN B 1 201 ? 128.157 118.386 82.819 1.00 54.09 406 GLN B O 1
ATOM 5092 N N . THR B 1 202 ? 128.569 118.024 84.999 1.00 50.69 407 THR B N 1
ATOM 5093 C CA . THR B 1 202 ? 128.215 119.359 85.452 1.00 50.69 407 THR B CA 1
ATOM 5094 C C . THR B 1 202 ? 129.145 119.738 86.588 1.00 50.69 407 THR B C 1
ATOM 5095 O O . THR B 1 202 ? 129.871 118.903 87.117 1.00 50.69 407 THR B O 1
ATOM 5099 N N . PHE B 1 203 ? 129.134 121.013 86.958 1.00 50.76 408 PHE B N 1
ATOM 5100 C CA . PHE B 1 203 ? 129.618 121.395 88.275 1.00 50.76 408 PHE B CA 1
ATOM 5101 C C . PHE B 1 203 ? 128.701 120.747 89.298 1.00 50.76 408 PHE B C 1
ATOM 5102 O O . PHE B 1 203 ? 127.494 120.632 89.065 1.00 50.76 408 PHE B O 1
ATOM 5110 N N . PHE B 1 204 ? 129.290 120.298 90.410 1.00 48.73 409 PHE B N 1
ATOM 5111 C CA . PHE B 1 204 ? 128.768 119.426 91.468 1.00 48.73 409 PHE B CA 1
ATOM 5112 C C . PHE B 1 204 ? 128.626 117.985 91.020 1.00 48.73 409 PHE B C 1
ATOM 5113 O O . PHE B 1 204 ? 128.260 117.142 91.831 1.00 48.73 409 PHE B O 1
ATOM 5121 N N . SER B 1 205 ? 128.896 117.672 89.762 1.00 48.45 410 SER B N 1
ATOM 5122 C CA . SER B 1 205 ? 129.182 116.309 89.356 1.00 48.45 410 SER B CA 1
ATOM 5123 C C . SER B 1 205 ? 130.670 116.058 89.244 1.00 48.45 410 SER B C 1
ATOM 5124 O O . SER B 1 205 ? 131.118 114.929 89.451 1.00 48.45 410 SER B O 1
ATOM 5127 N N . VAL B 1 206 ? 131.435 117.098 88.924 1.00 48.24 411 VAL B N 1
ATOM 5128 C CA . VAL B 1 206 ? 132.887 117.045 88.963 1.00 48.24 411 VAL B CA 1
ATOM 5129 C C . VAL B 1 206 ? 133.384 117.247 90.391 1.00 48.24 411 VAL B C 1
ATOM 5130 O O . VAL B 1 206 ? 134.403 116.670 90.787 1.00 48.24 411 VAL B O 1
ATOM 5134 N N . PHE B 1 207 ? 132.662 118.036 91.191 1.00 46.26 412 PHE B N 1
ATOM 5135 C CA . PHE B 1 207 ? 133.002 118.202 92.600 1.00 46.26 412 PHE B CA 1
ATOM 5136 C C . PHE B 1 207 ? 132.843 116.899 93.368 1.00 46.26 412 PHE B C 1
ATOM 5137 O O . PHE B 1 207 ? 133.620 116.617 94.284 1.00 46.26 412 PHE B O 1
ATOM 5145 N N . SER B 1 208 ? 131.836 116.100 93.026 1.00 46.20 413 SER B N 1
ATOM 5146 C CA . SER B 1 208 ? 131.619 114.845 93.728 1.00 46.20 413 SER B CA 1
ATOM 5147 C C . SER B 1 208 ? 132.695 113.824 93.424 1.00 46.20 413 SER B C 1
ATOM 5148 O O . SER B 1 208 ? 132.898 112.905 94.216 1.00 46.20 413 SER B O 1
ATOM 5151 N N . ILE B 1 209 ? 133.381 113.961 92.297 1.00 47.43 414 ILE B N 1
ATOM 5152 C CA . ILE B 1 209 ? 134.515 113.105 91.995 1.00 47.43 414 ILE B CA 1
ATOM 5153 C C . ILE B 1 209 ? 135.815 113.693 92.541 1.00 47.43 414 ILE B C 1
ATOM 5154 O O . ILE B 1 209 ? 136.734 112.945 92.885 1.00 47.43 414 ILE B O 1
ATOM 5159 N N . PHE B 1 210 ? 135.908 115.017 92.689 1.00 45.86 415 PHE B N 1
ATOM 5160 C CA . PHE B 1 210 ? 137.108 115.560 93.315 1.00 45.86 415 PHE B CA 1
ATOM 5161 C C . PHE B 1 210 ? 137.136 115.290 94.808 1.00 45.86 415 PHE B C 1
ATOM 5162 O O . PHE B 1 210 ? 138.187 114.930 95.337 1.00 45.86 415 PHE B O 1
ATOM 5170 N N . PHE B 1 211 ? 136.011 115.497 95.497 1.00 45.04 416 PHE B N 1
ATOM 5171 C CA . PHE B 1 211 ? 136.011 115.549 96.960 1.00 45.04 416 PHE B CA 1
ATOM 5172 C C . PHE B 1 211 ? 136.570 114.326 97.700 1.00 45.04 416 PHE B C 1
ATOM 5173 O O . PHE B 1 211 ? 137.083 114.525 98.814 1.00 45.04 416 PHE B O 1
ATOM 5181 N N . PRO B 1 212 ? 136.561 113.093 97.175 1.00 45.20 417 PRO B N 1
ATOM 5182 C CA . PRO B 1 212 ? 137.365 112.043 97.816 1.00 45.20 417 PRO B CA 1
ATOM 5183 C C . PRO B 1 212 ? 138.860 112.307 97.868 1.00 45.20 417 PRO B C 1
ATOM 5184 O O . PRO B 1 212 ? 139.541 111.674 98.675 1.00 45.20 417 PRO B O 1
ATOM 5188 N N . ALA B 1 213 ? 139.396 113.221 97.062 1.00 45.96 418 ALA B N 1
ATOM 5189 C CA . ALA B 1 213 ? 140.799 113.586 97.183 1.00 45.96 418 ALA B CA 1
ATOM 5190 C C . ALA B 1 213 ? 141.074 114.522 98.343 1.00 45.96 418 ALA B C 1
ATOM 5191 O O . ALA B 1 213 ? 142.240 114.784 98.634 1.00 45.96 418 ALA B O 1
ATOM 5193 N N . ALA B 1 214 ? 140.047 115.043 99.000 1.00 44.88 419 ALA B N 1
ATOM 5194 C CA . ALA B 1 214 ? 140.238 115.888 100.163 1.00 44.88 419 ALA B CA 1
ATOM 5195 C C . ALA B 1 214 ? 139.929 115.178 101.470 1.00 44.88 419 ALA B C 1
ATOM 5196 O O . ALA B 1 214 ? 140.260 115.706 102.532 1.00 44.88 419 ALA B O 1
ATOM 5198 N N . THR B 1 215 ? 139.312 114.004 101.422 1.00 45.75 420 THR B N 1
ATOM 5199 C CA . THR B 1 215 ? 139.003 113.246 102.619 1.00 45.75 420 THR B CA 1
ATOM 5200 C C . THR B 1 215 ? 140.249 112.537 103.132 1.00 45.75 420 THR B C 1
ATOM 5201 O O . THR B 1 215 ? 141.306 112.544 102.505 1.00 45.75 420 THR B O 1
ATOM 5205 N N . GLY B 1 216 ? 140.116 111.894 104.280 1.00 47.48 421 GLY B N 1
ATOM 5206 C CA . GLY B 1 216 ? 141.233 111.238 104.913 1.00 47.48 421 GLY B CA 1
ATOM 5207 C C . GLY B 1 216 ? 141.918 112.049 105.979 1.00 47.48 421 GLY B C 1
ATOM 5208 O O . GLY B 1 216 ? 143.007 111.669 106.414 1.00 47.48 421 GLY B O 1
ATOM 5209 N N . ILE B 1 217 ? 141.310 113.151 106.425 1.00 49.23 422 ILE B N 1
ATOM 5210 C CA . ILE B 1 217 ? 141.954 114.036 107.389 1.00 49.23 422 ILE B CA 1
ATOM 5211 C C . ILE B 1 217 ? 141.873 113.533 108.817 1.00 49.23 422 ILE B C 1
ATOM 5212 O O . ILE B 1 217 ? 142.589 114.049 109.679 1.00 49.23 422 ILE B O 1
ATOM 5217 N N . LEU B 1 218 ? 141.030 112.543 109.102 1.00 53.18 423 LEU B N 1
ATOM 5218 C CA . LEU B 1 218 ? 140.952 111.967 110.436 1.00 53.18 423 LEU B CA 1
ATOM 5219 C C . LEU B 1 218 ? 141.868 110.773 110.605 1.00 53.18 423 LEU B C 1
ATOM 5220 O O . LEU B 1 218 ? 141.587 109.902 111.430 1.00 53.18 423 LEU B O 1
ATOM 5225 N N . ALA B 1 219 ? 142.943 110.698 109.829 1.00 55.11 424 ALA B N 1
ATOM 5226 C CA . ALA B 1 219 ? 143.924 109.641 109.997 1.00 55.11 424 ALA B CA 1
ATOM 5227 C C . ALA B 1 219 ? 144.891 109.927 111.131 1.00 55.11 424 ALA B C 1
ATOM 5228 O O . ALA B 1 219 ? 145.594 109.016 111.575 1.00 55.11 424 ALA B O 1
ATOM 5230 N N . GLY B 1 220 ? 144.954 111.169 111.593 1.00 60.99 425 GLY B N 1
ATOM 5231 C CA . GLY B 1 220 ? 145.802 111.526 112.706 1.00 60.99 425 GLY B CA 1
ATOM 5232 C C . GLY B 1 220 ? 145.066 111.387 114.015 1.00 60.99 425 GLY B C 1
ATOM 5233 O O . GLY B 1 220 ? 145.645 110.974 115.020 1.00 60.99 425 GLY B O 1
ATOM 5234 N N . ALA B 1 221 ? 143.780 111.721 114.016 1.00 61.56 426 ALA B N 1
ATOM 5235 C CA . ALA B 1 221 ? 142.957 111.531 115.199 1.00 61.56 426 ALA B CA 1
ATOM 5236 C C . ALA B 1 221 ? 142.555 110.080 115.411 1.00 61.56 426 ALA B C 1
ATOM 5237 O O . ALA B 1 221 ? 142.058 109.745 116.488 1.00 61.56 426 ALA B O 1
ATOM 5239 N N . ASN B 1 222 ? 142.758 109.214 114.422 1.00 62.83 427 ASN B N 1
ATOM 5240 C CA . ASN B 1 222 ? 142.420 107.805 114.557 1.00 62.83 427 ASN B CA 1
ATOM 5241 C C . ASN B 1 222 ? 143.432 107.023 115.373 1.00 62.83 427 ASN B C 1
ATOM 5242 O O . ASN B 1 222 ? 143.170 105.861 115.697 1.00 62.83 427 ASN B O 1
ATOM 5247 N N . ILE B 1 223 ? 144.526 107.690 115.748 1.00 66.62 428 ILE B N 1
ATOM 5248 C CA . ILE B 1 223 ? 145.580 107.079 116.609 1.00 66.62 428 ILE B CA 1
ATOM 5249 C C . ILE B 1 223 ? 145.957 108.073 117.716 1.00 66.62 428 ILE B C 1
ATOM 5250 O O . ILE B 1 223 ? 147.060 108.626 117.647 1.00 66.62 428 ILE B O 1
ATOM 5255 N N . SER B 1 224 ? 145.078 108.296 118.699 1.00 70.68 429 SER B N 1
ATOM 5256 C CA . SER B 1 224 ? 145.396 109.218 119.771 1.00 70.68 429 SER B CA 1
ATOM 5257 C C . SER B 1 224 ? 146.006 108.513 120.967 1.00 70.68 429 SER B C 1
ATOM 5258 O O . SER B 1 224 ? 146.625 109.170 121.808 1.00 70.68 429 SER B O 1
ATOM 5261 N N . GLY B 1 225 ? 145.848 107.201 121.058 1.00 74.25 430 GLY B N 1
ATOM 5262 C CA . GLY B 1 225 ? 146.495 106.423 122.082 1.00 74.25 430 GLY B CA 1
ATOM 5263 C C . GLY B 1 225 ? 147.913 106.044 121.769 1.00 74.25 430 GLY B C 1
ATOM 5264 O O . GLY B 1 225 ? 148.594 105.469 122.621 1.00 74.25 430 GLY B O 1
ATOM 5265 N N . ASP B 1 226 ? 148.387 106.351 120.564 1.00 72.26 431 ASP B N 1
ATOM 5266 C CA . ASP B 1 226 ? 149.765 106.094 120.177 1.00 72.26 431 ASP B CA 1
ATOM 5267 C C . ASP B 1 226 ? 150.564 107.371 119.986 1.00 72.26 431 ASP B C 1
ATOM 5268 O O . ASP B 1 226 ? 151.683 107.318 119.474 1.00 72.26 431 ASP B O 1
ATOM 5273 N N . LEU B 1 227 ? 150.021 108.512 120.377 1.00 70.36 432 LEU B N 1
ATOM 5274 C CA . LEU B 1 227 ? 150.714 109.780 120.239 1.00 70.36 432 LEU B CA 1
ATOM 5275 C C . LEU B 1 227 ? 151.372 110.172 121.552 1.00 70.36 432 LEU B C 1
ATOM 5276 O O . LEU B 1 227 ? 150.999 109.701 122.626 1.00 70.36 432 LEU B O 1
ATOM 5281 N N . ALA B 1 228 ? 152.367 111.050 121.451 1.00 71.21 433 ALA B N 1
ATOM 5282 C CA . ALA B 1 228 ? 153.037 111.548 122.645 1.00 71.21 433 ALA B CA 1
ATOM 5283 C C . ALA B 1 228 ? 152.145 112.520 123.399 1.00 71.21 433 ALA B C 1
ATOM 5284 O O . ALA B 1 228 ? 151.816 112.305 124.569 1.00 71.21 433 ALA B O 1
ATOM 5286 N N . ASP B 1 229 ? 151.739 113.598 122.736 1.00 72.57 434 ASP B N 1
ATOM 5287 C CA . ASP B 1 229 ? 150.900 114.630 123.338 1.00 72.57 434 ASP B CA 1
ATOM 5288 C C . ASP B 1 229 ? 149.810 114.985 122.339 1.00 72.57 434 ASP B C 1
ATOM 5289 O O . ASP B 1 229 ? 150.031 115.835 121.460 1.00 72.57 434 ASP B O 1
ATOM 5294 N N . PRO B 1 230 ? 148.632 114.363 122.437 1.00 67.46 435 PRO B N 1
ATOM 5295 C CA . PRO B 1 230 ? 147.596 114.585 121.420 1.00 67.46 435 PRO B CA 1
ATOM 5296 C C . PRO B 1 230 ? 146.985 115.972 121.432 1.00 67.46 435 PRO B C 1
ATOM 5297 O O . PRO B 1 230 ? 146.357 116.350 120.441 1.00 67.46 435 PRO B O 1
ATOM 5301 N N . GLN B 1 231 ? 147.173 116.722 122.512 1.00 69.01 436 GLN B N 1
ATOM 5302 C CA . GLN B 1 231 ? 146.632 118.103 122.584 1.00 69.01 436 GLN B CA 1
ATOM 5303 C C . GLN B 1 231 ? 147.390 119.019 121.614 1.00 69.01 436 GLN B C 1
ATOM 5304 O O . GLN B 1 231 ? 146.825 120.054 121.241 1.00 69.01 436 GLN B O 1
ATOM 5310 N N . MET B 1 232 ? 148.644 118.694 121.281 1.00 69.00 437 MET B N 1
ATOM 5311 C CA . MET B 1 232 ? 149.440 119.577 120.383 1.00 69.00 437 MET B CA 1
ATOM 5312 C C . MET B 1 232 ? 149.735 118.910 119.036 1.00 69.00 437 MET B C 1
ATOM 5313 O O . MET B 1 232 ? 150.096 119.636 118.104 1.00 69.00 437 MET B O 1
ATOM 5318 N N . ALA B 1 233 ? 149.582 117.590 118.936 1.00 61.25 438 ALA B N 1
ATOM 5319 C CA . ALA B 1 233 ? 149.913 116.894 117.704 1.00 61.25 438 ALA B CA 1
ATOM 5320 C C . ALA B 1 233 ? 148.766 116.860 116.715 1.00 61.25 438 ALA B C 1
ATOM 5321 O O . ALA B 1 233 ? 149.003 116.943 115.508 1.00 61.25 438 ALA B O 1
ATOM 5323 N N . ILE B 1 234 ? 147.533 116.732 117.187 1.00 57.98 439 ILE B N 1
ATOM 5324 C CA . ILE B 1 234 ? 146.386 116.590 116.295 1.00 57.98 439 ILE B CA 1
ATOM 5325 C C . ILE B 1 234 ? 145.994 117.922 115.647 1.00 57.98 439 ILE B C 1
ATOM 5326 O O . ILE B 1 234 ? 145.772 117.922 114.431 1.00 57.98 439 ILE B O 1
ATOM 5331 N N . PRO B 1 235 ? 145.909 119.077 116.335 1.00 55.60 440 PRO B N 1
ATOM 5332 C CA . PRO B 1 235 ? 145.659 120.317 115.580 1.00 55.60 440 PRO B CA 1
ATOM 5333 C C . PRO B 1 235 ? 146.808 120.768 114.698 1.00 55.60 440 PRO B C 1
ATOM 5334 O O . PRO B 1 235 ? 146.571 121.524 113.753 1.00 55.60 440 PRO B O 1
ATOM 5338 N N . LYS B 1 236 ? 148.034 120.332 114.959 1.00 57.67 441 LYS B N 1
ATOM 5339 C CA . LYS B 1 236 ? 149.174 120.776 114.167 1.00 57.67 441 LYS B CA 1
ATOM 5340 C C . LYS B 1 236 ? 149.243 120.039 112.838 1.00 57.67 441 LYS B C 1
ATOM 5341 O O . LYS B 1 236 ? 149.190 120.653 111.766 1.00 57.67 441 LYS B O 1
ATOM 5347 N N . GLY B 1 237 ? 149.352 118.714 112.900 1.00 54.78 442 GLY B N 1
ATOM 5348 C CA . GLY B 1 237 ? 149.567 117.931 111.702 1.00 54.78 442 GLY B CA 1
ATOM 5349 C C . GLY B 1 237 ? 148.381 117.897 110.767 1.00 54.78 442 GLY B C 1
ATOM 5350 O O . GLY B 1 237 ? 148.561 117.883 109.550 1.00 54.78 442 GLY B O 1
ATOM 5351 N N . THR B 1 238 ? 147.164 117.913 111.311 1.00 50.61 443 THR B N 1
ATOM 5352 C CA . THR B 1 238 ? 145.969 117.889 110.475 1.00 50.61 443 THR B CA 1
ATOM 5353 C C . THR B 1 238 ? 145.836 119.169 109.662 1.00 50.61 443 THR B C 1
ATOM 5354 O O . THR B 1 238 ? 145.705 119.129 108.432 1.00 50.61 443 THR B O 1
ATOM 5358 N N . LEU B 1 239 ? 145.905 120.315 110.329 1.00 48.48 444 LEU B N 1
ATOM 5359 C CA . LEU B 1 239 ? 145.767 121.587 109.646 1.00 48.48 444 LEU B CA 1
ATOM 5360 C C . LEU B 1 239 ? 147.002 121.968 108.847 1.00 48.48 444 LEU B C 1
ATOM 5361 O O . LEU B 1 239 ? 146.924 122.898 108.045 1.00 48.48 444 LEU B O 1
ATOM 5366 N N . LEU B 1 240 ? 148.132 121.291 109.039 1.00 48.62 445 LEU B N 1
ATOM 5367 C CA . LEU B 1 240 ? 149.246 121.488 108.122 1.00 48.62 445 LEU B CA 1
ATOM 5368 C C . LEU B 1 240 ? 149.142 120.597 106.890 1.00 48.62 445 LEU B C 1
ATOM 5369 O O . LEU B 1 240 ? 149.464 121.036 105.779 1.00 48.62 445 LEU B O 1
ATOM 5374 N N . ALA B 1 241 ? 148.685 119.354 107.065 1.00 48.63 446 ALA B N 1
ATOM 5375 C CA . ALA B 1 241 ? 148.545 118.435 105.944 1.00 48.63 446 ALA B CA 1
ATOM 5376 C C . ALA B 1 241 ? 147.454 118.885 104.990 1.00 48.63 446 ALA B C 1
ATOM 5377 O O . ALA B 1 241 ? 147.584 118.708 103.773 1.00 48.63 446 ALA B O 1
ATOM 5379 N N . ILE B 1 242 ? 146.386 119.486 105.522 1.00 45.69 447 ILE B N 1
ATOM 5380 C CA . ILE B 1 242 ? 145.320 120.024 104.678 1.00 45.69 447 ILE B CA 1
ATOM 5381 C C . ILE B 1 242 ? 145.848 121.138 103.779 1.00 45.69 447 ILE B C 1
ATOM 5382 O O . ILE B 1 242 ? 145.588 121.152 102.569 1.00 45.69 447 ILE B O 1
ATOM 5387 N N . LEU B 1 243 ? 146.666 122.032 104.338 1.00 46.95 448 LEU B N 1
ATOM 5388 C CA . LEU B 1 243 ? 147.243 123.132 103.571 1.00 46.95 448 LEU B CA 1
ATOM 5389 C C . LEU B 1 243 ? 148.223 122.640 102.516 1.00 46.95 448 LEU B C 1
ATOM 5390 O O . LEU B 1 243 ? 148.185 123.104 101.368 1.00 46.95 448 LEU B O 1
ATOM 5395 N N . ILE B 1 244 ? 149.087 121.686 102.878 1.00 47.04 449 ILE B N 1
ATOM 5396 C CA . ILE B 1 244 ? 150.091 121.180 101.942 1.00 47.04 449 ILE B CA 1
ATOM 5397 C C . ILE B 1 244 ? 149.430 120.457 100.774 1.00 47.04 449 ILE B C 1
ATOM 5398 O O . ILE B 1 244 ? 149.741 120.725 99.603 1.00 47.04 449 ILE B O 1
ATOM 5403 N N . THR B 1 245 ? 148.482 119.560 101.067 1.00 46.22 450 THR B N 1
ATOM 5404 C CA . THR B 1 245 ? 147.840 118.809 99.997 1.00 46.22 450 THR B CA 1
ATOM 5405 C C . THR B 1 245 ? 146.939 119.688 99.140 1.00 46.22 450 THR B C 1
ATOM 5406 O O . THR B 1 245 ? 146.862 119.478 97.924 1.00 46.22 450 THR B O 1
ATOM 5410 N N . GLY B 1 246 ? 146.294 120.699 99.727 1.00 46.61 451 GLY B N 1
ATOM 5411 C CA . GLY B 1 246 ? 145.503 121.615 98.925 1.00 46.61 451 GLY B CA 1
ATOM 5412 C C . GLY B 1 246 ? 146.344 122.459 97.988 1.00 46.61 451 GLY B C 1
ATOM 5413 O O . GLY B 1 246 ? 145.952 122.702 96.842 1.00 46.61 451 GLY B O 1
ATOM 5414 N N . LEU B 1 247 ? 147.520 122.898 98.448 1.00 46.73 452 LEU B N 1
ATOM 5415 C CA . LEU B 1 247 ? 148.397 123.651 97.558 1.00 46.73 452 LEU B CA 1
ATOM 5416 C C . LEU B 1 247 ? 148.965 122.781 96.449 1.00 46.73 452 LEU B C 1
ATOM 5417 O O . LEU B 1 247 ? 149.146 123.265 95.326 1.00 46.73 452 LEU B O 1
ATOM 5422 N N . VAL B 1 248 ? 149.233 121.503 96.727 1.00 46.67 453 VAL B N 1
ATOM 5423 C CA . VAL B 1 248 ? 149.693 120.620 95.658 1.00 46.67 453 VAL B CA 1
ATOM 5424 C C . VAL B 1 248 ? 148.580 120.366 94.643 1.00 46.67 453 VAL B C 1
ATOM 5425 O O . VAL B 1 248 ? 148.840 120.321 93.435 1.00 46.67 453 VAL B O 1
ATOM 5429 N N . TYR B 1 249 ? 147.323 120.276 95.095 1.00 45.18 454 TYR B N 1
ATOM 5430 C CA . TYR B 1 249 ? 146.205 120.120 94.160 1.00 45.18 454 TYR B CA 1
ATOM 5431 C C . TYR B 1 249 ? 146.018 121.353 93.283 1.00 45.18 454 TYR B C 1
ATOM 5432 O O . TYR B 1 249 ? 145.769 121.226 92.079 1.00 45.18 454 TYR B O 1
ATOM 5441 N N . VAL B 1 250 ? 146.148 122.549 93.860 1.00 48.10 455 VAL B N 1
ATOM 5442 C CA . VAL B 1 250 ? 146.014 123.776 93.073 1.00 48.10 455 VAL B CA 1
ATOM 5443 C C . VAL B 1 250 ? 147.157 123.907 92.069 1.00 48.10 455 VAL B C 1
ATOM 5444 O O . VAL B 1 250 ? 146.940 124.278 90.905 1.00 48.10 455 VAL B O 1
ATOM 5448 N N . GLY B 1 251 ? 148.377 123.555 92.481 1.00 50.16 456 GLY B N 1
ATOM 5449 C CA . GLY B 1 251 ? 149.499 123.595 91.559 1.00 50.16 456 GLY B CA 1
ATOM 5450 C C . GLY B 1 251 ? 149.375 122.599 90.425 1.00 50.16 456 GLY B C 1
ATOM 5451 O O . GLY B 1 251 ? 149.674 122.922 89.275 1.00 50.16 456 GLY B O 1
ATOM 5452 N N . VAL B 1 252 ? 148.896 121.390 90.726 1.00 52.48 457 VAL B N 1
ATOM 5453 C CA . VAL B 1 252 ? 148.690 120.373 89.697 1.00 52.48 457 VAL B CA 1
ATOM 5454 C C . VAL B 1 252 ? 147.608 120.807 88.718 1.00 52.48 457 VAL B C 1
ATOM 5455 O O . VAL B 1 252 ? 147.763 120.651 87.504 1.00 52.48 457 VAL B O 1
ATOM 5459 N N . ALA B 1 253 ? 146.533 121.423 89.221 1.00 52.95 458 ALA B N 1
ATOM 5460 C CA . ALA B 1 253 ? 145.441 121.863 88.355 1.00 52.95 458 ALA B CA 1
ATOM 5461 C C . ALA B 1 253 ? 145.878 122.980 87.412 1.00 52.95 458 ALA B C 1
ATOM 5462 O O . ALA B 1 253 ? 145.627 122.911 86.203 1.00 52.95 458 ALA B O 1
ATOM 5464 N N . ILE B 1 254 ? 146.562 123.998 87.938 1.00 54.00 459 ILE B N 1
ATOM 5465 C CA . ILE B 1 254 ? 146.995 125.113 87.096 1.00 54.00 459 ILE B CA 1
ATOM 5466 C C . ILE B 1 254 ? 148.074 124.667 86.112 1.00 54.00 459 ILE B C 1
ATOM 5467 O O . ILE B 1 254 ? 148.041 125.031 84.926 1.00 54.00 459 ILE B O 1
ATOM 5472 N N . SER B 1 255 ? 149.011 123.829 86.566 1.00 57.51 460 SER B N 1
ATOM 5473 C CA . SER B 1 255 ? 150.079 123.357 85.697 1.00 57.51 460 SER B CA 1
ATOM 5474 C C . SER B 1 255 ? 149.568 122.418 84.618 1.00 57.51 460 SER B C 1
ATOM 5475 O O . SER B 1 255 ? 150.098 122.420 83.506 1.00 57.51 460 SER B O 1
ATOM 5478 N N . ALA B 1 256 ? 148.543 121.621 84.909 1.00 59.21 461 ALA B N 1
ATOM 5479 C CA . ALA B 1 256 ? 147.975 120.766 83.878 1.00 59.21 461 ALA B CA 1
ATOM 5480 C C . ALA B 1 256 ? 147.166 121.577 82.885 1.00 59.21 461 ALA B C 1
ATOM 5481 O O . ALA B 1 256 ? 147.188 121.294 81.687 1.00 59.21 461 ALA B O 1
ATOM 5483 N N . GLY B 1 257 ? 146.452 122.595 83.358 1.00 62.59 462 GLY B N 1
ATOM 5484 C CA . GLY B 1 257 ? 145.629 123.372 82.454 1.00 62.59 462 GLY B CA 1
ATOM 5485 C C . GLY B 1 257 ? 146.420 124.274 81.536 1.00 62.59 462 GLY B C 1
ATOM 5486 O O . GLY B 1 257 ? 145.973 124.573 80.429 1.00 62.59 462 GLY B O 1
ATOM 5487 N N . ALA B 1 258 ? 147.598 124.712 81.963 1.00 64.70 463 ALA B N 1
ATOM 5488 C CA . ALA B 1 258 ? 148.350 125.675 81.174 1.00 64.70 463 ALA B CA 1
ATOM 5489 C C . ALA B 1 258 ? 149.363 125.044 80.229 1.00 64.70 463 ALA B C 1
ATOM 5490 O O . ALA B 1 258 ? 150.184 125.770 79.666 1.00 64.70 463 ALA B O 1
ATOM 5492 N N . CYS B 1 259 ? 149.364 123.725 80.059 1.00 68.13 464 CYS B N 1
ATOM 5493 C CA . CYS B 1 259 ? 150.302 123.131 79.118 1.00 68.13 464 CYS B CA 1
ATOM 5494 C C . CYS B 1 259 ? 149.767 121.953 78.315 1.00 68.13 464 CYS B C 1
ATOM 5495 O O . CYS B 1 259 ? 150.516 121.410 77.503 1.00 68.13 464 CYS B O 1
ATOM 5498 N N . ILE B 1 260 ? 148.515 121.540 78.497 1.00 64.32 465 ILE B N 1
ATOM 5499 C CA . ILE B 1 260 ? 147.941 120.410 77.773 1.00 64.32 465 ILE B CA 1
ATOM 5500 C C . ILE B 1 260 ? 146.640 120.867 77.130 1.00 64.32 465 ILE B C 1
ATOM 5501 O O . ILE B 1 260 ? 145.829 121.537 77.777 1.00 64.32 465 ILE B O 1
ATOM 5506 N N . VAL B 1 261 ? 146.439 120.516 75.863 1.00 65.88 466 VAL B N 1
ATOM 5507 C CA . VAL B 1 261 ? 145.199 120.861 75.184 1.00 65.88 466 VAL B CA 1
ATOM 5508 C C . VAL B 1 261 ? 144.140 119.807 75.484 1.00 65.88 466 VAL B C 1
ATOM 5509 O O . VAL B 1 261 ? 144.440 118.694 75.913 1.00 65.88 466 VAL B O 1
ATOM 5513 N N . ARG B 1 262 ? 142.880 120.166 75.243 1.00 64.30 467 ARG B N 1
ATOM 5514 C CA . ARG B 1 262 ? 141.774 119.316 75.664 1.00 64.30 467 ARG B CA 1
ATOM 5515 C C . ARG B 1 262 ? 141.608 118.075 74.797 1.00 64.30 467 ARG B C 1
ATOM 5516 O O . ARG B 1 262 ? 141.253 117.016 75.317 1.00 64.30 467 ARG B O 1
ATOM 5524 N N . ASP B 1 263 ? 141.842 118.170 73.492 1.00 75.18 468 ASP B N 1
ATOM 5525 C CA . ASP B 1 263 ? 141.741 117.015 72.612 1.00 75.18 468 ASP B CA 1
ATOM 5526 C C . ASP B 1 263 ? 142.981 116.940 71.738 1.00 75.18 468 ASP B C 1
ATOM 5527 O O . ASP B 1 263 ? 143.581 117.964 71.411 1.00 75.18 468 ASP B O 1
ATOM 5532 N N . ALA B 1 264 ? 143.352 115.716 71.356 1.00 78.57 469 ALA B N 1
ATOM 5533 C CA . ALA B 1 264 ? 144.538 115.494 70.538 1.00 78.57 469 ALA B CA 1
ATOM 5534 C C . ALA B 1 264 ? 144.474 114.122 69.889 1.00 78.57 469 ALA B C 1
ATOM 5535 O O . ALA B 1 264 ? 144.250 113.126 70.577 1.00 78.57 469 ALA B O 1
ATOM 5537 N N . THR B 1 265 ? 144.682 114.073 68.576 1.00 84.73 470 THR B N 1
ATOM 5538 C CA . THR B 1 265 ? 144.885 112.811 67.880 1.00 84.73 470 THR B CA 1
ATOM 5539 C C . THR B 1 265 ? 146.320 112.359 68.052 1.00 84.73 470 THR B C 1
ATOM 5540 O O . THR B 1 265 ? 147.250 113.148 67.889 1.00 84.73 470 THR B O 1
ATOM 5544 N N . GLY B 1 266 ? 146.512 111.070 68.299 1.00 85.28 471 GLY B N 1
ATOM 5545 C CA . GLY B 1 266 ? 147.854 110.559 68.502 1.00 85.28 471 GLY B CA 1
ATOM 5546 C C . GLY B 1 266 ? 148.655 110.309 67.238 1.00 85.28 471 GLY B C 1
ATOM 5547 O O . GLY B 1 266 ? 149.388 109.320 67.154 1.00 85.28 471 GLY B O 1
ATOM 5548 N N . ILE B 1 267 ? 148.530 111.198 66.255 1.00 87.38 472 ILE B N 1
ATOM 5549 C CA . ILE B 1 267 ? 149.205 111.096 64.969 1.00 87.38 472 ILE B CA 1
ATOM 5550 C C . ILE B 1 267 ? 150.028 112.360 64.789 1.00 87.38 472 ILE B C 1
ATOM 5551 O O . ILE B 1 267 ? 149.494 113.469 64.896 1.00 87.38 472 ILE B O 1
ATOM 5556 N N . GLU B 1 268 ? 151.319 112.201 64.510 1.00 94.42 473 GLU B N 1
ATOM 5557 C CA . GLU B 1 268 ? 152.175 113.363 64.331 1.00 94.42 473 GLU B CA 1
ATOM 5558 C C . GLU B 1 268 ? 151.927 114.013 62.973 1.00 94.42 473 GLU B C 1
ATOM 5559 O O . GLU B 1 268 ? 151.469 113.378 62.022 1.00 94.42 473 GLU B O 1
ATOM 5565 N N . SER B 1 269 ? 152.233 115.302 62.896 1.00 101.80 474 SER B N 1
ATOM 5566 C CA . SER B 1 269 ? 152.051 116.079 61.681 1.00 101.80 474 SER B CA 1
ATOM 5567 C C . SER B 1 269 ? 153.392 116.624 61.221 1.00 101.80 474 SER B C 1
ATOM 5568 O O . SER B 1 269 ? 154.195 117.086 62.036 1.00 101.80 474 SER B O 1
ATOM 5571 N N . ASN B 1 270 ? 153.618 116.583 59.907 1.00 108.81 475 ASN B N 1
ATOM 5572 C CA . ASN B 1 270 ? 154.887 117.025 59.346 1.00 108.81 475 ASN B CA 1
ATOM 5573 C C . ASN B 1 270 ? 155.025 118.542 59.343 1.00 108.81 475 ASN B C 1
ATOM 5574 O O . ASN B 1 270 ? 156.148 119.049 59.259 1.00 108.81 475 ASN B O 1
ATOM 5579 N N . PHE B 1 271 ? 153.922 119.272 59.446 1.00 109.30 476 PHE B N 1
ATOM 5580 C CA . PHE B 1 271 ? 153.971 120.724 59.426 1.00 109.30 476 PHE B CA 1
ATOM 5581 C C . PHE B 1 271 ? 154.497 121.271 60.747 1.00 109.30 476 PHE B C 1
ATOM 5582 O O . PHE B 1 271 ? 154.435 120.613 61.789 1.00 109.30 476 PHE B O 1
ATOM 5590 N N . THR B 1 272 ? 155.026 122.492 60.692 1.00 112.14 477 THR B N 1
ATOM 5591 C CA . THR B 1 272 ? 155.438 123.225 61.882 1.00 112.14 477 THR B CA 1
ATOM 5592 C C . THR B 1 272 ? 154.581 124.454 62.147 1.00 112.14 477 THR B C 1
ATOM 5593 O O . THR B 1 272 ? 154.547 124.940 63.278 1.00 112.14 477 THR B O 1
ATOM 5597 N N . LEU B 1 273 ? 153.876 124.957 61.136 1.00 115.95 478 LEU B N 1
ATOM 5598 C CA . LEU B 1 273 ? 152.855 125.981 61.317 1.00 115.95 478 LEU B CA 1
ATOM 5599 C C . LEU B 1 273 ? 151.737 125.714 60.322 1.00 115.95 478 LEU B C 1
ATOM 5600 O O . LEU B 1 273 ? 151.982 125.664 59.113 1.00 115.95 478 LEU B O 1
ATOM 5605 N N . ILE B 1 274 ? 150.534 125.454 60.849 1.00 120.20 479 ILE B N 1
ATOM 5606 C CA . ILE B 1 274 ? 149.319 125.097 60.052 1.00 120.20 479 ILE B CA 1
ATOM 5607 C C . ILE B 1 274 ? 148.737 126.328 59.344 1.00 120.20 479 ILE B C 1
ATOM 5608 O O . ILE B 1 274 ? 148.983 127.453 59.819 1.00 120.20 479 ILE B O 1
ATOM 5613 N N . SER B 1 275 ? 147.991 126.104 58.253 1.00 127.42 480 SER B N 1
ATOM 5614 C CA . SER B 1 275 ? 147.358 127.182 57.510 1.00 127.42 480 SER B CA 1
ATOM 5615 C C . SER B 1 275 ? 146.397 127.947 58.409 1.00 127.42 480 SER B C 1
ATOM 5616 O O . SER B 1 275 ? 145.672 127.357 59.214 1.00 127.42 480 SER B O 1
ATOM 5619 N N . ASN B 1 276 ? 146.395 129.274 58.269 1.00 130.91 481 ASN B N 1
ATOM 5620 C CA . ASN B 1 276 ? 145.690 130.161 59.196 1.00 130.91 481 ASN B CA 1
ATOM 5621 C C . ASN B 1 276 ? 144.193 130.124 58.902 1.00 130.91 481 ASN B C 1
ATOM 5622 O O . ASN B 1 276 ? 143.608 131.043 58.327 1.00 130.91 481 ASN B O 1
ATOM 5627 N N . CYS B 1 277 ? 143.565 129.029 59.319 1.00 131.51 482 CYS B N 1
ATOM 5628 C CA . CYS B 1 277 ? 142.127 128.878 59.185 1.00 131.51 482 CYS B CA 1
ATOM 5629 C C . CYS B 1 277 ? 141.481 128.271 60.419 1.00 131.51 482 CYS B C 1
ATOM 5630 O O . CYS B 1 277 ? 140.254 128.131 60.443 1.00 131.51 482 CYS B O 1
ATOM 5633 N N . THR B 1 278 ? 142.258 127.913 61.441 1.00 125.10 483 THR B N 1
ATOM 5634 C CA . THR B 1 278 ? 141.720 127.303 62.648 1.00 125.10 483 THR B CA 1
ATOM 5635 C C . THR B 1 278 ? 141.798 128.242 63.843 1.00 125.10 483 THR B C 1
ATOM 5636 O O . THR B 1 278 ? 140.755 128.586 64.412 1.00 125.10 483 THR B O 1
ATOM 5640 N N . ASP B 1 279 ? 143.006 128.691 64.196 1.00 119.00 484 ASP B N 1
ATOM 5641 C CA . ASP B 1 279 ? 143.296 129.480 65.397 1.00 119.00 484 ASP B CA 1
ATOM 5642 C C . ASP B 1 279 ? 142.732 128.813 66.652 1.00 119.00 484 ASP B C 1
ATOM 5643 O O . ASP B 1 279 ? 141.869 129.349 67.345 1.00 119.00 484 ASP B O 1
ATOM 5648 N N . ALA B 1 280 ? 143.226 127.607 66.916 1.00 107.87 485 ALA B N 1
ATOM 5649 C CA . ALA B 1 280 ? 142.846 126.826 68.084 1.00 107.87 485 ALA B CA 1
ATOM 5650 C C . ALA B 1 280 ? 144.051 126.573 68.977 1.00 107.87 485 ALA B C 1
ATOM 5651 O O . ALA B 1 280 ? 144.209 125.489 69.542 1.00 107.87 485 ALA B O 1
ATOM 5653 N N . ALA B 1 281 ? 144.947 127.560 69.054 1.00 100.13 486 ALA B N 1
ATOM 5654 C CA . ALA B 1 281 ? 146.097 127.676 69.954 1.00 100.13 486 ALA B CA 1
ATOM 5655 C C . ALA B 1 281 ? 147.194 126.644 69.723 1.00 100.13 486 ALA B C 1
ATOM 5656 O O . ALA B 1 281 ? 148.232 126.726 70.380 1.00 100.13 486 ALA B O 1
ATOM 5658 N N . CYS B 1 282 ? 147.019 125.692 68.810 1.00 100.98 487 CYS B N 1
ATOM 5659 C CA . CYS B 1 282 ? 148.083 124.765 68.448 1.00 100.98 487 CYS B CA 1
ATOM 5660 C C . CYS B 1 282 ? 148.700 125.270 67.149 1.00 100.98 487 CYS B C 1
ATOM 5661 O O . CYS B 1 282 ? 148.476 124.743 66.062 1.00 100.98 487 CYS B O 1
ATOM 5664 N N . LYS B 1 283 ? 149.483 126.335 67.286 1.00 101.94 488 LYS B N 1
ATOM 5665 C CA . LYS B 1 283 ? 150.274 126.918 66.215 1.00 101.94 488 LYS B CA 1
ATOM 5666 C C . LYS B 1 283 ? 151.599 126.204 66.022 1.00 101.94 488 LYS B C 1
ATOM 5667 O O . LYS B 1 283 ? 152.409 126.641 65.201 1.00 101.94 488 LYS B O 1
ATOM 5673 N N . TYR B 1 284 ? 151.835 125.123 66.760 1.00 96.54 489 TYR B N 1
ATOM 5674 C CA . TYR B 1 284 ? 153.054 124.335 66.688 1.00 96.54 489 TYR B CA 1
ATOM 5675 C C . TYR B 1 284 ? 153.043 123.333 65.548 1.00 96.54 489 TYR B C 1
ATOM 5676 O O . TYR B 1 284 ? 153.922 122.469 65.498 1.00 96.54 489 TYR B O 1
ATOM 5685 N N . GLY B 1 285 ? 152.081 123.426 64.639 1.00 101.07 490 GLY B N 1
ATOM 5686 C CA . GLY B 1 285 ? 151.994 122.521 63.521 1.00 101.07 490 GLY B CA 1
ATOM 5687 C C . GLY B 1 285 ? 151.002 121.401 63.678 1.00 101.07 490 GLY B C 1
ATOM 5688 O O . GLY B 1 285 ? 151.019 120.471 62.867 1.00 101.07 490 GLY B O 1
ATOM 5689 N N . TYR B 1 286 ? 150.134 121.461 64.679 1.00 92.83 491 TYR B N 1
ATOM 5690 C CA . TYR B 1 286 ? 149.183 120.397 64.953 1.00 92.83 491 TYR B CA 1
ATOM 5691 C C . TYR B 1 286 ? 147.771 120.921 64.775 1.00 92.83 491 TYR B C 1
ATOM 5692 O O . TYR B 1 286 ? 147.428 121.984 65.296 1.00 92.83 491 TYR B O 1
ATOM 5701 N N . ASP B 1 287 ? 146.973 120.186 64.020 1.00 92.59 492 ASP B N 1
ATOM 5702 C CA . ASP B 1 287 ? 145.586 120.534 63.747 1.00 92.59 492 ASP B CA 1
ATOM 5703 C C . ASP B 1 287 ? 144.723 119.519 64.479 1.00 92.59 492 ASP B C 1
ATOM 5704 O O . ASP B 1 287 ? 144.521 118.401 64.000 1.00 92.59 492 ASP B O 1
ATOM 5709 N N . PHE B 1 288 ? 144.220 119.908 65.648 1.00 86.78 493 PHE B N 1
ATOM 5710 C CA . PHE B 1 288 ? 143.470 119.001 66.503 1.00 86.78 493 PHE B CA 1
ATOM 5711 C C . PHE B 1 288 ? 141.967 119.149 66.328 1.00 86.78 493 PHE B C 1
ATOM 5712 O O . PHE B 1 288 ? 141.202 118.899 67.264 1.00 86.78 493 PHE B O 1
ATOM 5720 N N . SER B 1 289 ? 141.533 119.556 65.140 1.00 92.88 494 SER B N 1
ATOM 5721 C CA . SER B 1 289 ? 140.139 119.446 64.758 1.00 92.88 494 SER B CA 1
ATOM 5722 C C . SER B 1 289 ? 139.848 118.014 64.323 1.00 92.88 494 SER B C 1
ATOM 5723 O O . SER B 1 289 ? 140.745 117.170 64.250 1.00 92.88 494 SER B O 1
ATOM 5726 N N . SER B 1 290 ? 138.571 117.750 64.029 1.00 94.15 495 SER B N 1
ATOM 5727 C CA . SER B 1 290 ? 137.982 116.413 63.868 1.00 94.15 495 SER B CA 1
ATOM 5728 C C . SER B 1 290 ? 138.166 115.545 65.108 1.00 94.15 495 SER B C 1
ATOM 5729 O O . SER B 1 290 ? 138.214 114.316 65.010 1.00 94.15 495 SER B O 1
ATOM 5732 N N . CYS B 1 291 ? 138.282 116.171 66.273 1.00 93.35 496 CYS B N 1
ATOM 5733 C CA . CYS B 1 291 ? 138.185 115.486 67.549 1.00 93.35 496 CYS B CA 1
ATOM 5734 C C . CYS B 1 291 ? 137.256 116.178 68.518 1.00 93.35 496 CYS B C 1
ATOM 5735 O O . CYS B 1 291 ? 136.843 115.548 69.497 1.00 93.35 496 CYS B O 1
ATOM 5738 N N . ARG B 1 292 ? 136.930 117.443 68.294 1.00 97.16 497 ARG B N 1
ATOM 5739 C CA . ARG B 1 292 ? 135.862 118.077 69.038 1.00 97.16 497 ARG B CA 1
ATOM 5740 C C . ARG B 1 292 ? 134.528 117.437 68.660 1.00 97.16 497 ARG B C 1
ATOM 5741 O O . ARG B 1 292 ? 134.297 117.134 67.486 1.00 97.16 497 ARG B O 1
ATOM 5749 N N . PRO B 1 293 ? 133.650 117.192 69.627 1.00 97.45 498 PRO B N 1
ATOM 5750 C CA . PRO B 1 293 ? 132.402 116.496 69.323 1.00 97.45 498 PRO B CA 1
ATOM 5751 C C . PRO B 1 293 ? 131.438 117.393 68.568 1.00 97.45 498 PRO B C 1
ATOM 5752 O O . PRO B 1 293 ? 131.417 118.614 68.740 1.00 97.45 498 PRO B O 1
ATOM 5756 N N . THR B 1 294 ? 130.641 116.764 67.706 1.00 104.39 499 THR B N 1
ATOM 5757 C CA . THR B 1 294 ? 129.749 117.512 66.829 1.00 104.39 499 THR B CA 1
ATOM 5758 C C . THR B 1 294 ? 128.545 118.046 67.591 1.00 104.39 499 THR B C 1
ATOM 5759 O O . THR B 1 294 ? 128.361 119.261 67.712 1.00 104.39 499 THR B O 1
ATOM 5763 N N . VAL B 1 295 ? 127.723 117.149 68.125 1.00 109.17 500 VAL B N 1
ATOM 5764 C CA . VAL B 1 295 ? 126.542 117.537 68.885 1.00 109.17 500 VAL B CA 1
ATOM 5765 C C . VAL B 1 295 ? 126.948 117.832 70.319 1.00 109.17 500 VAL B C 1
ATOM 5766 O O . VAL B 1 295 ? 128.082 117.559 70.724 1.00 109.17 500 VAL B O 1
ATOM 5770 N N . GLU B 1 296 ? 126.030 118.406 71.092 1.00 114.60 501 GLU B N 1
ATOM 5771 C CA . GLU B 1 296 ? 126.242 118.655 72.516 1.00 114.60 501 GLU B CA 1
ATOM 5772 C C . GLU B 1 296 ? 125.583 117.586 73.371 1.00 114.60 501 GLU B C 1
ATOM 5773 O O . GLU B 1 296 ? 125.066 117.871 74.454 1.00 114.60 501 GLU B O 1
ATOM 5779 N N . GLY B 1 297 ? 125.579 116.347 72.895 1.00 113.07 502 GLY B N 1
ATOM 5780 C CA . GLY B 1 297 ? 125.006 115.249 73.644 1.00 113.07 502 GLY B CA 1
ATOM 5781 C C . GLY B 1 297 ? 125.833 113.988 73.529 1.00 113.07 502 GLY B C 1
ATOM 5782 O O . GLY B 1 297 ? 125.309 112.878 73.652 1.00 113.07 502 GLY B O 1
ATOM 5783 N N . GLU B 1 298 ? 127.132 114.147 73.288 1.00 107.41 503 GLU B N 1
ATOM 5784 C CA . GLU B 1 298 ? 128.016 113.010 73.096 1.00 107.41 503 GLU B CA 1
ATOM 5785 C C . GLU B 1 298 ? 129.413 113.360 73.589 1.00 107.41 503 GLU B C 1
ATOM 5786 O O . GLU B 1 298 ? 129.775 114.530 73.734 1.00 107.41 503 GLU B O 1
ATOM 5792 N N . VAL B 1 299 ? 130.188 112.319 73.855 1.00 98.12 504 VAL B N 1
ATOM 5793 C CA . VAL B 1 299 ? 131.583 112.461 74.228 1.00 98.12 504 VAL B CA 1
ATOM 5794 C C . VAL B 1 299 ? 132.421 112.467 72.956 1.00 98.12 504 VAL B C 1
ATOM 5795 O O . VAL B 1 299 ? 131.965 112.073 71.880 1.00 98.12 504 VAL B O 1
ATOM 5799 N N . SER B 1 300 ? 133.652 112.953 73.067 1.00 90.46 505 SER B N 1
ATOM 5800 C CA . SER B 1 300 ? 134.533 113.039 71.915 1.00 90.46 505 SER B CA 1
ATOM 5801 C C . SER B 1 300 ? 135.056 111.669 71.529 1.00 90.46 505 SER B C 1
ATOM 5802 O O . SER B 1 300 ? 135.366 110.840 72.386 1.00 90.46 505 SER B O 1
ATOM 5805 N N . SER B 1 301 ? 135.158 111.438 70.226 1.00 90.95 506 SER B N 1
ATOM 5806 C CA . SER B 1 301 ? 135.766 110.223 69.693 1.00 90.95 506 SER B CA 1
ATOM 5807 C C . SER B 1 301 ? 137.248 110.432 69.421 1.00 90.95 506 SER B C 1
ATOM 5808 O O . SER B 1 301 ? 137.755 110.161 68.336 1.00 90.95 506 SER B O 1
ATOM 5811 N N . CYS B 1 302 ? 137.946 110.932 70.428 1.00 87.29 507 CYS B N 1
ATOM 5812 C CA . CYS B 1 302 ? 139.383 111.113 70.429 1.00 87.29 507 CYS B CA 1
ATOM 5813 C C . CYS B 1 302 ? 139.993 110.086 71.368 1.00 87.29 507 CYS B C 1
ATOM 5814 O O . CYS B 1 302 ? 139.308 109.196 71.878 1.00 87.29 507 CYS B O 1
ATOM 5817 N N . LYS B 1 303 ? 141.290 110.205 71.602 1.00 80.30 508 LYS B N 1
ATOM 5818 C CA . LYS B 1 303 ? 141.992 109.243 72.435 1.00 80.30 508 LYS B CA 1
ATOM 5819 C C . LYS B 1 303 ? 142.958 109.860 73.429 1.00 80.30 508 LYS B C 1
ATOM 5820 O O . LYS B 1 303 ? 143.358 109.168 74.369 1.00 80.30 508 LYS B O 1
ATOM 5826 N N . PHE B 1 304 ? 143.340 111.125 73.271 1.00 76.08 509 PHE B N 1
ATOM 5827 C CA . PHE B 1 304 ? 144.317 111.761 74.138 1.00 76.08 509 PHE B CA 1
ATOM 5828 C C . PHE B 1 304 ? 143.842 113.170 74.458 1.00 76.08 509 PHE B C 1
ATOM 5829 O O . PHE B 1 304 ? 142.759 113.587 74.046 1.00 76.08 509 PHE B O 1
ATOM 5837 N N . GLY B 1 305 ? 144.656 113.906 75.201 1.00 68.71 510 GLY B N 1
ATOM 5838 C CA . GLY B 1 305 ? 144.289 115.225 75.675 1.00 68.71 510 GLY B CA 1
ATOM 5839 C C . GLY B 1 305 ? 143.813 115.197 77.112 1.00 68.71 510 GLY B C 1
ATOM 5840 O O . GLY B 1 305 ? 143.858 114.175 77.797 1.00 68.71 510 GLY B O 1
ATOM 5841 N N . LEU B 1 306 ? 143.341 116.356 77.573 1.00 61.46 511 LEU B N 1
ATOM 5842 C CA . LEU B 1 306 ? 142.859 116.457 78.946 1.00 61.46 511 LEU B CA 1
ATOM 5843 C C . LEU B 1 306 ? 141.543 115.723 79.143 1.00 61.46 511 LEU B C 1
ATOM 5844 O O . LEU B 1 306 ? 141.282 115.211 80.233 1.00 61.46 511 LEU B O 1
ATOM 5849 N N . HIS B 1 307 ? 140.716 115.646 78.111 1.00 64.32 512 HIS B N 1
ATOM 5850 C CA . HIS B 1 307 ? 139.379 115.096 78.249 1.00 64.32 512 HIS B CA 1
ATOM 5851 C C . HIS B 1 307 ? 139.333 113.582 78.197 1.00 64.32 512 HIS B C 1
ATOM 5852 O O . HIS B 1 307 ? 138.341 112.997 78.638 1.00 64.32 512 HIS B O 1
ATOM 5859 N N . ASN B 1 308 ? 140.365 112.933 77.671 1.00 71.86 513 ASN B N 1
ATOM 5860 C CA . ASN B 1 308 ? 140.183 111.593 77.139 1.00 71.86 513 ASN B CA 1
ATOM 5861 C C . ASN B 1 308 ? 140.997 110.512 77.829 1.00 71.86 513 ASN B C 1
ATOM 5862 O O . ASN B 1 308 ? 140.437 109.470 78.181 1.00 71.86 513 ASN B O 1
ATOM 5867 N N . ASP B 1 309 ? 142.301 110.696 78.015 1.00 71.85 514 ASP B N 1
ATOM 5868 C CA . ASP B 1 309 ? 143.145 109.519 78.190 1.00 71.85 514 ASP B CA 1
ATOM 5869 C C . ASP B 1 309 ? 143.351 109.078 79.633 1.00 71.85 514 ASP B C 1
ATOM 5870 O O . ASP B 1 309 ? 143.853 107.966 79.839 1.00 71.85 514 ASP B O 1
ATOM 5875 N N . PHE B 1 310 ? 143.056 109.930 80.619 1.00 63.63 515 PHE B N 1
ATOM 5876 C CA . PHE B 1 310 ? 143.109 109.683 82.065 1.00 63.63 515 PHE B CA 1
ATOM 5877 C C . PHE B 1 310 ? 144.510 109.468 82.623 1.00 63.63 515 PHE B C 1
ATOM 5878 O O . PHE B 1 310 ? 144.649 109.370 83.838 1.00 63.63 515 PHE B O 1
ATOM 5886 N N . GLN B 1 311 ? 145.547 109.392 81.796 1.00 68.43 516 GLN B N 1
ATOM 5887 C CA . GLN B 1 311 ? 146.888 109.073 82.266 1.00 68.43 516 GLN B CA 1
ATOM 5888 C C . GLN B 1 311 ? 147.906 110.040 81.695 1.00 68.43 516 GLN B C 1
ATOM 5889 O O . GLN B 1 311 ? 149.063 109.678 81.486 1.00 68.43 516 GLN B O 1
ATOM 5895 N N . VAL B 1 312 ? 147.493 111.281 81.444 1.00 67.62 517 VAL B N 1
ATOM 5896 C CA . VAL B 1 312 ? 148.368 112.226 80.764 1.00 67.62 517 VAL B CA 1
ATOM 5897 C C . VAL B 1 312 ? 149.461 112.758 81.673 1.00 67.62 517 VAL B C 1
ATOM 5898 O O . VAL B 1 312 ? 150.432 113.331 81.175 1.00 67.62 517 VAL B O 1
ATOM 5902 N N . MET B 1 313 ? 149.367 112.546 82.987 1.00 67.09 518 MET B N 1
ATOM 5903 C CA . MET B 1 313 ? 150.473 112.923 83.858 1.00 67.09 518 MET B CA 1
ATOM 5904 C C . MET B 1 313 ? 151.675 112.010 83.686 1.00 67.09 518 MET B C 1
ATOM 5905 O O . MET B 1 313 ? 152.796 112.430 83.975 1.00 67.09 518 MET B O 1
ATOM 5910 N N . SER B 1 314 ? 151.475 110.785 83.206 1.00 69.03 519 SER B N 1
ATOM 5911 C CA . SER B 1 314 ? 152.600 109.940 82.836 1.00 69.03 519 SER B CA 1
ATOM 5912 C C . SER B 1 314 ? 153.241 110.368 81.528 1.00 69.03 519 SER B C 1
ATOM 5913 O O . SER B 1 314 ? 154.400 110.028 81.282 1.00 69.03 519 SER B O 1
ATOM 5916 N N . VAL B 1 315 ? 152.512 111.087 80.679 1.00 68.73 520 VAL B N 1
ATOM 5917 C CA . VAL B 1 315 ? 153.097 111.609 79.451 1.00 68.73 520 VAL B CA 1
ATOM 5918 C C . VAL B 1 315 ? 153.925 112.850 79.742 1.00 68.73 520 VAL B C 1
ATOM 5919 O O . VAL B 1 315 ? 155.028 113.009 79.214 1.00 68.73 520 VAL B O 1
ATOM 5923 N N . VAL B 1 316 ? 153.421 113.730 80.608 1.00 69.64 521 VAL B N 1
ATOM 5924 C CA . VAL B 1 316 ? 154.124 114.959 80.963 1.00 69.64 521 VAL B CA 1
ATOM 5925 C C . VAL B 1 316 ? 155.386 114.662 81.770 1.00 69.64 521 VAL B C 1
ATOM 5926 O O . VAL B 1 316 ? 156.373 115.402 81.680 1.00 69.64 521 VAL B O 1
ATOM 5930 N N . SER B 1 317 ? 155.400 113.555 82.514 1.00 71.44 522 SER B N 1
ATOM 5931 C CA . SER B 1 317 ? 156.484 113.227 83.433 1.00 71.44 522 SER B CA 1
ATOM 5932 C C . SER B 1 317 ? 157.798 112.977 82.709 1.00 71.44 522 SER B C 1
ATOM 5933 O O . SER B 1 317 ? 157.828 112.496 81.576 1.00 71.44 522 SER B O 1
ATOM 5936 N N . GLY B 1 318 ? 158.894 113.319 83.386 1.00 71.23 523 GLY B N 1
ATOM 5937 C CA . GLY B 1 318 ? 160.206 113.149 82.787 1.00 71.23 523 GLY B CA 1
ATOM 5938 C C . GLY B 1 318 ? 160.594 111.690 82.651 1.00 71.23 523 GLY B C 1
ATOM 5939 O O . GLY B 1 318 ? 161.100 111.263 81.612 1.00 71.23 523 GLY B O 1
ATOM 5940 N N . PHE B 1 319 ? 160.276 110.905 83.690 1.00 76.67 524 PHE B N 1
ATOM 5941 C CA . PHE B 1 319 ? 160.486 109.429 83.724 1.00 76.67 524 PHE B CA 1
ATOM 5942 C C . PHE B 1 319 ? 159.185 108.758 84.188 1.00 76.67 524 PHE B C 1
ATOM 5943 O O . PHE B 1 319 ? 159.054 108.461 85.381 1.00 76.67 524 PHE B O 1
ATOM 5951 N N . SER B 1 320 ? 158.263 108.528 83.252 1.00 75.59 525 SER B N 1
ATOM 5952 C CA . SER B 1 320 ? 156.889 108.002 83.491 1.00 75.59 525 SER B CA 1
ATOM 5953 C C . SER B 1 320 ? 156.779 106.578 84.058 1.00 75.59 525 SER B C 1
ATOM 5954 O O . SER B 1 320 ? 155.919 106.376 84.926 1.00 75.59 525 SER B O 1
ATOM 5957 N N . PRO B 1 321 ? 157.573 105.574 83.629 1.00 78.75 526 PRO B N 1
ATOM 5958 C CA . PRO B 1 321 ? 157.347 104.178 84.054 1.00 78.75 526 PRO B CA 1
ATOM 5959 C C . PRO B 1 321 ? 157.453 103.764 85.528 1.00 78.75 526 PRO B C 1
ATOM 5960 O O . PRO B 1 321 ? 156.612 103.026 85.989 1.00 78.75 526 PRO B O 1
ATOM 5964 N N . LEU B 1 322 ? 158.474 104.263 86.212 1.00 78.14 527 LEU B N 1
ATOM 5965 C CA . LEU B 1 322 ? 158.816 103.927 87.580 1.00 78.14 527 LEU B CA 1
ATOM 5966 C C . LEU B 1 322 ? 158.458 105.042 88.542 1.00 78.14 527 LEU B C 1
ATOM 5967 O O . LEU B 1 322 ? 157.910 104.777 89.615 1.00 78.14 527 LEU B O 1
ATOM 5972 N N . ILE B 1 323 ? 158.742 106.289 88.184 1.00 72.66 528 ILE B N 1
ATOM 5973 C CA . ILE B 1 323 ? 158.510 107.344 89.153 1.00 72.66 528 ILE B CA 1
ATOM 5974 C C . ILE B 1 323 ? 157.041 107.721 89.184 1.00 72.66 528 ILE B C 1
ATOM 5975 O O . ILE B 1 323 ? 156.473 107.908 90.260 1.00 72.66 528 ILE B O 1
ATOM 5980 N N . SER B 1 324 ? 156.367 107.767 88.034 1.00 69.01 529 SER B N 1
ATOM 5981 C CA . SER B 1 324 ? 154.935 108.027 88.052 1.00 69.01 529 SER B CA 1
ATOM 5982 C C . SER B 1 324 ? 154.120 106.763 88.296 1.00 69.01 529 SER B C 1
ATOM 5983 O O . SER B 1 324 ? 152.897 106.782 88.135 1.00 69.01 529 SER B O 1
ATOM 5986 N N . ALA B 1 325 ? 154.779 105.668 88.679 1.00 67.88 530 ALA B N 1
ATOM 5987 C CA . ALA B 1 325 ? 154.165 104.543 89.370 1.00 67.88 530 ALA B CA 1
ATOM 5988 C C . ALA B 1 325 ? 154.197 104.721 90.882 1.00 67.88 530 ALA B C 1
ATOM 5989 O O . ALA B 1 325 ? 154.353 103.743 91.620 1.00 67.88 530 ALA B O 1
ATOM 5991 N N . GLY B 1 326 ? 154.142 105.966 91.350 1.00 62.47 531 GLY B N 1
ATOM 5992 C CA . GLY B 1 326 ? 153.677 106.346 92.659 1.00 62.47 531 GLY B CA 1
ATOM 5993 C C . GLY B 1 326 ? 152.176 106.344 92.788 1.00 62.47 531 GLY B C 1
ATOM 5994 O O . GLY B 1 326 ? 151.659 106.599 93.877 1.00 62.47 531 GLY B O 1
ATOM 5995 N N . ILE B 1 327 ? 151.463 106.063 91.691 1.00 61.08 532 ILE B N 1
ATOM 5996 C CA . ILE B 1 327 ? 150.040 105.743 91.755 1.00 61.08 532 ILE B CA 1
ATOM 5997 C C . ILE B 1 327 ? 149.816 104.528 92.636 1.00 61.08 532 ILE B C 1
ATOM 5998 O O . ILE B 1 327 ? 148.862 104.476 93.423 1.00 61.08 532 ILE B O 1
ATOM 6003 N N . PHE B 1 328 ? 150.703 103.538 92.526 1.00 59.97 533 PHE B N 1
ATOM 6004 C CA . PHE B 1 328 ? 150.590 102.337 93.342 1.00 59.97 533 PHE B CA 1
ATOM 6005 C C . PHE B 1 328 ? 150.818 102.663 94.806 1.00 59.97 533 PHE B C 1
ATOM 6006 O O . PHE B 1 328 ? 150.074 102.191 95.670 1.00 59.97 533 PHE B O 1
ATOM 6014 N N . SER B 1 329 ? 151.791 103.532 95.089 1.00 58.27 534 SER B N 1
ATOM 6015 C CA . SER B 1 329 ? 152.065 103.960 96.457 1.00 58.27 534 SER B CA 1
ATOM 6016 C C . SER B 1 329 ? 150.886 104.710 97.057 1.00 58.27 534 SER B C 1
ATOM 6017 O O . SER B 1 329 ? 150.433 104.385 98.159 1.00 58.27 534 SER B O 1
ATOM 6020 N N . ALA B 1 330 ? 150.336 105.672 96.311 1.00 55.36 535 ALA B N 1
ATOM 6021 C CA . ALA B 1 330 ? 149.234 106.494 96.805 1.00 55.36 535 ALA B CA 1
ATOM 6022 C C . ALA B 1 330 ? 147.971 105.674 97.027 1.00 55.36 535 ALA B C 1
ATOM 6023 O O . ALA B 1 330 ? 147.384 105.711 98.118 1.00 55.36 535 ALA B O 1
ATOM 6025 N N . THR B 1 331 ? 147.563 104.893 96.021 1.00 54.62 536 THR B N 1
ATOM 6026 C CA . THR B 1 331 ? 146.330 104.121 96.122 1.00 54.62 536 THR B CA 1
ATOM 6027 C C . THR B 1 331 ? 146.433 103.010 97.156 1.00 54.62 536 THR B C 1
ATOM 6028 O O . THR B 1 331 ? 145.501 102.814 97.941 1.00 54.62 536 THR B O 1
ATOM 6032 N N . LEU B 1 332 ? 147.552 102.278 97.194 1.00 55.35 537 LEU B N 1
ATOM 6033 C CA . LEU B 1 332 ? 147.653 101.183 98.146 1.00 55.35 537 LEU B CA 1
ATOM 6034 C C . LEU B 1 332 ? 147.849 101.681 99.570 1.00 55.35 537 LEU B C 1
ATOM 6035 O O . LEU B 1 332 ? 147.340 101.054 100.501 1.00 55.35 537 LEU B O 1
ATOM 6040 N N . SER B 1 333 ? 148.521 102.821 99.766 1.00 52.09 538 SER B N 1
ATOM 6041 C CA . SER B 1 333 ? 148.636 103.375 101.109 1.00 52.09 538 SER B CA 1
ATOM 6042 C C . SER B 1 333 ? 147.295 103.873 101.622 1.00 52.09 538 SER B C 1
ATOM 6043 O O . SER B 1 333 ? 146.957 103.648 102.788 1.00 52.09 538 SER B O 1
ATOM 6046 N N . SER B 1 334 ? 146.496 104.513 100.762 1.00 51.93 539 SER B N 1
ATOM 6047 C CA . SER B 1 334 ? 145.187 104.979 101.208 1.00 51.93 539 SER B CA 1
ATOM 6048 C C . SER B 1 334 ? 144.220 103.820 101.430 1.00 51.93 539 SER B C 1
ATOM 6049 O O . SER B 1 334 ? 143.434 103.841 102.385 1.00 51.93 539 SER B O 1
ATOM 6052 N N . ALA B 1 335 ? 144.284 102.783 100.590 1.00 52.96 540 ALA B N 1
ATOM 6053 C CA . ALA B 1 335 ? 143.416 101.624 100.774 1.00 52.96 540 ALA B CA 1
ATOM 6054 C C . ALA B 1 335 ? 143.794 100.830 102.010 1.00 52.96 540 ALA B C 1
ATOM 6055 O O . ALA B 1 335 ? 142.922 100.292 102.697 1.00 52.96 540 ALA B O 1
ATOM 6057 N N . LEU B 1 336 ? 145.086 100.745 102.316 1.00 57.52 541 LEU B N 1
ATOM 6058 C CA . LEU B 1 336 ? 145.502 100.038 103.514 1.00 57.52 541 LEU B CA 1
ATOM 6059 C C . LEU B 1 336 ? 145.210 100.848 104.765 1.00 57.52 541 LEU B C 1
ATOM 6060 O O . LEU B 1 336 ? 144.926 100.272 105.816 1.00 57.52 541 LEU B O 1
ATOM 6065 N N . ALA B 1 337 ? 145.256 102.177 104.678 1.00 53.49 542 ALA B N 1
ATOM 6066 C CA . ALA B 1 337 ? 144.876 102.988 105.825 1.00 53.49 542 ALA B CA 1
ATOM 6067 C C . ALA B 1 337 ? 143.378 102.955 106.067 1.00 53.49 542 ALA B C 1
ATOM 6068 O O . ALA B 1 337 ? 142.938 103.137 107.202 1.00 53.49 542 ALA B O 1
ATOM 6070 N N . SER B 1 338 ? 142.578 102.744 105.026 1.00 52.53 543 SER B N 1
ATOM 6071 C CA . SER B 1 338 ? 141.142 102.618 105.224 1.00 52.53 543 SER B CA 1
ATOM 6072 C C . SER B 1 338 ? 140.691 101.195 105.523 1.00 52.53 543 SER B C 1
ATOM 6073 O O . SER B 1 338 ? 139.563 101.006 105.982 1.00 52.53 543 SER B O 1
ATOM 6076 N N . LEU B 1 339 ? 141.529 100.189 105.276 1.00 57.23 544 LEU B N 1
ATOM 6077 C CA . LEU B 1 339 ? 141.165 98.829 105.651 1.00 57.23 544 LEU B CA 1
ATOM 6078 C C . LEU B 1 339 ? 141.409 98.542 107.121 1.00 57.23 544 LEU B C 1
ATOM 6079 O O . LEU B 1 339 ? 140.810 97.613 107.657 1.00 57.23 544 LEU B O 1
ATOM 6084 N N . VAL B 1 340 ? 142.285 99.293 107.788 1.00 57.59 545 VAL B N 1
ATOM 6085 C CA . VAL B 1 340 ? 142.534 99.068 109.207 1.00 57.59 545 VAL B CA 1
ATOM 6086 C C . VAL B 1 340 ? 141.794 100.053 110.090 1.00 57.59 545 VAL B C 1
ATOM 6087 O O . VAL B 1 340 ? 141.783 99.875 111.317 1.00 57.59 545 VAL B O 1
ATOM 6091 N N . SER B 1 341 ? 141.168 101.073 109.516 1.00 56.48 546 SER B N 1
ATOM 6092 C CA . SER B 1 341 ? 140.501 102.107 110.290 1.00 56.48 546 SER B CA 1
ATOM 6093 C C . SER B 1 341 ? 138.998 101.920 110.378 1.00 56.48 546 SER B C 1
ATOM 6094 O O . SER B 1 341 ? 138.377 102.473 111.286 1.00 56.48 546 SER B O 1
ATOM 6097 N N . ALA B 1 342 ? 138.401 101.185 109.462 1.00 56.45 547 ALA B N 1
ATOM 6098 C CA . ALA B 1 342 ? 136.979 100.885 109.543 1.00 56.45 547 ALA B CA 1
ATOM 6099 C C . ALA B 1 342 ? 136.636 99.751 110.513 1.00 56.45 547 ALA B C 1
ATOM 6100 O O . ALA B 1 342 ? 135.623 99.878 111.207 1.00 56.45 547 ALA B O 1
ATOM 6102 N N . PRO B 1 343 ? 137.379 98.631 110.613 1.00 60.27 548 PRO B N 1
ATOM 6103 C CA . PRO B 1 343 ? 137.073 97.692 111.698 1.00 60.27 548 PRO B CA 1
ATOM 6104 C C . PRO B 1 343 ? 137.504 98.178 113.058 1.00 60.27 548 PRO B C 1
ATOM 6105 O O . PRO B 1 343 ? 136.985 97.679 114.057 1.00 60.27 548 PRO B O 1
ATOM 6109 N N . LYS B 1 344 ? 138.439 99.118 113.134 1.00 59.66 549 LYS B N 1
ATOM 6110 C CA . LYS B 1 344 ? 138.879 99.637 114.422 1.00 59.66 549 LYS B CA 1
ATOM 6111 C C . LYS B 1 344 ? 137.783 100.464 115.080 1.00 59.66 549 LYS B C 1
ATOM 6112 O O . LYS B 1 344 ? 137.449 100.253 116.253 1.00 59.66 549 LYS B O 1
ATOM 6118 N N . VAL B 1 345 ? 137.210 101.404 114.324 1.00 58.40 550 VAL B N 1
ATOM 6119 C CA . VAL B 1 345 ? 136.098 102.227 114.793 1.00 58.40 550 VAL B CA 1
ATOM 6120 C C . VAL B 1 345 ? 134.883 101.364 115.097 1.00 58.40 550 VAL B C 1
ATOM 6121 O O . VAL B 1 345 ? 134.207 101.548 116.114 1.00 58.40 550 VAL B O 1
ATOM 6125 N N . PHE B 1 346 ? 134.621 100.375 114.249 1.00 60.29 551 PHE B N 1
ATOM 6126 C CA . PHE B 1 346 ? 133.464 99.512 114.440 1.00 60.29 551 PHE B CA 1
ATOM 6127 C C . PHE B 1 346 ? 133.640 98.575 115.627 1.00 60.29 551 PHE B C 1
ATOM 6128 O O . PHE B 1 346 ? 132.662 98.261 116.307 1.00 60.29 551 PHE B O 1
ATOM 6136 N N . GLN B 1 347 ? 134.864 98.126 115.908 1.00 66.69 552 GLN B N 1
ATOM 6137 C CA . GLN B 1 347 ? 135.065 97.314 117.101 1.00 66.69 552 GLN B CA 1
ATOM 6138 C C . GLN B 1 347 ? 134.985 98.154 118.360 1.00 66.69 552 GLN B C 1
ATOM 6139 O O . GLN B 1 347 ? 134.500 97.675 119.386 1.00 66.69 552 GLN B O 1
ATOM 6145 N N . ALA B 1 348 ? 135.450 99.402 118.309 1.00 63.65 553 ALA B N 1
ATOM 6146 C CA . ALA B 1 348 ? 135.299 100.273 119.468 1.00 63.65 553 ALA B CA 1
ATOM 6147 C C . ALA B 1 348 ? 133.845 100.642 119.705 1.00 63.65 553 ALA B C 1
ATOM 6148 O O . ALA B 1 348 ? 133.447 100.884 120.846 1.00 63.65 553 ALA B O 1
ATOM 6150 N N . LEU B 1 349 ? 133.043 100.687 118.646 1.00 62.56 554 LEU B N 1
ATOM 6151 C CA . LEU B 1 349 ? 131.618 100.955 118.787 1.00 62.56 554 LEU B CA 1
ATOM 6152 C C . LEU B 1 349 ? 130.863 99.728 119.278 1.00 62.56 554 LEU B C 1
ATOM 6153 O O . LEU B 1 349 ? 129.913 99.853 120.050 1.00 62.56 554 LEU B O 1
ATOM 6158 N N . CYS B 1 350 ? 131.271 98.536 118.862 1.00 66.01 555 CYS B N 1
ATOM 6159 C CA . CYS B 1 350 ? 130.571 97.330 119.282 1.00 66.01 555 CYS B CA 1
ATOM 6160 C C . CYS B 1 350 ? 130.958 96.859 120.675 1.00 66.01 555 CYS B C 1
ATOM 6161 O O . CYS B 1 350 ? 130.438 95.835 121.125 1.00 66.01 555 CYS B O 1
ATOM 6164 N N . LYS B 1 351 ? 131.859 97.554 121.362 1.00 67.47 556 LYS B N 1
ATOM 6165 C CA . LYS B 1 351 ? 132.158 97.231 122.748 1.00 67.47 556 LYS B CA 1
ATOM 6166 C C . LYS B 1 351 ? 131.266 97.976 123.725 1.00 67.47 556 LYS B C 1
ATOM 6167 O O . LYS B 1 351 ? 130.997 97.464 124.814 1.00 67.47 556 LYS B O 1
ATOM 6173 N N . ASP B 1 352 ? 130.813 99.176 123.379 1.00 68.55 557 ASP B N 1
ATOM 6174 C CA . ASP B 1 352 ? 129.714 99.813 124.088 1.00 68.55 557 ASP B CA 1
ATOM 6175 C C . ASP B 1 352 ? 128.428 99.327 123.449 1.00 68.55 557 ASP B C 1
ATOM 6176 O O . ASP B 1 352 ? 128.174 99.619 122.279 1.00 68.55 557 ASP B O 1
ATOM 6181 N N . ASN B 1 353 ? 127.607 98.601 124.198 1.00 69.61 558 ASN B N 1
ATOM 6182 C CA . ASN B 1 353 ? 126.393 98.027 123.620 1.00 69.61 558 ASN B CA 1
ATOM 6183 C C . ASN B 1 353 ? 125.361 99.133 123.416 1.00 69.61 558 ASN B C 1
ATOM 6184 O O . ASN B 1 353 ? 124.394 99.279 124.165 1.00 69.61 558 ASN B O 1
ATOM 6189 N N . ILE B 1 354 ? 125.574 99.924 122.369 1.00 62.70 559 ILE B N 1
ATOM 6190 C CA . ILE B 1 354 ? 124.661 101.001 122.015 1.00 62.70 559 ILE B CA 1
ATOM 6191 C C . ILE B 1 354 ? 123.570 100.502 121.091 1.00 62.70 559 ILE B C 1
ATOM 6192 O O . ILE B 1 354 ? 122.381 100.629 121.387 1.00 62.70 559 ILE B O 1
ATOM 6197 N N . TYR B 1 355 ? 123.960 99.922 119.967 1.00 60.31 560 TYR B N 1
ATOM 6198 C CA . TYR B 1 355 ? 123.086 99.290 118.998 1.00 60.31 560 TYR B CA 1
ATOM 6199 C C . TYR B 1 355 ? 122.994 97.801 119.284 1.00 60.31 560 TYR B C 1
ATOM 6200 O O . TYR B 1 355 ? 124.001 97.177 119.619 1.00 60.31 560 TYR B O 1
ATOM 6209 N N . PRO B 1 356 ? 121.796 97.220 119.189 1.00 66.30 561 PRO B N 1
ATOM 6210 C CA . PRO B 1 356 ? 121.560 95.901 119.794 1.00 66.30 561 PRO B CA 1
ATOM 6211 C C . PRO B 1 356 ? 122.285 94.724 119.163 1.00 66.30 561 PRO B C 1
ATOM 6212 O O . PRO B 1 356 ? 122.994 93.993 119.860 1.00 66.30 561 PRO B O 1
ATOM 6216 N N . GLY B 1 357 ? 122.138 94.530 117.862 1.00 70.89 562 GLY B N 1
ATOM 6217 C CA . GLY B 1 357 ? 122.499 93.244 117.307 1.00 70.89 562 GLY B CA 1
ATOM 6218 C C . GLY B 1 357 ? 123.908 93.095 116.817 1.00 70.89 562 GLY B C 1
ATOM 6219 O O . GLY B 1 357 ? 124.316 91.983 116.478 1.00 70.89 562 GLY B O 1
ATOM 6220 N N . ILE B 1 358 ? 124.679 94.174 116.787 1.00 69.89 563 ILE B N 1
ATOM 6221 C CA . ILE B 1 358 ? 125.951 94.163 116.081 1.00 69.89 563 ILE B CA 1
ATOM 6222 C C . ILE B 1 358 ? 127.082 93.750 117.007 1.00 69.89 563 ILE B C 1
ATOM 6223 O O . ILE B 1 358 ? 128.254 93.850 116.638 1.00 69.89 563 ILE B O 1
ATOM 6228 N N . ALA B 1 359 ? 126.749 93.239 118.193 1.00 72.11 564 ALA B N 1
ATOM 6229 C CA . ALA B 1 359 ? 127.742 93.025 119.240 1.00 72.11 564 ALA B CA 1
ATOM 6230 C C . ALA B 1 359 ? 128.714 91.889 118.950 1.00 72.11 564 ALA B C 1
ATOM 6231 O O . ALA B 1 359 ? 129.688 91.739 119.691 1.00 72.11 564 ALA B O 1
ATOM 6233 N N . ILE B 1 360 ? 128.486 91.096 117.903 1.00 73.55 565 ILE B N 1
ATOM 6234 C CA . ILE B 1 360 ? 129.391 89.997 117.598 1.00 73.55 565 ILE B CA 1
ATOM 6235 C C . ILE B 1 360 ? 130.622 90.446 116.830 1.00 73.55 565 ILE B C 1
ATOM 6236 O O . ILE B 1 360 ? 131.590 89.686 116.738 1.00 73.55 565 ILE B O 1
ATOM 6241 N N . PHE B 1 361 ? 130.623 91.653 116.274 1.00 72.62 566 PHE B N 1
ATOM 6242 C CA . PHE B 1 361 ? 131.804 92.173 115.588 1.00 72.62 566 PHE B CA 1
ATOM 6243 C C . PHE B 1 361 ? 132.699 92.955 116.539 1.00 72.62 566 PHE B C 1
ATOM 6244 O O . PHE B 1 361 ? 133.165 94.041 116.217 1.00 72.62 566 PHE B O 1
ATOM 6252 N N . GLY B 1 362 ? 132.961 92.404 117.713 1.00 77.05 567 GLY B N 1
ATOM 6253 C CA . GLY B 1 362 ? 133.804 93.079 118.672 1.00 77.05 567 GLY B CA 1
ATOM 6254 C C . GLY B 1 362 ? 134.815 92.137 119.276 1.00 77.05 567 GLY B C 1
ATOM 6255 O O . GLY B 1 362 ? 135.761 92.560 119.944 1.00 77.05 567 GLY B O 1
ATOM 6256 N N . LYS B 1 363 ? 134.627 90.846 119.029 1.00 87.67 568 LYS B N 1
ATOM 6257 C CA . LYS B 1 363 ? 135.452 89.813 119.642 1.00 87.67 568 LYS B CA 1
ATOM 6258 C C . LYS B 1 363 ? 136.753 89.723 118.866 1.00 87.67 568 LYS B C 1
ATOM 6259 O O . LYS B 1 363 ? 136.830 89.055 117.835 1.00 87.67 568 LYS B O 1
ATOM 6265 N N . GLY B 1 364 ? 137.781 90.399 119.359 1.00 90.42 569 GLY B N 1
ATOM 6266 C CA . GLY B 1 364 ? 139.052 90.403 118.673 1.00 90.42 569 GLY B CA 1
ATOM 6267 C C . GLY B 1 364 ? 139.839 89.127 118.867 1.00 90.42 569 GLY B C 1
ATOM 6268 O O . GLY B 1 364 ? 140.270 88.821 119.980 1.00 90.42 569 GLY B O 1
ATOM 6269 N N . TYR B 1 365 ? 140.030 88.374 117.791 1.00 93.00 570 TYR B N 1
ATOM 6270 C CA . TYR B 1 365 ? 140.853 87.181 117.855 1.00 93.00 570 TYR B CA 1
ATOM 6271 C C . TYR B 1 365 ? 142.326 87.556 117.973 1.00 93.00 570 TYR B C 1
ATOM 6272 O O . TYR B 1 365 ? 142.761 88.621 117.534 1.00 93.00 570 TYR B O 1
ATOM 6281 N N . GLY B 1 366 ? 143.094 86.666 118.581 1.00 98.94 571 GLY B N 1
ATOM 6282 C CA . GLY B 1 366 ? 144.526 86.858 118.680 1.00 98.94 571 GLY B CA 1
ATOM 6283 C C . GLY B 1 366 ? 144.959 87.561 119.954 1.00 98.94 571 GLY B C 1
ATOM 6284 O O . GLY B 1 366 ? 144.248 87.611 120.961 1.00 98.94 571 GLY B O 1
ATOM 6285 N N . LYS B 1 367 ? 146.165 88.120 119.891 1.00 102.13 572 LYS B N 1
ATOM 6286 C CA . LYS B 1 367 ? 146.816 88.722 121.048 1.00 102.13 572 LYS B CA 1
ATOM 6287 C C . LYS B 1 367 ? 146.605 90.221 121.149 1.00 102.13 572 LYS B C 1
ATOM 6288 O O . LYS B 1 367 ? 146.546 90.752 122.262 1.00 102.13 572 LYS B O 1
ATOM 6294 N N . ASN B 1 368 ? 146.498 90.916 120.022 1.00 101.06 573 ASN B N 1
ATOM 6295 C CA . ASN B 1 368 ? 146.227 92.345 120.007 1.00 101.06 573 ASN B CA 1
ATOM 6296 C C . ASN B 1 368 ? 144.741 92.652 119.929 1.00 101.06 573 ASN B C 1
ATOM 6297 O O . ASN B 1 368 ? 144.375 93.831 119.874 1.00 101.06 573 ASN B O 1
ATOM 6302 N N . ASN B 1 369 ? 143.896 91.612 119.935 1.00 93.75 574 ASN B N 1
ATOM 6303 C CA . ASN B 1 369 ? 142.440 91.708 119.787 1.00 93.75 574 ASN B CA 1
ATOM 6304 C C . ASN B 1 369 ? 142.053 92.466 118.519 1.00 93.75 574 ASN B C 1
ATOM 6305 O O . ASN B 1 369 ? 141.255 93.403 118.544 1.00 93.75 574 ASN B O 1
ATOM 6310 N N . GLU B 1 370 ? 142.642 92.065 117.412 1.00 88.13 575 GLU B N 1
ATOM 6311 C CA . GLU B 1 370 ? 142.253 92.630 116.133 1.00 88.13 575 GLU B CA 1
ATOM 6312 C C . GLU B 1 370 ? 140.899 92.068 115.728 1.00 88.13 575 GLU B C 1
ATOM 6313 O O . GLU B 1 370 ? 140.699 90.853 115.792 1.00 88.13 575 GLU B O 1
ATOM 6319 N N . PRO B 1 371 ? 139.953 92.904 115.331 1.00 76.91 576 PRO B N 1
ATOM 6320 C CA . PRO B 1 371 ? 138.608 92.395 115.045 1.00 76.91 576 PRO B CA 1
ATOM 6321 C C . PRO B 1 371 ? 138.532 91.660 113.722 1.00 76.91 576 PRO B C 1
ATOM 6322 O O . PRO B 1 371 ? 138.445 92.283 112.664 1.00 76.91 576 PRO B O 1
ATOM 6326 N N . LEU B 1 372 ? 138.514 90.333 113.759 1.00 77.21 577 LEU B N 1
ATOM 6327 C CA . LEU B 1 372 ? 138.582 89.595 112.507 1.00 77.21 577 LEU B CA 1
ATOM 6328 C C . LEU B 1 372 ? 137.238 89.546 111.801 1.00 77.21 577 LEU B C 1
ATOM 6329 O O . LEU B 1 372 ? 137.191 89.577 110.566 1.00 77.21 577 LEU B O 1
ATOM 6334 N N . ARG B 1 373 ? 136.144 89.486 112.559 1.00 76.85 578 ARG B N 1
ATOM 6335 C CA . ARG B 1 373 ? 134.826 89.595 111.950 1.00 76.85 578 ARG B CA 1
ATOM 6336 C C . ARG B 1 373 ? 134.601 90.983 111.369 1.00 76.85 578 ARG B C 1
ATOM 6337 O O . ARG B 1 373 ? 133.941 91.120 110.334 1.00 76.85 578 ARG B O 1
ATOM 6345 N N . GLY B 1 374 ? 135.175 92.012 111.993 1.00 70.03 579 GLY B N 1
ATOM 6346 C CA . GLY B 1 374 ? 135.118 93.342 111.413 1.00 70.03 579 GLY B CA 1
ATOM 6347 C C . GLY B 1 374 ? 135.923 93.459 110.133 1.00 70.03 579 GLY B C 1
ATOM 6348 O O . GLY B 1 374 ? 135.491 94.116 109.182 1.00 70.03 579 GLY B O 1
ATOM 6349 N N . TYR B 1 375 ? 137.094 92.813 110.086 1.00 69.20 580 TYR B N 1
ATOM 6350 C CA . TYR B 1 375 ? 137.894 92.797 108.865 1.00 69.20 580 TYR B CA 1
ATOM 6351 C C . TYR B 1 375 ? 137.171 92.073 107.743 1.00 69.20 580 TYR B C 1
ATOM 6352 O O . TYR B 1 375 ? 137.206 92.515 106.591 1.00 69.20 580 TYR B O 1
ATOM 6361 N N . PHE B 1 376 ? 136.473 90.983 108.062 1.00 70.04 581 PHE B N 1
ATOM 6362 C CA . PHE B 1 376 ? 135.770 90.255 107.011 1.00 70.04 581 PHE B CA 1
ATOM 6363 C C . PHE B 1 376 ? 134.513 90.989 106.563 1.00 70.04 581 PHE B C 1
ATOM 6364 O O . PHE B 1 376 ? 134.152 90.922 105.384 1.00 70.04 581 PHE B O 1
ATOM 6372 N N . LEU B 1 377 ? 133.863 91.732 107.462 1.00 65.43 582 LEU B N 1
ATOM 6373 C CA . LEU B 1 377 ? 132.723 92.550 107.056 1.00 65.43 582 LEU B CA 1
ATOM 6374 C C . LEU B 1 377 ? 133.159 93.722 106.184 1.00 65.43 582 LEU B C 1
ATOM 6375 O O . LEU B 1 377 ? 132.478 94.061 105.208 1.00 65.43 582 LEU B O 1
ATOM 6380 N N . THR B 1 378 ? 134.293 94.346 106.514 1.00 62.49 583 THR B N 1
ATOM 6381 C CA . THR B 1 378 ? 134.826 95.415 105.675 1.00 62.49 583 THR B CA 1
ATOM 6382 C C . THR B 1 378 ? 135.252 94.883 104.315 1.00 62.49 583 THR B C 1
ATOM 6383 O O . THR B 1 378 ? 135.010 95.528 103.291 1.00 62.49 583 THR B O 1
ATOM 6387 N N . PHE B 1 379 ? 135.847 93.689 104.286 1.00 62.78 584 PHE B N 1
ATOM 6388 C CA . PHE B 1 379 ? 136.190 93.041 103.026 1.00 62.78 584 PHE B CA 1
ATOM 6389 C C . PHE B 1 379 ? 134.955 92.716 102.194 1.00 62.78 584 PHE B C 1
ATOM 6390 O O . PHE B 1 379 ? 134.986 92.869 100.971 1.00 62.78 584 PHE B O 1
ATOM 6398 N N . GLY B 1 380 ? 133.853 92.322 102.831 1.00 60.08 585 GLY B N 1
ATOM 6399 C CA . GLY B 1 380 ? 132.630 92.069 102.084 1.00 60.08 585 GLY B CA 1
ATOM 6400 C C . GLY B 1 380 ? 131.998 93.329 101.520 1.00 60.08 585 GLY B C 1
ATOM 6401 O O . GLY B 1 380 ? 131.566 93.349 100.363 1.00 60.08 585 GLY B O 1
ATOM 6402 N N . ILE B 1 381 ? 131.950 94.399 102.320 1.00 56.78 586 ILE B N 1
ATOM 6403 C CA . ILE B 1 381 ? 131.382 95.665 101.854 1.00 56.78 586 ILE B CA 1
ATOM 6404 C C . ILE B 1 381 ? 132.252 96.276 100.759 1.00 56.78 586 ILE B C 1
ATOM 6405 O O . ILE B 1 381 ? 131.741 96.859 99.797 1.00 56.78 586 ILE B O 1
ATOM 6410 N N . ALA B 1 382 ? 133.570 96.103 100.852 1.00 55.66 587 ALA B N 1
ATOM 6411 C CA . ALA B 1 382 ? 134.452 96.601 99.804 1.00 55.66 587 ALA B CA 1
ATOM 6412 C C . ALA B 1 382 ? 134.312 95.788 98.527 1.00 55.66 587 ALA B C 1
ATOM 6413 O O . ALA B 1 382 ? 134.220 96.358 97.437 1.00 55.66 587 ALA B O 1
ATOM 6415 N N . LEU B 1 383 ? 134.266 94.458 98.641 1.00 57.71 588 LEU B N 1
ATOM 6416 C CA . LEU B 1 383 ? 134.165 93.605 97.467 1.00 57.71 588 LEU B CA 1
ATOM 6417 C C . LEU B 1 383 ? 132.814 93.714 96.782 1.00 57.71 588 LEU B C 1
ATOM 6418 O O . LEU B 1 383 ? 132.717 93.412 95.592 1.00 57.71 588 LEU B O 1
ATOM 6423 N N . ALA B 1 384 ? 131.771 94.146 97.492 1.00 57.99 589 ALA B N 1
ATOM 6424 C CA . ALA B 1 384 ? 130.510 94.410 96.809 1.00 57.99 589 ALA B CA 1
ATOM 6425 C C . ALA B 1 384 ? 130.606 95.621 95.893 1.00 57.99 589 ALA B C 1
ATOM 6426 O O . ALA B 1 384 ? 129.949 95.655 94.850 1.00 57.99 589 ALA B O 1
ATOM 6428 N N . PHE B 1 385 ? 131.423 96.610 96.247 1.00 56.68 590 PHE B N 1
ATOM 6429 C CA . PHE B 1 385 ? 131.562 97.821 95.449 1.00 56.68 590 PHE B CA 1
ATOM 6430 C C . PHE B 1 385 ? 132.701 97.755 94.440 1.00 56.68 590 PHE B C 1
ATOM 6431 O O . PHE B 1 385 ? 132.740 98.584 93.530 1.00 56.68 590 PHE B O 1
ATOM 6439 N N . ILE B 1 386 ? 133.635 96.812 94.581 1.00 57.46 591 ILE B N 1
ATOM 6440 C CA . ILE B 1 386 ? 134.670 96.642 93.563 1.00 57.46 591 ILE B CA 1
ATOM 6441 C C . ILE B 1 386 ? 134.063 96.092 92.278 1.00 57.46 591 ILE B C 1
ATOM 6442 O O . ILE B 1 386 ? 134.496 96.447 91.175 1.00 57.46 591 ILE B O 1
ATOM 6447 N N . LEU B 1 387 ? 133.004 95.288 92.385 1.00 60.51 592 LEU B N 1
ATOM 6448 C CA . LEU B 1 387 ? 132.319 94.753 91.212 1.00 60.51 592 LEU B CA 1
ATOM 6449 C C . LEU B 1 387 ? 131.607 95.817 90.384 1.00 60.51 592 LEU B C 1
ATOM 6450 O O . LEU B 1 387 ? 131.206 95.520 89.258 1.00 60.51 592 LEU B O 1
ATOM 6455 N N . ILE B 1 388 ? 131.423 97.026 90.904 1.00 60.14 593 ILE B N 1
ATOM 6456 C CA . ILE B 1 388 ? 131.101 98.185 90.056 1.00 60.14 593 ILE B CA 1
ATOM 6457 C C . ILE B 1 388 ? 132.442 98.741 89.611 1.00 60.14 593 ILE B C 1
ATOM 6458 O O . ILE B 1 388 ? 132.993 99.678 90.187 1.00 60.14 593 ILE B O 1
ATOM 6463 N N . ALA B 1 389 ? 132.980 98.167 88.541 1.00 63.51 594 ALA B N 1
ATOM 6464 C CA . ALA B 1 389 ? 134.364 98.437 88.163 1.00 63.51 594 ALA B CA 1
ATOM 6465 C C . ALA B 1 389 ? 134.495 99.745 87.380 1.00 63.51 594 ALA B C 1
ATOM 6466 O O . ALA B 1 389 ? 134.985 99.789 86.254 1.00 63.51 594 ALA B O 1
ATOM 6468 N N . GLU B 1 390 ? 134.076 100.834 88.014 1.00 61.91 595 GLU B N 1
ATOM 6469 C CA . GLU B 1 390 ? 134.106 102.150 87.390 1.00 61.91 595 GLU B CA 1
ATOM 6470 C C . GLU B 1 390 ? 134.274 103.179 88.489 1.00 61.91 595 GLU B C 1
ATOM 6471 O O . GLU B 1 390 ? 133.474 103.211 89.421 1.00 61.91 595 GLU B O 1
ATOM 6477 N N . LEU B 1 391 ? 135.302 104.016 88.372 1.00 55.88 596 LEU B N 1
ATOM 6478 C CA . LEU B 1 391 ? 135.632 104.947 89.442 1.00 55.88 596 LEU B CA 1
ATOM 6479 C C . LEU B 1 391 ? 134.630 106.086 89.541 1.00 55.88 596 LEU B C 1
ATOM 6480 O O . LEU B 1 391 ? 134.315 106.542 90.646 1.00 55.88 596 LEU B O 1
ATOM 6485 N N . ASN B 1 392 ? 134.105 106.544 88.409 1.00 56.01 597 ASN B N 1
ATOM 6486 C CA . ASN B 1 392 ? 133.236 107.709 88.378 1.00 56.01 597 ASN B CA 1
ATOM 6487 C C . ASN B 1 392 ? 131.847 107.444 88.939 1.00 56.01 597 ASN B C 1
ATOM 6488 O O . ASN B 1 392 ? 131.086 108.397 89.116 1.00 56.01 597 ASN B O 1
ATOM 6493 N N . VAL B 1 393 ? 131.491 106.193 89.212 1.00 54.32 598 VAL B N 1
ATOM 6494 C CA . VAL B 1 393 ? 130.271 105.895 89.945 1.00 54.32 598 VAL B CA 1
ATOM 6495 C C . VAL B 1 393 ? 130.538 105.482 91.386 1.00 54.32 598 VAL B C 1
ATOM 6496 O O . VAL B 1 393 ? 129.616 105.560 92.210 1.00 54.32 598 VAL B O 1
ATOM 6500 N N . ILE B 1 394 ? 131.752 105.048 91.724 1.00 50.78 599 ILE B N 1
ATOM 6501 C CA . ILE B 1 394 ? 132.067 104.795 93.124 1.00 50.78 599 ILE B CA 1
ATOM 6502 C C . ILE B 1 394 ? 132.270 106.106 93.860 1.00 50.78 599 ILE B C 1
ATOM 6503 O O . ILE B 1 394 ? 131.773 106.279 94.974 1.00 50.78 599 ILE B O 1
ATOM 6508 N N . ALA B 1 395 ? 132.969 107.055 93.234 1.00 47.63 600 ALA B N 1
ATOM 6509 C CA . ALA B 1 395 ? 133.410 108.258 93.938 1.00 47.63 600 ALA B CA 1
ATOM 6510 C C . ALA B 1 395 ? 132.306 109.185 94.458 1.00 47.63 600 ALA B C 1
ATOM 6511 O O . ALA B 1 395 ? 132.509 109.763 95.541 1.00 47.63 600 ALA B O 1
ATOM 6513 N N . PRO B 1 396 ? 131.151 109.383 93.796 1.00 46.28 601 PRO B N 1
ATOM 6514 C CA . PRO B 1 396 ? 130.087 110.147 94.468 1.00 46.28 601 PRO B CA 1
ATOM 6515 C C . PRO B 1 396 ? 129.493 109.478 95.697 1.00 46.28 601 PRO B C 1
ATOM 6516 O O . PRO B 1 396 ? 128.996 110.191 96.574 1.00 46.28 601 PRO B O 1
ATOM 6520 N N . ILE B 1 397 ? 129.555 108.149 95.811 1.00 44.73 602 ILE B N 1
ATOM 6521 C CA . ILE B 1 397 ? 129.074 107.474 97.015 1.00 44.73 602 ILE B CA 1
ATOM 6522 C C . ILE B 1 397 ? 129.968 107.807 98.202 1.00 44.73 602 ILE B C 1
ATOM 6523 O O . ILE B 1 397 ? 129.491 108.112 99.305 1.00 44.73 602 ILE B O 1
ATOM 6528 N N . ILE B 1 398 ? 131.283 107.752 97.984 1.00 44.26 603 ILE B N 1
ATOM 6529 C CA . ILE B 1 398 ? 132.251 108.079 99.023 1.00 44.26 603 ILE B CA 1
ATOM 6530 C C . ILE B 1 398 ? 132.136 109.541 99.395 1.00 44.26 603 ILE B C 1
ATOM 6531 O O . ILE B 1 398 ? 132.281 109.913 100.566 1.00 44.26 603 ILE B O 1
ATOM 6536 N N . SER B 1 399 ? 131.868 110.391 98.401 1.00 44.38 604 SER B N 1
ATOM 6537 C CA . SER B 1 399 ? 131.686 111.811 98.661 1.00 44.38 604 SER B CA 1
ATOM 6538 C C . SER B 1 399 ? 130.460 112.060 99.524 1.00 44.38 604 SER B C 1
ATOM 6539 O O . SER B 1 399 ? 130.510 112.866 100.457 1.00 44.38 604 SER B O 1
ATOM 6542 N N . ASN B 1 400 ? 129.374 111.332 99.263 1.00 44.07 605 ASN B N 1
ATOM 6543 C CA . ASN B 1 400 ? 128.159 111.437 100.066 1.00 44.07 605 ASN B CA 1
ATOM 6544 C C . ASN B 1 400 ? 128.392 111.035 101.517 1.00 44.07 605 ASN B C 1
ATOM 6545 O O . ASN B 1 400 ? 128.019 111.772 102.438 1.00 44.07 605 ASN B O 1
ATOM 6550 N N . PHE B 1 401 ? 129.036 109.891 101.747 1.00 43.77 606 PHE B N 1
ATOM 6551 C CA . PHE B 1 401 ? 129.207 109.443 103.128 1.00 43.77 606 PHE B CA 1
ATOM 6552 C C . PHE B 1 401 ? 130.260 110.236 103.894 1.00 43.77 606 PHE B C 1
ATOM 6553 O O . PHE B 1 401 ? 130.114 110.435 105.106 1.00 43.77 606 PHE B O 1
ATOM 6561 N N . PHE B 1 402 ? 131.289 110.750 103.227 1.00 43.42 607 PHE B N 1
ATOM 6562 C CA . PHE B 1 402 ? 132.234 111.583 103.954 1.00 43.42 607 PHE B CA 1
ATOM 6563 C C . PHE B 1 402 ? 131.694 112.978 104.220 1.00 43.42 607 PHE B C 1
ATOM 6564 O O . PHE B 1 402 ? 132.005 113.558 105.268 1.00 43.42 607 PHE B O 1
ATOM 6572 N N . LEU B 1 403 ? 130.871 113.526 103.321 1.00 42.22 608 LEU B N 1
ATOM 6573 C CA . LEU B 1 403 ? 130.186 114.770 103.639 1.00 42.22 608 LEU B CA 1
ATOM 6574 C C . LEU B 1 403 ? 129.204 114.584 104.784 1.00 42.22 608 LEU B C 1
ATOM 6575 O O . LEU B 1 403 ? 129.061 115.484 105.614 1.00 42.22 608 LEU B O 1
ATOM 6580 N N . ALA B 1 404 ? 128.568 113.412 104.877 1.00 41.77 609 ALA B N 1
ATOM 6581 C CA . ALA B 1 404 ? 127.680 113.135 106.003 1.00 41.77 609 ALA B CA 1
ATOM 6582 C C . ALA B 1 404 ? 128.436 113.062 107.321 1.00 41.77 609 ALA B C 1
ATOM 6583 O O . ALA B 1 404 ? 127.993 113.640 108.320 1.00 41.77 609 ALA B O 1
ATOM 6585 N N . SER B 1 405 ? 129.582 112.371 107.345 1.00 41.85 610 SER B N 1
ATOM 6586 C CA . SER B 1 405 ? 130.360 112.259 108.579 1.00 41.85 610 SER B CA 1
ATOM 6587 C C . SER B 1 405 ? 130.922 113.604 109.023 1.00 41.85 610 SER B C 1
ATOM 6588 O O . SER B 1 405 ? 130.904 113.929 110.218 1.00 41.85 610 SER B O 1
ATOM 6591 N N . TYR B 1 406 ? 131.402 114.413 108.076 1.00 42.95 611 TYR B N 1
ATOM 6592 C CA . TYR B 1 406 ? 131.949 115.716 108.436 1.00 42.95 611 TYR B CA 1
ATOM 6593 C C . TYR B 1 406 ? 130.857 116.684 108.878 1.00 42.95 611 TYR B C 1
ATOM 6594 O O . TYR B 1 406 ? 131.078 117.490 109.793 1.00 42.95 611 TYR B O 1
ATOM 6603 N N . ALA B 1 407 ? 129.670 116.598 108.271 1.00 42.96 612 ALA B N 1
ATOM 6604 C CA . ALA B 1 407 ? 128.543 117.404 108.718 1.00 42.96 612 ALA B CA 1
ATOM 6605 C C . ALA B 1 407 ? 128.107 117.018 110.118 1.00 42.96 612 ALA B C 1
ATOM 6606 O O . ALA B 1 407 ? 127.751 117.886 110.920 1.00 42.96 612 ALA B O 1
ATOM 6608 N N . LEU B 1 408 ? 128.148 115.725 110.437 1.00 44.83 613 LEU B N 1
ATOM 6609 C CA . LEU B 1 408 ? 127.793 115.282 111.780 1.00 44.83 613 LEU B CA 1
ATOM 6610 C C . LEU B 1 408 ? 128.798 115.758 112.817 1.00 44.83 613 LEU B C 1
ATOM 6611 O O . LEU B 1 408 ? 128.405 116.135 113.922 1.00 44.83 613 LEU B O 1
ATOM 6616 N N . ILE B 1 409 ? 130.091 115.761 112.480 1.00 42.22 614 ILE B N 1
ATOM 6617 C CA . ILE B 1 409 ? 131.112 116.232 113.421 1.00 42.22 614 ILE B CA 1
ATOM 6618 C C . ILE B 1 409 ? 130.938 117.720 113.704 1.00 42.22 614 ILE B C 1
ATOM 6619 O O . ILE B 1 409 ? 130.952 118.161 114.866 1.00 42.22 614 ILE B O 1
ATOM 6624 N N . ASN B 1 410 ? 130.735 118.509 112.644 1.00 44.10 615 ASN B N 1
ATOM 6625 C CA . ASN B 1 410 ? 130.568 119.949 112.810 1.00 44.10 615 ASN B CA 1
ATOM 6626 C C . ASN B 1 410 ? 129.290 120.287 113.565 1.00 44.10 615 ASN B C 1
ATOM 6627 O O . ASN B 1 410 ? 129.294 121.160 114.443 1.00 44.10 615 ASN B O 1
ATOM 6632 N N . PHE B 1 411 ? 128.199 119.581 113.278 1.00 46.47 616 PHE B N 1
ATOM 6633 C CA . PHE B 1 411 ? 126.965 119.846 113.998 1.00 46.47 616 PHE B CA 1
ATOM 6634 C C . PHE B 1 411 ? 127.041 119.381 115.439 1.00 46.47 616 PHE B C 1
ATOM 6635 O O . PHE B 1 411 ? 126.422 119.996 116.306 1.00 46.47 616 PHE B O 1
ATOM 6643 N N . SER B 1 412 ? 127.810 118.332 115.728 1.00 46.35 617 SER B N 1
ATOM 6644 C CA . SER B 1 412 ? 127.906 117.874 117.106 1.00 46.35 617 SER B CA 1
ATOM 6645 C C . SER B 1 412 ? 128.710 118.841 117.960 1.00 46.35 617 SER B C 1
ATOM 6646 O O . SER B 1 412 ? 128.344 119.096 119.112 1.00 46.35 617 SER B O 1
ATOM 6649 N N . VAL B 1 413 ? 129.781 119.425 117.413 1.00 46.81 618 VAL B N 1
ATOM 6650 C CA . VAL B 1 413 ? 130.498 120.403 118.232 1.00 46.81 618 VAL B CA 1
ATOM 6651 C C . VAL B 1 413 ? 129.721 121.709 118.341 1.00 46.81 618 VAL B C 1
ATOM 6652 O O . VAL B 1 413 ? 129.780 122.368 119.387 1.00 46.81 618 VAL B O 1
ATOM 6656 N N . PHE B 1 414 ? 128.941 122.084 117.315 1.00 47.13 619 PHE B N 1
ATOM 6657 C CA . PHE B 1 414 ? 128.078 123.256 117.457 1.00 47.13 619 PHE B CA 1
ATOM 6658 C C . PHE B 1 414 ? 127.013 123.029 118.514 1.00 47.13 619 PHE B C 1
ATOM 6659 O O . PHE B 1 414 ? 126.738 123.915 119.325 1.00 47.13 619 PHE B O 1
ATOM 6667 N N . HIS B 1 415 ? 126.395 121.851 118.510 1.00 51.20 620 HIS B N 1
ATOM 6668 C CA . HIS B 1 415 ? 125.324 121.562 119.446 1.00 51.20 620 HIS B CA 1
ATOM 6669 C C . HIS B 1 415 ? 125.842 121.428 120.865 1.00 51.20 620 HIS B C 1
ATOM 6670 O O . HIS B 1 415 ? 125.142 121.798 121.807 1.00 51.20 620 HIS B O 1
ATOM 6677 N N . ALA B 1 416 ? 127.066 120.933 121.043 1.00 51.57 621 ALA B N 1
ATOM 6678 C CA . ALA B 1 416 ? 127.631 120.886 122.382 1.00 51.57 621 ALA B CA 1
ATOM 6679 C C . ALA B 1 416 ? 128.030 122.266 122.873 1.00 51.57 621 ALA B C 1
ATOM 6680 O O . ALA B 1 416 ? 127.935 122.537 124.070 1.00 51.57 621 ALA B O 1
ATOM 6682 N N . SER B 1 417 ? 128.476 123.152 121.982 1.00 52.15 622 SER B N 1
ATOM 6683 C CA . SER B 1 417 ? 128.758 124.515 122.417 1.00 52.15 622 SER B CA 1
ATOM 6684 C C . SER B 1 417 ? 127.480 125.282 122.718 1.00 52.15 622 SER B C 1
ATOM 6685 O O . SER B 1 417 ? 127.458 126.117 123.624 1.00 52.15 622 SER B O 1
ATOM 6688 N N . LEU B 1 418 ? 126.412 125.018 121.972 1.00 53.34 623 LEU B N 1
ATOM 6689 C CA . LEU B 1 418 ? 125.164 125.748 122.159 1.00 53.34 623 LEU B CA 1
ATOM 6690 C C . LEU B 1 418 ? 124.413 125.267 123.387 1.00 53.34 623 LEU B C 1
ATOM 6691 O O . LEU B 1 418 ? 123.903 126.078 124.164 1.00 53.34 623 LEU B O 1
ATOM 6696 N N . ALA B 1 419 ? 124.348 123.953 123.585 1.00 56.79 624 ALA B N 1
ATOM 6697 C CA . ALA B 1 419 ? 123.570 123.373 124.664 1.00 56.79 624 ALA B CA 1
ATOM 6698 C C . ALA B 1 419 ? 124.207 123.554 126.026 1.00 56.79 624 ALA B C 1
ATOM 6699 O O . ALA B 1 419 ? 123.536 123.274 127.023 1.00 56.79 624 ALA B O 1
ATOM 6701 N N . ASN B 1 420 ? 125.461 124.008 126.081 1.00 61.38 625 ASN B N 1
ATOM 6702 C CA . ASN B 1 420 ? 126.280 124.088 127.292 1.00 61.38 625 ASN B CA 1
ATOM 6703 C C . ASN B 1 420 ? 126.344 122.729 127.987 1.00 61.38 625 ASN B C 1
ATOM 6704 O O . ASN B 1 420 ? 125.800 122.519 129.067 1.00 61.38 625 ASN B O 1
ATOM 6709 N N . SER B 1 421 ? 126.990 121.802 127.288 1.00 62.29 626 SER B N 1
ATOM 6710 C CA . SER B 1 421 ? 127.192 120.455 127.792 1.00 62.29 626 SER B CA 1
ATOM 6711 C C . SER B 1 421 ? 128.057 120.486 129.054 1.00 62.29 626 SER B C 1
ATOM 6712 O O . SER B 1 421 ? 128.822 121.433 129.259 1.00 62.29 626 SER B O 1
ATOM 6715 N N . PRO B 1 422 ? 127.931 119.484 129.937 1.00 65.63 627 PRO B N 1
ATOM 6716 C CA . PRO B 1 422 ? 128.651 119.561 131.220 1.00 65.63 627 PRO B CA 1
ATOM 6717 C C . PRO B 1 422 ? 130.164 119.460 131.110 1.00 65.63 627 PRO B C 1
ATOM 6718 O O . PRO B 1 422 ? 130.872 120.195 131.807 1.00 65.63 627 PRO B O 1
ATOM 6722 N N . GLY B 1 423 ? 130.687 118.591 130.257 1.00 61.76 628 GLY B N 1
ATOM 6723 C CA . GLY B 1 423 ? 132.124 118.448 130.180 1.00 61.76 628 GLY B CA 1
ATOM 6724 C C . GLY B 1 423 ? 132.731 118.963 128.896 1.00 61.76 628 GLY B C 1
ATOM 6725 O O . GLY B 1 423 ? 133.633 118.333 128.339 1.00 61.76 628 GLY B O 1
ATOM 6726 N N . TRP B 1 424 ? 132.262 120.108 128.416 1.00 56.94 629 TRP B N 1
ATOM 6727 C CA . TRP B 1 424 ? 132.666 120.629 127.114 1.00 56.94 629 TRP B CA 1
ATOM 6728 C C . TRP B 1 424 ? 133.332 121.986 127.302 1.00 56.94 629 TRP B C 1
ATOM 6729 O O . TRP B 1 424 ? 132.655 123.014 127.377 1.00 56.94 629 TRP B O 1
ATOM 6740 N N . ARG B 1 425 ? 134.664 121.982 127.369 1.00 62.17 630 ARG B N 1
ATOM 6741 C CA . ARG B 1 425 ? 135.471 123.226 127.474 1.00 62.17 630 ARG B CA 1
ATOM 6742 C C . ARG B 1 425 ? 136.601 123.113 126.450 1.00 62.17 630 ARG B C 1
ATOM 6743 O O . ARG B 1 425 ? 137.733 122.830 126.868 1.00 62.17 630 ARG B O 1
ATOM 6751 N N . PRO B 1 426 ? 136.356 123.338 125.141 1.00 59.20 631 PRO B N 1
ATOM 6752 C CA . PRO B 1 426 ? 137.376 123.117 124.109 1.00 59.20 631 PRO B CA 1
ATOM 6753 C C . PRO B 1 426 ? 138.456 124.187 124.044 1.00 59.20 631 PRO B C 1
ATOM 6754 O O . PRO B 1 426 ? 138.301 125.188 123.341 1.00 59.20 631 PRO B O 1
ATOM 6758 N N . SER B 1 427 ? 139.550 124.015 124.779 1.00 60.35 632 SER B N 1
ATOM 6759 C CA . SER B 1 427 ? 140.623 125.002 124.739 1.00 60.35 632 SER B CA 1
ATOM 6760 C C . SER B 1 427 ? 141.443 124.943 123.457 1.00 60.35 632 SER B C 1
ATOM 6761 O O . SER B 1 427 ? 142.620 124.578 123.493 1.00 60.35 632 SER B O 1
ATOM 6764 N N . PHE B 1 428 ? 140.845 125.313 122.329 1.00 55.41 633 PHE B N 1
ATOM 6765 C CA . PHE B 1 428 ? 141.545 125.430 121.061 1.00 55.41 633 PHE B CA 1
ATOM 6766 C C . PHE B 1 428 ? 141.328 126.837 120.538 1.00 55.41 633 PHE B C 1
ATOM 6767 O O . PHE B 1 428 ? 140.215 127.362 120.602 1.00 55.41 633 PHE B O 1
ATOM 6775 N N . LYS B 1 429 ? 142.395 127.443 120.021 1.00 58.62 634 LYS B N 1
ATOM 6776 C CA . LYS B 1 429 ? 142.398 128.879 119.772 1.00 58.62 634 LYS B CA 1
ATOM 6777 C C . LYS B 1 429 ? 141.538 129.269 118.576 1.00 58.62 634 LYS B C 1
ATOM 6778 O O . LYS B 1 429 ? 141.004 130.380 118.540 1.00 58.62 634 LYS B O 1
ATOM 6784 N N . TYR B 1 430 ? 141.377 128.384 117.602 1.00 58.92 635 TYR B N 1
ATOM 6785 C CA . TYR B 1 430 ? 140.703 128.707 116.352 1.00 58.92 635 TYR B CA 1
ATOM 6786 C C . TYR B 1 430 ? 139.428 127.899 116.184 1.00 58.92 635 TYR B C 1
ATOM 6787 O O . TYR B 1 430 ? 139.117 127.416 115.101 1.00 58.92 635 TYR B O 1
ATOM 6796 N N . TYR B 1 431 ? 138.669 127.744 117.258 1.00 54.91 636 TYR B N 1
ATOM 6797 C CA . TYR B 1 431 ? 137.384 127.072 117.209 1.00 54.91 636 TYR B CA 1
ATOM 6798 C C . TYR B 1 431 ? 136.290 128.082 117.509 1.00 54.91 636 TYR B C 1
ATOM 6799 O O . TYR B 1 431 ? 136.357 128.792 118.513 1.00 54.91 636 TYR B O 1
ATOM 6808 N N . ASN B 1 432 ? 135.290 128.134 116.641 1.00 56.01 637 ASN B N 1
ATOM 6809 C CA . ASN B 1 432 ? 134.115 128.967 116.818 1.00 56.01 637 ASN B CA 1
ATOM 6810 C C . ASN B 1 432 ? 132.908 128.118 116.471 1.00 56.01 637 ASN B C 1
ATOM 6811 O O . ASN B 1 432 ? 132.966 127.326 115.532 1.00 56.01 637 ASN B O 1
ATOM 6816 N N . MET B 1 433 ? 131.825 128.261 117.229 1.00 55.47 638 MET B N 1
ATOM 6817 C CA . MET B 1 433 ? 130.680 127.387 117.011 1.00 55.47 638 MET B CA 1
ATOM 6818 C C . MET B 1 433 ? 129.913 127.755 115.754 1.00 55.47 638 MET B C 1
ATOM 6819 O O . MET B 1 433 ? 129.277 126.889 115.142 1.00 55.47 638 MET B O 1
ATOM 6824 N N . TRP B 1 434 ? 129.975 129.016 115.336 1.00 54.44 639 TRP B N 1
ATOM 6825 C CA . TRP B 1 434 ? 129.244 129.420 114.146 1.00 54.44 639 TRP B CA 1
ATOM 6826 C C . TRP B 1 434 ? 129.973 129.017 112.881 1.00 54.44 639 TRP B C 1
ATOM 6827 O O . TRP B 1 434 ? 129.330 128.764 111.860 1.00 54.44 639 TRP B O 1
ATOM 6838 N N . ALA B 1 435 ? 131.297 128.894 112.942 1.00 49.75 640 ALA B N 1
ATOM 6839 C CA . ALA B 1 435 ? 132.034 128.300 111.835 1.00 49.75 640 ALA B CA 1
ATOM 6840 C C . ALA B 1 435 ? 131.697 126.824 111.679 1.00 49.75 640 ALA B C 1
ATOM 6841 O O . ALA B 1 435 ? 131.565 126.331 110.556 1.00 49.75 640 ALA B O 1
ATOM 6843 N N . SER B 1 436 ? 131.511 126.115 112.793 1.00 47.81 641 SER B N 1
ATOM 6844 C CA . SER B 1 436 ? 131.100 124.718 112.724 1.00 47.81 641 SER B CA 1
ATOM 6845 C C . SER B 1 436 ? 129.684 124.575 112.187 1.00 47.81 641 SER B C 1
ATOM 6846 O O . SER B 1 436 ? 129.405 123.656 111.411 1.00 47.81 641 SER B O 1
ATOM 6849 N N . LEU B 1 437 ? 128.779 125.473 112.578 1.00 48.19 642 LEU B N 1
ATOM 6850 C CA . LEU B 1 437 ? 127.427 125.437 112.029 1.00 48.19 642 LEU B CA 1
ATOM 6851 C C . LEU B 1 437 ? 127.424 125.728 110.534 1.00 48.19 642 LEU B C 1
ATOM 6852 O O . LEU B 1 437 ? 126.695 125.078 109.774 1.00 48.19 642 LEU B O 1
ATOM 6857 N N . ALA B 1 438 ? 128.248 126.682 110.093 1.00 49.27 643 ALA B N 1
ATOM 6858 C CA . ALA B 1 438 ? 128.354 126.982 108.670 1.00 49.27 643 ALA B CA 1
ATOM 6859 C C . ALA B 1 438 ? 128.921 125.804 107.892 1.00 49.27 643 ALA B C 1
ATOM 6860 O O . ALA B 1 438 ? 128.448 125.497 106.793 1.00 49.27 643 ALA B O 1
ATOM 6862 N N . GLY B 1 439 ? 129.904 125.108 108.464 1.00 47.37 644 GLY B N 1
ATOM 6863 C CA . GLY B 1 439 ? 130.443 123.926 107.812 1.00 47.37 644 GLY B CA 1
ATOM 6864 C C . GLY B 1 439 ? 129.449 122.784 107.727 1.00 47.37 644 GLY B C 1
ATOM 6865 O O . GLY B 1 439 ? 129.393 122.080 106.718 1.00 47.37 644 GLY B O 1
ATOM 6866 N N . ALA B 1 440 ? 128.628 122.605 108.763 1.00 46.33 645 ALA B N 1
ATOM 6867 C CA . ALA B 1 440 ? 127.629 121.540 108.737 1.00 46.33 645 ALA B CA 1
ATOM 6868 C C . ALA B 1 440 ? 126.526 121.827 107.729 1.00 46.33 645 ALA B C 1
ATOM 6869 O O . ALA B 1 440 ? 126.101 120.925 106.996 1.00 46.33 645 ALA B O 1
ATOM 6871 N N . ILE B 1 441 ? 126.059 123.076 107.669 1.00 48.72 646 ILE B N 1
ATOM 6872 C CA . ILE B 1 441 ? 125.037 123.450 106.694 1.00 48.72 646 ILE B CA 1
ATOM 6873 C C . ILE B 1 441 ? 125.584 123.342 105.276 1.00 48.72 646 ILE B C 1
ATOM 6874 O O . ILE B 1 441 ? 124.898 122.853 104.371 1.00 48.72 646 ILE B O 1
ATOM 6879 N N . LEU B 1 442 ? 126.845 123.732 105.074 1.00 47.50 647 LEU B N 1
ATOM 6880 C CA . LEU B 1 442 ? 127.461 123.642 103.755 1.00 47.50 647 LEU B CA 1
ATOM 6881 C C . LEU B 1 442 ? 127.636 122.197 103.307 1.00 47.50 647 LEU B C 1
ATOM 6882 O O . LEU B 1 442 ? 127.351 121.870 102.149 1.00 47.50 647 LEU B O 1
ATOM 6887 N N . CYS B 1 443 ? 128.054 121.310 104.215 1.00 46.37 648 CYS B N 1
ATOM 6888 C CA . CYS B 1 443 ? 128.191 119.899 103.866 1.00 46.37 648 CYS B CA 1
ATOM 6889 C C . CYS B 1 443 ? 126.844 119.254 103.571 1.00 46.37 648 CYS B C 1
ATOM 6890 O O . CYS B 1 443 ? 126.734 118.458 102.636 1.00 46.37 648 CYS B O 1
ATOM 6893 N N . CYS B 1 444 ? 125.803 119.606 104.330 1.00 48.53 649 CYS B N 1
ATOM 6894 C CA . CYS B 1 444 ? 124.483 119.025 104.086 1.00 48.53 649 CYS B CA 1
ATOM 6895 C C . CYS B 1 444 ? 123.880 119.513 102.770 1.00 48.53 649 CYS B C 1
ATOM 6896 O O . CYS B 1 444 ? 123.285 118.724 102.023 1.00 48.53 649 CYS B O 1
ATOM 6899 N N . VAL B 1 445 ? 124.051 120.796 102.449 1.00 48.54 650 VAL B N 1
ATOM 6900 C CA . VAL B 1 445 ? 123.497 121.329 101.211 1.00 48.54 650 VAL B CA 1
ATOM 6901 C C . VAL B 1 445 ? 124.243 120.776 100.004 1.00 48.54 650 VAL B C 1
ATOM 6902 O O . VAL B 1 445 ? 123.624 120.428 98.993 1.00 48.54 650 VAL B O 1
ATOM 6906 N N . VAL B 1 446 ? 125.569 120.629 100.099 1.00 44.28 651 VAL B N 1
ATOM 6907 C CA . VAL B 1 446 ? 126.324 120.049 98.991 1.00 44.28 651 VAL B CA 1
ATOM 6908 C C . VAL B 1 446 ? 125.985 118.571 98.821 1.00 44.28 651 VAL B C 1
ATOM 6909 O O . VAL B 1 446 ? 125.836 118.084 97.693 1.00 44.28 651 VAL B O 1
ATOM 6913 N N . MET B 1 447 ? 125.778 117.859 99.932 1.00 47.14 652 MET B N 1
ATOM 6914 C CA . MET B 1 447 ? 125.358 116.463 99.884 1.00 47.14 652 MET B CA 1
ATOM 6915 C C . MET B 1 447 ? 123.993 116.304 99.227 1.00 47.14 652 MET B C 1
ATOM 6916 O O . MET B 1 447 ? 123.749 115.312 98.537 1.00 47.14 652 MET B O 1
ATOM 6921 N N . PHE B 1 448 ? 123.110 117.289 99.382 1.00 47.25 653 PHE B N 1
ATOM 6922 C CA . PHE B 1 448 ? 121.831 117.225 98.681 1.00 47.25 653 PHE B CA 1
ATOM 6923 C C . PHE B 1 448 ? 121.924 117.653 97.222 1.00 47.25 653 PHE B C 1
ATOM 6924 O O . PHE B 1 448 ? 121.156 117.154 96.399 1.00 47.25 653 PHE B O 1
ATOM 6932 N N . ILE B 1 449 ? 122.824 118.576 96.880 1.00 47.73 654 ILE B N 1
ATOM 6933 C CA . ILE B 1 449 ? 122.974 118.987 95.484 1.00 47.73 654 ILE B CA 1
ATOM 6934 C C . ILE B 1 449 ? 123.563 117.853 94.652 1.00 47.73 654 ILE B C 1
ATOM 6935 O O . ILE B 1 449 ? 123.160 117.638 93.504 1.00 47.73 654 ILE B O 1
ATOM 6940 N N . ILE B 1 450 ? 124.490 117.086 95.234 1.00 48.30 655 ILE B N 1
ATOM 6941 C CA . ILE B 1 450 ? 125.156 116.002 94.509 1.00 48.30 655 ILE B CA 1
ATOM 6942 C C . ILE B 1 450 ? 124.162 114.910 94.121 1.00 48.30 655 ILE B C 1
ATOM 6943 O O . ILE B 1 450 ? 124.101 114.492 92.961 1.00 48.30 655 ILE B O 1
ATOM 6948 N N . ASN B 1 451 ? 123.352 114.457 95.076 1.00 51.06 656 ASN B N 1
ATOM 6949 C CA . ASN B 1 451 ? 122.368 113.406 94.823 1.00 51.06 656 ASN B CA 1
ATOM 6950 C C . ASN B 1 451 ? 121.328 113.478 95.929 1.00 51.06 656 ASN B C 1
ATOM 6951 O O . ASN B 1 451 ? 121.649 113.164 97.074 1.00 51.06 656 ASN B O 1
ATOM 6956 N N . TRP B 1 452 ? 120.093 113.860 95.600 1.00 49.67 657 TRP B N 1
ATOM 6957 C CA . TRP B 1 452 ? 119.151 114.193 96.662 1.00 49.67 657 TRP B CA 1
ATOM 6958 C C . TRP B 1 452 ? 118.559 112.973 97.345 1.00 49.67 657 TRP B C 1
ATOM 6959 O O . TRP B 1 452 ? 118.251 113.043 98.535 1.00 49.67 657 TRP B O 1
ATOM 6970 N N . TRP B 1 453 ? 118.372 111.858 96.644 1.00 49.73 658 TRP B N 1
ATOM 6971 C CA . TRP B 1 453 ? 117.724 110.729 97.303 1.00 49.73 658 TRP B CA 1
ATOM 6972 C C . TRP B 1 453 ? 118.692 109.934 98.162 1.00 49.73 658 TRP B C 1
ATOM 6973 O O . TRP B 1 453 ? 118.293 109.419 99.209 1.00 49.73 658 TRP B O 1
ATOM 6984 N N . ALA B 1 454 ? 119.963 109.859 97.772 1.00 46.74 659 ALA B N 1
ATOM 6985 C CA . ALA B 1 454 ? 120.974 109.283 98.649 1.00 46.74 659 ALA B CA 1
ATOM 6986 C C . ALA B 1 454 ? 121.200 110.153 99.874 1.00 46.74 659 ALA B C 1
ATOM 6987 O O . ALA B 1 454 ? 121.411 109.640 100.977 1.00 46.74 659 ALA B O 1
ATOM 6989 N N . ALA B 1 455 ? 121.127 111.470 99.706 1.00 45.79 660 ALA B N 1
ATOM 6990 C CA . ALA B 1 455 ? 121.221 112.371 100.844 1.00 45.79 660 ALA B CA 1
ATOM 6991 C C . ALA B 1 455 ? 120.027 112.224 101.772 1.00 45.79 660 ALA B C 1
ATOM 6992 O O . ALA B 1 455 ? 120.186 112.245 102.994 1.00 45.79 660 ALA B O 1
ATOM 6994 N N . LEU B 1 456 ? 118.829 112.064 101.212 1.00 48.16 661 LEU B N 1
ATOM 6995 C CA . LEU B 1 456 ? 117.637 111.880 102.032 1.00 48.16 661 LEU B CA 1
ATOM 6996 C C . LEU B 1 456 ? 117.687 110.564 102.791 1.00 48.16 661 LEU B C 1
ATOM 6997 O O . LEU B 1 456 ? 117.320 110.512 103.968 1.00 48.16 661 LEU B O 1
ATOM 7002 N N . LEU B 1 457 ? 118.181 109.508 102.146 1.00 48.73 662 LEU B N 1
ATOM 7003 C CA . LEU B 1 457 ? 118.366 108.228 102.818 1.00 48.73 662 LEU B CA 1
ATOM 7004 C C . LEU B 1 457 ? 119.365 108.334 103.961 1.00 48.73 662 LEU B C 1
ATOM 7005 O O . LEU B 1 457 ? 119.100 107.854 105.065 1.00 48.73 662 LEU B O 1
ATOM 7010 N N . THR B 1 458 ? 120.509 108.982 103.721 1.00 47.97 663 THR B N 1
ATOM 7011 C CA . THR B 1 458 ? 121.537 109.095 104.751 1.00 47.97 663 THR B CA 1
ATOM 7012 C C . THR B 1 458 ? 121.067 109.946 105.925 1.00 47.97 663 THR B C 1
ATOM 7013 O O . THR B 1 458 ? 121.309 109.597 107.085 1.00 47.97 663 THR B O 1
ATOM 7017 N N . ASN B 1 459 ? 120.341 111.029 105.646 1.00 49.24 664 ASN B N 1
ATOM 7018 C CA . ASN B 1 459 ? 119.852 111.892 106.714 1.00 49.24 664 ASN B CA 1
ATOM 7019 C C . ASN B 1 459 ? 118.756 111.220 107.528 1.00 49.24 664 ASN B C 1
ATOM 7020 O O . ASN B 1 459 ? 118.702 111.390 108.750 1.00 49.24 664 ASN B O 1
ATOM 7025 N N . VAL B 1 460 ? 117.891 110.434 106.879 1.00 50.01 665 VAL B N 1
ATOM 7026 C CA . VAL B 1 460 ? 116.857 109.702 107.605 1.00 50.01 665 VAL B CA 1
ATOM 7027 C C . VAL B 1 460 ? 117.477 108.622 108.484 1.00 50.01 665 VAL B C 1
ATOM 7028 O O . VAL B 1 460 ? 117.066 108.435 109.636 1.00 50.01 665 VAL B O 1
ATOM 7032 N N . ILE B 1 461 ? 118.508 107.936 107.980 1.00 50.54 666 ILE B N 1
ATOM 7033 C CA . ILE B 1 461 ? 119.200 106.910 108.760 1.00 50.54 666 ILE B CA 1
ATOM 7034 C C . ILE B 1 461 ? 119.893 107.520 109.973 1.00 50.54 666 ILE B C 1
ATOM 7035 O O . ILE B 1 461 ? 119.811 106.984 111.083 1.00 50.54 666 ILE B O 1
ATOM 7040 N N . VAL B 1 462 ? 120.536 108.673 109.798 1.00 49.59 667 VAL B N 1
ATOM 7041 C CA . VAL B 1 462 ? 121.235 109.316 110.908 1.00 49.59 667 VAL B CA 1
ATOM 7042 C C . VAL B 1 462 ? 120.250 109.863 111.943 1.00 49.59 667 VAL B C 1
ATOM 7043 O O . VAL B 1 462 ? 120.485 109.757 113.154 1.00 49.59 667 VAL B O 1
ATOM 7047 N N . LEU B 1 463 ? 119.106 110.394 111.494 1.00 51.52 668 LEU B N 1
ATOM 7048 C CA . LEU B 1 463 ? 118.067 110.834 112.425 1.00 51.52 668 LEU B CA 1
ATOM 7049 C C . LEU B 1 463 ? 117.477 109.666 113.205 1.00 51.52 668 LEU B C 1
ATOM 7050 O O . LEU B 1 463 ? 117.202 109.793 114.403 1.00 51.52 668 LEU B O 1
ATOM 7055 N N . SER B 1 464 ? 117.292 108.520 112.550 1.00 51.51 669 SER B N 1
ATOM 7056 C CA . SER B 1 464 ? 116.785 107.339 113.239 1.00 51.51 669 SER B CA 1
ATOM 7057 C C . SER B 1 464 ? 117.779 106.818 114.264 1.00 51.51 669 SER B C 1
ATOM 7058 O O . SER B 1 464 ? 117.392 106.433 115.369 1.00 51.51 669 SER B O 1
ATOM 7061 N N . LEU B 1 465 ? 119.064 106.815 113.924 1.00 51.43 670 LEU B N 1
ATOM 7062 C CA . LEU B 1 465 ? 120.079 106.378 114.874 1.00 51.43 670 LEU B CA 1
ATOM 7063 C C . LEU B 1 465 ? 120.292 107.373 116.006 1.00 51.43 670 LEU B C 1
ATOM 7064 O O . LEU B 1 465 ? 120.825 106.994 117.045 1.00 51.43 670 LEU B O 1
ATOM 7069 N N . TYR B 1 466 ? 119.918 108.634 115.830 1.00 53.89 671 TYR B N 1
ATOM 7070 C CA . TYR B 1 466 ? 119.978 109.567 116.949 1.00 53.89 671 TYR B CA 1
ATOM 7071 C C . TYR B 1 466 ? 118.791 109.381 117.889 1.00 53.89 671 TYR B C 1
ATOM 7072 O O . TYR B 1 466 ? 118.957 109.336 119.117 1.00 53.89 671 TYR B O 1
ATOM 7081 N N . ILE B 1 467 ? 117.583 109.270 117.328 1.00 52.69 672 ILE B N 1
ATOM 7082 C CA . ILE B 1 467 ? 116.385 109.097 118.144 1.00 52.69 672 ILE B CA 1
ATOM 7083 C C . ILE B 1 467 ? 116.350 107.725 118.813 1.00 52.69 672 ILE B C 1
ATOM 7084 O O . ILE B 1 467 ? 115.756 107.579 119.885 1.00 52.69 672 ILE B O 1
ATOM 7089 N N . TYR B 1 468 ? 117.031 106.724 118.256 1.00 56.03 673 TYR B N 1
ATOM 7090 C CA . TYR B 1 468 ? 117.101 105.434 118.931 1.00 56.03 673 TYR B CA 1
ATOM 7091 C C . TYR B 1 468 ? 117.931 105.509 120.204 1.00 56.03 673 TYR B C 1
ATOM 7092 O O . TYR B 1 468 ? 117.532 104.980 121.244 1.00 56.03 673 TYR B O 1
ATOM 7101 N N . VAL B 1 469 ? 119.097 106.144 120.140 1.00 54.29 674 VAL B N 1
ATOM 7102 C CA . VAL B 1 469 ? 119.975 106.185 121.302 1.00 54.29 674 VAL B CA 1
ATOM 7103 C C . VAL B 1 469 ? 119.498 107.205 122.327 1.00 54.29 674 VAL B C 1
ATOM 7104 O O . VAL B 1 469 ? 119.811 107.066 123.514 1.00 54.29 674 VAL B O 1
ATOM 7108 N N . SER B 1 470 ? 118.711 108.204 121.919 1.00 56.31 675 SER B N 1
ATOM 7109 C CA . SER B 1 470 ? 118.175 109.150 122.895 1.00 56.31 675 SER B CA 1
ATOM 7110 C C . SER B 1 470 ? 117.190 108.477 123.845 1.00 56.31 675 SER B C 1
ATOM 7111 O O . SER B 1 470 ? 117.318 108.584 125.067 1.00 56.31 675 SER B O 1
ATOM 7114 N N . TYR B 1 471 ? 116.202 107.776 123.307 1.00 58.37 676 TYR B N 1
ATOM 7115 C CA . TYR B 1 471 ? 115.207 107.105 124.134 1.00 58.37 676 TYR B CA 1
ATOM 7116 C C . TYR B 1 471 ? 115.510 105.612 124.210 1.00 58.37 676 TYR B C 1
ATOM 7117 O O . TYR B 1 471 ? 114.847 104.775 123.601 1.00 58.37 676 TYR B O 1
ATOM 7126 N N . LYS B 1 472 ? 116.537 105.293 124.989 1.00 60.01 677 LYS B N 1
ATOM 7127 C CA . LYS B 1 472 ? 116.909 103.909 125.250 1.00 60.01 677 LYS B CA 1
ATOM 7128 C C . LYS B 1 472 ? 116.854 103.646 126.747 1.00 60.01 677 LYS B C 1
ATOM 7129 O O . LYS B 1 472 ? 116.938 102.504 127.197 1.00 60.01 677 LYS B O 1
#

Solvent-accessible surface area: 39291 Å² total; per-residue (Å²): 181,61,43,61,93,85,1,0,20,6,69,0,13,10,11,2,5,2,2,2,0,4,0,5,0,3,11,1,0,0,7,0,0,8,33,86,0,22,81,0,4,103,49,1,42,66,5,3,51,33,0,0,26,0,11,1,0,4,4,13,11,38,104,61,217,48,25,16,13,13,90,10,15,9,120,11,15,27,52,47,18,0,0,1,4,3,45,11,14,8,66,0,10,4,0,2,0,0,2,7,0,0,0,27,0,16,6,31,2,34,96,56,70,124,72,75,112,100,116,97,103,80,68,56,3,10,78,65,28,0,37,92,14,1,79,114,11,22,34,74,1,52,84,24,70,118,194,50,37,142,39,20,85,124,45,10,78,60,0,57,66,1,10,121,14,2,48,115,1,0,145,102,60,49,110,74,34,25,36,53,0,2,2,35,80,26,74,26,0,72,75,72,0,125,22,72,68,48,27,76,52,84,47,58,32,0,2,3,4,1,0,2,3,12,2,11,1,10,14,0,6,20,19,2,27,76,5,67,63,8,77,84,4,0,18,96,0,3,47,62,0,10,96,60,4,9,113,29,4,35,25,1,0,73,9,0,0,10,0,0,3,17,10,0,34,20,129,127,38,154,149,113,117,41,84,133,107,61,134,62,26,12,108,62,2,20,69,22,61,105,9,177,34,126,82,172,71,119,102,8,109,20,126,55,0,3,15,32,27,50,33,0,4,28,39,0,2,54,109,45,86,127,56,6,26,0,5,58,10,0,0,52,12,0,0,21,28,2,1,40,15,2,2,118,6,19,16,39,2,8,125,46,118,14,16,106,60,44,45,109,48,7,143,13,100,68,191,95,72,36,4,47,79,2,11,113,65,6,46,36,42,0,41,60,44,0,91,81,10,93,2,32,68,0,0,32,56,1,0,7,37,5,0,6,0,1,12,19,1,0,47,1,0,12,33,4,26,56,30,132,38,147,49,21,213,30,95,35,182,166,37,85,38,143,44,2,39,56,1,7,82,59,0,28,51,7,4,7,66,31,42,68,153,18,0,17,108,9,54,51,78,20,93,60,34,63,30,97,2,46,94,162,181,60,43,62,91,84,1,0,20,5,71,0,12,11,11,3,6,2,2,2,0,4,0,5,0,3,12,1,0,0,6,0,0,8,35,85,0,22,85,0,3,102,48,0,39,66,4,2,51,34,0,0,26,0,10,0,0,6,5,10,10,39,104,66,217,50,25,15,13,12,90,12,15,8,119,12,15,27,53,47,18,0,0,0,6,3,45,12,12,7,67,0,9,4,0,1,0,0,1,6,0,0,0,27,0,17,6,31,2,31,96,55,72,125,70,75,110,101,114,96,104,80,67,56,4,10,77,63,29,0,38,92,13,1,80,116,11,23,34,75,1,52,84,23,69,119,196,48,36,143,40,22,83,126,44,10,79,59,0,57,67,1,10,126,14,2,49,115,1,0,144,101,60,51,111,74,34,24,38,54,0,1,2,34,82,25,75,26,0,73,74,73,0,124,22,73,66,46,28,76,51,85,47,60,33,0,2,2,3,2,0,2,3,12,1,10,2,9,14,0,6,19,19,3,28,75,5,67,68,8,51,82,3,0,16,96,0,3,48,61,0,10,95,58,4,8,114,28,6,37,26,1,0,74,8,0,0,10,0,0,3,19,9,0,35,20,129,127,38,155,150,114,116,40,84,132,107,62,135,61,28,11,107,63,2,18,68,22,61,106,9,177,32,124,83,171,71,118,102,8,110,20,125,54,0,3,14,32,26,49,31,1,5,30,39,0,3,54,102,40,90,122,53,4,25,0,5,57,10,0,0,52,10,0,0,22,29,2,1,39,15,2,1,120,6,19,17,40,1,9,125,47,118,14,14,107,60,45,47,107,48,8,143,11,102,68,188,97,73,36,5,45,80,2,11,114,64,7,46,35,41,0,41,60,43,0,89,80,10,92,1,31,65,0,0,32,57,0,0,6,35,6,0,4,0,1,13,18,1,0,45,1,0,12,32,4,27,56,30,132,38,145,49,22,210,30,91,35,181,166,37,82,38,140,45,3,42,55,0,7,82,58,0,26,51,9,4,6,65,31,43,69,152,19,0,17,108,9,54,52,78,19,92,59,34,63,28,96,2,45,94,160

Nearest PDB structures (foldseek):
  6nph-assembly1_A  TM=1.002E+00  e=3.368E-67  Danio rerio
  6npl-assembly1_B  TM=1.002E+00  e=5.773E-65  Danio rerio
  7y6i-assembly1_B  TM=9.700E-01  e=7.460E-43  Homo sapiens
  7yg0-assembly1_B  TM=9.674E-01  e=8.511E-43  Homo sapiens
  8fht-assembly1_B  TM=9.631E-01  e=2.790E-42  Homo sapiens

Foldseek 3Di:
DDELCLQAQLQLLLQLQALCLQQPLLQLLLAFFLVVLLVLLVVLLLLLLLLLLLVLLLLQLDDQADAFQLVSLCVQFPVLLSLLLLVLLLLLLLLVLLLLLLSVQLVVLVVCVVPVDDDDDSLVSSLVSSLVLLVVLLCCLVPPVVCLSVCSVVLVVLLVLLLVLLVVLQQDADPLLPLQFFGHQDPLLNVLRHGHDNLPHDVLLSSLQCNSSQDSLCSSRRPSNPYDGSSPSSSPSSSVSSVVSSVSSSVSSSSSSRGGHNFGANDDAPAQADDPPPPNSPRRRGDRPPQPDDDSNDHTPGDHISNHPSRCSLSSGPHRPRSNVSNVSSSSSNSSSSLQRSLVSVLVSLVPCQDPDSVVQNQQPDDVRRRPVSSVVSSVSSSVSSSVSDSSVSSSVSLLSVLVSSLSSLVSLLCCVVVVPPSRDRPDDPDDNVSSVVSNVVSLVSSCVSPNVSSVVSVVVSVVSSVSSVPD/DDELCLQAQLQLLLQLQALCLQQPLLQLLLAFFLVVLLVLLVVLLLLLLLLLLLVLLLLQLDDQADAFQLVSLCVQFPVLLSLLLLVLLLLLLLLVLLLLLLSVQLVVLVVCVVPVDDDDDSLVSSLVSSLVLLVVLLCCLVPPVVCLSVCSVVLVVLLVLLLVLLVVLQQDADPLLPLQFFGHQDPLLNVLRHGHDNLPHDVLLSSLQCNSSQDSLCSSRRPSNPYDGSSPSSSPSSSVSSVVSSVSSSVSSSSSSRGGHNFGANDDAPAQADDPPPPNSPRRRGDRPPQPDDDSNDHTPGDHISNHPSRCSLSSGPHNPRSNVSNVSSSSSNSSSSLQRSLVSVLVSLVPCQDPDSVVQNQQPDDVRRRPVSSVVSSVSSSVSSSVSDSSVSSSVSLLSVLVSSLSSLVSLLCCVVVVPPSRDRPDDPDDNVSSVVSNVVSLVSSCVSPNVSSVVSVVVSVVSSVSSVPD